Protein AF-0000000077383235 (afdb_homodimer)

Nearest PDB structures (foldseek):
  2o6l-assembly1_B  TM=9.511E-01  e=2.611E-16  Homo sapiens
  7yf5-assembly1_A  TM=9.258E-01  e=1.712E-15  Homo sapiens
  2o6l-assembly1_A  TM=9.479E-01  e=4.148E-15  Homo sapiens
  7cjx-assembly2_B  TM=9.413E-01  e=4.148E-15  Homo sapiens
  7yf5-assembly1_B  TM=9.401E-01  e=7.212E-15  Homo sapiens

Foldseek 3Di:
DVVVVVVVVVVVVVVVVCVVVLVVQDAWEEEEEDFLHDVLVVLLCVLLQLVSQVNPHQYEYEYQDDDPDDGHSYHYHHQPPLNVLQQPDQLQVVLVVCVVVPPPVPVVLVSLLVSLLVRLVSQLPTPSNVVVLPDQATQEYEYALRRGLLCLQSCVVNVHAYEYEDSAQLDQPQLQVLQFWPKQLQQNDLDLDPDQDPVSSVVSVVVSVVVNVCCVPPVQVSSVVVCCVSPVPDDGDRSSVSSLQHQAYEYQDDVLQTPDIDTFQRYDYLHCSSPDAADDFPPVVCVLQVPFPLFEEEEDADPSHACQSDDPQLVCLVQLLVLVDSGAYEHQHDDDDDPPRRPSYDYDVDGPRLNRLQDPRHAEYEYCQDPVVLSSCLQNQHAYEHEHSDDCRSSSQSNLVSQQQYYYDYSVPGGSVVVNVRVVCNSPVCRNSVRSPVSNVVVPPDPDNSSVVSNVVVSVCSVVVGRPVRRDPSSPPDPCVSVPVVVVVVVVVVVVVVVVVVVVVVVVVVVVVCVVPPVVVVVVVD/DVVVVVVVVVVVVVVVVVVVVPVVQDAWEEEEEDFLHDVLVVLLCVLLQLVSQVNPHQYEYEYQDDDPDDGHSYHYHHQPPLNVLQQPDQLQVVLVVCVVVPPPVPVVLVSLLVSLLVRLVSQLPTPSNVVVLPDQATQEYEYALRRGLLCLQSCVVNVHAYEYEDSAQLPQVLLQVLQFWPKQLQQNHLDLDPDQDPVSSVVSVVVSVVVNVCCQPPVQVSSVVVCCVSPVPDDGDRSSVSSLQHQAYEYQDDVLQTPDIDTFQRYDYLHCSSPDAADDFDPVVCVLQVPFPLFEEEEDADPSHAPQSDDPQLVCLVQLLVLPDSGAYEHQHDDDDDPPRRPSYDYDVDGPRLNRLQDPRHAEYEYCQDPVVLSSCLQNQHAYEHEHSDDCRSSSQSNLVSQQQYYYDYSVPGGSVVVNVRVVCNSPVCRNSVRSPVSNVVVPPDPDNSSVVSNVVVSVCSVVVGRPVRRDPSSPPDPCVSVPVVVVVVVVVVVVVVVVVVVVVVVVVVVVVCVVPPPVVVVVVD

InterPro domains:
  IPR002213 UDP-glucuronosyl/UDP-glucosyltransferase [PF00201] (236-506)
  IPR002213 UDP-glucuronosyl/UDP-glucosyltransferase [cd03784] (29-457)
  IPR050271 UDP-glycosyltransferase [PTHR48043] (41-499)

Organism: Artemia franciscana (NCBI:txid6661)

Sequence (1052 aa):
ILSVLLEMWVKLVTITTLFICIVEIEPSRILAASCVATKSHKYVFMPLVEALARRGHEVVIITPFKPEKKIANLTELVIDNLESVFEENDWFEKAKAIKNKGFSFTPLSDILGEIEEEGVRTTLTSVAFKELYGSEGFDILIVDAYGSEFLLPLASKWNAPVISFIPSMFIPASITRRMGGIVDHLAAFGNTEKIPSFVTRLIAYLIGNLFDIDWSINLGSMIELLMKELYPNDIMTSLTELEKMTDLVFINGHYSLNLAQSLPPNMRNVGGLHCKESEDLPQDIEEFISDGDEGVILFSLGSAIPSEQMPKQYLDAFANAFRRLPQKIIWRWSGEPFENVPENVMLRSWLPQQDIAGHPKTRLLISHGGMLSTTEAICHGIPILGLPFWGDQDANIALAVRDGYGLKLEWNDLTEDLLYNTITELLNNTQYTRIVKKRQELFHDRPMKPLDEAVYWVEHILRHGGGQHLSPATRNLNRFQAKMLDVYLFLLGAVSIILILIAGSLYALLSIVRRFISPQLKQKLNILSVLLEMWVKLVTITTLFICIVEIEPSRILAASCVATKSHKYVFMPLVEALARRGHEVVIITPFKPEKKIANLTELVIDNLESVFEENDWFEKAKAIKNKGFSFTPLSDILGEIEEEGVRTTLTSVAFKELYGSEGFDILIVDAYGSEFLLPLASKWNAPVISFIPSMFIPASITRRMGGIVDHLAAFGNTEKIPSFVTRLIAYLIGNLFDIDWSINLGSMIELLMKELYPNDIMTSLTELEKMTDLVFINGHYSLNLAQSLPPNMRNVGGLHCKESEDLPQDIEEFISDGDEGVILFSLGSAIPSEQMPKQYLDAFANAFRRLPQKIIWRWSGEPFENVPENVMLRSWLPQQDIAGHPKTRLLISHGGMLSTTEAICHGIPILGLPFWGDQDANIALAVRDGYGLKLEWNDLTEDLLYNTITELLNNTQYTRIVKKRQELFHDRPMKPLDEAVYWVEHILRHGGGQHLSPATRNLNRFQAKMLDVYLFLLGAVSIILILIAGSLYALLSIVRRFISPQLKQKLN

Secondary structure (DSSP, 8-state):
-HHHHHHHHHHHHHHHH-----------EEEEE--S--HHHHHHHHHHHHHHHHTT-EEEEEESS--SS--TTEEEEEPTTTTHHHHT--HHHHHHHHHHH-S-HHHHHHHHHHHHHHHHHHHHHSHHHHHHHHSS--SEEEEETTT-GGGHHHHHHHT--EEEEE--TT--HHHHHHTT----GGGTTT---SS--HHHHHHHHHHHHHHHHHIIIIIHHHHHHHHHHH-TTS----HHHHHHT-SEEEES--TTTS-B--B-TTEEE-TTTT-----PPPHHHHHHHHT-TT-EEEE--TTTS-GGG--HHHHHHHHHHHHT-SSEEEEE--SSPPTT--TTEEEESS--HHHHHTSTTEEEEEE---HHHHHHHHHHT--EEE---STHHHHHHHHHHHHTSEEE--GGG--HHHHHHHHHHHHH-HHHHHHHHHHHHHHH--SS-HHHHHHHHHHHHHHHTSSGGG-BGGGGS-HHHHTTHHHHHHHHHHHHHHHHHHHHHHHHHHHHHHHHHHHHHHHHH-/-HHHHHHHHHHHHHHHH-----------EEEEE--S--HHHHHHHHHHHHHHHHTT-EEEEEESS--SS--TTEEEEEPTTTTHHHHT--HHHHHHHHHHH-S-HHHHHHHHHHHHHHHHHHHHTSHHHHHHHHSS--SEEEEETTT-GGGHHHHHHHT--EEEEE--TTS-HHHHHHTT----GGGTTT---SS--HHHHHHHHHHHHHHHHHIIIIIHHHHHHHHHHH-TTS----HHHHHHT-SEEEES--TTTS-B--B-TTEEE-TTTT-----PPPHHHHHHHHT-TT-EEEEE-TTTS-GGG--HHHHHHHHHHHHT-SSEEEEE--SSPPTT--TTEEEESS--HHHHHTSTTEEEEEE---HHHHHHHHHHT--EEE---STHHHHHHHHHHHHTSEEE--GGG--HHHHHHHHHHHHH-HHHHHHHHHHHHHHH--SS-HHHHHHHHHHHHHHHTSSGGG-BGGGGS-HHHHTTHHHHHHHHHHHHHHHHHHHHHHHHHHHHHHHHHHHHHHHHH-

Solvent-accessible surface area (backbone atoms only — not comparable to full-atom values): 54895 Å² total; per-residue (Å²): 113,68,53,45,50,49,34,49,45,45,49,47,40,51,59,49,60,60,49,59,78,61,68,78,69,75,67,45,39,35,37,36,35,46,43,44,55,57,71,67,52,51,52,50,46,42,47,55,53,50,52,46,11,70,71,55,20,41,27,37,33,39,24,36,59,78,79,90,70,90,49,72,51,50,44,77,46,55,42,79,72,48,49,55,72,67,60,78,54,63,56,70,59,48,25,49,51,46,61,70,63,37,96,47,70,61,62,57,50,50,54,51,46,52,49,48,51,52,37,50,53,52,45,69,68,30,68,65,42,50,50,59,69,70,48,98,63,41,59,29,33,38,29,26,61,65,56,23,58,84,53,53,61,56,27,64,76,46,74,20,40,34,33,34,33,34,78,48,55,54,42,42,32,36,60,47,34,46,42,31,36,72,51,60,42,59,61,17,63,48,57,54,52,75,64,72,48,69,65,55,48,43,49,27,48,51,51,28,50,49,52,44,49,45,38,55,67,44,55,46,44,50,47,53,53,50,44,43,66,75,41,65,86,56,87,73,76,52,66,66,58,52,41,36,62,38,21,32,33,41,31,42,32,43,48,69,77,42,70,29,56,39,39,25,66,26,43,42,70,34,36,61,39,62,61,66,82,54,53,86,65,59,67,71,59,44,58,65,49,67,76,23,86,76,14,29,34,41,37,40,51,62,92,83,39,63,53,64,72,52,54,65,72,58,47,50,23,50,44,54,25,52,59,73,44,81,38,27,31,44,34,50,31,57,71,78,81,67,86,82,66,35,90,52,51,44,78,30,68,72,71,67,58,56,29,50,48,43,33,91,49,39,50,35,36,36,27,28,18,44,67,67,60,50,48,44,27,32,72,44,34,26,20,36,41,18,43,42,65,57,80,55,10,48,28,48,26,37,39,30,37,62,70,41,22,31,44,75,52,56,74,91,70,67,33,35,64,56,50,37,54,52,52,50,46,57,68,66,42,60,60,22,43,53,40,17,38,53,37,20,52,54,61,66,66,55,99,57,58,35,50,59,49,52,52,50,51,54,50,47,28,59,75,65,74,32,23,71,69,26,44,32,54,48,46,79,40,54,70,56,58,59,68,39,46,61,52,50,49,50,49,50,50,53,52,49,51,50,50,50,51,48,50,48,50,50,50,50,51,51,53,52,51,49,63,62,49,49,58,57,55,57,53,68,74,97,114,68,53,46,52,50,32,52,48,47,49,46,43,51,59,50,61,58,50,59,78,62,68,79,69,76,67,45,41,36,36,36,35,44,44,45,56,57,71,68,50,48,51,49,45,42,49,54,52,51,51,45,11,70,73,56,20,40,27,37,34,38,25,38,60,78,80,89,70,89,49,72,50,50,44,77,46,54,41,80,73,45,49,56,73,68,62,78,55,65,54,70,61,50,25,48,51,44,59,71,64,37,96,45,70,61,61,55,48,49,53,51,45,51,48,48,51,52,36,50,53,52,45,70,70,29,69,66,42,49,51,60,70,69,46,97,62,41,60,30,34,37,28,27,60,64,55,23,59,84,53,54,62,55,26,62,74,45,73,21,39,36,32,34,33,33,78,48,56,49,49,41,34,35,60,46,34,47,40,32,36,72,50,60,44,60,60,20,65,47,57,56,53,75,63,72,46,72,65,56,48,43,50,27,48,51,51,28,48,50,52,44,48,44,38,56,67,44,54,46,43,51,46,51,51,52,45,45,69,76,40,65,86,54,86,72,76,53,66,66,58,52,40,36,61,39,22,31,33,40,31,41,33,42,48,69,77,42,72,28,54,38,39,24,66,27,43,42,69,36,38,61,40,62,60,66,83,52,54,87,65,58,67,70,60,44,59,65,50,67,76,23,84,74,16,29,34,42,36,42,50,61,92,82,38,64,53,64,72,51,53,65,72,60,49,50,23,50,42,55,23,50,59,72,45,80,37,28,33,44,33,52,30,58,72,80,82,67,86,82,66,35,90,51,51,45,76,31,66,73,71,67,58,54,28,52,48,43,32,92,50,39,52,36,35,36,27,27,17,45,69,68,59,49,48,44,28,32,72,44,34,27,20,35,41,18,44,43,64,58,79,52,11,49,28,48,26,38,39,31,37,61,70,40,22,30,45,72,52,55,77,93,70,67,34,36,64,56,50,37,52,53,52,49,46,55,67,65,40,60,60,22,43,55,41,17,37,53,36,20,49,55,62,66,65,54,100,57,57,34,52,61,49,52,51,50,50,55,49,46,30,61,75,65,74,33,24,71,70,27,44,32,56,47,46,79,42,53,71,56,58,60,70,39,48,60,51,49,50,50,51,51,49,50,52,49,52,51,50,50,51,50,51,49,50,52,49,52,50,50,52,52,52,51,64,64,49,50,59,56,58,57,54,68,74,97

Radius of gyration: 33.52 Å; Cα contacts (8 Å, |Δi|>4): 1754; chains: 2; bounding box: 113×99×109 Å

Structure (mmCIF, N/CA/C/O backbone):
data_AF-0000000077383235-model_v1
#
loop_
_entity.id
_entity.type
_entity.pdbx_description
1 polymer Glucuronosyltransferase
#
loop_
_atom_site.group_PDB
_atom_site.id
_atom_site.type_symbol
_atom_site.label_atom_id
_atom_site.label_alt_id
_atom_site.label_comp_id
_atom_site.label_asym_id
_atom_site.label_entity_id
_atom_site.label_seq_id
_atom_site.pdbx_PDB_ins_code
_atom_site.Cartn_x
_atom_site.Cartn_y
_atom_site.Cartn_z
_atom_site.occupancy
_atom_site.B_iso_or_equiv
_atom_site.auth_seq_id
_atom_site.auth_comp_id
_atom_site.auth_asym_id
_atom_site.auth_atom_id
_atom_site.pdbx_PDB_model_num
ATOM 1 N N . ILE A 1 1 ? -38.812 19.047 -38.312 1 41.84 1 ILE A N 1
ATOM 2 C CA . ILE A 1 1 ? -37.531 19.672 -38.562 1 41.84 1 ILE A CA 1
ATOM 3 C C . ILE A 1 1 ? -36.844 19.984 -37.25 1 41.84 1 ILE A C 1
ATOM 5 O O . ILE A 1 1 ? -35.656 19.703 -37.062 1 41.84 1 ILE A O 1
ATOM 9 N N . LEU A 1 2 ? -37.688 20.344 -36.188 1 48.59 2 LEU A N 1
ATOM 10 C CA . LEU A 1 2 ? -37.094 20.75 -34.906 1 48.59 2 LEU A CA 1
ATOM 11 C C . LEU A 1 2 ? -36.719 19.531 -34.062 1 48.59 2 LEU A C 1
ATOM 13 O O . LEU A 1 2 ? -35.688 19.547 -33.406 1 48.59 2 LEU A O 1
ATOM 17 N N . SER A 1 3 ? -37.531 18.391 -34.094 1 50.12 3 SER A N 1
ATOM 18 C CA . SER A 1 3 ? -37.219 17.188 -33.344 1 50.12 3 SER A CA 1
ATOM 19 C C . SER A 1 3 ? -36 16.484 -33.875 1 50.12 3 SER A C 1
ATOM 21 O O . SER A 1 3 ? -35.188 15.961 -33.125 1 50.12 3 SER A O 1
ATOM 23 N N . VAL A 1 4 ? -35.75 16.516 -35.219 1 51.19 4 VAL A N 1
ATOM 24 C CA . VAL A 1 4 ? -34.594 15.914 -35.844 1 51.19 4 VAL A CA 1
ATOM 25 C C . VAL A 1 4 ? -33.344 16.734 -35.5 1 51.19 4 VAL A C 1
ATOM 27 O O . VAL A 1 4 ? -32.281 16.172 -35.219 1 51.19 4 VAL A O 1
ATOM 30 N N . LEU A 1 5 ? -33.469 18.062 -35.344 1 49.22 5 LEU A N 1
ATOM 31 C CA . LEU A 1 5 ? -32.344 18.891 -35 1 49.22 5 LEU A CA 1
ATOM 32 C C . LEU A 1 5 ? -31.938 18.703 -33.531 1 49.22 5 LEU A C 1
ATOM 34 O O . LEU A 1 5 ? -30.75 18.672 -33.219 1 49.22 5 LEU A O 1
ATOM 38 N N . LEU A 1 6 ? -32.938 18.391 -32.719 1 49.81 6 LEU A N 1
ATOM 39 C CA . LEU A 1 6 ? -32.625 18.188 -31.312 1 49.81 6 LEU A CA 1
ATOM 40 C C . LEU A 1 6 ? -31.969 16.828 -31.094 1 49.81 6 LEU A C 1
ATOM 42 O O . LEU A 1 6 ? -31.016 16.719 -30.312 1 49.81 6 LEU A O 1
ATOM 46 N N . GLU A 1 7 ? -32.406 15.82 -31.859 1 49.03 7 GLU A N 1
ATOM 47 C CA . GLU A 1 7 ? -31.781 14.516 -31.766 1 49.03 7 GLU A CA 1
ATOM 48 C C . GLU A 1 7 ? -30.344 14.555 -32.281 1 49.03 7 GLU A C 1
ATOM 50 O O . GLU A 1 7 ? -29.453 13.953 -31.719 1 49.03 7 GLU A O 1
ATOM 55 N N . MET A 1 8 ? -30.125 15.344 -33.344 1 48.78 8 MET A N 1
ATOM 56 C CA . MET A 1 8 ? -28.766 15.492 -33.875 1 48.78 8 MET A CA 1
ATOM 57 C C . MET A 1 8 ? -27.906 16.281 -32.906 1 48.78 8 MET A C 1
ATOM 59 O O . MET A 1 8 ? -26.719 15.984 -32.75 1 48.78 8 MET A O 1
ATOM 63 N N . TRP A 1 9 ? -28.516 17.25 -32.188 1 50.53 9 TRP A N 1
ATOM 64 C CA . TRP A 1 9 ? -27.75 18.016 -31.203 1 50.53 9 TRP A CA 1
ATOM 65 C C . TRP A 1 9 ? -27.438 17.172 -29.984 1 50.53 9 TRP A C 1
ATOM 67 O O . TRP A 1 9 ? -26.312 17.219 -29.453 1 50.53 9 TRP A O 1
ATOM 77 N N . VAL A 1 10 ? -28.359 16.297 -29.562 1 45.47 10 VAL A N 1
ATOM 78 C CA . VAL A 1 10 ? -28.062 15.438 -28.438 1 45.47 10 VAL A CA 1
ATOM 79 C C . VAL A 1 10 ? -27.016 14.398 -28.828 1 45.47 10 VAL A C 1
ATOM 81 O O . VAL A 1 10 ? -26.109 14.094 -28.062 1 45.47 10 VAL A O 1
ATOM 84 N N . LYS A 1 11 ? -27.078 13.828 -30.078 1 44.59 11 LYS A N 1
ATOM 85 C CA . LYS A 1 11 ? -26.031 12.938 -30.578 1 44.59 11 LYS A CA 1
ATOM 86 C C . LYS A 1 11 ? -24.703 13.68 -30.703 1 44.59 11 LYS A C 1
ATOM 88 O O . LYS A 1 11 ? -23.641 13.133 -30.391 1 44.59 11 LYS A O 1
ATOM 93 N N . LEU A 1 12 ? -24.875 14.898 -31.172 1 45.22 12 LEU A N 1
ATOM 94 C CA . LEU A 1 12 ? -23.656 15.695 -31.234 1 45.22 12 LEU A CA 1
ATOM 95 C C . LEU A 1 12 ? -23.156 16.031 -29.828 1 45.22 12 LEU A C 1
ATOM 97 O O . LEU A 1 12 ? -21.953 15.977 -29.562 1 45.22 12 LEU A O 1
ATOM 101 N N . VAL A 1 13 ? -24.125 16.281 -28.938 1 43.81 13 VAL A N 1
ATOM 102 C CA . VAL A 1 13 ? -23.688 16.562 -27.578 1 43.81 13 VAL A CA 1
ATOM 103 C C . VAL A 1 13 ? -23.25 15.273 -26.906 1 43.81 13 VAL A C 1
ATOM 105 O O . VAL A 1 13 ? -22.25 15.25 -26.172 1 43.81 13 VAL A O 1
ATOM 108 N N . THR A 1 14 ? -24.031 14.133 -27.109 1 42.06 14 THR A N 1
ATOM 109 C CA . THR A 1 14 ? -23.547 12.875 -26.547 1 42.06 14 THR A CA 1
ATOM 110 C C . THR A 1 14 ? -22.25 12.453 -27.219 1 42.06 14 THR A C 1
ATOM 112 O O . THR A 1 14 ? -21.344 11.945 -26.547 1 42.06 14 THR A O 1
ATOM 115 N N . ILE A 1 15 ? -22.156 12.609 -28.531 1 41.25 15 ILE A N 1
ATOM 116 C CA . ILE A 1 15 ? -20.859 12.398 -29.172 1 41.25 15 ILE A CA 1
ATOM 117 C C . ILE A 1 15 ? -19.844 13.422 -28.656 1 41.25 15 ILE A C 1
ATOM 119 O O . ILE A 1 15 ? -18.672 13.102 -28.453 1 41.25 15 ILE A O 1
ATOM 123 N N . THR A 1 16 ? -20.312 14.672 -28.438 1 38.81 16 THR A N 1
ATOM 124 C CA . THR A 1 16 ? -19.375 15.656 -27.922 1 38.81 16 THR A CA 1
ATOM 125 C C . THR A 1 16 ? -19.062 15.391 -26.453 1 38.81 16 THR A C 1
ATOM 127 O O . THR A 1 16 ? -17.922 15.594 -26.016 1 38.81 16 THR A O 1
ATOM 130 N N . THR A 1 17 ? -20.109 15.039 -25.672 1 37.66 17 THR A N 1
ATOM 131 C CA . THR A 1 17 ? -19.781 14.938 -24.25 1 37.66 17 THR A CA 1
ATOM 132 C C . THR A 1 17 ? -18.953 13.68 -23.984 1 37.66 17 THR A C 1
ATOM 134 O O . THR A 1 17 ? -18.391 13.523 -22.891 1 37.66 17 THR A O 1
ATOM 137 N N . LEU A 1 18 ? -19.219 12.602 -24.75 1 36 18 LEU A N 1
ATOM 138 C CA . LEU A 1 18 ? -18.172 11.617 -24.547 1 36 18 LEU A CA 1
ATOM 139 C C . LEU A 1 18 ? -16.797 12.211 -24.875 1 36 18 LEU A C 1
ATOM 141 O O . LEU A 1 18 ? -16.156 11.781 -25.844 1 36 18 LEU A O 1
ATOM 145 N N . PHE A 1 19 ? -16.703 13.445 -24.90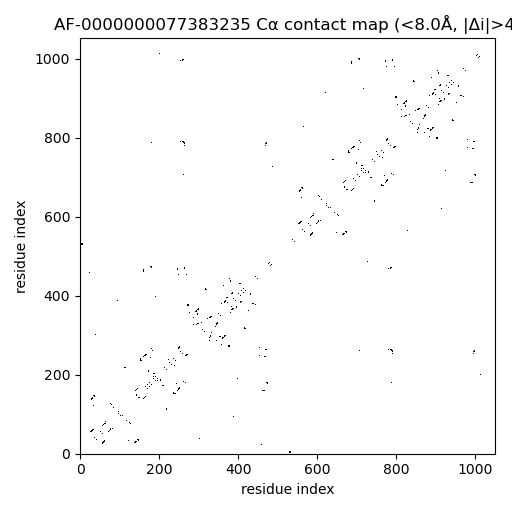6 1 34.19 19 PHE A N 1
ATOM 146 C CA . PHE A 1 19 ? -15.305 13.797 -24.734 1 34.19 19 PHE A CA 1
ATOM 147 C C . PHE A 1 19 ? -14.664 12.953 -23.641 1 34.19 19 PHE A C 1
ATOM 149 O O . PHE A 1 19 ? -14.852 13.219 -22.453 1 34.19 19 PHE A O 1
ATOM 156 N N . ILE A 1 20 ? -14.758 11.633 -23.734 1 37.38 20 ILE A N 1
ATOM 157 C CA . ILE A 1 20 ? -13.68 10.945 -23.016 1 37.38 20 ILE A CA 1
ATOM 158 C C . ILE A 1 20 ? -12.477 11.875 -22.875 1 37.38 20 ILE A C 1
ATOM 160 O O . ILE A 1 20 ? -11.914 12.328 -23.875 1 37.38 20 ILE A O 1
ATOM 164 N N . CYS A 1 21 ? -12.523 12.789 -22.031 1 37.97 21 CYS A N 1
ATOM 165 C CA . CYS A 1 21 ? -11.188 13.305 -21.734 1 37.97 21 CYS A CA 1
ATOM 166 C C . CYS A 1 21 ? -10.109 12.32 -22.156 1 37.97 21 CYS A C 1
ATOM 168 O O . CYS A 1 21 ? -9.781 11.398 -21.422 1 37.97 21 CYS A O 1
ATOM 170 N N . ILE A 1 22 ? -10.203 11.828 -23.375 1 42.62 22 ILE A N 1
ATOM 171 C CA . ILE A 1 22 ? -9.008 11.227 -23.953 1 42.62 22 ILE A CA 1
ATOM 172 C C . ILE A 1 22 ? -7.766 11.992 -23.484 1 42.62 22 ILE A C 1
ATOM 174 O O . ILE A 1 22 ? -7.547 13.133 -23.891 1 42.62 22 ILE A O 1
ATOM 178 N N . VAL A 1 23 ? -7.535 11.945 -22.266 1 48.75 23 VAL A N 1
ATOM 179 C CA . VAL A 1 23 ? -6.152 12.344 -22.016 1 48.75 23 VAL A CA 1
ATOM 180 C C . VAL A 1 23 ? -5.289 12.008 -23.234 1 48.75 23 VAL A C 1
ATOM 182 O O . VAL A 1 23 ? -5.18 10.844 -23.625 1 48.75 23 VAL A O 1
ATOM 185 N N . GLU A 1 24 ? -5.367 12.812 -24.266 1 54.72 24 GLU A N 1
ATOM 186 C CA . GLU A 1 24 ? -4.441 12.703 -25.391 1 54.72 24 GLU A CA 1
ATOM 187 C C . GLU A 1 24 ? -3.123 12.07 -24.969 1 54.72 24 GLU A C 1
ATOM 189 O O . GLU A 1 24 ? -2.4 12.633 -24.141 1 54.72 24 GLU A O 1
ATOM 194 N N . ILE A 1 25 ? -3.145 10.797 -24.844 1 67 25 ILE A N 1
ATOM 195 C CA . ILE A 1 25 ? -1.903 10.102 -24.516 1 67 25 ILE A CA 1
ATOM 196 C C . ILE A 1 25 ? -0.944 10.164 -25.703 1 67 25 ILE A C 1
ATOM 198 O O . ILE A 1 25 ? -1.329 9.867 -26.828 1 67 25 ILE A O 1
ATOM 202 N N . GLU A 1 26 ? 0.107 10.844 -25.547 1 79.62 26 GLU A N 1
ATOM 203 C CA . GLU A 1 26 ? 1.192 10.82 -26.516 1 79.62 26 GLU A CA 1
ATOM 204 C C . GLU A 1 26 ? 1.726 9.398 -26.719 1 79.62 26 GLU A C 1
ATOM 206 O O . GLU A 1 26 ? 2.031 8.711 -25.734 1 79.62 26 GLU A O 1
ATOM 211 N N . PRO A 1 27 ? 1.579 8.867 -27.938 1 91.88 27 PRO A N 1
ATOM 212 C CA . PRO A 1 27 ? 2.117 7.531 -28.203 1 91.88 27 PRO A CA 1
ATOM 213 C C . PRO A 1 27 ? 3.576 7.387 -27.781 1 91.88 27 PRO A C 1
ATOM 215 O O . PRO A 1 27 ? 4.371 8.312 -27.969 1 91.88 27 PRO A O 1
ATOM 218 N N . SER A 1 28 ? 3.812 6.379 -27.078 1 96.44 28 SER A N 1
ATOM 219 C CA . SER A 1 28 ? 5.168 6.059 -26.625 1 96.44 28 SER A CA 1
ATOM 220 C C . SER A 1 28 ? 5.609 4.699 -27.156 1 96.44 28 SER A C 1
ATOM 222 O O . SER A 1 28 ? 4.785 3.895 -27.594 1 96.44 28 SER A O 1
ATOM 224 N N . ARG A 1 29 ? 6.887 4.504 -27.25 1 97.12 29 ARG A N 1
ATOM 225 C CA . ARG A 1 29 ? 7.465 3.209 -27.594 1 97.12 29 ARG A CA 1
ATOM 226 C C . ARG A 1 29 ? 7.77 2.396 -26.328 1 97.12 29 ARG A C 1
ATOM 228 O O . ARG A 1 29 ? 8.594 2.801 -25.516 1 97.12 29 ARG A O 1
ATOM 235 N N . ILE A 1 30 ? 7.098 1.279 -26.203 1 97.69 30 ILE A N 1
ATOM 236 C CA . ILE A 1 30 ? 7.18 0.475 -24.984 1 97.69 30 ILE A CA 1
ATOM 237 C C . ILE A 1 30 ? 7.809 -0.88 -25.312 1 97.69 30 ILE A C 1
ATOM 239 O O . ILE A 1 30 ? 7.406 -1.548 -26.266 1 97.69 30 ILE A O 1
ATOM 243 N N . LEU A 1 31 ? 8.836 -1.272 -24.578 1 97.25 31 LEU A N 1
ATOM 244 C CA . LEU A 1 31 ? 9.414 -2.607 -24.688 1 97.25 31 LEU A CA 1
ATOM 245 C C . LEU A 1 31 ? 8.977 -3.482 -23.516 1 97.25 31 LEU A C 1
ATOM 247 O O . LEU A 1 31 ? 9.172 -3.111 -22.359 1 97.25 31 LEU A O 1
ATOM 251 N N . ALA A 1 32 ? 8.312 -4.527 -23.812 1 96.56 32 ALA A N 1
ATOM 252 C CA . ALA A 1 32 ? 8.016 -5.57 -22.828 1 96.56 32 ALA A CA 1
ATOM 253 C C . ALA A 1 32 ? 8.945 -6.77 -23 1 96.56 32 ALA A C 1
ATOM 255 O O . ALA A 1 32 ? 9.258 -7.164 -24.125 1 96.56 32 ALA A O 1
ATOM 256 N N . ALA A 1 33 ? 9.43 -7.23 -21.875 1 94.5 33 ALA A N 1
ATOM 257 C CA . ALA A 1 33 ? 10.398 -8.32 -21.969 1 94.5 33 ALA A CA 1
ATOM 258 C C . ALA A 1 33 ? 9.992 -9.492 -21.078 1 94.5 33 ALA A C 1
ATOM 260 O O . ALA A 1 33 ? 9.93 -9.359 -19.844 1 94.5 33 ALA A O 1
ATOM 261 N N . SER A 1 34 ? 9.664 -10.555 -21.609 1 91.5 34 SER A N 1
ATOM 262 C CA . SER A 1 34 ? 9.43 -11.852 -20.969 1 91.5 34 SER A CA 1
ATOM 263 C C . SER A 1 34 ? 10.156 -12.961 -21.719 1 91.5 34 SER A C 1
ATOM 265 O O . SER A 1 34 ? 9.531 -13.719 -22.469 1 91.5 34 SER A O 1
ATOM 267 N N . CYS A 1 35 ? 11.445 -13.109 -21.422 1 89.19 35 CYS A N 1
ATOM 268 C CA . CYS A 1 35 ? 12.312 -13.938 -22.25 1 89.19 35 CYS A CA 1
ATOM 269 C C . CYS A 1 35 ? 12.453 -15.336 -21.656 1 89.19 35 CYS A C 1
ATOM 271 O O . CYS A 1 35 ? 11.812 -16.281 -22.125 1 89.19 35 CYS A O 1
ATOM 273 N N . VAL A 1 36 ? 13.203 -15.398 -20.562 1 84.69 36 VAL A N 1
ATOM 274 C CA . VAL A 1 36 ? 13.328 -16.688 -19.891 1 84.69 36 VAL A CA 1
ATOM 275 C C . VAL A 1 36 ? 12.109 -16.938 -19.016 1 84.69 36 VAL A C 1
ATOM 277 O O . VAL A 1 36 ? 12.148 -16.688 -17.812 1 84.69 36 VAL A O 1
ATOM 280 N N . ALA A 1 37 ? 11.07 -17.375 -19.703 1 82 37 ALA A N 1
ATOM 281 C CA . ALA A 1 37 ? 9.797 -17.484 -19 1 82 37 ALA A CA 1
ATOM 282 C C . ALA A 1 37 ? 8.945 -18.609 -19.594 1 82 37 ALA A C 1
ATOM 284 O O . ALA A 1 37 ? 9.133 -19 -20.75 1 82 37 ALA A O 1
ATOM 285 N N . THR A 1 38 ? 8.086 -19.109 -18.766 1 81.25 38 THR A N 1
ATOM 286 C CA . THR A 1 38 ? 7.094 -20.078 -19.234 1 81.25 38 THR A CA 1
ATOM 287 C C . THR A 1 38 ? 5.953 -19.359 -19.953 1 81.25 38 THR A C 1
ATOM 289 O O . THR A 1 38 ? 5.863 -18.125 -19.938 1 81.25 38 THR A O 1
ATOM 292 N N . LYS A 1 39 ? 5.152 -20.141 -20.625 1 84.31 39 LYS A N 1
ATOM 293 C CA . LYS A 1 39 ? 3.994 -19.594 -21.328 1 84.31 39 LYS A CA 1
ATOM 294 C C . LYS A 1 39 ? 3.059 -18.875 -20.359 1 84.31 39 LYS A C 1
ATOM 296 O O . LYS A 1 39 ? 2.416 -17.891 -20.734 1 84.31 39 LYS A O 1
ATOM 301 N N . SER A 1 40 ? 3.027 -19.375 -19.156 1 86.38 40 SER A N 1
ATOM 302 C CA . SER A 1 40 ? 2.178 -18.75 -18.141 1 86.38 40 SER A CA 1
ATOM 303 C C . SER A 1 40 ? 2.574 -17.297 -17.906 1 86.38 40 SER A C 1
ATOM 305 O O . SER A 1 40 ? 1.715 -16.453 -17.672 1 86.38 40 SER A O 1
ATOM 307 N N . HIS A 1 41 ? 3.865 -17.016 -17.953 1 88 41 HIS A N 1
ATOM 308 C CA . HIS A 1 41 ? 4.324 -15.641 -17.797 1 88 41 HIS A CA 1
ATOM 309 C C . HIS A 1 41 ? 3.812 -14.758 -18.922 1 88 41 HIS A C 1
ATOM 311 O O . HIS A 1 41 ? 3.367 -13.633 -18.688 1 88 41 HIS A O 1
ATOM 317 N N . LYS A 1 42 ? 3.924 -15.328 -20.078 1 87.06 42 LYS A N 1
ATOM 318 C CA . LYS A 1 42 ? 3.412 -14.562 -21.219 1 87.06 42 LYS A CA 1
ATOM 319 C C . LYS A 1 42 ? 1.921 -14.281 -21.062 1 87.06 42 LYS A C 1
ATOM 321 O O . LYS A 1 42 ? 1.464 -13.172 -21.312 1 87.06 42 LYS A O 1
ATOM 326 N N . TYR A 1 43 ? 1.171 -15.242 -20.578 1 88.81 43 TYR A N 1
ATOM 327 C CA . TYR A 1 43 ? -0.28 -15.117 -20.484 1 88.81 43 TYR A CA 1
ATOM 328 C C . TYR A 1 43 ? -0.676 -14.031 -19.5 1 88.81 43 TYR A C 1
ATOM 330 O O . TYR A 1 43 ? -1.701 -13.367 -19.672 1 88.81 43 TYR A O 1
ATOM 338 N N . VAL A 1 44 ? 0.087 -13.844 -18.531 1 90.12 44 VAL A N 1
ATOM 339 C CA . VAL A 1 44 ? -0.273 -12.844 -17.531 1 90.12 44 VAL A CA 1
ATOM 340 C C . VAL A 1 44 ? 0.164 -11.461 -18.016 1 90.12 44 VAL A C 1
ATOM 342 O O . VAL A 1 44 ? -0.469 -10.453 -17.688 1 90.12 44 VAL A O 1
ATOM 345 N N . PHE A 1 45 ? 1.159 -11.398 -18.875 1 87.69 45 PHE A N 1
ATOM 346 C CA . PHE A 1 45 ? 1.73 -10.148 -19.375 1 87.69 45 PHE A CA 1
ATOM 347 C C . PHE A 1 45 ? 0.925 -9.617 -20.547 1 87.69 45 PHE A C 1
ATOM 349 O O . PHE A 1 45 ? 0.777 -8.398 -20.703 1 87.69 45 PHE A O 1
ATOM 356 N N . MET A 1 46 ? 0.438 -10.461 -21.312 1 92.88 46 MET A N 1
ATOM 357 C CA . MET A 1 46 ? -0.051 -10.117 -22.641 1 92.88 46 MET A CA 1
ATOM 358 C C . MET A 1 46 ? -1.252 -9.188 -22.562 1 92.88 46 MET A C 1
ATOM 360 O O . MET A 1 46 ? -1.376 -8.258 -23.359 1 92.88 46 MET A O 1
ATOM 364 N N . PRO A 1 47 ? -2.133 -9.398 -21.578 1 95.88 47 PRO A N 1
ATOM 365 C CA . PRO A 1 47 ? -3.25 -8.453 -21.516 1 95.88 47 PRO A CA 1
ATOM 366 C C . PRO A 1 47 ? -2.791 -7.004 -21.391 1 95.88 47 PRO A C 1
ATOM 368 O O . PRO A 1 47 ? -3.357 -6.113 -22.031 1 95.88 47 PRO A O 1
ATOM 371 N N . LEU A 1 48 ? -1.783 -6.75 -20.578 1 97.31 48 LEU A N 1
ATOM 372 C CA . LEU A 1 48 ? -1.255 -5.402 -20.406 1 97.31 48 LEU A CA 1
ATOM 373 C C . LEU A 1 48 ? -0.619 -4.898 -21.688 1 97.31 48 LEU A C 1
ATOM 375 O O . LEU A 1 48 ? -0.895 -3.777 -22.125 1 97.31 48 LEU A O 1
ATOM 379 N N . VAL A 1 49 ? 0.164 -5.77 -22.328 1 96.75 49 VAL A N 1
ATOM 380 C CA . VAL A 1 49 ? 0.867 -5.445 -23.578 1 96.75 49 VAL A CA 1
ATOM 381 C C . VAL A 1 49 ? -0.142 -5.105 -24.672 1 96.75 49 VAL A C 1
ATOM 383 O O . VAL A 1 49 ? 0 -4.094 -25.359 1 96.75 49 VAL A O 1
ATOM 386 N N . GLU A 1 50 ? -1.111 -5.898 -24.766 1 97 50 GLU A N 1
ATOM 387 C CA . GLU A 1 50 ? -2.137 -5.691 -25.781 1 97 50 GLU A CA 1
ATOM 388 C C . GLU A 1 50 ? -2.936 -4.418 -25.516 1 97 50 GLU A C 1
ATOM 390 O O . GLU A 1 50 ? -3.264 -3.678 -26.453 1 97 50 GLU A O 1
ATOM 395 N N . ALA A 1 51 ? -3.281 -4.188 -24.25 1 97.12 51 ALA A N 1
ATOM 396 C CA . ALA A 1 51 ? -4.051 -3 -23.891 1 97.12 51 ALA A CA 1
ATOM 397 C C . ALA A 1 51 ? -3.279 -1.725 -24.219 1 97.12 51 ALA A C 1
ATOM 399 O O . ALA A 1 51 ? -3.855 -0.756 -24.719 1 97.12 51 ALA A O 1
ATOM 400 N N . LEU A 1 52 ? -1.989 -1.721 -23.953 1 97.81 52 LEU A N 1
ATOM 401 C CA . LEU A 1 52 ? -1.151 -0.564 -24.25 1 97.81 52 LEU A CA 1
ATOM 402 C C . LEU A 1 52 ? -1.073 -0.321 -25.75 1 97.81 52 LEU A C 1
ATOM 404 O O . LEU A 1 52 ? -1.116 0.826 -26.203 1 97.81 52 LEU A O 1
ATOM 408 N N . ALA A 1 53 ? -0.989 -1.403 -26.531 1 97.44 53 ALA A N 1
ATOM 409 C CA . ALA A 1 53 ? -0.986 -1.286 -27.984 1 97.44 53 ALA A CA 1
ATOM 410 C C . ALA A 1 53 ? -2.307 -0.712 -28.484 1 97.44 53 ALA A C 1
ATOM 412 O O . ALA A 1 53 ? -2.316 0.166 -29.359 1 97.44 53 ALA A O 1
ATOM 413 N N . ARG A 1 54 ? -3.371 -1.168 -27.938 1 96.06 54 ARG A N 1
ATOM 414 C CA . ARG A 1 54 ? -4.695 -0.717 -28.344 1 96.06 54 ARG A CA 1
ATOM 415 C C . ARG A 1 54 ? -4.902 0.757 -28.016 1 96.06 54 ARG A C 1
ATOM 417 O O . ARG A 1 54 ? -5.691 1.442 -28.672 1 96.06 54 ARG A O 1
ATOM 424 N N . ARG A 1 55 ? -4.219 1.214 -27.031 1 95.56 55 ARG A N 1
ATOM 425 C CA . ARG A 1 55 ? -4.332 2.611 -26.625 1 95.56 55 ARG A CA 1
ATOM 426 C C . ARG A 1 55 ? -3.467 3.508 -27.516 1 95.56 55 ARG A C 1
ATOM 428 O O . ARG A 1 55 ? -3.389 4.719 -27.281 1 95.56 55 ARG A O 1
ATOM 435 N N . GLY A 1 56 ? -2.705 2.91 -28.453 1 95.56 56 GLY A N 1
ATOM 436 C CA . GLY A 1 56 ? -1.99 3.697 -29.438 1 95.56 56 GLY A CA 1
ATOM 437 C C . GLY A 1 56 ? -0.487 3.689 -29.234 1 95.56 56 GLY A C 1
ATOM 438 O O . GLY A 1 56 ? 0.254 4.281 -30.031 1 95.56 56 GLY A O 1
ATOM 439 N N . HIS A 1 57 ? -0.002 3.035 -28.203 1 97.81 57 HIS A N 1
ATOM 440 C CA . HIS A 1 57 ? 1.439 2.918 -28.016 1 97.81 57 HIS A CA 1
ATOM 441 C C . HIS A 1 57 ? 2.045 1.913 -28.984 1 97.81 57 HIS A C 1
ATOM 443 O O . HIS A 1 57 ? 1.366 0.982 -29.422 1 97.81 57 HIS A O 1
ATOM 449 N N . GLU A 1 58 ? 3.248 2.145 -29.406 1 97.19 58 GLU A N 1
ATOM 450 C CA . GLU A 1 58 ? 4.02 1.12 -30.094 1 97.19 58 GLU A CA 1
ATOM 451 C C . GLU A 1 58 ? 4.672 0.156 -29.109 1 97.19 58 GLU A C 1
ATOM 453 O O . GLU A 1 58 ? 5.578 0.539 -28.359 1 97.19 58 GLU A O 1
ATOM 458 N N . VAL A 1 59 ? 4.219 -1.056 -29.156 1 97.38 59 VAL A N 1
ATOM 459 C CA . VAL A 1 59 ? 4.691 -2.004 -28.156 1 97.38 59 VAL A CA 1
ATOM 460 C C . VAL A 1 59 ? 5.465 -3.131 -28.828 1 97.38 59 VAL A C 1
ATOM 462 O O . VAL A 1 59 ? 5.023 -3.672 -29.844 1 97.38 59 VAL A O 1
ATOM 465 N N . VAL A 1 60 ? 6.648 -3.389 -28.359 1 96 60 VAL A N 1
ATOM 466 C CA . VAL A 1 60 ? 7.441 -4.551 -28.734 1 96 60 VAL A CA 1
ATOM 467 C C . VAL A 1 60 ? 7.59 -5.492 -27.547 1 96 60 VAL A C 1
ATOM 469 O O . VAL A 1 60 ? 7.93 -5.062 -26.453 1 96 60 VAL A O 1
ATOM 472 N N . ILE A 1 61 ? 7.254 -6.703 -27.719 1 95.06 61 ILE A N 1
ATOM 473 C CA . ILE A 1 61 ? 7.5 -7.672 -26.656 1 95.06 61 ILE A CA 1
ATOM 474 C C . ILE A 1 61 ? 8.516 -8.711 -27.141 1 95.06 61 ILE A C 1
ATOM 476 O O . ILE A 1 61 ? 8.383 -9.266 -28.234 1 95.06 61 ILE A O 1
ATOM 480 N N . ILE A 1 62 ? 9.562 -8.906 -26.391 1 93.12 62 ILE A N 1
ATOM 481 C CA . ILE A 1 62 ? 10.516 -9.977 -26.641 1 93.12 62 ILE A CA 1
ATOM 482 C C . ILE A 1 62 ? 10.117 -11.219 -25.844 1 93.12 62 ILE A C 1
ATOM 484 O O . ILE A 1 62 ? 9.992 -11.156 -24.609 1 93.12 62 ILE A O 1
ATOM 488 N N . THR A 1 63 ? 9.836 -12.312 -26.438 1 91.31 63 THR A N 1
ATOM 489 C CA . THR A 1 63 ? 9.273 -13.516 -25.828 1 91.31 63 THR A CA 1
ATOM 490 C C . THR A 1 63 ? 9.734 -14.766 -26.578 1 91.31 63 THR A C 1
ATOM 492 O O . THR A 1 63 ? 10.156 -14.688 -27.734 1 91.31 63 THR A O 1
ATOM 495 N N . PRO A 1 64 ? 9.758 -15.906 -25.906 1 89.75 64 PRO A N 1
ATOM 496 C CA . PRO A 1 64 ? 10.133 -17.156 -26.578 1 89.75 64 PRO A CA 1
ATOM 497 C C . PRO A 1 64 ? 8.984 -17.734 -27.406 1 89.75 64 PRO A C 1
ATOM 499 O O . PRO A 1 64 ? 9.203 -18.672 -28.188 1 89.75 64 PRO A O 1
ATOM 502 N N . PHE A 1 65 ? 7.824 -17.234 -27.359 1 88.44 65 PHE A N 1
ATOM 503 C CA . PHE A 1 65 ? 6.664 -17.906 -27.922 1 88.44 65 PHE A CA 1
ATOM 504 C C . PHE A 1 65 ? 6.117 -17.141 -29.109 1 88.44 65 PHE A C 1
ATOM 506 O O . PHE A 1 65 ? 6.09 -15.914 -29.109 1 88.44 65 PHE A O 1
ATOM 513 N N . LYS A 1 66 ? 5.664 -17.891 -30.031 1 86.81 66 LYS A N 1
ATOM 514 C CA . LYS A 1 66 ? 5.078 -17.297 -31.234 1 86.81 66 LYS A CA 1
ATOM 515 C C . LYS A 1 66 ? 3.746 -16.625 -30.922 1 86.81 66 LYS A C 1
ATOM 517 O O . LYS A 1 66 ? 3.023 -17.047 -30.016 1 86.81 66 LYS A O 1
ATOM 522 N N . PRO A 1 67 ? 3.463 -15.586 -31.703 1 87.56 67 PRO A N 1
ATOM 523 C CA . PRO A 1 67 ? 2.199 -14.883 -31.484 1 87.56 67 PRO A CA 1
ATOM 524 C C . PRO A 1 67 ? 0.979 -15.75 -31.781 1 87.56 67 PRO A C 1
ATOM 526 O O . PRO A 1 67 ? 1.006 -16.547 -32.719 1 87.56 67 PRO A O 1
ATOM 529 N N . GLU A 1 68 ? 0.021 -15.586 -30.969 1 82 68 GLU A N 1
ATOM 530 C CA . GLU A 1 68 ? -1.238 -16.281 -31.188 1 82 68 GLU A CA 1
ATOM 531 C C . GLU A 1 68 ? -2.203 -15.438 -32.031 1 82 68 GLU A C 1
ATOM 533 O O . GLU A 1 68 ? -3.094 -15.977 -32.688 1 82 68 GLU A O 1
ATOM 538 N N . LYS A 1 69 ? -2.086 -14.164 -31.984 1 86.5 69 LYS A N 1
ATOM 539 C CA . LYS A 1 69 ? -2.916 -13.211 -32.719 1 86.5 69 LYS A CA 1
ATOM 540 C C . LYS A 1 69 ? -2.121 -11.969 -33.094 1 86.5 69 LYS A C 1
ATOM 542 O O . LYS A 1 69 ? -1.101 -11.664 -32.469 1 86.5 69 LYS A O 1
ATOM 547 N N . LYS A 1 70 ? -2.633 -11.352 -34.156 1 91.19 70 LYS A N 1
ATOM 548 C CA . LYS A 1 70 ? -2.016 -10.102 -34.594 1 91.19 70 LYS A CA 1
ATOM 549 C C . LYS A 1 70 ? -2.75 -8.898 -34 1 91.19 70 LYS A C 1
ATOM 551 O O . LYS A 1 70 ? -3.977 -8.812 -34.094 1 91.19 70 LYS A O 1
ATOM 556 N N . ILE A 1 71 ? -2.029 -8.078 -33.375 1 93.44 71 ILE A N 1
ATOM 557 C CA . ILE A 1 71 ? -2.578 -6.859 -32.812 1 93.44 71 ILE A CA 1
ATOM 558 C C . ILE A 1 71 ? -1.854 -5.645 -33.375 1 93.44 71 ILE A C 1
ATOM 560 O O . ILE A 1 71 ? -0.624 -5.625 -33.469 1 93.44 71 ILE A O 1
ATOM 564 N N . ALA A 1 72 ? -2.656 -4.645 -33.781 1 94.25 72 ALA A N 1
ATOM 565 C CA . ALA A 1 72 ? -2.062 -3.414 -34.281 1 94.25 72 ALA A CA 1
ATOM 566 C C . ALA A 1 72 ? -1.137 -2.777 -33.25 1 94.25 72 ALA A C 1
ATOM 568 O O . ALA A 1 72 ? -1.426 -2.797 -32.062 1 94.25 72 ALA A O 1
ATOM 569 N N . ASN A 1 73 ? 0.029 -2.262 -33.688 1 95.81 73 ASN A N 1
ATOM 570 C CA . ASN A 1 73 ? 0.999 -1.522 -32.875 1 95.81 73 ASN A CA 1
ATOM 571 C C . ASN A 1 73 ? 1.77 -2.445 -31.938 1 95.81 73 ASN A C 1
ATOM 573 O O . ASN A 1 73 ? 2.479 -1.979 -31.047 1 95.81 73 ASN A O 1
ATOM 577 N N . LEU A 1 74 ? 1.522 -3.762 -32.094 1 96.75 74 LEU A N 1
ATOM 578 C CA . LEU A 1 74 ? 2.242 -4.727 -31.25 1 96.75 74 LEU A CA 1
ATOM 579 C C . LEU A 1 74 ? 3.166 -5.59 -32.125 1 96.75 74 LEU A C 1
ATOM 581 O O . LEU A 1 74 ? 2.721 -6.227 -33.062 1 96.75 74 LEU A O 1
ATOM 585 N N . THR A 1 75 ? 4.41 -5.531 -31.859 1 95 75 THR A N 1
ATOM 586 C CA . THR A 1 75 ? 5.398 -6.402 -32.469 1 95 75 THR A CA 1
ATOM 587 C C . THR A 1 75 ? 5.902 -7.445 -31.484 1 95 75 THR A C 1
ATOM 589 O O . THR A 1 75 ? 6.391 -7.098 -30.406 1 95 75 THR A O 1
ATOM 592 N N . GLU A 1 76 ? 5.77 -8.695 -31.781 1 93.62 76 GLU A N 1
ATOM 593 C CA . GLU A 1 76 ? 6.305 -9.773 -30.938 1 93.62 76 GLU A CA 1
ATOM 594 C C . GLU A 1 76 ? 7.621 -10.305 -31.5 1 93.62 76 GLU A C 1
ATOM 596 O O . GLU A 1 76 ? 7.641 -10.945 -32.562 1 93.62 76 GLU A O 1
ATOM 601 N N . LEU A 1 77 ? 8.656 -9.953 -30.844 1 92.56 77 LEU A N 1
ATOM 602 C CA . LEU A 1 77 ? 9.992 -10.43 -31.188 1 92.56 77 LEU A CA 1
ATOM 603 C C . LEU A 1 77 ? 10.273 -11.781 -30.562 1 92.56 77 LEU A C 1
ATOM 605 O O . LEU A 1 77 ? 10.609 -11.859 -29.375 1 92.56 77 LEU A O 1
ATOM 609 N N . VAL A 1 78 ? 10.25 -12.828 -31.344 1 92.19 78 VAL A N 1
ATOM 610 C CA . VAL A 1 78 ? 10.398 -14.188 -30.844 1 92.19 78 VAL A CA 1
ATOM 611 C C . VAL A 1 78 ? 11.867 -14.602 -30.891 1 92.19 78 VAL A C 1
ATOM 613 O O . VAL A 1 78 ? 12.523 -14.453 -31.938 1 92.19 78 VAL A O 1
ATOM 616 N N . ILE A 1 79 ? 12.375 -15.023 -29.812 1 91.38 79 ILE A N 1
ATOM 617 C CA . ILE A 1 79 ? 13.742 -15.539 -29.75 1 91.38 79 ILE A CA 1
ATOM 618 C C . ILE A 1 79 ? 13.742 -17.016 -30.109 1 91.38 79 ILE A C 1
ATOM 620 O O . ILE A 1 79 ? 13.227 -17.859 -29.359 1 91.38 79 ILE A O 1
ATOM 624 N N . ASP A 1 80 ? 14.406 -17.344 -31.094 1 83.75 80 ASP A N 1
ATOM 625 C CA . ASP A 1 80 ? 14.445 -18.703 -31.594 1 83.75 80 ASP A CA 1
ATOM 626 C C . ASP A 1 80 ? 15.094 -19.641 -30.578 1 83.75 80 ASP A C 1
ATOM 628 O O . ASP A 1 80 ? 16.078 -19.281 -29.938 1 83.75 80 ASP A O 1
ATOM 632 N N . ASN A 1 81 ? 14.594 -20.812 -30.406 1 79.94 81 ASN A N 1
ATOM 633 C CA . ASN A 1 81 ? 15.141 -21.922 -29.625 1 79.94 81 ASN A CA 1
ATOM 634 C C . ASN A 1 81 ? 15 -21.672 -28.125 1 79.94 81 ASN A C 1
ATOM 636 O O . ASN A 1 81 ? 15.391 -22.516 -27.312 1 79.94 81 ASN A O 1
ATOM 640 N N . LEU A 1 82 ? 14.531 -20.578 -27.781 1 83.81 82 LEU A N 1
ATOM 641 C CA . LEU A 1 82 ? 14.406 -20.297 -26.359 1 83.81 82 LEU A CA 1
ATOM 642 C C . LEU A 1 82 ? 13.297 -21.125 -25.734 1 83.81 82 LEU A C 1
ATOM 644 O O . LEU A 1 82 ? 13.406 -21.562 -24.578 1 83.81 82 LEU A O 1
ATOM 648 N N . GLU A 1 83 ? 12.258 -21.391 -26.453 1 78.94 83 GLU A N 1
ATOM 649 C CA . GLU A 1 83 ? 11.156 -22.219 -25.953 1 78.94 83 GLU A CA 1
ATOM 650 C C . GLU A 1 83 ? 11.625 -23.625 -25.609 1 78.94 83 GLU A C 1
ATOM 652 O O . GLU A 1 83 ? 11.094 -24.25 -24.688 1 78.94 83 GLU A O 1
ATOM 657 N N . SER A 1 84 ? 12.602 -24.078 -26.312 1 75.75 84 SER A N 1
ATOM 658 C CA . SER A 1 84 ? 13.102 -25.438 -26.141 1 75.75 84 SER A CA 1
ATOM 659 C C . SER A 1 84 ? 13.812 -25.594 -24.812 1 75.75 84 SER A C 1
ATOM 661 O O . SER A 1 84 ? 13.945 -26.719 -24.297 1 75.75 84 SER A O 1
ATOM 663 N N . VAL A 1 85 ? 14.289 -24.5 -24.297 1 72.38 85 VAL A N 1
ATOM 664 C CA . VAL A 1 85 ? 14.984 -24.531 -23.016 1 72.38 85 VAL A CA 1
ATOM 665 C C . VAL A 1 85 ? 14.031 -24.984 -21.922 1 72.38 85 VAL A C 1
ATOM 667 O O . VAL A 1 85 ? 14.453 -25.609 -20.938 1 72.38 85 VAL A O 1
ATOM 670 N N . PHE A 1 86 ? 12.719 -24.828 -22.094 1 69.5 86 PHE A N 1
ATOM 671 C CA . PHE A 1 86 ? 11.727 -25.172 -21.078 1 69.5 86 PHE A CA 1
ATOM 672 C C . PHE A 1 86 ? 11.047 -26.5 -21.422 1 69.5 86 PHE A C 1
ATOM 674 O O . PHE A 1 86 ? 10.461 -27.141 -20.547 1 69.5 86 PHE A O 1
ATOM 681 N N . GLU A 1 87 ? 10.891 -26.891 -22.656 1 61.5 87 GLU A N 1
ATOM 682 C CA . GLU A 1 87 ? 10.141 -28.047 -23.109 1 61.5 87 GLU A CA 1
ATOM 683 C C . GLU A 1 87 ? 10.828 -29.344 -22.703 1 61.5 87 GLU A C 1
ATOM 685 O O . GLU A 1 87 ? 10.172 -30.359 -22.438 1 61.5 87 GLU A O 1
ATOM 690 N N . GLU A 1 88 ? 12.062 -29.422 -22.672 1 56.16 88 GLU A N 1
ATOM 691 C CA . GLU A 1 88 ? 12.734 -30.719 -22.609 1 56.16 88 GLU A CA 1
ATOM 692 C C . GLU A 1 88 ? 12.688 -31.312 -21.203 1 56.16 88 GLU A C 1
ATOM 694 O O . GLU A 1 88 ? 13.312 -32.344 -20.938 1 56.16 88 GLU A O 1
ATOM 699 N N . ASN A 1 89 ? 11.711 -30.875 -20.469 1 59.16 89 ASN A N 1
ATOM 700 C CA . ASN A 1 89 ? 11.859 -31.438 -19.125 1 59.16 89 ASN A CA 1
ATOM 701 C C . ASN A 1 89 ? 10.648 -32.281 -18.734 1 59.16 89 ASN A C 1
ATOM 703 O O . ASN A 1 89 ? 9.508 -31.859 -18.953 1 59.16 89 ASN A O 1
ATOM 707 N N . ASP A 1 90 ? 10.867 -33.625 -18.688 1 64.56 90 ASP A N 1
ATOM 708 C CA . ASP A 1 90 ? 9.859 -34.469 -18.062 1 64.56 90 ASP A CA 1
ATOM 709 C C . ASP A 1 90 ? 9.539 -34 -16.656 1 64.56 90 ASP A C 1
ATOM 711 O O . ASP A 1 90 ? 10.195 -34.375 -15.688 1 64.56 90 ASP A O 1
ATOM 715 N N . TRP A 1 91 ? 8.43 -33.281 -16.562 1 67.88 91 TRP A N 1
ATOM 716 C CA . TRP A 1 91 ? 8.141 -32.594 -15.305 1 67.88 91 TRP A CA 1
ATOM 717 C C . TRP A 1 91 ? 7.629 -33.562 -14.25 1 67.88 91 TRP A C 1
ATOM 719 O O . TRP A 1 91 ? 7.824 -33.344 -13.055 1 67.88 91 TRP A O 1
ATOM 729 N N . PHE A 1 92 ? 7.012 -34.688 -14.648 1 74.25 92 PHE A N 1
ATOM 730 C CA . PHE A 1 92 ? 6.52 -35.656 -13.688 1 74.25 92 PHE A CA 1
ATOM 731 C C . PHE A 1 92 ? 7.676 -36.375 -13 1 74.25 92 PHE A C 1
ATOM 733 O O . PHE A 1 92 ? 7.656 -36.562 -11.781 1 74.25 92 PHE A O 1
ATOM 740 N N . GLU A 1 93 ? 8.625 -36.594 -13.828 1 70.88 93 GLU A N 1
ATOM 741 C CA . GLU A 1 93 ? 9.781 -37.281 -13.25 1 70.88 93 GLU A CA 1
ATOM 742 C C . GLU A 1 93 ? 10.625 -36.344 -12.406 1 70.88 93 GLU A C 1
ATOM 744 O O . GLU A 1 93 ? 11.109 -36.719 -11.336 1 70.88 93 GLU A O 1
ATOM 749 N N . LYS A 1 94 ? 10.773 -35.219 -12.914 1 68.44 94 LYS A N 1
ATOM 750 C CA . LYS A 1 94 ? 11.586 -34.25 -12.195 1 68.44 94 LYS A CA 1
ATOM 751 C C . LYS A 1 94 ? 10.922 -33.812 -10.891 1 68.44 94 LYS A C 1
ATOM 753 O O . LYS A 1 94 ? 11.586 -33.656 -9.867 1 68.44 94 LYS A O 1
ATOM 758 N N . ALA A 1 95 ? 9.672 -33.688 -11.023 1 66.12 95 ALA A N 1
ATOM 759 C CA . ALA A 1 95 ? 8.922 -33.344 -9.828 1 66.12 95 ALA A CA 1
ATOM 760 C C . ALA A 1 95 ? 9.047 -34.406 -8.75 1 66.12 95 ALA A C 1
ATOM 762 O O . ALA A 1 95 ? 9.227 -34.094 -7.57 1 66.12 95 ALA A O 1
ATOM 763 N N . LYS A 1 96 ? 8.898 -35.562 -9.195 1 67.44 96 LYS A N 1
ATOM 764 C CA . LYS A 1 96 ? 9.055 -36.688 -8.273 1 67.44 96 LYS A CA 1
ATOM 765 C C . LYS A 1 96 ? 10.445 -36.688 -7.637 1 67.44 96 LYS A C 1
ATOM 767 O O . LYS A 1 96 ? 10.586 -36.938 -6.438 1 67.44 96 LYS A O 1
ATOM 772 N N . ALA A 1 97 ? 11.336 -36.406 -8.484 1 66.31 97 ALA A N 1
ATOM 773 C CA . ALA A 1 97 ? 12.719 -36.406 -8 1 66.31 97 ALA A CA 1
ATOM 774 C C . ALA A 1 97 ? 12.93 -35.281 -6.977 1 66.31 97 ALA A C 1
ATOM 776 O O . ALA A 1 97 ? 13.609 -35.5 -5.969 1 66.31 97 ALA A O 1
ATOM 777 N N . ILE A 1 98 ? 12.344 -34.156 -7.219 1 65.81 98 ILE A N 1
ATOM 778 C CA . ILE A 1 98 ? 12.461 -33 -6.336 1 65.81 98 ILE A CA 1
ATOM 779 C C . ILE A 1 98 ? 11.758 -33.281 -5.012 1 65.81 98 ILE A C 1
ATOM 781 O O . ILE A 1 98 ? 12.289 -33 -3.941 1 65.81 98 ILE A O 1
ATOM 785 N N . LYS A 1 99 ? 10.594 -33.781 -5.156 1 64.06 99 LYS A N 1
ATOM 786 C CA . LYS A 1 99 ? 9.82 -34.062 -3.953 1 64.06 99 LYS A CA 1
ATOM 787 C C . LYS A 1 99 ? 10.492 -35.156 -3.107 1 64.06 99 LYS A C 1
ATOM 789 O O . LYS A 1 99 ? 10.461 -35.094 -1.876 1 64.06 99 LYS A O 1
ATOM 794 N N . ASN A 1 100 ? 11.031 -36.156 -3.793 1 62.75 100 ASN A N 1
ATOM 795 C CA . ASN A 1 100 ? 11.703 -37.219 -3.082 1 62.75 100 ASN A CA 1
ATOM 796 C C . ASN A 1 100 ? 12.969 -36.75 -2.377 1 62.75 100 ASN A C 1
ATOM 798 O O . ASN A 1 100 ? 13.359 -37.281 -1.351 1 62.75 100 ASN A O 1
ATOM 802 N N . LYS A 1 101 ? 13.609 -35.875 -3.033 1 59.56 101 LYS A N 1
ATOM 803 C CA . LYS A 1 101 ? 14.852 -35.375 -2.441 1 59.56 101 LYS A CA 1
ATOM 804 C C . LYS A 1 101 ? 14.578 -34.375 -1.321 1 59.56 101 LYS A C 1
ATOM 806 O O . LYS A 1 101 ? 15.469 -34.062 -0.532 1 59.56 101 LYS A O 1
ATOM 811 N N . GLY A 1 102 ? 13.344 -34.25 -1.047 1 53.78 102 GLY A N 1
ATOM 812 C CA . GLY A 1 102 ? 13 -33.281 -0.028 1 53.78 102 GLY A CA 1
ATOM 813 C C . GLY A 1 102 ? 13.336 -31.859 -0.427 1 53.78 102 GLY A C 1
ATOM 814 O O . GLY A 1 102 ? 13.875 -31.625 -1.511 1 53.78 102 GLY A O 1
ATOM 815 N N . PHE A 1 103 ? 12.805 -30.828 0.232 1 51.5 103 PHE A N 1
ATOM 816 C CA . PHE A 1 103 ? 13.094 -29.422 -0.008 1 51.5 103 PHE A CA 1
ATOM 817 C C . PHE A 1 103 ? 14.602 -29.172 -0.042 1 51.5 103 PHE A C 1
ATOM 819 O O . PHE A 1 103 ? 15.227 -29 1.003 1 51.5 103 PHE A O 1
ATOM 826 N N . SER A 1 104 ? 15.352 -29.922 -0.878 1 50.47 104 SER A N 1
ATOM 827 C CA . SER A 1 104 ? 16.734 -29.438 -0.935 1 50.47 104 SER A CA 1
ATOM 828 C C . SER A 1 104 ? 16.844 -28.219 -1.854 1 50.47 104 SER A C 1
ATOM 830 O O . SER A 1 104 ? 16.5 -28.297 -3.031 1 50.47 104 SER A O 1
ATOM 832 N N . PHE A 1 105 ? 16.844 -27 -1.333 1 56.25 105 PHE A N 1
ATOM 833 C CA . PHE A 1 105 ? 17.047 -25.719 -1.976 1 56.25 105 PHE A CA 1
ATOM 834 C C . PHE A 1 105 ? 18.109 -25.828 -3.062 1 56.25 105 PHE A C 1
ATOM 836 O O . PHE A 1 105 ? 17.984 -25.203 -4.125 1 56.25 105 PHE A O 1
ATOM 843 N N . THR A 1 106 ? 18.953 -26.859 -3.002 1 56.59 106 THR A N 1
ATOM 844 C CA . THR A 1 106 ? 20.141 -26.875 -3.854 1 56.59 106 THR A CA 1
ATOM 845 C C . THR A 1 106 ? 19.812 -27.438 -5.23 1 56.59 106 THR A C 1
ATOM 847 O O . THR A 1 106 ? 20.156 -26.844 -6.254 1 56.59 106 THR A O 1
ATOM 850 N N . PRO A 1 107 ? 18.953 -28.453 -5.219 1 59.59 107 PRO A N 1
ATOM 851 C CA . PRO A 1 107 ? 18.719 -29 -6.559 1 59.59 107 PRO A CA 1
ATOM 852 C C . PRO A 1 107 ? 17.828 -28.109 -7.418 1 59.59 107 PRO A C 1
ATOM 854 O O . PRO A 1 107 ? 18.078 -27.953 -8.617 1 59.59 107 PRO A O 1
ATOM 857 N N . LEU A 1 108 ? 16.922 -27.438 -6.867 1 63.72 108 LEU A N 1
ATOM 858 C CA . LEU A 1 108 ? 16.031 -26.547 -7.617 1 63.72 108 LEU A CA 1
ATOM 859 C C . LEU A 1 108 ? 16.797 -25.312 -8.094 1 63.72 108 LEU A C 1
ATOM 861 O O . LEU A 1 108 ? 16.641 -24.891 -9.242 1 63.72 108 LEU A O 1
ATOM 865 N N . SER A 1 109 ? 17.641 -24.906 -7.234 1 67.56 109 SER A N 1
ATOM 866 C CA . SER A 1 109 ? 18.422 -23.719 -7.578 1 67.56 109 SER A CA 1
ATOM 867 C C . SER A 1 109 ? 19.375 -24.016 -8.727 1 67.56 109 SER A C 1
ATOM 869 O O . SER A 1 109 ? 19.594 -23.156 -9.594 1 67.56 109 SER A O 1
ATOM 871 N N . ASP A 1 110 ? 19.844 -25.25 -8.711 1 69.19 110 ASP A N 1
ATOM 872 C CA . ASP A 1 110 ? 20.781 -25.641 -9.773 1 69.19 110 ASP A CA 1
ATOM 873 C C . ASP A 1 110 ? 20.062 -25.75 -11.117 1 69.19 110 ASP A C 1
ATOM 875 O O . ASP A 1 110 ? 20.562 -25.281 -12.141 1 69.19 110 ASP A O 1
ATOM 879 N N . ILE A 1 111 ? 18.938 -26.344 -11.062 1 69.5 111 ILE A N 1
ATOM 880 C CA . ILE A 1 111 ? 18.172 -26.516 -12.289 1 69.5 111 ILE A CA 1
ATOM 881 C C . ILE A 1 111 ? 17.734 -25.156 -12.828 1 69.5 111 ILE A C 1
ATOM 883 O O . ILE A 1 111 ? 17.891 -24.875 -14.016 1 69.5 111 ILE A O 1
ATOM 887 N N . LEU A 1 112 ? 17.281 -24.359 -11.984 1 72.88 112 LEU A N 1
ATOM 888 C CA . LEU A 1 112 ? 16.844 -23.031 -12.383 1 72.88 112 LEU A CA 1
ATOM 889 C C . LEU A 1 112 ? 18.016 -22.188 -12.875 1 72.88 112 LEU A C 1
ATOM 891 O O . LEU A 1 112 ? 17.875 -21.406 -13.828 1 72.88 112 LEU A O 1
ATOM 895 N N . GLY A 1 113 ? 19.125 -22.453 -12.211 1 74.88 113 GLY A N 1
ATOM 896 C CA . GLY A 1 113 ? 20.328 -21.75 -12.625 1 74.88 113 GLY A CA 1
ATOM 897 C C . GLY A 1 113 ? 20.781 -22.109 -14.023 1 74.88 113 GLY A C 1
ATOM 898 O O . GLY A 1 113 ? 21.188 -21.234 -14.797 1 74.88 113 GLY A O 1
ATOM 899 N N . GLU A 1 114 ? 20.672 -23.344 -14.328 1 76.5 114 GLU A N 1
ATOM 900 C CA . GLU A 1 114 ? 21.062 -23.812 -15.648 1 76.5 114 GLU A CA 1
ATOM 901 C C . GLU A 1 114 ? 20.125 -23.281 -16.734 1 76.5 114 GLU A C 1
ATOM 903 O O . GLU A 1 114 ? 20.562 -22.859 -17.797 1 76.5 114 GLU A O 1
ATOM 908 N N . ILE A 1 115 ? 18.891 -23.297 -16.422 1 78.5 115 ILE A N 1
ATOM 909 C CA . ILE A 1 115 ? 17.875 -22.812 -17.359 1 78.5 115 ILE A CA 1
ATOM 910 C C . ILE A 1 115 ? 18.094 -21.312 -17.594 1 78.5 115 ILE A C 1
ATOM 912 O O . ILE A 1 115 ? 18.047 -20.859 -18.75 1 78.5 115 ILE A O 1
ATOM 916 N N . GLU A 1 116 ? 18.328 -20.703 -16.547 1 81.25 116 GLU A N 1
ATOM 917 C CA . GLU A 1 116 ? 18.531 -19.266 -16.641 1 81.25 116 GLU A CA 1
ATOM 918 C C . GLU A 1 116 ? 19.781 -18.922 -17.453 1 81.25 116 GLU A C 1
ATOM 920 O O . GLU A 1 116 ? 19.75 -18.031 -18.297 1 81.25 116 GLU A O 1
ATOM 925 N N . GLU A 1 117 ? 20.828 -19.656 -17.172 1 82.69 117 GLU A N 1
ATOM 926 C CA . GLU A 1 117 ? 22.078 -19.391 -17.891 1 82.69 117 GLU A CA 1
ATOM 927 C C . GLU A 1 117 ? 21.906 -19.625 -19.391 1 82.69 117 GLU A C 1
ATOM 929 O O . GLU A 1 117 ? 22.312 -18.797 -20.219 1 82.69 117 GLU A O 1
ATOM 934 N N . GLU A 1 118 ? 21.344 -20.719 -19.688 1 85.19 118 GLU A N 1
ATOM 935 C CA . GLU A 1 118 ? 21.125 -21.062 -21.094 1 85.19 118 GLU A CA 1
ATOM 936 C C . GLU A 1 118 ? 20.188 -20.062 -21.766 1 85.19 118 GLU A C 1
ATOM 938 O O . GLU A 1 118 ? 20.406 -19.656 -22.906 1 85.19 118 GLU A O 1
ATOM 943 N N . GLY A 1 119 ? 19.156 -19.734 -21.078 1 88.19 119 GLY A N 1
ATOM 944 C CA . GLY A 1 119 ? 18.203 -18.781 -21.625 1 88.19 119 GLY A CA 1
ATOM 945 C C . GLY A 1 119 ? 18.812 -17.406 -21.875 1 88.19 119 GLY A C 1
ATOM 946 O O . GLY A 1 119 ? 18.562 -16.797 -22.922 1 88.19 119 GLY A O 1
ATOM 947 N N . VAL A 1 120 ? 19.594 -16.984 -20.969 1 88.25 120 VAL A N 1
ATOM 948 C CA . VAL A 1 120 ? 20.25 -15.68 -21.078 1 88.25 120 VAL A CA 1
ATOM 949 C C . VAL A 1 120 ? 21.203 -15.688 -22.266 1 88.25 120 VAL A C 1
ATOM 951 O O . VAL A 1 120 ? 21.203 -14.773 -23.078 1 88.25 120 VAL A O 1
ATOM 954 N N . ARG A 1 121 ? 22 -16.719 -22.328 1 87.56 121 ARG A N 1
ATOM 955 C CA . ARG A 1 121 ? 22.953 -16.844 -23.422 1 87.56 121 ARG A CA 1
ATOM 956 C C . ARG A 1 121 ? 22.25 -16.875 -24.766 1 87.56 121 ARG A C 1
ATOM 958 O O . ARG A 1 121 ? 22.672 -16.203 -25.719 1 87.56 121 ARG A O 1
ATOM 965 N N . THR A 1 122 ? 21.25 -17.641 -24.859 1 89.94 122 THR A N 1
ATOM 966 C CA . THR A 1 122 ? 20.484 -17.766 -26.094 1 89.94 122 THR A CA 1
ATOM 967 C C . THR A 1 122 ? 19.891 -16.438 -26.5 1 89.94 122 THR A C 1
ATOM 969 O O . THR A 1 122 ? 19.922 -16.062 -27.688 1 89.94 122 THR A O 1
ATOM 972 N N . THR A 1 123 ? 19.375 -15.711 -25.578 1 91.38 123 THR A N 1
ATOM 973 C CA . THR A 1 123 ? 18.734 -14.422 -25.859 1 91.38 123 THR A CA 1
ATOM 974 C C . THR A 1 123 ? 19.781 -13.398 -26.312 1 91.38 123 THR A C 1
ATOM 976 O O . THR A 1 123 ? 19.625 -12.773 -27.359 1 91.38 123 THR A O 1
ATOM 979 N N . LEU A 1 124 ? 20.844 -13.297 -25.578 1 88.44 124 LEU A N 1
ATOM 980 C CA . LEU A 1 124 ? 21.828 -12.242 -25.812 1 88.44 124 LEU A CA 1
ATOM 981 C C . LEU A 1 124 ? 22.578 -12.477 -27.125 1 88.44 124 LEU A C 1
A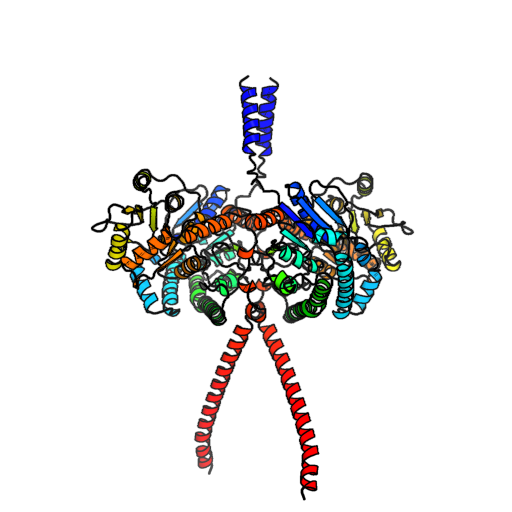TOM 983 O O . LEU A 1 124 ? 23.094 -11.531 -27.719 1 88.44 124 LEU A O 1
ATOM 987 N N . THR A 1 125 ? 22.609 -13.695 -27.594 1 88.94 125 THR A N 1
ATOM 988 C CA . THR A 1 125 ? 23.344 -13.992 -28.812 1 88.94 125 THR A CA 1
ATOM 989 C C . THR A 1 125 ? 22.422 -14.055 -30.016 1 88.94 125 THR A C 1
ATOM 991 O O . THR A 1 125 ? 22.859 -14.234 -31.141 1 88.94 125 THR A O 1
ATOM 994 N N . SER A 1 126 ? 21.172 -13.906 -29.797 1 90.5 126 SER A N 1
ATOM 995 C CA . SER A 1 126 ? 20.203 -13.984 -30.891 1 90.5 126 SER A CA 1
ATOM 996 C C . SER A 1 126 ? 20.281 -12.758 -31.781 1 90.5 126 SER A C 1
ATOM 998 O O . SER A 1 126 ? 20.656 -11.672 -31.328 1 90.5 126 SER A O 1
ATOM 1000 N N . VAL A 1 127 ? 19.859 -12.93 -33.031 1 89.88 127 VAL A N 1
ATOM 1001 C CA . VAL A 1 127 ? 19.812 -11.844 -34 1 89.88 127 VAL A CA 1
ATOM 1002 C C . VAL A 1 127 ? 18.75 -10.82 -33.594 1 89.88 127 VAL A C 1
ATOM 1004 O O . VAL A 1 127 ? 18.969 -9.609 -33.656 1 89.88 127 VAL A O 1
ATOM 1007 N N . ALA A 1 128 ? 17.672 -11.32 -33.125 1 88.31 128 ALA A N 1
ATOM 1008 C CA . ALA A 1 128 ? 16.562 -10.461 -32.688 1 88.31 128 ALA A CA 1
ATOM 1009 C C . ALA A 1 128 ? 17.016 -9.5 -31.594 1 88.31 128 ALA A C 1
ATOM 1011 O O . ALA A 1 128 ? 16.672 -8.312 -31.625 1 88.31 128 ALA A O 1
ATOM 1012 N N . PHE A 1 129 ? 17.766 -10.008 -30.703 1 88.69 129 PHE A N 1
ATOM 1013 C CA . PHE A 1 129 ? 18.219 -9.172 -29.594 1 88.69 129 PHE A CA 1
ATOM 1014 C C . PHE A 1 129 ? 19.234 -8.148 -30.078 1 88.69 129 PHE A C 1
ATOM 1016 O O . PHE A 1 129 ? 19.219 -6.996 -29.625 1 88.69 129 PHE A O 1
ATOM 1023 N N . LYS A 1 130 ? 20.109 -8.57 -30.891 1 87 130 LYS A N 1
ATOM 1024 C CA . LYS A 1 130 ? 21.109 -7.648 -31.406 1 87 130 LYS A CA 1
ATOM 1025 C C . LYS A 1 130 ? 20.453 -6.48 -32.156 1 87 130 LYS A C 1
ATOM 1027 O O . LYS A 1 130 ? 20.906 -5.336 -32 1 87 130 LYS A O 1
ATOM 1032 N N . GLU A 1 131 ? 19.438 -6.797 -32.812 1 87.31 131 GLU A N 1
ATOM 1033 C CA . GLU A 1 131 ? 18.703 -5.746 -33.5 1 87.31 131 GLU A CA 1
ATOM 1034 C C . GLU A 1 131 ? 18.016 -4.812 -32.5 1 87.31 131 GLU A C 1
ATOM 1036 O O . GLU A 1 131 ? 18.031 -3.592 -32.688 1 87.31 131 GLU A O 1
ATOM 1041 N N . LEU A 1 132 ? 17.422 -5.387 -31.562 1 89.31 132 LEU A N 1
ATOM 1042 C CA . LEU A 1 132 ? 16.766 -4.609 -30.516 1 89.31 132 LEU A CA 1
ATOM 1043 C C . LEU A 1 132 ? 17.781 -3.719 -29.797 1 89.31 132 LEU A C 1
ATOM 1045 O O . LEU A 1 132 ? 17.516 -2.543 -29.547 1 89.31 132 LEU A O 1
ATOM 1049 N N . TYR A 1 133 ? 18.906 -4.309 -29.5 1 86.69 133 TYR A N 1
ATOM 1050 C CA . TYR A 1 133 ? 19.969 -3.609 -28.766 1 86.69 133 TYR A CA 1
ATOM 1051 C C . TYR A 1 133 ? 20.484 -2.418 -29.562 1 86.69 133 TYR A C 1
ATOM 1053 O O . TYR A 1 133 ? 20.844 -1.39 -29 1 86.69 133 TYR A O 1
ATOM 1061 N N . GLY A 1 134 ? 20.484 -2.516 -30.875 1 84.94 134 GLY A N 1
ATOM 1062 C CA . GLY A 1 134 ? 20.984 -1.469 -31.75 1 84.94 134 GLY A CA 1
ATOM 1063 C C . GLY A 1 134 ? 19.922 -0.455 -32.125 1 84.94 134 GLY A C 1
ATOM 1064 O O . GLY A 1 134 ? 20.219 0.558 -32.781 1 84.94 134 GLY A O 1
ATOM 1065 N N . SER A 1 135 ? 18.734 -0.619 -31.719 1 86.38 135 SER A N 1
ATOM 1066 C CA . SER A 1 135 ? 17.641 0.251 -32.125 1 86.38 135 SER A CA 1
ATOM 106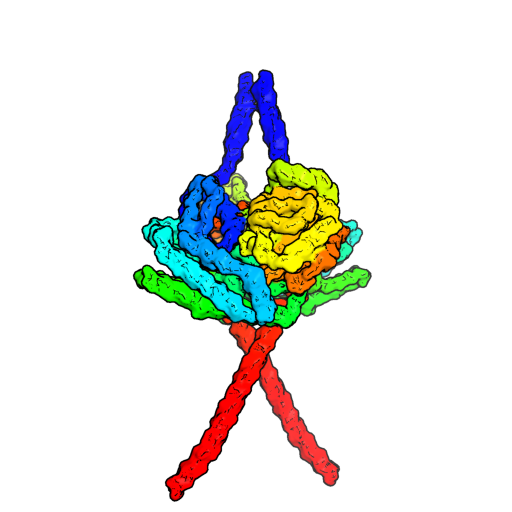7 C C . SER A 1 135 ? 17.656 1.56 -31.328 1 86.38 135 SER A C 1
ATOM 1069 O O . SER A 1 135 ? 18.5 1.746 -30.438 1 86.38 135 SER A O 1
ATOM 1071 N N . GLU A 1 136 ? 16.766 2.697 -31.734 1 85.75 136 GLU A N 1
ATOM 1072 C CA . GLU A 1 136 ? 16.688 4.043 -31.172 1 85.75 136 GLU A CA 1
ATOM 1073 C C . GLU A 1 136 ? 16.203 4.012 -29.734 1 85.75 136 GLU A C 1
ATOM 1075 O O . GLU A 1 136 ? 16.219 5.035 -29.047 1 85.75 136 GLU A O 1
ATOM 1080 N N . GLY A 1 137 ? 15.844 3.047 -29.234 1 90.56 137 GLY A N 1
ATOM 1081 C CA . GLY A 1 137 ? 15.508 2.938 -27.828 1 90.56 137 GLY A CA 1
ATOM 1082 C C . GLY A 1 137 ? 14.016 3.008 -27.562 1 90.56 137 GLY A C 1
ATOM 1083 O O . GLY A 1 137 ? 13.219 3.158 -28.484 1 90.56 137 GLY A O 1
ATOM 1084 N N . PHE A 1 138 ? 13.602 2.855 -26.344 1 96.44 138 PHE A N 1
ATOM 1085 C CA . PHE A 1 138 ? 12.219 2.818 -25.875 1 96.44 138 PHE A CA 1
ATOM 1086 C C . PHE A 1 138 ? 12.008 3.797 -24.734 1 96.44 138 PHE A C 1
ATOM 1088 O O . PHE A 1 138 ? 12.961 4.207 -24.078 1 96.44 138 PHE A O 1
ATOM 1095 N N . ASP A 1 139 ? 10.742 4.188 -24.609 1 97 139 ASP A N 1
ATOM 1096 C CA . ASP A 1 139 ? 10.398 5.18 -23.594 1 97 139 ASP A CA 1
ATOM 1097 C C . ASP A 1 139 ? 10.203 4.527 -22.234 1 97 139 ASP A C 1
ATOM 1099 O O . ASP A 1 139 ? 10.227 5.207 -21.203 1 97 139 ASP A O 1
ATOM 1103 N N . ILE A 1 140 ? 9.969 3.26 -22.234 1 97.25 140 ILE A N 1
ATOM 1104 C CA . ILE A 1 140 ? 9.773 2.527 -21 1 97.25 140 ILE A CA 1
ATOM 1105 C C . ILE A 1 140 ? 10.039 1.042 -21.219 1 97.25 140 ILE A C 1
ATOM 1107 O O . ILE A 1 140 ? 9.789 0.515 -22.297 1 97.25 140 ILE A O 1
ATOM 1111 N N . LEU A 1 141 ? 10.672 0.422 -20.266 1 96.75 141 LEU A N 1
ATOM 1112 C CA . LEU A 1 141 ? 10.906 -1.018 -20.266 1 96.75 141 LEU A CA 1
ATOM 1113 C C . LEU A 1 141 ? 10.039 -1.704 -19.203 1 96.75 141 LEU A C 1
ATOM 1115 O O . LEU A 1 141 ? 10.086 -1.348 -18.031 1 96.75 141 LEU A O 1
ATOM 1119 N N . ILE A 1 142 ? 9.18 -2.609 -19.625 1 97.31 142 ILE A N 1
ATOM 1120 C CA . ILE A 1 142 ? 8.445 -3.492 -18.734 1 97.31 142 ILE A CA 1
ATOM 1121 C C . ILE A 1 142 ? 9.086 -4.875 -18.719 1 97.31 142 ILE A C 1
ATOM 1123 O O . ILE A 1 142 ? 9.102 -5.562 -19.75 1 97.31 142 ILE A O 1
ATOM 1127 N N . VAL A 1 143 ? 9.578 -5.266 -17.594 1 94.94 143 VAL A N 1
ATOM 1128 C CA . VAL A 1 143 ? 10.406 -6.473 -17.594 1 94.94 143 VAL A CA 1
ATOM 1129 C C . VAL A 1 143 ? 9.805 -7.496 -16.625 1 94.94 143 VAL A C 1
ATOM 1131 O O . VAL A 1 143 ? 9.367 -7.145 -15.531 1 94.94 143 VAL A O 1
ATOM 1134 N N . ASP A 1 144 ? 9.695 -8.719 -17.094 1 92.94 144 ASP A N 1
ATOM 1135 C CA . ASP A 1 144 ? 9.398 -9.844 -16.219 1 92.94 144 ASP A CA 1
ATOM 1136 C C . ASP A 1 144 ? 10.484 -10.008 -15.148 1 92.94 144 ASP A C 1
ATOM 1138 O O . ASP A 1 144 ? 11.648 -10.266 -15.477 1 92.94 144 ASP A O 1
ATOM 1142 N N . ALA A 1 145 ? 10.117 -9.875 -13.914 1 87.81 145 ALA A N 1
ATOM 1143 C CA . ALA A 1 145 ? 11.094 -9.82 -12.828 1 87.81 145 ALA A CA 1
ATOM 1144 C C . ALA A 1 145 ? 11.648 -11.211 -12.523 1 87.81 145 ALA A C 1
ATOM 1146 O O . ALA A 1 145 ? 12.539 -11.359 -11.688 1 87.81 145 ALA A O 1
ATOM 1147 N N . TYR A 1 146 ? 11.18 -12.141 -13.195 1 83.25 146 TYR A N 1
ATOM 1148 C CA . TYR A 1 146 ? 11.656 -13.508 -13.031 1 83.25 146 TYR A CA 1
ATOM 1149 C C . TYR A 1 146 ? 12.133 -14.086 -14.359 1 83.25 146 TYR A C 1
ATOM 1151 O O . TYR A 1 146 ? 11.352 -14.688 -15.102 1 83.25 146 TYR A O 1
ATOM 1159 N N . GLY A 1 147 ? 13.391 -13.906 -14.586 1 82.5 147 GLY A N 1
ATOM 1160 C CA . GLY A 1 147 ? 13.969 -14.555 -15.758 1 82.5 147 GLY A CA 1
ATOM 1161 C C . GLY A 1 147 ? 14.32 -13.578 -16.859 1 82.5 147 GLY A C 1
ATOM 1162 O O . GLY A 1 147 ? 14.867 -13.969 -17.891 1 82.5 147 GLY A O 1
ATOM 1163 N N . SER A 1 148 ? 13.984 -12.336 -16.672 1 89.5 148 SER A N 1
ATOM 1164 C CA . SER A 1 148 ? 14.281 -11.375 -17.734 1 89.5 148 SER A CA 1
ATOM 1165 C C . SER A 1 148 ? 15.047 -10.172 -17.188 1 89.5 148 SER A C 1
ATOM 1167 O O . SER A 1 148 ? 15.211 -9.164 -17.891 1 89.5 148 SER A O 1
ATOM 1169 N N . GLU A 1 149 ? 15.516 -10.234 -15.953 1 86.06 149 GLU A N 1
ATOM 1170 C CA . GLU A 1 149 ? 16.203 -9.117 -15.305 1 86.06 149 GLU A CA 1
ATOM 1171 C C . GLU A 1 149 ? 17.484 -8.742 -16.047 1 86.06 149 GLU A C 1
ATOM 1173 O O . GLU A 1 149 ? 17.938 -7.598 -15.953 1 86.06 149 GLU A O 1
ATOM 1178 N N . PHE A 1 150 ? 18.062 -9.695 -16.797 1 87.94 150 PHE A N 1
ATOM 1179 C CA . PHE A 1 150 ? 19.297 -9.445 -17.531 1 87.94 150 PHE A CA 1
ATOM 1180 C C . PHE A 1 150 ? 19.078 -8.406 -18.625 1 87.94 150 PHE A C 1
ATOM 1182 O O . PHE A 1 150 ? 20.031 -7.891 -19.188 1 87.94 150 PHE A O 1
ATOM 1189 N N . LEU A 1 151 ? 17.859 -7.977 -18.828 1 90.69 151 LEU A N 1
ATOM 1190 C CA . LEU A 1 151 ? 17.547 -6.969 -19.844 1 90.69 151 LEU A CA 1
ATOM 1191 C C . LEU A 1 151 ? 17.453 -5.582 -19.219 1 90.69 151 LEU A C 1
ATOM 1193 O O . LEU A 1 151 ? 17.328 -4.586 -19.938 1 90.69 151 LEU A O 1
ATOM 1197 N N . LEU A 1 152 ? 17.547 -5.449 -17.906 1 89.94 152 LEU A N 1
ATOM 1198 C CA . LEU A 1 152 ? 17.469 -4.18 -17.203 1 89.94 152 LEU A CA 1
ATOM 1199 C C . LEU A 1 152 ? 18.531 -3.203 -17.703 1 89.94 152 LEU A C 1
ATOM 1201 O O . LEU A 1 152 ? 18.281 -1.999 -17.781 1 89.94 152 LEU A O 1
ATOM 1205 N N . PRO A 1 153 ? 19.688 -3.668 -18.125 1 87.69 153 PRO A N 1
ATOM 1206 C CA . PRO A 1 153 ? 20.703 -2.73 -18.609 1 87.69 153 PRO A CA 1
ATOM 1207 C C . PRO A 1 153 ? 20.25 -1.966 -19.859 1 87.69 153 PRO A C 1
ATOM 1209 O O . PRO A 1 153 ? 20.766 -0.882 -20.141 1 87.69 153 PRO A O 1
ATOM 1212 N N . LEU A 1 154 ? 19.281 -2.496 -20.609 1 88.75 154 LEU A N 1
ATOM 1213 C CA . LEU A 1 154 ? 18.734 -1.784 -21.75 1 88.75 154 LEU A CA 1
ATOM 1214 C C . LEU A 1 154 ? 18.094 -0.469 -21.328 1 88.75 154 LEU A C 1
ATOM 1216 O O . LEU A 1 154 ? 18.172 0.528 -22.047 1 88.75 154 LEU A O 1
ATOM 1220 N N . ALA A 1 155 ? 17.438 -0.531 -20.219 1 90.06 155 ALA A N 1
ATOM 1221 C CA . ALA A 1 155 ? 16.797 0.68 -19.703 1 90.06 155 ALA A CA 1
ATOM 1222 C C . ALA A 1 155 ? 17.844 1.756 -19.391 1 90.06 155 ALA A C 1
ATOM 1224 O O . ALA A 1 155 ? 17.594 2.945 -19.609 1 90.06 155 ALA A O 1
ATOM 1225 N N . SER A 1 156 ? 18.906 1.322 -18.828 1 86.25 156 SER A N 1
ATOM 1226 C CA . SER A 1 156 ? 19.984 2.266 -18.547 1 86.25 156 SER A CA 1
ATOM 1227 C C . SER A 1 156 ? 20.547 2.854 -19.844 1 86.25 156 SER A C 1
ATOM 1229 O O . SER A 1 156 ? 20.844 4.047 -19.906 1 86.25 156 SER A O 1
ATOM 1231 N N . LYS A 1 157 ? 20.75 1.981 -20.797 1 86.12 157 LYS A N 1
ATOM 1232 C CA . LYS A 1 157 ? 21.25 2.406 -22.094 1 86.12 157 LYS A CA 1
ATOM 1233 C C . LYS A 1 157 ? 20.359 3.48 -22.703 1 86.12 157 LYS A C 1
ATOM 1235 O O . LYS A 1 157 ? 20.859 4.445 -23.297 1 86.12 157 LYS A O 1
ATOM 1240 N N . TRP A 1 158 ? 19.125 3.357 -22.531 1 90.94 158 TRP A N 1
ATOM 1241 C CA . TRP A 1 158 ? 18.172 4.254 -23.188 1 90.94 158 TRP A CA 1
ATOM 1242 C C . TRP A 1 158 ? 17.672 5.312 -22.219 1 90.94 158 TRP A C 1
ATOM 1244 O O . TRP A 1 158 ? 16.844 6.16 -22.578 1 90.94 158 TRP A O 1
ATOM 1254 N N . ASN A 1 159 ? 18.141 5.332 -20.984 1 90.25 159 ASN A N 1
ATOM 1255 C CA . ASN A 1 159 ? 17.656 6.23 -19.938 1 90.25 159 ASN A CA 1
ATOM 1256 C C . ASN A 1 159 ? 16.141 6.18 -19.828 1 90.25 159 ASN A C 1
ATOM 1258 O O . ASN A 1 159 ? 15.477 7.219 -19.828 1 90.25 159 ASN A O 1
ATOM 1262 N N . ALA A 1 160 ? 15.648 4.961 -19.891 1 94.44 160 ALA A N 1
ATOM 1263 C CA . ALA A 1 160 ? 14.203 4.73 -19.828 1 94.44 160 ALA A CA 1
ATOM 1264 C C . ALA A 1 160 ? 13.789 4.219 -18.453 1 94.44 160 ALA A C 1
ATOM 1266 O O . ALA A 1 160 ? 14.508 3.441 -17.828 1 94.44 160 ALA A O 1
ATOM 1267 N N . PRO A 1 161 ? 12.594 4.676 -17.969 1 96.62 161 PRO A N 1
ATOM 1268 C CA . PRO A 1 161 ? 12.086 4.094 -16.719 1 96.62 161 PRO A CA 1
ATOM 1269 C C . PRO A 1 161 ? 11.789 2.602 -16.844 1 96.62 161 PRO A C 1
ATOM 1271 O O . PRO A 1 161 ? 11.609 2.098 -17.953 1 96.62 161 PRO A O 1
ATOM 1274 N N . VAL A 1 162 ? 11.789 1.951 -15.703 1 96.12 162 VAL A N 1
ATOM 1275 C CA . VAL A 1 162 ? 11.617 0.503 -15.672 1 96.12 162 VAL A CA 1
ATOM 1276 C C . VAL A 1 162 ? 10.391 0.148 -14.828 1 96.12 162 VAL A C 1
ATOM 1278 O O . VAL A 1 162 ? 10.188 0.702 -13.742 1 96.12 162 VAL A O 1
ATOM 1281 N N . ILE A 1 163 ? 9.578 -0.693 -15.375 1 96.88 163 ILE A N 1
ATOM 1282 C CA . ILE A 1 163 ? 8.516 -1.354 -14.625 1 96.88 163 ILE A CA 1
ATOM 1283 C C . ILE A 1 163 ? 8.797 -2.854 -14.547 1 96.88 163 ILE A C 1
ATOM 1285 O O . ILE A 1 163 ? 8.938 -3.52 -15.57 1 96.88 163 ILE A O 1
ATOM 1289 N N . SER A 1 164 ? 8.961 -3.326 -13.375 1 94.75 164 SER A N 1
ATOM 1290 C CA . SER A 1 164 ? 9.125 -4.766 -13.18 1 94.75 164 SER A CA 1
ATOM 1291 C C . SER A 1 164 ? 7.785 -5.438 -12.898 1 94.75 164 SER A C 1
ATOM 1293 O O . SER A 1 164 ? 6.949 -4.895 -12.172 1 94.75 164 SER A O 1
ATOM 1295 N N . PHE A 1 165 ? 7.598 -6.555 -13.516 1 93.56 165 PHE A N 1
ATOM 1296 C CA . PHE A 1 165 ? 6.379 -7.332 -13.32 1 93.56 165 PHE A CA 1
ATOM 1297 C C . PHE A 1 165 ? 6.688 -8.648 -12.625 1 93.56 165 PHE A C 1
ATOM 1299 O O . PHE A 1 165 ? 7.434 -9.477 -13.148 1 93.56 165 PHE A O 1
ATOM 1306 N N . ILE A 1 166 ? 6.156 -8.82 -11.469 1 89.75 166 ILE A N 1
ATOM 1307 C CA . ILE A 1 166 ? 6.297 -10.07 -10.734 1 89.75 166 ILE A CA 1
ATOM 1308 C C . ILE A 1 166 ? 5.105 -10.977 -11.031 1 89.75 166 ILE A C 1
ATOM 1310 O O . ILE A 1 166 ? 3.992 -10.734 -10.562 1 89.75 166 ILE A O 1
ATOM 1314 N N . PRO A 1 167 ? 5.289 -12.031 -11.75 1 87.38 167 PRO A N 1
ATOM 1315 C CA . PRO A 1 167 ? 4.172 -12.844 -12.242 1 87.38 167 PRO A CA 1
ATOM 1316 C C . PRO A 1 167 ? 3.564 -13.734 -11.164 1 87.38 167 PRO A C 1
ATOM 1318 O O . PRO A 1 167 ? 2.461 -14.258 -11.344 1 87.38 167 PRO A O 1
ATOM 1321 N N . SER A 1 168 ? 4.293 -13.969 -10.07 1 78.69 168 SER A N 1
ATOM 1322 C CA . SER A 1 168 ? 3.781 -14.828 -9.008 1 78.69 168 SER A CA 1
ATOM 1323 C C . SER A 1 168 ? 4.023 -14.219 -7.633 1 78.69 168 SER A C 1
ATOM 1325 O O . SER A 1 168 ? 4.973 -13.461 -7.441 1 78.69 168 SER A O 1
ATOM 1327 N N . MET A 1 169 ? 3.135 -14.492 -6.789 1 66 169 MET A N 1
ATOM 1328 C CA . MET A 1 169 ? 3.238 -13.922 -5.449 1 66 169 MET A CA 1
ATOM 1329 C C . MET A 1 169 ? 4.242 -14.695 -4.602 1 66 169 MET A C 1
ATOM 1331 O O . MET A 1 169 ? 4.727 -14.188 -3.588 1 66 169 MET A O 1
ATOM 1335 N N . PHE A 1 170 ? 4.387 -16 -5.059 1 60.41 170 PHE A N 1
ATOM 1336 C CA . PHE A 1 170 ? 5.391 -16.734 -4.305 1 60.41 170 PHE A CA 1
ATOM 1337 C C . PHE A 1 170 ? 6.766 -16.109 -4.473 1 60.41 170 PHE A C 1
ATOM 1339 O O . PHE A 1 170 ? 7.758 -16.625 -3.945 1 60.41 170 PHE A O 1
ATOM 1346 N N . ILE A 1 171 ? 6.738 -14.844 -4.711 1 57.12 171 ILE A N 1
ATOM 1347 C CA . ILE A 1 171 ? 8.031 -14.211 -4.941 1 57.12 171 ILE A CA 1
ATOM 1348 C C . ILE A 1 171 ? 8.742 -13.984 -3.605 1 57.12 171 ILE A C 1
ATOM 1350 O O . ILE A 1 171 ? 8.18 -13.359 -2.699 1 57.12 171 ILE A O 1
ATOM 1354 N N . PRO A 1 172 ? 9.891 -14.648 -3.588 1 59.09 172 PRO A N 1
ATOM 1355 C CA . PRO A 1 172 ? 10.664 -14.391 -2.369 1 59.09 172 PRO A CA 1
ATOM 1356 C C . PRO A 1 172 ? 10.711 -12.914 -2 1 59.09 172 PRO A C 1
ATOM 1358 O O . PRO A 1 172 ? 10.805 -12.055 -2.883 1 59.09 172 PRO A O 1
ATOM 1361 N N . ALA A 1 173 ? 10.297 -12.68 -0.91 1 61.59 173 ALA A N 1
ATOM 1362 C CA . ALA A 1 173 ? 10.438 -11.344 -0.338 1 61.59 173 ALA A CA 1
ATOM 1363 C C . ALA A 1 173 ? 11.703 -10.656 -0.841 1 61.59 173 ALA A C 1
ATOM 1365 O O . ALA A 1 173 ? 11.781 -9.43 -0.867 1 61.59 173 ALA A O 1
ATOM 1366 N N . SER A 1 174 ? 12.492 -11.508 -1.485 1 68.62 174 SER A N 1
ATOM 1367 C CA . SER A 1 174 ? 13.797 -11.008 -1.918 1 68.62 174 SER A CA 1
ATOM 1368 C C . SER A 1 174 ? 13.664 -10.094 -3.133 1 68.62 174 SER A C 1
ATOM 1370 O O . SER A 1 174 ? 14.352 -9.078 -3.234 1 68.62 174 SER A O 1
ATOM 1372 N N . ILE A 1 175 ? 12.734 -10.414 -3.99 1 73.19 175 ILE A N 1
ATOM 1373 C CA . ILE A 1 175 ? 12.602 -9.625 -5.211 1 73.19 175 ILE A CA 1
ATOM 1374 C C . ILE A 1 175 ? 12.055 -8.242 -4.875 1 73.19 175 ILE A C 1
ATOM 1376 O O . ILE A 1 175 ? 12.609 -7.23 -5.297 1 73.19 175 ILE A O 1
ATOM 1380 N N . THR A 1 176 ? 11.055 -8.234 -4.027 1 73.75 176 THR A N 1
ATOM 1381 C CA . THR A 1 176 ? 10.453 -6.965 -3.631 1 73.75 176 THR A CA 1
ATOM 1382 C C . THR A 1 176 ? 11.445 -6.117 -2.84 1 73.75 176 THR A C 1
ATOM 1384 O O . THR A 1 176 ? 11.492 -4.895 -3.002 1 73.75 176 THR A O 1
ATOM 1387 N N . ARG A 1 177 ? 12.211 -6.824 -2.184 1 74 177 ARG A N 1
ATOM 1388 C CA . ARG A 1 177 ? 13.188 -6.109 -1.37 1 74 177 ARG A CA 1
ATOM 1389 C C . ARG A 1 177 ? 14.266 -5.477 -2.242 1 74 177 ARG A C 1
ATOM 1391 O O . ARG A 1 177 ? 14.688 -4.344 -1.994 1 74 177 ARG A O 1
ATOM 1398 N N . ARG A 1 178 ? 14.664 -6.223 -3.199 1 76.19 178 ARG A N 1
ATOM 1399 C CA . ARG A 1 178 ? 15.695 -5.699 -4.086 1 76.19 178 ARG A CA 1
ATOM 1400 C C . ARG A 1 178 ? 15.188 -4.488 -4.863 1 76.19 178 ARG A C 1
ATOM 1402 O O . ARG A 1 178 ? 15.984 -3.645 -5.289 1 76.19 178 ARG A O 1
ATOM 1409 N N . MET A 1 179 ? 13.898 -4.445 -4.898 1 77.38 179 MET A N 1
ATOM 1410 C CA . MET A 1 179 ? 13.305 -3.352 -5.664 1 77.38 179 MET A CA 1
ATOM 1411 C C . MET A 1 179 ? 12.812 -2.246 -4.742 1 77.38 179 MET A C 1
ATOM 1413 O O . MET A 1 179 ? 12.039 -1.379 -5.16 1 77.38 179 MET A O 1
ATOM 1417 N N . GLY A 1 180 ? 13.234 -2.305 -3.424 1 67.75 180 GLY A N 1
ATOM 1418 C CA . GLY A 1 180 ? 13.016 -1.202 -2.502 1 67.75 180 GLY A CA 1
ATOM 1419 C C . GLY A 1 180 ? 11.867 -1.446 -1.541 1 67.75 180 GLY A C 1
ATOM 1420 O O . GLY A 1 180 ? 11.539 -0.581 -0.728 1 67.75 180 GLY A O 1
ATOM 1421 N N . GLY A 1 181 ? 11.234 -2.576 -1.643 1 68.88 181 GLY A N 1
ATOM 1422 C CA . GLY A 1 181 ? 10.125 -2.865 -0.748 1 68.88 181 GLY A CA 1
ATOM 1423 C C . GLY A 1 181 ? 10.57 -3.396 0.601 1 68.88 181 GLY A C 1
ATOM 1424 O O . GLY A 1 181 ? 11.711 -3.842 0.754 1 68.88 181 GLY A O 1
ATOM 1425 N N . ILE A 1 182 ? 9.766 -2.98 1.644 1 62.91 182 ILE A N 1
ATOM 1426 C CA . ILE A 1 182 ? 9.953 -3.607 2.945 1 62.91 182 ILE A CA 1
ATOM 1427 C C . ILE A 1 182 ? 9 -4.793 3.092 1 62.91 182 ILE A C 1
ATOM 1429 O O . ILE A 1 182 ? 7.777 -4.613 3.127 1 62.91 182 ILE A O 1
ATOM 1433 N N . VAL A 1 183 ? 9.266 -5.828 2.379 1 57.75 183 VAL A N 1
ATOM 1434 C CA . VAL A 1 183 ? 8.219 -6.844 2.326 1 57.75 183 VAL A CA 1
ATOM 1435 C C . VAL A 1 183 ? 8.297 -7.73 3.566 1 57.75 183 VAL A C 1
ATOM 1437 O O . VAL A 1 183 ? 9.383 -7.98 4.094 1 57.75 183 VAL A O 1
ATOM 1440 N N . ASP A 1 184 ? 7.094 -8.023 4.086 1 60.03 184 ASP A N 1
ATOM 1441 C CA . ASP A 1 184 ? 6.836 -8.969 5.16 1 60.03 184 ASP A CA 1
ATOM 1442 C C . ASP A 1 184 ? 7.285 -10.375 4.77 1 60.03 184 ASP A C 1
ATOM 1444 O O . ASP A 1 184 ? 6.918 -10.875 3.701 1 60.03 184 ASP A O 1
ATOM 1448 N N . HIS A 1 185 ? 8.328 -10.891 5.32 1 57.81 185 HIS A N 1
ATOM 1449 C CA . HIS A 1 185 ? 8.906 -12.203 5.051 1 57.81 185 HIS A CA 1
ATOM 1450 C C . HIS A 1 185 ? 7.828 -13.273 4.945 1 57.81 185 HIS A C 1
ATOM 1452 O O . HIS A 1 185 ? 8.039 -14.312 4.32 1 57.81 185 HIS A O 1
ATOM 1458 N N . LEU A 1 186 ? 6.691 -13.008 5.469 1 58.09 186 LEU A N 1
ATOM 1459 C CA . LEU A 1 186 ? 5.684 -14.055 5.594 1 58.09 186 LEU A CA 1
ATOM 1460 C C . LEU A 1 186 ? 5.012 -14.328 4.25 1 58.09 186 LEU A C 1
ATOM 1462 O O . LEU A 1 186 ? 4.52 -15.43 4.012 1 58.09 186 LEU A O 1
ATOM 1466 N N . ALA A 1 187 ? 4.863 -13.32 3.463 1 53.88 187 ALA A N 1
ATOM 1467 C CA . ALA A 1 187 ? 4.105 -13.508 2.229 1 53.88 187 ALA A CA 1
ATOM 1468 C C . ALA A 1 187 ? 4.766 -14.555 1.335 1 53.88 187 ALA A C 1
ATOM 1470 O O . ALA A 1 187 ? 4.105 -15.18 0.503 1 53.88 187 ALA A O 1
ATOM 1471 N N . ALA A 1 188 ? 6.039 -14.789 1.473 1 50.66 188 ALA A N 1
ATOM 1472 C CA . ALA A 1 188 ? 6.781 -15.523 0.448 1 50.66 188 ALA A CA 1
ATOM 1473 C C . ALA A 1 188 ? 6.488 -17.016 0.516 1 50.66 188 ALA A C 1
ATOM 1475 O O . ALA A 1 188 ? 6.438 -17.688 -0.515 1 50.66 188 ALA A O 1
ATOM 1476 N N . PHE A 1 189 ? 6.531 -17.719 1.714 1 53.59 189 PHE A N 1
ATOM 1477 C CA . PHE A 1 189 ? 6.754 -19.156 1.649 1 53.59 189 PHE A CA 1
ATOM 1478 C C . PHE A 1 189 ? 5.488 -19.906 2.041 1 53.59 189 PHE A C 1
ATOM 1480 O O . PHE A 1 189 ? 5.363 -20.375 3.176 1 53.59 189 PHE A O 1
ATOM 1487 N N . GLY A 1 190 ? 4.398 -19.688 1.013 1 57.34 190 GLY A N 1
ATOM 1488 C CA . GLY A 1 190 ? 3.289 -20.625 1.138 1 57.34 190 GLY A CA 1
ATOM 1489 C C . GLY A 1 190 ? 2.822 -20.812 2.568 1 57.34 190 GLY A C 1
ATOM 1490 O O . GLY A 1 190 ? 2.486 -21.922 2.979 1 57.34 190 GLY A O 1
ATOM 1491 N N . ASN A 1 191 ? 2.922 -19.719 3.297 1 60.62 191 ASN A N 1
ATOM 1492 C CA . ASN A 1 191 ? 2.52 -19.797 4.699 1 60.62 191 ASN A CA 1
ATOM 1493 C C . ASN A 1 191 ? 1.013 -19.984 4.84 1 60.62 191 ASN A C 1
ATOM 1495 O O . ASN A 1 191 ? 0.228 -19.172 4.355 1 60.62 191 ASN A O 1
ATOM 1499 N N . THR A 1 192 ? 0.708 -21.156 5.289 1 66 192 THR A N 1
ATOM 1500 C CA . THR A 1 192 ? -0.706 -21.469 5.453 1 66 192 THR A CA 1
ATOM 1501 C C . THR A 1 192 ? -1.162 -21.188 6.883 1 66 192 THR A C 1
ATOM 1503 O O . THR A 1 192 ? -2.342 -21.344 7.207 1 66 192 THR A O 1
ATOM 1506 N N . GLU A 1 193 ? -0.1 -20.641 7.629 1 68.88 193 GLU A N 1
ATOM 1507 C CA . GLU A 1 193 ? -0.514 -20.328 8.992 1 68.88 193 GLU A CA 1
ATOM 1508 C C . GLU A 1 193 ? -1.198 -18.969 9.062 1 68.88 193 GLU A C 1
ATOM 1510 O O . GLU A 1 193 ? -0.717 -17.984 8.484 1 68.88 193 GLU A O 1
ATOM 1515 N N . LYS A 1 194 ? -2.346 -18.984 9.656 1 67.38 194 LYS A N 1
ATOM 1516 C CA . LYS A 1 194 ? -3.053 -17.719 9.844 1 67.38 194 LYS A CA 1
ATOM 1517 C C . LYS A 1 194 ? -2.221 -16.734 10.664 1 67.38 194 LYS A C 1
ATOM 1519 O O . LYS A 1 194 ? -2.168 -15.547 10.352 1 67.38 194 LYS A O 1
ATOM 1524 N N . ILE A 1 195 ? -1.622 -17.328 11.758 1 73.56 195 ILE A N 1
ATOM 1525 C CA . ILE A 1 195 ? -0.653 -16.609 12.57 1 73.56 195 ILE A CA 1
ATOM 1526 C C . ILE A 1 195 ? 0.726 -17.25 12.43 1 73.56 195 ILE A C 1
ATOM 1528 O O . ILE A 1 195 ? 0.961 -18.344 12.938 1 73.56 195 ILE A O 1
ATOM 1532 N N . PRO A 1 196 ? 1.547 -16.547 11.758 1 78.62 196 PRO A N 1
ATOM 1533 C CA . PRO A 1 196 ? 2.852 -17.172 11.523 1 78.62 196 PRO A CA 1
ATOM 1534 C C . PRO A 1 196 ? 3.605 -17.469 12.82 1 78.62 196 PRO A C 1
ATOM 1536 O O . PRO A 1 196 ? 3.824 -16.562 13.633 1 78.62 196 PRO A O 1
ATOM 1539 N N . SER A 1 197 ? 3.959 -18.719 13 1 84.94 197 SER A N 1
ATOM 1540 C CA . SER A 1 197 ? 4.738 -19.125 14.164 1 84.94 197 SER A CA 1
ATOM 1541 C C . SER A 1 197 ? 6.172 -18.609 14.07 1 84.94 197 SER A C 1
ATOM 1543 O O . SER A 1 197 ? 6.594 -18.109 13.031 1 84.94 197 SER A O 1
ATOM 1545 N N . PHE A 1 198 ? 6.914 -18.781 15.18 1 87.81 198 PHE A N 1
ATOM 1546 C CA . PHE A 1 198 ? 8.32 -18.391 15.219 1 87.81 198 PHE A CA 1
ATOM 1547 C C . PHE A 1 198 ? 9.117 -19.141 14.156 1 87.81 198 PHE A C 1
ATOM 1549 O O . PHE A 1 198 ? 9.914 -18.547 13.43 1 87.81 198 PHE A O 1
ATOM 1556 N N . VAL A 1 199 ? 8.891 -20.406 14.055 1 86.88 199 VAL A N 1
ATOM 1557 C CA . VAL A 1 199 ? 9.633 -21.281 13.133 1 86.88 199 VAL A CA 1
ATOM 1558 C C . VAL A 1 199 ? 9.336 -20.875 11.695 1 86.88 199 VAL A C 1
ATOM 1560 O O . VAL A 1 199 ? 10.242 -20.797 10.859 1 86.88 199 VAL A O 1
ATOM 1563 N N . THR A 1 200 ? 8.07 -20.547 11.43 1 82.69 200 THR A N 1
ATOM 1564 C CA . THR A 1 200 ? 7.676 -20.141 10.086 1 82.69 200 THR A CA 1
ATOM 1565 C C . THR A 1 200 ? 8.359 -18.828 9.695 1 82.69 200 THR A C 1
ATOM 1567 O O . THR A 1 200 ? 8.867 -18.703 8.578 1 82.69 200 THR A O 1
ATOM 1570 N N . ARG A 1 201 ? 8.383 -17.938 10.609 1 83.81 201 ARG A N 1
ATOM 1571 C CA . ARG A 1 201 ? 9.016 -16.641 10.359 1 83.81 201 ARG A CA 1
ATOM 1572 C C . ARG A 1 201 ? 10.531 -16.797 10.203 1 83.81 201 ARG A C 1
ATOM 1574 O O . ARG A 1 201 ? 11.133 -16.141 9.352 1 83.81 201 ARG A O 1
ATOM 1581 N N . LEU A 1 202 ? 11.117 -17.656 11.023 1 86.44 202 LEU A N 1
ATOM 1582 C CA . LEU A 1 202 ? 12.547 -17.922 10.945 1 86.44 202 LEU A CA 1
ATOM 1583 C C . LEU A 1 202 ? 12.922 -18.531 9.594 1 86.44 202 LEU A C 1
ATOM 1585 O O . LEU A 1 202 ? 13.859 -18.062 8.945 1 86.44 202 LEU A O 1
ATOM 1589 N N . ILE A 1 203 ? 12.203 -19.484 9.188 1 81.75 203 ILE A N 1
ATOM 1590 C CA . ILE A 1 203 ? 12.477 -20.172 7.93 1 81.75 203 ILE A CA 1
ATOM 1591 C C . ILE A 1 203 ? 12.297 -19.203 6.762 1 81.75 203 ILE A C 1
ATOM 1593 O O . ILE A 1 203 ? 13.117 -19.172 5.844 1 81.75 203 ILE A O 1
ATOM 1597 N N . ALA A 1 204 ? 11.18 -18.438 6.84 1 78.69 204 ALA A N 1
ATOM 1598 C CA . ALA A 1 204 ? 10.922 -17.469 5.789 1 78.69 204 ALA A CA 1
ATOM 1599 C C . ALA A 1 204 ? 12.062 -16.469 5.676 1 78.69 204 ALA A C 1
ATOM 1601 O O . ALA A 1 204 ? 12.492 -16.125 4.57 1 78.69 204 ALA A O 1
ATOM 1602 N N . TYR A 1 205 ? 12.523 -16 6.828 1 80.5 205 TYR A N 1
ATOM 1603 C CA . TYR A 1 205 ? 13.625 -15.039 6.848 1 80.5 205 TYR A CA 1
ATOM 1604 C C . TYR A 1 205 ? 14.883 -15.656 6.254 1 80.5 205 TYR A C 1
ATOM 1606 O O . TYR A 1 205 ? 15.578 -15.016 5.453 1 80.5 205 TYR A O 1
ATOM 1614 N N . LEU A 1 206 ? 15.227 -16.875 6.598 1 81.06 206 LEU A N 1
ATOM 1615 C CA . LEU A 1 206 ? 16.438 -17.547 6.148 1 81.06 206 LEU A CA 1
ATOM 1616 C C . LEU A 1 206 ? 16.375 -17.859 4.656 1 81.06 206 LEU A C 1
ATOM 1618 O O . LEU A 1 206 ? 17.344 -17.609 3.922 1 81.06 206 LEU A O 1
ATOM 1622 N N . ILE A 1 207 ? 15.281 -18.344 4.16 1 77.25 207 ILE A N 1
ATOM 1623 C CA . ILE A 1 207 ? 15.109 -18.688 2.754 1 77.25 207 ILE A CA 1
ATOM 1624 C C . ILE A 1 207 ? 15.18 -17.422 1.906 1 77.25 207 ILE A C 1
ATOM 1626 O O . ILE A 1 207 ? 15.828 -17.391 0.859 1 77.25 207 ILE A O 1
ATOM 1630 N N . GLY A 1 208 ? 14.477 -16.391 2.393 1 76.62 208 GLY A N 1
ATOM 1631 C CA . GLY A 1 208 ? 14.531 -15.125 1.681 1 76.62 208 GLY A CA 1
ATOM 1632 C C . GLY A 1 208 ? 15.938 -14.602 1.502 1 76.62 208 GLY A C 1
ATOM 1633 O O . GLY A 1 208 ? 16.297 -14.133 0.42 1 76.62 208 GLY A O 1
ATOM 1634 N N . ASN A 1 209 ? 16.719 -14.734 2.514 1 78.56 209 ASN A N 1
ATOM 1635 C CA . ASN A 1 209 ? 18.094 -14.242 2.443 1 78.56 209 ASN A CA 1
ATOM 1636 C C . ASN A 1 209 ? 18.969 -15.156 1.587 1 78.56 209 ASN A C 1
ATOM 1638 O O . ASN A 1 209 ? 19.875 -14.688 0.901 1 78.56 209 ASN A O 1
ATOM 1642 N N . LEU A 1 210 ? 18.703 -16.391 1.692 1 77.94 210 LEU A N 1
ATOM 1643 C CA . LEU A 1 210 ? 19.453 -17.328 0.869 1 77.94 210 LEU A CA 1
ATOM 1644 C C . LEU A 1 210 ? 19.234 -17.047 -0.614 1 77.94 210 LEU A C 1
ATOM 1646 O O . LEU A 1 210 ? 20.156 -17.125 -1.414 1 77.94 210 LEU A O 1
ATOM 1650 N N . PHE A 1 211 ? 18 -16.75 -0.972 1 77.19 211 PHE A N 1
ATOM 1651 C CA . PHE A 1 211 ? 17.688 -16.422 -2.359 1 77.19 211 PHE A CA 1
ATOM 1652 C C . PHE A 1 211 ? 18.406 -15.141 -2.791 1 77.19 211 PHE A C 1
ATOM 1654 O O . PHE A 1 211 ? 18.859 -15.039 -3.932 1 77.19 211 PHE A O 1
ATOM 1661 N N . ASP A 1 212 ? 18.469 -14.242 -1.908 1 77.56 212 ASP A N 1
ATOM 1662 C CA . ASP A 1 212 ? 19.141 -12.984 -2.205 1 77.56 212 ASP A CA 1
ATOM 1663 C C . ASP A 1 212 ? 20.625 -13.203 -2.453 1 77.56 212 ASP A C 1
ATOM 1665 O O . ASP A 1 212 ? 21.203 -12.602 -3.361 1 77.56 212 ASP A O 1
ATOM 1669 N N . ILE A 1 213 ? 21.156 -14.016 -1.619 1 78.69 213 ILE A N 1
ATOM 1670 C CA . ILE A 1 213 ? 22.594 -14.305 -1.738 1 78.69 213 ILE A CA 1
ATOM 1671 C C . ILE A 1 213 ? 22.844 -15.07 -3.029 1 78.69 213 ILE A C 1
ATOM 1673 O O . ILE A 1 213 ? 23.797 -14.758 -3.766 1 78.69 213 ILE A O 1
ATOM 1677 N N . ASP A 1 214 ? 22.031 -16 -3.303 1 78.81 214 ASP A N 1
ATOM 1678 C CA . ASP A 1 214 ? 22.172 -16.797 -4.523 1 78.81 214 ASP A CA 1
ATOM 1679 C C . ASP A 1 214 ? 22.047 -15.914 -5.766 1 78.81 214 ASP A C 1
ATOM 1681 O O . ASP A 1 214 ? 22.797 -16.062 -6.727 1 78.81 214 ASP A O 1
ATOM 1685 N N . TRP A 1 215 ? 21.094 -15.039 -5.734 1 78.81 215 TRP A N 1
ATOM 1686 C CA . TRP A 1 215 ? 20.891 -14.109 -6.844 1 78.81 215 TRP A CA 1
ATOM 1687 C C . TRP A 1 215 ? 22.125 -13.227 -7.031 1 78.81 215 TRP A C 1
ATOM 1689 O O . TRP A 1 215 ? 22.594 -13.047 -8.156 1 78.81 215 TRP A O 1
ATOM 1699 N N . SER A 1 216 ? 22.656 -12.727 -5.965 1 77.12 216 SER A N 1
ATOM 1700 C CA . SER A 1 216 ? 23.75 -11.766 -6.051 1 77.12 216 SER A CA 1
ATOM 1701 C C . SER A 1 216 ? 25.047 -12.453 -6.469 1 77.12 216 SER A C 1
ATOM 1703 O O . SER A 1 216 ? 25.781 -11.938 -7.316 1 77.12 216 SER A O 1
ATOM 1705 N N . ILE A 1 217 ? 25.281 -13.625 -5.953 1 80.38 217 ILE A N 1
ATOM 1706 C CA . ILE A 1 217 ? 26.594 -14.227 -6.117 1 80.38 217 ILE A CA 1
ATOM 1707 C C . ILE A 1 217 ? 26.594 -15.156 -7.328 1 80.38 217 ILE A C 1
ATOM 1709 O O . ILE A 1 217 ? 27.625 -15.344 -7.977 1 80.38 217 ILE A O 1
ATOM 1713 N N . ASN A 1 218 ? 25.5 -15.664 -7.645 1 79.62 218 ASN A N 1
ATOM 1714 C CA . ASN A 1 218 ? 25.484 -16.641 -8.727 1 79.62 218 ASN A CA 1
ATOM 1715 C C . ASN A 1 218 ? 24.812 -16.078 -9.984 1 79.62 218 ASN A C 1
ATOM 1717 O O . ASN A 1 218 ? 25.5 -15.68 -10.93 1 79.62 218 ASN A O 1
ATOM 1721 N N . LEU A 1 219 ? 23.578 -15.836 -9.883 1 77.5 219 LEU A N 1
ATOM 1722 C CA . LEU A 1 219 ? 22.828 -15.5 -11.086 1 77.5 219 LEU A CA 1
ATOM 1723 C C . LEU A 1 219 ? 23.188 -14.094 -11.562 1 77.5 219 LEU A C 1
ATOM 1725 O O . LEU A 1 219 ? 23.469 -13.891 -12.75 1 77.5 219 LEU A O 1
ATOM 1729 N N . GLY A 1 220 ? 23.141 -13.133 -10.617 1 80.19 220 GLY A N 1
ATOM 1730 C CA . GLY A 1 220 ? 23.469 -11.766 -10.977 1 80.19 220 GLY A CA 1
ATOM 1731 C C . GLY A 1 220 ? 24.891 -11.617 -11.508 1 80.19 220 GLY A C 1
ATOM 1732 O O . GLY A 1 220 ? 25.109 -10.945 -12.516 1 80.19 220 GLY A O 1
ATOM 1733 N N . SER A 1 221 ? 25.781 -12.305 -10.883 1 83.38 221 SER A N 1
ATOM 1734 C CA . SER A 1 221 ? 27.172 -12.25 -11.297 1 83.38 221 SER A CA 1
ATOM 1735 C C . SER A 1 221 ? 27.375 -12.898 -12.664 1 83.38 221 SER A C 1
ATOM 1737 O O . SER A 1 221 ? 28.141 -12.398 -13.484 1 83.38 221 SER A O 1
ATOM 1739 N N . MET A 1 222 ? 26.719 -13.977 -12.859 1 82.19 222 MET A N 1
ATOM 1740 C CA . MET A 1 222 ? 26.797 -14.664 -14.141 1 82.19 222 MET A CA 1
ATOM 1741 C C . MET A 1 222 ? 26.281 -13.773 -15.266 1 82.19 222 MET A C 1
ATOM 1743 O O . MET A 1 222 ? 26.906 -13.68 -16.328 1 82.19 222 MET A O 1
ATOM 1747 N N . ILE A 1 223 ? 25.188 -13.109 -15.102 1 83 223 ILE A N 1
ATOM 1748 C CA . ILE A 1 223 ? 24.578 -12.234 -16.094 1 83 223 ILE A CA 1
ATOM 1749 C C . ILE A 1 223 ? 25.516 -11.07 -16.406 1 83 223 ILE A C 1
ATOM 1751 O O . ILE A 1 223 ? 25.734 -10.719 -17.562 1 83 223 ILE A O 1
ATOM 1755 N N . GLU A 1 224 ? 26.031 -10.516 -15.352 1 85.69 224 GLU A N 1
ATOM 1756 C CA . GLU A 1 224 ? 26.922 -9.367 -15.516 1 85.69 224 GLU A CA 1
ATOM 1757 C C . GLU A 1 224 ? 28.188 -9.758 -16.281 1 85.69 224 GLU A C 1
ATOM 1759 O O . GLU A 1 224 ? 28.672 -8.992 -17.109 1 85.69 224 GLU A O 1
ATOM 1764 N N . LEU A 1 225 ? 28.703 -10.93 -16.031 1 85.38 225 LEU A N 1
ATOM 1765 C CA . LEU A 1 225 ? 29.875 -11.422 -16.75 1 85.38 225 LEU A CA 1
ATOM 1766 C C . LEU A 1 225 ? 29.562 -11.633 -18.234 1 85.38 225 LEU A C 1
ATOM 1768 O O . LEU A 1 225 ? 30.359 -11.289 -19.094 1 85.38 225 LEU A O 1
ATOM 1772 N N . LEU A 1 226 ? 28.438 -12.172 -18.5 1 82.56 226 LEU A N 1
ATOM 1773 C CA . LEU A 1 226 ? 28.031 -12.422 -19.875 1 82.56 226 LEU A CA 1
ATOM 1774 C C . LEU A 1 226 ? 27.828 -11.102 -20.625 1 82.56 226 LEU A C 1
ATOM 1776 O O . LEU A 1 226 ? 28.203 -10.992 -21.797 1 82.56 226 LEU A O 1
ATOM 1780 N N . MET A 1 227 ? 27.219 -10.188 -20.016 1 82.5 227 MET A N 1
ATOM 1781 C CA . MET A 1 227 ? 26.984 -8.883 -20.641 1 82.5 227 MET A CA 1
ATOM 1782 C C . MET A 1 227 ? 28.297 -8.172 -20.906 1 82.5 227 MET A C 1
ATOM 1784 O O . MET A 1 227 ? 28.453 -7.523 -21.953 1 82.5 227 MET A O 1
ATOM 1788 N N . LYS A 1 228 ? 29.188 -8.242 -19.953 1 84.44 228 LYS A N 1
ATOM 1789 C CA . LYS A 1 228 ? 30.516 -7.637 -20.141 1 84.44 228 LYS A CA 1
ATOM 1790 C C . LYS A 1 228 ? 31.25 -8.266 -21.312 1 84.44 228 LYS A C 1
ATOM 1792 O O . LYS A 1 228 ? 31.984 -7.586 -22.047 1 84.44 228 LYS A O 1
ATOM 1797 N N . GLU A 1 229 ? 31.031 -9.484 -21.438 1 84.56 229 GLU A N 1
ATOM 1798 C CA . GLU A 1 229 ? 31.672 -10.219 -22.531 1 84.56 229 GLU A CA 1
ATOM 1799 C C . GLU A 1 229 ? 31.094 -9.805 -23.891 1 84.56 229 GLU A C 1
ATOM 1801 O O . GLU A 1 229 ? 31.828 -9.617 -24.859 1 84.56 229 GLU A O 1
ATOM 1806 N N . LEU A 1 230 ? 29.828 -9.68 -23.953 1 79.31 230 LEU A N 1
ATOM 1807 C CA . LEU A 1 230 ? 29.141 -9.469 -25.219 1 79.31 230 LEU A CA 1
ATOM 1808 C C . LEU A 1 230 ? 29.078 -7.988 -25.578 1 79.31 230 LEU A C 1
ATOM 1810 O O . LEU A 1 230 ? 29 -7.625 -26.75 1 79.31 230 LEU A O 1
ATOM 1814 N N . TYR A 1 231 ? 29.031 -7.191 -24.531 1 79.12 231 TYR A N 1
ATOM 1815 C CA . TYR A 1 231 ? 28.953 -5.746 -24.734 1 79.12 231 TYR A CA 1
ATOM 1816 C C . TYR A 1 231 ? 29.984 -5.031 -23.875 1 79.12 231 TYR A C 1
ATOM 1818 O O . TYR A 1 231 ? 29.641 -4.25 -22.984 1 79.12 231 TYR A O 1
ATOM 1826 N N . PRO A 1 232 ? 31.203 -5.188 -24.141 1 79.06 232 PRO A N 1
ATOM 1827 C CA . PRO A 1 232 ? 32.312 -4.719 -23.312 1 79.06 232 PRO A CA 1
ATOM 1828 C C . PRO A 1 232 ? 32.375 -3.195 -23.219 1 79.06 232 PRO A C 1
ATOM 1830 O O . PRO A 1 232 ? 32.906 -2.654 -22.25 1 79.06 232 PRO A O 1
ATOM 1833 N N . ASN A 1 233 ? 31.781 -2.484 -24.109 1 75 233 ASN A N 1
ATOM 1834 C CA . ASN A 1 233 ? 31.906 -1.03 -24.141 1 75 233 ASN A CA 1
ATOM 1835 C C . ASN A 1 233 ? 30.797 -0.352 -23.344 1 75 233 ASN A C 1
ATOM 1837 O O . ASN A 1 233 ? 30.828 0.862 -23.125 1 75 233 ASN A O 1
ATOM 1841 N N . ASP A 1 234 ? 29.938 -1.111 -22.922 1 72.38 234 ASP A N 1
ATOM 1842 C CA . ASP A 1 234 ? 28.812 -0.514 -22.203 1 72.38 234 ASP A CA 1
ATOM 1843 C C . ASP A 1 234 ? 29.047 -0.54 -20.703 1 72.38 234 ASP A C 1
ATOM 1845 O O . ASP A 1 234 ? 29.547 -1.531 -20.156 1 72.38 234 ASP A O 1
ATOM 1849 N N . ILE A 1 235 ? 29.109 0.651 -20.109 1 63.06 235 ILE A N 1
ATOM 1850 C CA . ILE A 1 235 ? 29.188 0.744 -18.656 1 63.06 235 ILE A CA 1
ATOM 1851 C C . ILE A 1 235 ? 27.875 0.259 -18.047 1 63.06 235 ILE A C 1
ATOM 1853 O O . ILE A 1 235 ? 26.812 0.8 -18.328 1 63.06 235 ILE A O 1
ATOM 1857 N N . MET A 1 236 ? 28.156 -0.87 -17.312 1 69.25 236 MET A N 1
ATOM 1858 C CA . MET A 1 236 ? 26.891 -1.419 -16.844 1 69.25 236 MET A CA 1
ATOM 1859 C C . MET A 1 236 ? 26.75 -1.245 -15.328 1 69.25 236 MET A C 1
ATOM 1861 O O . MET A 1 236 ? 27.703 -1.512 -14.578 1 69.25 236 MET A O 1
ATOM 1865 N N . THR A 1 237 ? 25.781 -0.5 -14.922 1 78.25 237 THR A N 1
ATOM 1866 C CA . THR A 1 237 ? 25.328 -0.534 -13.539 1 78.25 237 THR A CA 1
ATOM 1867 C C . THR A 1 237 ? 24.984 -1.962 -13.109 1 78.25 237 THR A C 1
ATOM 1869 O O . THR A 1 237 ? 24.516 -2.758 -13.922 1 78.25 237 THR A O 1
ATOM 1872 N N . SER A 1 238 ? 25.453 -2.314 -11.914 1 82.88 238 SER A N 1
ATOM 1873 C CA . SER A 1 238 ? 25.172 -3.662 -11.43 1 82.88 238 SER A CA 1
ATOM 1874 C C . SER A 1 238 ? 23.672 -3.969 -11.5 1 82.88 238 SER A C 1
ATOM 1876 O O . SER A 1 238 ? 22.844 -3.066 -11.383 1 82.88 238 SER A O 1
ATOM 1878 N N . LEU A 1 239 ? 23.375 -5.242 -11.727 1 84.69 239 LEU A N 1
ATOM 1879 C CA . LEU A 1 239 ? 21.984 -5.664 -11.805 1 84.69 239 LEU A CA 1
ATOM 1880 C C . LEU A 1 239 ? 21.25 -5.348 -10.516 1 84.69 239 LEU A C 1
ATOM 1882 O O . LEU A 1 239 ? 20.078 -4.961 -10.547 1 84.69 239 LEU A O 1
ATOM 1886 N N . THR A 1 240 ? 21.953 -5.477 -9.414 1 80.75 240 THR A N 1
ATOM 1887 C CA . THR A 1 240 ? 21.359 -5.195 -8.117 1 80.75 240 THR A CA 1
ATOM 1888 C C . THR A 1 240 ? 20.969 -3.723 -8.008 1 80.75 240 THR A C 1
ATOM 1890 O O . THR A 1 240 ? 19.891 -3.393 -7.496 1 80.75 240 THR A O 1
ATOM 1893 N N . GLU A 1 241 ? 21.812 -2.91 -8.484 1 82.69 241 GLU A N 1
ATOM 1894 C CA . GLU A 1 241 ? 21.531 -1.479 -8.453 1 82.69 241 GLU A CA 1
ATOM 1895 C C . GLU A 1 241 ? 20.406 -1.118 -9.406 1 82.69 241 GLU A C 1
ATOM 1897 O O . GLU A 1 241 ? 19.578 -0.252 -9.109 1 82.69 241 GLU A O 1
ATOM 1902 N N . LEU A 1 242 ? 20.375 -1.783 -10.523 1 86.56 242 LEU A N 1
ATOM 1903 C CA . LEU A 1 242 ? 19.328 -1.521 -11.492 1 86.56 242 LEU A CA 1
ATOM 1904 C C . LEU A 1 242 ? 17.969 -1.958 -10.953 1 86.56 242 LEU A C 1
ATOM 1906 O O . LEU A 1 242 ? 16.953 -1.277 -11.172 1 86.56 242 LEU A O 1
ATOM 1910 N N . GLU A 1 243 ? 17.906 -3.076 -10.281 1 87.38 243 GLU A N 1
ATOM 1911 C CA . GLU A 1 243 ? 16.672 -3.535 -9.656 1 87.38 243 GLU A CA 1
ATOM 1912 C C . GLU A 1 243 ? 16.188 -2.545 -8.602 1 87.38 243 GLU A C 1
ATOM 1914 O O . GLU A 1 243 ? 14.984 -2.262 -8.516 1 87.38 243 GLU A O 1
ATOM 1919 N N . LYS A 1 244 ? 17.125 -2.023 -7.934 1 82.69 244 LYS A N 1
ATOM 1920 C CA . LYS A 1 244 ? 16.812 -1.057 -6.887 1 82.69 244 LYS A CA 1
ATOM 1921 C C . LYS A 1 244 ? 16.203 0.215 -7.48 1 82.69 244 LYS A C 1
ATOM 1923 O O . LYS A 1 244 ? 15.383 0.874 -6.844 1 82.69 244 LYS A O 1
ATOM 1928 N N . MET A 1 245 ? 16.562 0.493 -8.664 1 85 245 MET A N 1
ATOM 1929 C CA . MET A 1 245 ? 16.141 1.748 -9.289 1 85 245 MET A CA 1
ATOM 1930 C C . MET A 1 245 ? 14.859 1.567 -10.086 1 85 245 MET A C 1
ATOM 1932 O O . MET A 1 245 ? 14.438 2.475 -10.805 1 85 245 MET A O 1
ATOM 1936 N N . THR A 1 246 ? 14.266 0.426 -9.961 1 92.38 246 THR A N 1
ATOM 1937 C CA . THR A 1 246 ? 13 0.183 -10.641 1 92.38 246 THR A CA 1
ATOM 1938 C C . THR A 1 246 ? 11.969 1.233 -10.25 1 92.38 246 THR A C 1
ATOM 1940 O O . THR A 1 246 ? 11.828 1.562 -9.07 1 92.38 246 THR A O 1
ATOM 1943 N N . ASP A 1 247 ? 11.289 1.739 -11.195 1 95.31 247 ASP A N 1
ATOM 1944 C CA . ASP A 1 247 ? 10.375 2.855 -10.977 1 95.31 247 ASP A CA 1
ATOM 1945 C C . ASP A 1 247 ? 9.031 2.373 -10.43 1 95.31 247 ASP A C 1
ATOM 1947 O O . ASP A 1 247 ? 8.406 3.061 -9.617 1 95.31 247 ASP A O 1
ATOM 1951 N N . LEU A 1 248 ? 8.609 1.248 -10.891 1 95.94 248 LEU A N 1
ATOM 1952 C CA . LEU A 1 248 ? 7.324 0.679 -10.5 1 95.94 248 LEU A CA 1
ATOM 1953 C C . LEU A 1 248 ? 7.359 -0.844 -10.578 1 95.94 248 LEU A C 1
ATOM 1955 O O . LEU A 1 248 ? 8.047 -1.412 -11.43 1 95.94 248 LEU A O 1
ATOM 1959 N N . VAL A 1 249 ? 6.695 -1.479 -9.664 1 94 249 VAL A N 1
ATOM 1960 C CA . VAL A 1 249 ? 6.602 -2.936 -9.648 1 94 249 VAL A CA 1
ATOM 1961 C C . VAL A 1 249 ? 5.137 -3.363 -9.68 1 94 249 VAL A C 1
ATOM 1963 O O . VAL A 1 249 ? 4.344 -2.951 -8.828 1 94 249 VAL A O 1
ATOM 1966 N N . PHE A 1 250 ? 4.82 -4.121 -10.672 1 94.5 250 PHE A N 1
ATOM 1967 C CA . PHE A 1 250 ? 3.527 -4.797 -10.68 1 94.5 250 PHE A CA 1
ATOM 1968 C C . PHE A 1 250 ? 3.639 -6.184 -10.055 1 94.5 250 PHE A C 1
ATOM 1970 O O . PHE A 1 250 ? 4.562 -6.938 -10.367 1 94.5 250 PHE A O 1
ATOM 1977 N N . ILE A 1 251 ? 2.754 -6.438 -9.188 1 91 251 ILE A N 1
ATOM 1978 C CA . ILE A 1 251 ? 2.691 -7.75 -8.555 1 91 251 ILE A CA 1
ATOM 1979 C C . ILE A 1 251 ? 1.402 -8.461 -8.953 1 91 251 ILE A C 1
ATOM 1981 O O . ILE A 1 251 ? 0.312 -7.895 -8.844 1 91 251 ILE A O 1
ATOM 1985 N N . ASN A 1 252 ? 1.573 -9.664 -9.445 1 91.62 252 ASN A N 1
ATOM 1986 C CA . ASN A 1 252 ? 0.407 -10.477 -9.766 1 91.62 252 ASN A CA 1
ATOM 1987 C C . ASN A 1 252 ? -0.261 -11.031 -8.516 1 91.62 252 ASN A C 1
ATOM 1989 O O . ASN A 1 252 ? -0.306 -12.25 -8.312 1 91.62 252 ASN A O 1
ATOM 1993 N N . GLY A 1 253 ? -0.792 -10.102 -7.715 1 89.12 253 GLY A N 1
ATOM 1994 C CA . GLY A 1 253 ? -1.386 -10.461 -6.434 1 89.12 253 GLY A CA 1
ATOM 1995 C C . GLY A 1 253 ? -2.631 -9.656 -6.113 1 89.12 253 GLY A C 1
ATOM 1996 O O . GLY A 1 253 ? -2.98 -8.727 -6.84 1 89.12 253 GLY A O 1
ATOM 1997 N N . HIS A 1 254 ? -3.303 -10.062 -5.184 1 91.06 254 HIS A N 1
ATOM 1998 C CA . HIS A 1 254 ? -4.512 -9.469 -4.617 1 91.06 254 HIS A CA 1
ATOM 1999 C C . HIS A 1 254 ? -4.801 -10.031 -3.23 1 91.06 254 HIS A C 1
ATOM 2001 O O . HIS A 1 254 ? -4.496 -11.195 -2.949 1 91.06 254 HIS A O 1
ATOM 2007 N N . TYR A 1 255 ? -5.398 -9.305 -2.436 1 88.31 255 TYR A N 1
ATOM 2008 C CA . TYR A 1 255 ? -5.605 -9.742 -1.059 1 88.31 255 TYR A CA 1
ATOM 2009 C C . TYR A 1 255 ? -6.582 -10.906 -0.997 1 88.31 255 TYR A C 1
ATOM 2011 O O . TYR A 1 255 ? -6.656 -11.617 0.012 1 88.31 255 TYR A O 1
ATOM 2019 N N . SER A 1 256 ? -7.387 -11.102 -2.01 1 89 256 SER A N 1
ATOM 2020 C CA . SER A 1 256 ? -8.281 -12.25 -2.035 1 89 256 SER A CA 1
ATOM 2021 C C . SER A 1 256 ? -7.543 -13.508 -2.488 1 89 256 SER A C 1
ATOM 2023 O O . SER A 1 256 ? -8.055 -14.625 -2.34 1 89 256 SER A O 1
ATOM 2025 N N . LEU A 1 257 ? -6.34 -13.336 -3.043 1 85.81 257 LEU A N 1
ATOM 2026 C CA . LEU A 1 257 ? -5.547 -14.453 -3.545 1 85.81 257 LEU A CA 1
ATOM 2027 C C . LEU A 1 257 ? -4.473 -14.852 -2.539 1 85.81 257 LEU A C 1
ATOM 2029 O O . LEU A 1 257 ? -4.227 -16.047 -2.328 1 85.81 257 LEU A O 1
ATOM 2033 N N . ASN A 1 258 ? -3.902 -13.805 -1.986 1 80.19 258 ASN A N 1
ATOM 2034 C CA . ASN A 1 258 ? -2.744 -13.992 -1.12 1 80.19 258 ASN A CA 1
ATOM 2035 C C . ASN A 1 258 ? -2.883 -13.211 0.184 1 80.19 258 ASN A C 1
ATOM 2037 O O . ASN A 1 258 ? -3.898 -12.555 0.414 1 80.19 258 ASN A O 1
ATOM 2041 N N . LEU A 1 259 ? -1.868 -13.453 0.938 1 76.62 259 LEU A N 1
ATOM 2042 C CA . LEU A 1 259 ? -1.842 -12.695 2.184 1 76.62 259 LEU A CA 1
ATOM 2043 C C . LEU A 1 259 ? -1.649 -11.203 1.91 1 76.62 259 LEU A C 1
ATOM 2045 O O . LEU A 1 259 ? -0.882 -10.828 1.022 1 76.62 259 LEU A O 1
ATOM 2049 N N . ALA A 1 260 ? -2.41 -10.438 2.688 1 79.81 260 ALA A N 1
ATOM 2050 C CA . ALA A 1 260 ? -2.27 -8.984 2.588 1 79.81 260 ALA A CA 1
ATOM 2051 C C . ALA A 1 260 ? -0.854 -8.547 2.949 1 79.81 260 ALA A C 1
ATOM 2053 O O . ALA A 1 260 ? -0.293 -9 3.949 1 79.81 260 ALA A O 1
ATOM 2054 N N . GLN A 1 261 ? -0.253 -7.719 2.062 1 78.75 261 GLN A N 1
ATOM 2055 C CA . GLN A 1 261 ? 1.109 -7.242 2.275 1 78.75 261 GLN A CA 1
ATOM 2056 C C . GLN A 1 261 ? 1.151 -5.719 2.354 1 78.75 261 GLN A C 1
ATOM 2058 O O . GLN A 1 261 ? 0.339 -5.035 1.726 1 78.75 261 GLN A O 1
ATOM 2063 N N . SER A 1 262 ? 2.107 -5.305 3.16 1 83.12 262 SER A N 1
ATOM 2064 C CA . SER A 1 262 ? 2.381 -3.873 3.152 1 83.12 262 SER A CA 1
ATOM 2065 C C . SER A 1 262 ? 3.303 -3.492 1.998 1 83.12 262 SER A C 1
ATOM 2067 O O . SER A 1 262 ? 4.43 -3.982 1.908 1 83.12 262 SER A O 1
ATOM 2069 N N . LEU A 1 263 ? 2.818 -2.668 1.11 1 84.75 263 LEU A N 1
ATOM 2070 C CA . LEU A 1 263 ? 3.58 -2.297 -0.077 1 84.75 263 LEU A CA 1
ATOM 2071 C C . LEU A 1 263 ? 3.746 -0.783 -0.165 1 84.75 263 LEU A C 1
ATOM 2073 O O . LEU A 1 263 ? 2.828 -0.034 0.177 1 84.75 263 LEU A O 1
ATOM 2077 N N . PRO A 1 264 ? 4.922 -0.377 -0.586 1 86.88 264 PRO A N 1
ATOM 2078 C CA . PRO A 1 264 ? 5.062 1.049 -0.891 1 86.88 264 PRO A CA 1
ATOM 2079 C C . PRO A 1 264 ? 4.32 1.457 -2.16 1 86.88 264 PRO A C 1
ATOM 2081 O O . PRO A 1 264 ? 3.848 0.596 -2.908 1 86.88 264 PRO A O 1
ATOM 2084 N N . PRO A 1 265 ? 4.211 2.717 -2.428 1 90 265 PRO A N 1
ATOM 2085 C CA . PRO A 1 265 ? 3.418 3.184 -3.566 1 90 265 PRO A CA 1
ATOM 2086 C C . PRO A 1 265 ? 3.982 2.719 -4.906 1 90 265 PRO A C 1
ATOM 2088 O O . PRO A 1 265 ? 3.25 2.65 -5.898 1 90 265 PRO A O 1
ATOM 2091 N N . ASN A 1 266 ? 5.246 2.438 -4.965 1 92.19 266 ASN A N 1
ATOM 2092 C CA . ASN A 1 266 ? 5.824 2.01 -6.23 1 92.19 266 ASN A CA 1
ATOM 2093 C C . ASN A 1 266 ? 5.594 0.523 -6.48 1 92.19 266 ASN A C 1
ATOM 2095 O O . ASN A 1 266 ? 6.105 -0.036 -7.453 1 92.19 266 ASN A O 1
ATOM 2099 N N . MET A 1 267 ? 4.883 -0.122 -5.68 1 91.5 267 MET A N 1
ATOM 2100 C CA . MET A 1 267 ? 4.484 -1.514 -5.871 1 91.5 267 MET A CA 1
ATOM 2101 C C . MET A 1 267 ? 2.965 -1.65 -5.855 1 91.5 267 MET A C 1
ATOM 2103 O O . MET A 1 267 ? 2.309 -1.213 -4.91 1 91.5 267 MET A O 1
ATOM 2107 N N . ARG A 1 268 ? 2.479 -2.252 -6.898 1 92.25 268 ARG A N 1
ATOM 2108 C CA . ARG A 1 268 ? 1.029 -2.328 -7.059 1 92.25 268 ARG A CA 1
ATOM 2109 C C . ARG A 1 268 ? 0.585 -3.752 -7.367 1 92.25 268 ARG A C 1
ATOM 2111 O O . ARG A 1 268 ? 1.178 -4.422 -8.219 1 92.25 268 ARG A O 1
ATOM 2118 N N . ASN A 1 269 ? -0.427 -4.137 -6.598 1 92.06 269 ASN A N 1
ATOM 2119 C CA . ASN A 1 269 ? -1.062 -5.41 -6.926 1 92.06 269 ASN A CA 1
ATOM 2120 C C . ASN A 1 269 ? -1.989 -5.277 -8.133 1 92.06 269 ASN A C 1
ATOM 2122 O O . ASN A 1 269 ? -2.902 -4.449 -8.133 1 92.06 269 ASN A O 1
ATOM 2126 N N . VAL A 1 270 ? -1.767 -6.102 -9.148 1 94.75 270 VAL A N 1
ATOM 2127 C CA . VAL A 1 270 ? -2.611 -6.078 -10.336 1 94.75 270 VAL A CA 1
ATOM 2128 C C . VAL A 1 270 ? -3.055 -7.496 -10.688 1 94.75 270 VAL A C 1
ATOM 2130 O O . VAL A 1 270 ? -3.121 -7.859 -11.867 1 94.75 270 VAL A O 1
ATOM 2133 N N . GLY A 1 271 ? -3.264 -8.273 -9.656 1 94.12 271 GLY A N 1
ATOM 2134 C CA . GLY A 1 271 ? -3.709 -9.641 -9.883 1 94.12 271 GLY A CA 1
ATOM 2135 C C . GLY A 1 271 ? -4.992 -9.727 -10.68 1 94.12 271 GLY A C 1
ATOM 2136 O O . GLY A 1 271 ? -5.918 -8.938 -10.469 1 94.12 271 GLY A O 1
ATOM 2137 N N . GLY A 1 272 ? -5.039 -10.695 -11.648 1 95.5 272 GLY A N 1
ATOM 2138 C CA . GLY A 1 272 ? -6.238 -10.938 -12.438 1 95.5 272 GLY A CA 1
ATOM 2139 C C . GLY A 1 272 ? -6.184 -10.305 -13.812 1 95.5 272 GLY A C 1
ATOM 2140 O O . GLY A 1 272 ? -7.203 -10.203 -14.5 1 95.5 272 GLY A O 1
ATOM 2141 N N . LEU A 1 273 ? -4.996 -9.891 -14.266 1 96.31 273 LEU A N 1
ATOM 2142 C CA . LEU A 1 273 ? -4.863 -9.305 -15.594 1 96.31 273 LEU A CA 1
ATOM 2143 C C . LEU A 1 273 ? -5.379 -10.258 -16.656 1 96.31 273 LEU A C 1
ATOM 2145 O O . LEU A 1 273 ? -5.957 -9.828 -17.656 1 96.31 273 LEU A O 1
ATOM 2149 N N . HIS A 1 274 ? -5.156 -11.562 -16.422 1 95.06 274 HIS A N 1
ATOM 2150 C CA . HIS A 1 274 ? -5.484 -12.555 -17.438 1 95.06 274 HIS A CA 1
ATOM 2151 C C . HIS A 1 274 ? -6.938 -13 -17.312 1 95.06 274 HIS A C 1
ATOM 2153 O O . HIS A 1 274 ? -7.449 -13.703 -18.203 1 95.06 274 HIS A O 1
ATOM 2159 N N . CYS A 1 275 ? -7.586 -12.641 -16.203 1 96.38 275 CYS A N 1
ATOM 2160 C CA . CYS A 1 275 ? -8.969 -13.062 -16.016 1 96.38 275 CYS A CA 1
ATOM 2161 C C . CYS A 1 275 ? -9.898 -12.352 -17 1 96.38 275 CYS A C 1
ATOM 2163 O O . CYS A 1 275 ? -9.742 -11.156 -17.25 1 96.38 275 CYS A O 1
ATOM 2165 N N . LYS A 1 276 ? -10.781 -13.094 -17.531 1 94.44 276 LYS A N 1
ATOM 2166 C CA . LYS A 1 276 ? -11.773 -12.547 -18.453 1 94.44 276 LYS A CA 1
ATOM 2167 C C . LYS A 1 276 ? -13.164 -13.102 -18.156 1 94.44 276 LYS A C 1
ATOM 2169 O O . LYS A 1 276 ? -13.297 -14.148 -17.516 1 94.44 276 LYS A O 1
ATOM 2174 N N . GLU A 1 277 ? -14.102 -12.391 -18.578 1 94 277 GLU A N 1
ATOM 2175 C CA . GLU A 1 277 ? -15.461 -12.906 -18.484 1 94 277 GLU A CA 1
ATOM 2176 C C . GLU A 1 277 ? -15.656 -14.117 -19.391 1 94 277 GLU A C 1
ATOM 2178 O O . GLU A 1 277 ? -15.07 -14.188 -20.469 1 94 277 GLU A O 1
ATOM 2183 N N . SER A 1 278 ? -16.438 -15.039 -18.922 1 95.5 278 SER A N 1
ATOM 2184 C CA . SER A 1 278 ? -16.703 -16.25 -19.703 1 95.5 278 SER A CA 1
ATOM 2185 C C . SER A 1 278 ? -17.547 -15.945 -20.938 1 95.5 278 SER A C 1
ATOM 2187 O O . SER A 1 278 ? -18.5 -15.172 -20.859 1 95.5 278 SER A O 1
ATOM 2189 N N . GLU A 1 279 ? -17.125 -16.547 -22.031 1 95.94 279 GLU A N 1
ATOM 2190 C CA . GLU A 1 279 ? -17.859 -16.469 -23.281 1 95.94 279 GLU A CA 1
ATOM 2191 C C . GLU A 1 279 ? -18.547 -17.797 -23.609 1 95.94 279 GLU A C 1
ATOM 2193 O O . GLU A 1 279 ? -18.391 -18.781 -22.875 1 95.94 279 GLU A O 1
ATOM 2198 N N . ASP A 1 280 ? -19.312 -17.75 -24.688 1 96.19 280 ASP A N 1
ATOM 2199 C CA . ASP A 1 280 ? -20 -18.984 -25.109 1 96.19 280 ASP A CA 1
ATOM 2200 C C . ASP A 1 280 ? -18.984 -20.062 -25.5 1 96.19 280 ASP A C 1
ATOM 2202 O O . ASP A 1 280 ? -17.969 -19.766 -26.109 1 96.19 280 ASP A O 1
ATOM 2206 N N . LEU A 1 281 ? -19.375 -21.281 -25.203 1 96.81 281 LEU A N 1
ATOM 2207 C CA . LEU A 1 281 ? -18.484 -22.406 -25.484 1 96.81 281 LEU A CA 1
ATOM 2208 C C . LEU A 1 281 ? -18.609 -22.844 -26.938 1 96.81 281 LEU A C 1
ATOM 2210 O O . LEU A 1 281 ? -19.672 -22.672 -27.547 1 96.81 281 LEU A O 1
ATOM 2214 N N . PRO A 1 282 ? -17.5 -23.406 -27.453 1 96 282 PRO A N 1
ATOM 2215 C CA . PRO A 1 282 ? -17.656 -24.094 -28.734 1 96 282 PRO A CA 1
ATOM 2216 C C . PRO A 1 282 ? -18.766 -25.125 -28.719 1 96 282 PRO A C 1
ATOM 2218 O O . PRO A 1 282 ? -19.016 -25.766 -27.688 1 96 282 PRO A O 1
ATOM 2221 N N . GLN A 1 283 ? -19.375 -25.328 -29.859 1 95.69 283 GLN A N 1
ATOM 2222 C CA . GLN A 1 283 ? -20.578 -26.141 -29.969 1 95.69 283 GLN A CA 1
ATOM 2223 C C . GLN A 1 283 ? -20.328 -27.562 -29.453 1 95.69 283 GLN A C 1
ATOM 2225 O O . GLN A 1 283 ? -21.188 -28.141 -28.781 1 95.69 283 GLN A O 1
ATOM 2230 N N . ASP A 1 284 ? -19.234 -28.109 -29.734 1 95.31 284 ASP A N 1
ATOM 2231 C CA . ASP A 1 284 ? -18.953 -29.5 -29.344 1 95.31 284 ASP A CA 1
ATOM 2232 C C . ASP A 1 284 ? -18.875 -29.625 -27.828 1 95.31 284 ASP A C 1
ATOM 2234 O O . ASP A 1 284 ? -19.359 -30.609 -27.25 1 95.31 284 ASP A O 1
ATOM 2238 N N . ILE A 1 285 ? -18.281 -28.672 -27.172 1 96.81 285 ILE A N 1
ATOM 2239 C CA . ILE A 1 285 ? -18.172 -28.703 -25.719 1 96.81 285 ILE A CA 1
ATOM 2240 C C . ILE A 1 285 ? -19.531 -28.438 -25.094 1 96.81 285 ILE A C 1
ATOM 2242 O O . ILE A 1 285 ? -19.922 -29.109 -24.125 1 96.81 285 ILE A O 1
ATOM 2246 N N . GLU A 1 286 ? -20.234 -27.5 -25.688 1 96.25 286 GLU A N 1
ATOM 2247 C CA . GLU A 1 286 ? -21.562 -27.172 -25.188 1 96.25 286 GLU A CA 1
ATOM 2248 C C . GLU A 1 286 ? -22.484 -28.375 -25.25 1 96.25 286 GLU A C 1
ATOM 2250 O O . GLU A 1 286 ? -23.234 -28.641 -24.297 1 96.25 286 GLU A O 1
ATOM 2255 N N . GLU A 1 287 ? -22.406 -29.078 -26.328 1 96.12 287 GLU A N 1
ATOM 2256 C CA . GLU A 1 287 ? -23.219 -30.266 -26.5 1 96.12 287 GLU A CA 1
ATOM 2257 C C . GLU A 1 287 ? -22.859 -31.344 -25.469 1 96.12 287 GLU A C 1
ATOM 2259 O O . GLU A 1 287 ? -23.734 -32 -24.922 1 96.12 287 GLU A O 1
ATOM 2264 N N . PHE A 1 288 ? -21.641 -31.469 -25.297 1 96.75 288 PHE A N 1
ATOM 2265 C CA . PHE A 1 288 ? -21.156 -32.469 -24.359 1 96.75 288 PHE A CA 1
ATOM 2266 C C . PHE A 1 288 ? -21.656 -32.188 -22.938 1 96.75 288 PHE A C 1
ATOM 2268 O O . PHE A 1 288 ? -22.016 -33.094 -22.219 1 96.75 288 PHE A O 1
ATOM 2275 N N . ILE A 1 289 ? -21.672 -30.859 -22.516 1 94.81 289 ILE A N 1
ATOM 2276 C CA . ILE A 1 289 ? -21.984 -30.562 -21.125 1 94.81 289 ILE A CA 1
ATOM 2277 C C . ILE A 1 289 ? -23.484 -30.344 -20.953 1 94.81 289 ILE A C 1
ATOM 2279 O O . ILE A 1 289 ? -23.984 -30.234 -19.828 1 94.81 289 ILE A O 1
ATOM 2283 N N . SER A 1 290 ? -24.234 -30.234 -22.062 1 90.75 290 SER A N 1
ATOM 2284 C CA . SER A 1 290 ? -25.656 -29.938 -22.016 1 90.75 290 SER A CA 1
ATOM 2285 C C . SER A 1 290 ? -26.422 -30.938 -21.172 1 90.75 290 SER A C 1
ATOM 2287 O O . SER A 1 290 ? -27.344 -30.578 -20.438 1 90.75 290 SER A O 1
ATOM 2289 N N . ASP A 1 291 ? -26 -32.156 -21.25 1 86.56 291 ASP A N 1
ATOM 2290 C CA . ASP A 1 291 ? -26.719 -33.188 -20.516 1 86.56 291 ASP A CA 1
ATOM 2291 C C . ASP A 1 291 ? -26.094 -33.438 -19.156 1 86.56 291 ASP A C 1
ATOM 2293 O O . ASP A 1 291 ? -26.516 -34.375 -18.438 1 86.56 291 ASP A O 1
ATOM 2297 N N . GLY A 1 292 ? -25.156 -32.719 -18.828 1 88.12 292 GLY A N 1
ATOM 2298 C CA . GLY A 1 292 ? -24.484 -32.875 -17.547 1 88.12 292 GLY A CA 1
ATOM 2299 C C . GLY A 1 292 ? -25.188 -32.156 -16.422 1 88.12 292 GLY A C 1
ATOM 2300 O O . GLY A 1 292 ? -24.641 -31.219 -15.828 1 88.12 292 GLY A O 1
ATOM 2301 N N . ASP A 1 293 ? -26.328 -32.625 -15.906 1 89.5 293 ASP A N 1
ATOM 2302 C CA . ASP A 1 293 ? -27.172 -31.938 -14.93 1 89.5 293 ASP A CA 1
ATOM 2303 C C . ASP A 1 293 ? -26.5 -31.859 -13.562 1 89.5 293 ASP A C 1
ATOM 2305 O O . ASP A 1 293 ? -26.781 -30.953 -12.773 1 89.5 293 ASP A O 1
ATOM 2309 N N . GLU A 1 294 ? -25.562 -32.844 -13.367 1 94.81 294 GLU A N 1
ATOM 2310 C CA . GLU A 1 294 ? -24.875 -32.844 -12.07 1 94.81 294 GLU A CA 1
ATOM 2311 C C . GLU A 1 294 ? -23.672 -31.906 -12.078 1 94.81 294 GLU A C 1
ATOM 2313 O O . GLU A 1 294 ? -23.016 -31.734 -11.047 1 94.81 294 GLU A O 1
ATOM 2318 N N . GLY A 1 295 ? -23.391 -31.391 -13.25 1 97.12 295 GLY A N 1
ATOM 2319 C CA . GLY A 1 295 ? -22.328 -30.406 -13.312 1 97.12 295 GLY A CA 1
ATOM 2320 C C . GLY A 1 295 ? -21.125 -30.859 -14.102 1 97.12 295 GLY A C 1
ATOM 2321 O O . GLY A 1 295 ? -21.109 -31.969 -14.633 1 97.12 295 GLY A O 1
ATOM 2322 N N . VAL A 1 296 ? -20.141 -29.969 -14.211 1 98.31 296 VAL A N 1
ATOM 2323 C CA . VAL A 1 296 ? -18.953 -30.188 -15.039 1 98.31 296 VAL A CA 1
ATOM 2324 C C . VAL A 1 296 ? -17.688 -30 -14.18 1 98.31 296 VAL A C 1
ATOM 2326 O O . VAL A 1 296 ? -17.625 -29.125 -13.328 1 98.31 296 VAL A O 1
ATOM 2329 N N . ILE A 1 297 ? -16.75 -30.891 -14.359 1 98.69 297 ILE A N 1
ATOM 2330 C CA . ILE A 1 297 ? -15.422 -30.797 -13.773 1 98.69 297 ILE A CA 1
ATOM 2331 C C . ILE A 1 297 ? -14.398 -30.484 -14.859 1 98.69 297 ILE A C 1
ATOM 2333 O O . ILE A 1 297 ? -14.344 -31.172 -15.883 1 98.69 297 ILE A O 1
ATOM 2337 N N . LEU A 1 298 ? -13.68 -29.406 -14.695 1 98.5 298 LEU A N 1
ATOM 2338 C CA . LEU A 1 298 ? -12.586 -29.047 -15.594 1 98.5 298 LEU A CA 1
ATOM 2339 C C . LEU A 1 298 ? -11.258 -29.562 -15.055 1 98.5 298 LEU A C 1
ATOM 2341 O O . LEU A 1 298 ? -10.852 -29.234 -13.938 1 98.5 298 LEU A O 1
ATOM 2345 N N . PHE A 1 299 ? -10.594 -30.438 -15.812 1 97.88 299 PHE A N 1
ATOM 2346 C CA . PHE A 1 299 ? -9.297 -30.984 -15.438 1 97.88 299 PHE A CA 1
ATOM 2347 C C . PHE A 1 299 ? -8.203 -30.484 -16.375 1 97.88 299 PHE A C 1
ATOM 2349 O O . PHE A 1 299 ? -8.148 -30.875 -17.547 1 97.88 299 PHE A O 1
ATOM 2356 N N . SER A 1 300 ? -7.355 -29.609 -15.836 1 94.75 300 SER A N 1
ATOM 2357 C CA . SER A 1 300 ? -6.25 -29.031 -16.594 1 94.75 300 SER A CA 1
ATOM 2358 C C . SER A 1 300 ? -4.992 -28.906 -15.742 1 94.75 300 SER A C 1
ATOM 2360 O O . SER A 1 300 ? -5.004 -28.25 -14.703 1 94.75 300 SER A O 1
ATOM 2362 N N . LEU A 1 301 ? -3.891 -29.5 -16.141 1 89 301 LEU A N 1
ATOM 2363 C CA . LEU A 1 301 ? -2.639 -29.422 -15.398 1 89 301 LEU A CA 1
ATOM 2364 C C . LEU A 1 301 ? -1.73 -28.328 -15.969 1 89 301 LEU A C 1
ATOM 2366 O O . LEU A 1 301 ? -0.506 -28.484 -15.969 1 89 301 LEU A O 1
ATOM 2370 N N . GLY A 1 302 ? -2.336 -27.328 -16.547 1 77.62 302 GLY A N 1
ATOM 2371 C CA . GLY A 1 302 ? -1.612 -26.156 -16.984 1 77.62 302 GLY A CA 1
ATOM 2372 C C . GLY A 1 302 ? -0.819 -26.375 -18.266 1 77.62 302 GLY A C 1
ATOM 2373 O O . GLY A 1 302 ? -0.893 -27.453 -18.859 1 77.62 302 GLY A O 1
ATOM 2374 N N . SER A 1 303 ? -0.098 -25.391 -18.656 1 67.5 303 SER A N 1
ATOM 2375 C CA . SER A 1 303 ? 0.655 -25.391 -19.906 1 67.5 303 SER A CA 1
ATOM 2376 C C . SER A 1 303 ? 1.995 -26.094 -19.734 1 67.5 303 SER A C 1
ATOM 2378 O O . SER A 1 303 ? 2.592 -26.547 -20.719 1 67.5 303 SER A O 1
ATOM 2380 N N . ALA A 1 304 ? 2.346 -26.266 -18.531 1 65.5 304 ALA A N 1
ATOM 2381 C CA . ALA A 1 304 ? 3.713 -26.719 -18.297 1 65.5 304 ALA A CA 1
ATOM 2382 C C . ALA A 1 304 ? 3.773 -28.25 -18.203 1 65.5 304 ALA A C 1
ATOM 2384 O O . ALA A 1 304 ? 4.812 -28.844 -18.484 1 65.5 304 ALA A O 1
ATOM 2385 N N . ILE A 1 305 ? 2.619 -28.844 -17.891 1 74.19 305 ILE A N 1
ATOM 2386 C CA . ILE A 1 305 ? 2.635 -30.281 -17.672 1 74.19 305 ILE A CA 1
ATOM 2387 C C . ILE A 1 305 ? 1.647 -30.969 -18.609 1 74.19 305 ILE A C 1
ATOM 2389 O O . ILE A 1 305 ? 0.436 -30.938 -18.375 1 74.19 305 ILE A O 1
ATOM 2393 N N . PRO A 1 306 ? 2.221 -31.594 -19.547 1 77.19 306 PRO A N 1
ATOM 2394 C CA . PRO A 1 306 ? 1.319 -32.312 -20.438 1 77.19 306 PRO A CA 1
ATOM 2395 C C . PRO A 1 306 ? 0.708 -33.562 -19.781 1 77.19 306 PRO A C 1
ATOM 2397 O O . PRO A 1 306 ? 1.434 -34.469 -19.375 1 77.19 306 PRO A O 1
ATOM 2400 N N . SER A 1 307 ? -0.579 -33.562 -19.75 1 82.44 307 SER A N 1
ATOM 2401 C CA . SER A 1 307 ? -1.293 -34.688 -19.094 1 82.44 307 SER A CA 1
ATOM 2402 C C . SER A 1 307 ? -0.955 -36 -19.75 1 82.44 307 SER A C 1
ATOM 2404 O O . SER A 1 307 ? -1.001 -37.062 -19.094 1 82.44 307 SER A O 1
ATOM 2406 N N . GLU A 1 308 ? -0.574 -35.938 -20.969 1 84.31 308 GLU A N 1
ATOM 2407 C CA . GLU A 1 308 ? -0.331 -37.188 -21.719 1 84.31 308 GLU A CA 1
ATOM 2408 C C . GLU A 1 308 ? 0.93 -37.875 -21.219 1 84.31 308 GLU A C 1
ATOM 2410 O O . GLU A 1 308 ? 1.16 -39.031 -21.547 1 84.31 308 GLU A O 1
ATOM 2415 N N . GLN A 1 309 ? 1.706 -37.156 -20.516 1 83.12 309 GLN A N 1
ATOM 2416 C CA . GLN A 1 309 ? 2.92 -37.75 -19.953 1 83.12 309 GLN A CA 1
ATOM 2417 C C . GLN A 1 309 ? 2.652 -38.375 -18.594 1 83.12 309 GLN A C 1
ATOM 2419 O O . GLN A 1 309 ? 3.568 -38.906 -17.953 1 83.12 309 GLN A O 1
ATOM 2424 N N . MET A 1 310 ? 1.465 -38.375 -18.234 1 88.19 310 MET A N 1
ATOM 2425 C CA . MET A 1 310 ? 1.093 -38.906 -16.922 1 88.19 310 MET A CA 1
ATOM 2426 C C . MET A 1 310 ? 1.356 -40.406 -16.844 1 88.19 310 MET A C 1
ATOM 2428 O O . MET A 1 310 ? 0.979 -41.156 -17.75 1 88.19 310 MET A O 1
ATOM 2432 N N . PRO A 1 311 ? 2.027 -40.812 -15.805 1 89.06 311 PRO A N 1
ATOM 2433 C CA . PRO A 1 311 ? 2.205 -42.281 -15.625 1 89.06 311 PRO A CA 1
ATOM 2434 C C . PRO A 1 311 ? 0.88 -43.031 -15.586 1 89.06 311 PRO A C 1
ATOM 2436 O O . PRO A 1 311 ? -0.113 -42.5 -15.062 1 89.06 311 PRO A O 1
ATOM 2439 N N . LYS A 1 312 ? 0.911 -44.281 -16.031 1 91.94 312 LYS A N 1
ATOM 2440 C CA . LYS A 1 312 ? -0.286 -45.094 -16.172 1 91.94 312 LYS A CA 1
ATOM 2441 C C . LYS A 1 312 ? -1.017 -45.25 -14.844 1 91.94 312 LYS A C 1
ATOM 2443 O O . LYS A 1 312 ? -2.25 -45.25 -14.805 1 91.94 312 LYS A O 1
ATOM 2448 N N . GLN A 1 313 ? -0.231 -45.344 -13.797 1 92.38 313 GLN A N 1
ATOM 2449 C CA . GLN A 1 313 ? -0.83 -45.531 -12.477 1 92.38 313 GLN A CA 1
ATOM 2450 C C . GLN A 1 313 ? -1.739 -44.344 -12.125 1 92.38 313 GLN A C 1
ATOM 2452 O O . GLN A 1 313 ? -2.832 -44.531 -11.586 1 92.38 313 GLN A O 1
ATOM 2457 N N . TYR A 1 314 ? -1.317 -43.156 -12.375 1 93.06 314 TYR A N 1
ATOM 2458 C CA . TYR A 1 314 ? -2.117 -41.969 -12.086 1 93.06 314 TYR A CA 1
ATOM 2459 C C . TYR A 1 314 ? -3.291 -41.875 -13.055 1 93.06 314 TYR A C 1
ATOM 2461 O O . TYR A 1 314 ? -4.406 -41.531 -12.641 1 93.06 314 TYR A O 1
ATOM 2469 N N . LEU A 1 315 ? -2.988 -42.156 -14.312 1 94.44 315 LEU A N 1
ATOM 2470 C CA . LEU A 1 315 ? -4.023 -42.094 -15.336 1 94.44 315 LEU A CA 1
ATOM 2471 C C . LEU A 1 315 ? -5.184 -43.031 -14.992 1 94.44 315 LEU A C 1
ATOM 2473 O O . LEU A 1 315 ? -6.348 -42.625 -15.07 1 94.44 315 LEU A O 1
ATOM 2477 N N . ASP A 1 316 ? -4.84 -44.219 -14.617 1 96.06 316 ASP A N 1
ATOM 2478 C CA . ASP A 1 316 ? -5.859 -45.188 -14.242 1 96.06 316 ASP A CA 1
ATOM 2479 C C . ASP A 1 316 ? -6.656 -44.719 -13.031 1 96.06 316 ASP A C 1
ATOM 2481 O O . ASP A 1 316 ? -7.875 -44.906 -12.977 1 96.06 316 ASP A O 1
ATOM 2485 N N . ALA A 1 317 ? -5.973 -44.188 -12.094 1 97 317 ALA A N 1
ATOM 2486 C CA . ALA A 1 317 ? -6.645 -43.688 -10.891 1 97 317 ALA A CA 1
ATOM 2487 C C . ALA A 1 317 ? -7.664 -42.594 -11.234 1 97 317 ALA A C 1
ATOM 2489 O O . ALA A 1 317 ? -8.805 -42.656 -10.766 1 97 317 ALA A O 1
ATOM 2490 N N . PHE A 1 318 ? -7.293 -41.688 -12.07 1 97.56 318 PHE A N 1
ATOM 2491 C CA . PHE A 1 318 ? -8.195 -40.594 -12.477 1 97.56 318 PHE A CA 1
ATOM 2492 C C . PHE A 1 318 ? -9.352 -41.156 -13.297 1 97.56 318 PHE A C 1
ATOM 2494 O O . PHE A 1 318 ? -10.516 -40.844 -13.008 1 97.56 318 PHE A O 1
ATOM 2501 N N . ALA A 1 319 ? -9.016 -41.938 -14.281 1 97.81 319 ALA A N 1
ATOM 2502 C CA . ALA A 1 319 ? -10.039 -42.5 -15.172 1 97.81 319 ALA A CA 1
ATOM 2503 C C . ALA A 1 319 ? -11.078 -43.281 -14.391 1 97.81 319 ALA A C 1
ATOM 2505 O O . ALA A 1 319 ? -12.281 -43.125 -14.609 1 97.81 319 ALA A O 1
ATOM 2506 N N . ASN A 1 320 ? -10.578 -44.094 -13.492 1 98.19 320 ASN A N 1
ATOM 2507 C CA . ASN A 1 320 ? -11.484 -44.938 -12.695 1 98.19 320 ASN A CA 1
ATOM 2508 C C . ASN A 1 320 ? -12.328 -44.094 -11.742 1 98.19 320 ASN A C 1
ATOM 2510 O O . ASN A 1 320 ? -13.516 -44.344 -11.57 1 98.19 320 ASN A O 1
ATOM 2514 N N . ALA A 1 321 ? -11.75 -43.125 -11.125 1 98.56 321 ALA A N 1
ATOM 2515 C CA . ALA A 1 321 ? -12.492 -42.25 -10.242 1 98.56 321 ALA A CA 1
ATOM 2516 C C . ALA A 1 321 ? -13.555 -41.469 -11.023 1 98.56 321 ALA A C 1
ATOM 2518 O O . ALA A 1 321 ? -14.695 -41.344 -10.57 1 98.56 321 ALA A O 1
ATOM 2519 N N . PHE A 1 322 ? -13.219 -41 -12.211 1 98.62 322 PHE A N 1
ATOM 2520 C CA . PHE A 1 322 ? -14.125 -40.219 -13.031 1 98.62 322 PHE A CA 1
ATOM 2521 C C . PHE A 1 322 ? -15.305 -41.062 -13.508 1 98.62 322 PHE A C 1
ATOM 2523 O O . PHE A 1 322 ? -16.422 -40.562 -13.602 1 98.62 322 PHE A O 1
ATOM 2530 N N . ARG A 1 323 ? -15.031 -42.281 -13.766 1 98.06 323 ARG A N 1
ATOM 2531 C CA . ARG A 1 323 ? -16.062 -43.188 -14.227 1 98.06 323 ARG A CA 1
ATOM 2532 C C . ARG A 1 323 ? -17.172 -43.344 -13.188 1 98.06 323 ARG A C 1
ATOM 2534 O O . ARG A 1 323 ? -18.344 -43.531 -13.531 1 98.06 323 ARG A O 1
ATOM 2541 N N . ARG A 1 324 ? -16.812 -43.125 -11.961 1 98.12 324 ARG A N 1
ATOM 2542 C CA . ARG A 1 324 ? -17.75 -43.312 -10.852 1 98.12 324 ARG A CA 1
ATOM 2543 C C . ARG A 1 324 ? -18.578 -42.031 -10.648 1 98.12 324 ARG A C 1
ATOM 2545 O O . ARG A 1 324 ? -19.578 -42.062 -9.93 1 98.12 324 ARG A O 1
ATOM 2552 N N . LEU A 1 325 ? -18.281 -40.938 -11.266 1 98.12 325 LEU A N 1
ATOM 2553 C CA . LEU A 1 325 ? -18.922 -39.656 -11.016 1 98.12 325 LEU A CA 1
ATOM 2554 C C . LEU A 1 325 ? -20.062 -39.406 -12 1 98.12 325 LEU A C 1
ATOM 2556 O O . LEU A 1 325 ? -19.953 -39.75 -13.18 1 98.12 325 LEU A O 1
ATOM 2560 N N . PRO A 1 326 ? -21.094 -38.844 -11.539 1 97.44 326 PRO A N 1
ATOM 2561 C CA . PRO A 1 326 ? -22.188 -38.5 -12.461 1 97.44 326 PRO A CA 1
ATOM 2562 C C . PRO A 1 326 ? -21.875 -37.219 -13.258 1 97.44 326 PRO A C 1
ATOM 2564 O O . PRO A 1 326 ? -22.578 -36.906 -14.227 1 97.44 326 PRO A O 1
ATOM 2567 N N . GLN A 1 327 ? -20.859 -36.469 -12.867 1 98.12 327 GLN A N 1
ATOM 2568 C CA . GLN A 1 327 ? -20.484 -35.219 -13.531 1 98.12 327 GLN A CA 1
ATOM 2569 C C . GLN A 1 327 ? -19.828 -35.5 -14.883 1 98.12 327 GLN A C 1
ATOM 2571 O O . GLN A 1 327 ? -19.281 -36.562 -15.102 1 98.12 327 GLN A O 1
ATOM 2576 N N . LYS A 1 328 ? -19.906 -34.5 -15.766 1 98.38 328 LYS A N 1
ATOM 2577 C CA . LYS A 1 328 ? -19.094 -34.5 -16.984 1 98.38 328 LYS A CA 1
ATOM 2578 C C . LYS A 1 328 ? -17.703 -33.938 -16.703 1 98.38 328 LYS A C 1
ATOM 2580 O O . LYS A 1 328 ? -17.547 -33 -15.938 1 98.38 328 LYS A O 1
ATOM 2585 N N . ILE A 1 329 ? -16.75 -34.594 -17.281 1 98.44 329 ILE A N 1
ATOM 2586 C CA . ILE A 1 329 ? -15.367 -34.156 -17.078 1 98.44 329 ILE A CA 1
ATOM 2587 C C . ILE A 1 329 ? -14.773 -33.688 -18.391 1 98.44 329 ILE A C 1
ATOM 2589 O O . ILE A 1 329 ? -14.812 -34.406 -19.391 1 98.44 329 ILE A O 1
ATOM 2593 N N . ILE A 1 330 ? -14.297 -32.5 -18.438 1 98.06 330 ILE A N 1
ATOM 2594 C CA . ILE A 1 330 ? -13.516 -32 -19.562 1 98.06 330 ILE A CA 1
ATOM 2595 C C . ILE A 1 330 ? -12.039 -31.984 -19.203 1 98.06 330 ILE A C 1
ATOM 2597 O O . ILE A 1 330 ? -11.617 -31.266 -18.281 1 98.06 330 ILE A O 1
ATOM 2601 N N . TRP A 1 331 ? -11.273 -32.75 -19.875 1 97.31 331 TRP A N 1
ATOM 2602 C CA . TRP A 1 331 ? -9.875 -33.031 -19.547 1 97.31 331 TRP A CA 1
ATOM 2603 C C . TRP A 1 331 ? -8.945 -32.562 -20.656 1 97.31 331 TRP A C 1
ATOM 2605 O O . TRP A 1 331 ? -9.008 -33.094 -21.781 1 97.31 331 TRP A O 1
ATOM 2615 N N . ARG A 1 332 ? -8.086 -31.578 -20.344 1 95.31 332 ARG A N 1
ATOM 2616 C CA . ARG A 1 332 ? -7.078 -31.156 -21.312 1 95.31 332 ARG A CA 1
ATOM 2617 C C . ARG A 1 332 ? -6.07 -32.281 -21.562 1 95.31 332 ARG A C 1
ATOM 2619 O O . ARG A 1 332 ? -5.355 -32.688 -20.656 1 95.31 332 ARG A O 1
ATOM 2626 N N . TRP A 1 333 ? -5.988 -32.75 -22.734 1 92.12 333 TRP A N 1
ATOM 2627 C CA . TRP A 1 333 ? -5.184 -33.906 -23.141 1 92.12 333 TRP A CA 1
ATOM 2628 C C . TRP A 1 333 ? -4.68 -33.719 -24.562 1 92.12 333 TRP A C 1
ATOM 2630 O O . TRP A 1 333 ? -5.473 -33.656 -25.516 1 92.12 333 TRP A O 1
ATOM 2640 N N . SER A 1 334 ? -3.293 -33.531 -24.5 1 85.5 334 SER A N 1
ATOM 2641 C CA . SER A 1 334 ? -2.693 -33.375 -25.812 1 85.5 334 SER A CA 1
ATOM 2642 C C . SER A 1 334 ? -2.209 -34.719 -26.359 1 85.5 334 SER A C 1
ATOM 2644 O O . SER A 1 334 ? -1.536 -35.469 -25.656 1 85.5 334 SER A O 1
ATOM 2646 N N . GLY A 1 335 ? -2.77 -35.281 -27.375 1 82.69 335 GLY A N 1
ATOM 2647 C CA . GLY A 1 335 ? -2.342 -36.531 -27.969 1 82.69 335 GLY A CA 1
ATOM 2648 C C . GLY A 1 335 ? -3.49 -37.469 -28.25 1 82.69 335 GLY A C 1
ATOM 2649 O O . GLY A 1 335 ? -4.648 -37.062 -28.297 1 82.69 335 GLY A O 1
ATOM 2650 N N . GLU A 1 336 ? -3.02 -38.719 -28.406 1 90.5 336 GLU A N 1
ATOM 2651 C CA . GLU A 1 336 ? -4.02 -39.75 -28.656 1 90.5 336 GLU A CA 1
ATOM 2652 C C . GLU A 1 336 ? -4.754 -40.125 -27.375 1 90.5 336 GLU A C 1
ATOM 2654 O O . GLU A 1 336 ? -4.141 -40.219 -26.312 1 90.5 336 GLU A O 1
ATOM 2659 N N . PRO A 1 337 ? -6.023 -40.25 -27.547 1 93.75 337 PRO A N 1
ATOM 2660 C CA . PRO A 1 337 ? -6.766 -40.688 -26.359 1 93.75 337 PRO A CA 1
ATOM 2661 C C . PRO A 1 337 ? -6.219 -41.969 -25.766 1 93.75 337 PRO A C 1
ATOM 2663 O O . PRO A 1 337 ? -5.785 -42.875 -26.5 1 93.75 337 PRO A O 1
ATOM 2666 N N . PHE A 1 338 ? -6.207 -42 -24.516 1 92.69 338 PHE A N 1
ATOM 2667 C CA . PHE A 1 338 ? -5.766 -43.25 -23.844 1 92.69 338 PHE A CA 1
ATOM 2668 C C . PHE A 1 338 ? -6.844 -44.312 -23.922 1 92.69 338 PHE A C 1
ATOM 2670 O O . PHE A 1 338 ? -7.977 -44.031 -24.328 1 92.69 338 PHE A O 1
ATOM 2677 N N . GLU A 1 339 ? -6.48 -45.5 -23.484 1 92.06 339 GLU A N 1
ATOM 2678 C CA . GLU A 1 339 ? -7.41 -46.625 -23.578 1 92.06 339 GLU A CA 1
ATOM 2679 C C . GLU A 1 339 ? -8.508 -46.5 -22.516 1 92.06 339 GLU A C 1
ATOM 2681 O O . GLU A 1 339 ? -8.25 -46.062 -21.391 1 92.06 339 GLU A O 1
ATOM 2686 N N . ASN A 1 340 ? -9.75 -46.844 -22.859 1 92.38 340 ASN A N 1
ATOM 2687 C CA . ASN A 1 340 ? -10.898 -46.969 -21.969 1 92.38 340 ASN A CA 1
ATOM 2688 C C . ASN A 1 340 ? -11.242 -45.625 -21.328 1 92.38 340 ASN A C 1
ATOM 2690 O O . ASN A 1 340 ? -11.422 -45.531 -20.109 1 92.38 340 ASN A O 1
ATOM 2694 N N . VAL A 1 341 ? -11.203 -44.594 -22.141 1 97.12 341 VAL A N 1
ATOM 2695 C CA . VAL A 1 341 ? -11.664 -43.312 -21.656 1 97.12 341 VAL A CA 1
ATOM 2696 C C . VAL A 1 341 ? -13.109 -43.406 -21.172 1 97.12 341 VAL A C 1
ATOM 2698 O O . VAL A 1 341 ? -13.977 -43.906 -21.891 1 97.12 341 VAL A O 1
ATOM 2701 N N . PRO A 1 342 ? -13.352 -43 -19.969 1 97.62 342 PRO A N 1
ATOM 2702 C CA . PRO A 1 342 ? -14.734 -43.062 -19.5 1 97.62 342 PRO A CA 1
ATOM 2703 C C . PRO A 1 342 ? -15.695 -42.281 -20.391 1 97.62 342 PRO A C 1
ATOM 2705 O O . PRO A 1 342 ? -15.32 -41.25 -20.969 1 97.62 342 PRO A O 1
ATOM 2708 N N . GLU A 1 343 ? -17 -42.625 -20.469 1 96 343 GLU A N 1
ATOM 2709 C CA . GLU A 1 343 ? -18 -42.031 -21.344 1 96 343 GLU A CA 1
ATOM 2710 C C . GLU A 1 343 ? -18.297 -40.594 -20.969 1 96 343 GLU A C 1
ATOM 2712 O O . GLU A 1 343 ? -18.656 -39.781 -21.812 1 96 343 GLU A O 1
ATOM 2717 N N . ASN A 1 344 ? -18.125 -40.344 -19.719 1 97.88 344 ASN A N 1
ATOM 2718 C CA . ASN A 1 344 ? -18.438 -39 -19.25 1 97.88 344 ASN A CA 1
ATOM 2719 C C . ASN A 1 344 ? -17.219 -38.062 -19.312 1 97.88 344 ASN A C 1
ATOM 2721 O O . ASN A 1 344 ? -17.219 -37 -18.703 1 97.88 344 ASN A O 1
ATOM 2725 N N . VAL A 1 345 ? -16.156 -38.5 -19.984 1 97.94 345 VAL A N 1
ATOM 2726 C CA . VAL A 1 345 ? -14.938 -37.688 -20.078 1 97.94 345 VAL A CA 1
ATOM 2727 C C . VAL A 1 345 ? -14.734 -37.25 -21.531 1 97.94 345 VAL A C 1
ATOM 2729 O O . VAL A 1 345 ? -14.797 -38.062 -22.453 1 97.94 345 VAL A O 1
ATOM 2732 N N . MET A 1 346 ? -14.508 -35.969 -21.703 1 97.25 346 MET A N 1
ATOM 2733 C CA . MET A 1 346 ? -14.102 -35.406 -22.984 1 97.25 346 MET A CA 1
ATOM 2734 C C . MET A 1 346 ? -12.633 -35 -22.969 1 97.25 346 MET A C 1
ATOM 2736 O O . MET A 1 346 ? -12.219 -34.219 -22.078 1 97.25 346 MET A O 1
ATOM 2740 N N . LEU A 1 347 ? -11.852 -35.5 -23.891 1 96.38 347 LEU A N 1
ATOM 2741 C CA . LEU A 1 347 ? -10.453 -35.125 -24.047 1 96.38 347 LEU A CA 1
ATOM 2742 C C . LEU A 1 347 ? -10.297 -34.125 -25.172 1 96.38 347 LEU A C 1
ATOM 2744 O O . LEU A 1 347 ? -10.836 -34.312 -26.266 1 96.38 347 LEU A O 1
ATOM 2748 N N . ARG A 1 348 ? -9.594 -33 -24.797 1 93.5 348 ARG A N 1
ATOM 2749 C CA . ARG A 1 348 ? -9.297 -32 -25.812 1 93.5 348 ARG A CA 1
ATOM 2750 C C . ARG A 1 348 ? -7.887 -31.438 -25.641 1 93.5 348 ARG A C 1
ATOM 2752 O O . ARG A 1 348 ? -7.438 -31.219 -24.516 1 93.5 348 ARG A O 1
ATOM 2759 N N . SER A 1 349 ? -7.227 -31.203 -26.781 1 90.12 349 SER A N 1
ATOM 2760 C CA . SER A 1 349 ? -5.863 -30.688 -26.75 1 90.12 349 SER A CA 1
ATOM 2761 C C . SER A 1 349 ? -5.84 -29.219 -26.359 1 90.12 349 SER A C 1
ATOM 2763 O O . SER A 1 349 ? -4.859 -28.734 -25.781 1 90.12 349 SER A O 1
ATOM 2765 N N . TRP A 1 350 ? -6.832 -28.531 -26.75 1 88.75 350 TRP A N 1
ATOM 2766 C CA . TRP A 1 350 ? -6.996 -27.141 -26.375 1 88.75 350 TRP A CA 1
ATOM 2767 C C . TRP A 1 350 ? -8.383 -26.891 -25.797 1 88.75 350 TRP A C 1
ATOM 2769 O O . TRP A 1 350 ? -9.375 -27.453 -26.266 1 88.75 350 TRP A O 1
ATOM 2779 N N . LEU A 1 351 ? -8.406 -26.062 -24.734 1 93.25 351 LEU A N 1
ATOM 2780 C CA . LEU A 1 351 ? -9.664 -25.719 -24.078 1 93.25 351 LEU A CA 1
ATOM 2781 C C . LEU A 1 351 ? -9.766 -24.219 -23.844 1 93.25 351 LEU A C 1
ATOM 2783 O O . LEU A 1 351 ? -8.781 -23.578 -23.469 1 93.25 351 LEU A O 1
ATOM 2787 N N . PRO A 1 352 ? -10.922 -23.656 -24.172 1 95.44 352 PRO A N 1
ATOM 2788 C CA . PRO A 1 352 ? -11.195 -22.328 -23.609 1 95.44 352 PRO A CA 1
ATOM 2789 C C . PRO A 1 352 ? -11.414 -22.375 -22.094 1 95.44 352 PRO A C 1
ATOM 2791 O O . PRO A 1 352 ? -12.547 -22.203 -21.625 1 95.44 352 PRO A O 1
ATOM 2794 N N . GLN A 1 353 ? -10.383 -22.5 -21.375 1 95.19 353 GLN A N 1
ATOM 2795 C CA . GLN A 1 353 ? -10.391 -22.859 -19.953 1 95.19 353 GLN A CA 1
ATOM 2796 C C . GLN A 1 353 ? -11.273 -21.906 -19.156 1 95.19 353 GLN A C 1
ATOM 2798 O O . GLN A 1 353 ? -12.117 -22.359 -18.375 1 95.19 353 GLN A O 1
ATOM 2803 N N . GLN A 1 354 ? -11.172 -20.625 -19.344 1 96.5 354 GLN A N 1
ATOM 2804 C CA . GLN A 1 354 ? -11.914 -19.672 -18.531 1 96.5 354 GLN A CA 1
ATOM 2805 C C . GLN A 1 354 ? -13.391 -19.641 -18.922 1 96.5 354 GLN A C 1
ATOM 2807 O O . GLN A 1 354 ? -14.25 -19.344 -18.078 1 96.5 354 GLN A O 1
ATOM 2812 N N . ASP A 1 355 ? -13.648 -19.984 -20.234 1 98.06 355 ASP A N 1
ATOM 2813 C CA . ASP A 1 355 ? -15.047 -20.078 -20.641 1 98.06 355 ASP A CA 1
ATOM 2814 C C . ASP A 1 355 ? -15.727 -21.281 -19.969 1 98.06 355 ASP A C 1
ATOM 2816 O O . ASP A 1 355 ? -16.891 -21.203 -19.578 1 98.06 355 ASP A O 1
ATOM 2820 N N . ILE A 1 356 ? -14.977 -22.312 -19.859 1 97.88 356 ILE A N 1
ATOM 2821 C CA . ILE A 1 356 ? -15.5 -23.484 -19.188 1 97.88 356 ILE A CA 1
ATOM 2822 C C . ILE A 1 356 ? -15.617 -23.219 -17.688 1 97.88 356 ILE A C 1
ATOM 2824 O O . ILE A 1 356 ? -16.641 -23.516 -17.078 1 97.88 356 ILE A O 1
ATOM 2828 N N . ALA A 1 357 ? -14.586 -22.625 -17.109 1 97.81 357 ALA A N 1
ATOM 2829 C CA . ALA A 1 357 ? -14.562 -22.344 -15.68 1 97.81 357 ALA A CA 1
ATOM 2830 C C . ALA A 1 357 ? -15.711 -21.422 -15.281 1 97.81 357 ALA A C 1
ATOM 2832 O O . ALA A 1 357 ? -16.281 -21.578 -14.195 1 97.81 357 ALA A O 1
ATOM 2833 N N . GLY A 1 358 ? -16.031 -20.516 -16.188 1 97.44 358 GLY A N 1
ATOM 2834 C CA . GLY A 1 358 ? -17.078 -19.547 -15.891 1 97.44 358 GLY A CA 1
ATOM 2835 C C . GLY A 1 358 ? -18.469 -20 -16.266 1 97.44 358 GLY A C 1
ATOM 2836 O O . GLY A 1 358 ? -19.438 -19.281 -16.078 1 97.44 358 GLY A O 1
ATOM 2837 N N . HIS A 1 359 ? -18.562 -21.203 -16.844 1 97.19 359 HIS A N 1
ATOM 2838 C CA . HIS A 1 359 ? -19.875 -21.75 -17.219 1 97.19 359 HIS A CA 1
ATOM 2839 C C . HIS A 1 359 ? -20.703 -22.062 -15.977 1 97.19 359 HIS A C 1
ATOM 2841 O O . HIS A 1 359 ? -20.188 -22.578 -14.984 1 97.19 359 HIS A O 1
ATOM 2847 N N . PRO A 1 360 ? -22 -21.828 -15.984 1 95.62 360 PRO A N 1
ATOM 2848 C CA . PRO A 1 360 ? -22.844 -22.016 -14.805 1 95.62 360 PRO A CA 1
ATOM 2849 C C . PRO A 1 360 ? -22.875 -23.469 -14.32 1 95.62 360 PRO A C 1
ATOM 2851 O O . PRO A 1 360 ? -23.172 -23.719 -13.148 1 95.62 360 PRO A O 1
ATOM 2854 N N . LYS A 1 361 ? -22.516 -24.406 -15.172 1 97.25 361 LYS A N 1
ATOM 2855 C CA . LYS A 1 361 ? -22.562 -25.828 -14.805 1 97.25 361 LYS A CA 1
ATOM 2856 C C . LYS A 1 361 ? -21.234 -26.281 -14.203 1 97.25 361 LYS A C 1
ATOM 2858 O O . LYS A 1 361 ? -21.156 -27.375 -13.641 1 97.25 361 LYS A O 1
ATOM 2863 N N . THR A 1 362 ? -20.172 -25.484 -14.328 1 98.06 362 THR A N 1
ATOM 2864 C CA . THR A 1 362 ? -18.891 -25.906 -13.812 1 98.06 362 THR A CA 1
ATOM 2865 C C . THR A 1 362 ? -18.875 -25.891 -12.281 1 98.06 362 THR A C 1
ATOM 2867 O O . THR A 1 362 ? -19.312 -24.922 -11.664 1 98.06 362 THR A O 1
ATOM 2870 N N . ARG A 1 363 ? -18.344 -27.016 -11.719 1 98.31 363 ARG A N 1
ATOM 2871 C CA . ARG A 1 363 ? -18.438 -27.172 -10.273 1 98.31 363 ARG A CA 1
ATOM 2872 C C . ARG A 1 363 ? -17.062 -27.297 -9.633 1 98.31 363 ARG A C 1
ATOM 2874 O O . ARG A 1 363 ? -16.906 -27.109 -8.43 1 98.31 363 ARG A O 1
ATOM 2881 N N . LEU A 1 364 ? -16.094 -27.609 -10.469 1 98.75 364 LEU A N 1
ATOM 2882 C CA . LEU A 1 364 ? -14.789 -27.906 -9.883 1 98.75 364 LEU A CA 1
ATOM 2883 C C . LEU A 1 364 ? -13.68 -27.766 -10.922 1 98.75 364 LEU A C 1
ATOM 2885 O O . LEU A 1 364 ? -13.852 -28.156 -12.078 1 98.75 364 LEU A O 1
ATOM 2889 N N . LEU A 1 365 ? -12.586 -27.188 -10.523 1 98.75 365 LEU A N 1
ATOM 2890 C CA . LEU A 1 365 ? -11.344 -27.156 -11.289 1 98.75 365 LEU A CA 1
ATOM 2891 C C . LEU A 1 365 ? -10.305 -28.078 -10.664 1 98.75 365 LEU A C 1
ATOM 2893 O O . LEU A 1 365 ? -10.008 -27.969 -9.469 1 98.75 365 LEU A O 1
ATOM 2897 N N . ILE A 1 366 ? -9.797 -29.016 -11.375 1 98.38 366 ILE A N 1
ATOM 2898 C CA . ILE A 1 366 ? -8.648 -29.828 -10.984 1 98.38 366 ILE A CA 1
ATOM 2899 C C . ILE A 1 366 ? -7.398 -29.344 -11.711 1 98.38 366 ILE A C 1
ATOM 2901 O O . ILE A 1 366 ? -7.363 -29.312 -12.945 1 98.38 366 ILE A O 1
ATOM 2905 N N . SER A 1 367 ? -6.43 -28.875 -10.969 1 96.31 367 SER A N 1
ATOM 2906 C CA . SER A 1 367 ? -5.246 -28.234 -11.555 1 96.31 367 SER A CA 1
ATOM 2907 C C . SER A 1 367 ? -3.996 -28.562 -10.734 1 96.31 367 SER A C 1
ATOM 2909 O O . SER A 1 367 ? -4.09 -29.078 -9.625 1 96.31 367 SER A O 1
ATOM 2911 N N . HIS A 1 368 ? -2.871 -28.344 -11.336 1 92.44 368 HIS A N 1
ATOM 2912 C CA . HIS A 1 368 ? -1.63 -28.484 -10.586 1 92.44 368 HIS A CA 1
ATOM 2913 C C . HIS A 1 368 ? -1.42 -27.312 -9.641 1 92.44 368 HIS A C 1
ATOM 2915 O O . HIS A 1 368 ? -0.508 -27.328 -8.812 1 92.44 368 HIS A O 1
ATOM 2921 N N . GLY A 1 369 ? -2.232 -26.234 -9.812 1 91.38 369 GLY A N 1
ATOM 2922 C CA . GLY A 1 369 ? -2.223 -25.172 -8.836 1 91.38 369 GLY A CA 1
ATOM 2923 C C . GLY A 1 369 ? -1.293 -24.031 -9.203 1 91.38 369 GLY A C 1
ATOM 2924 O O . GLY A 1 369 ? -0.715 -23.375 -8.328 1 91.38 369 GLY A O 1
ATOM 2925 N N . GLY A 1 370 ? -1.107 -23.828 -10.539 1 89.69 370 GLY A N 1
ATOM 2926 C CA . GLY A 1 370 ? -0.393 -22.641 -10.945 1 89.69 370 GLY A CA 1
ATOM 2927 C C . GLY A 1 370 ? -1.106 -21.359 -10.555 1 89.69 370 GLY A C 1
ATOM 2928 O O . GLY A 1 370 ? -2.299 -21.375 -10.25 1 89.69 370 GLY A O 1
ATOM 2929 N N . MET A 1 371 ? -0.408 -20.297 -10.586 1 89.81 371 MET A N 1
ATOM 2930 C CA . MET A 1 371 ? -0.967 -19.016 -10.148 1 89.81 371 MET A CA 1
ATOM 2931 C C . MET A 1 371 ? -2.152 -18.625 -11.023 1 89.81 371 MET A C 1
ATOM 2933 O O . MET A 1 371 ? -3.176 -18.156 -10.516 1 89.81 371 MET A O 1
ATOM 2937 N N . LEU A 1 372 ? -2.061 -18.828 -12.336 1 93.44 372 LEU A N 1
ATOM 2938 C CA . LEU A 1 372 ? -3.117 -18.375 -13.234 1 93.44 372 LEU A CA 1
ATOM 2939 C C . LEU A 1 372 ? -4.387 -19.203 -13.031 1 93.44 372 LEU A C 1
ATOM 2941 O O . LEU A 1 372 ? -5.48 -18.641 -12.914 1 93.44 372 LEU A O 1
ATOM 2945 N N . SER A 1 373 ? -4.207 -20.516 -12.93 1 94.62 373 SER A N 1
ATOM 2946 C CA . SER A 1 373 ? -5.371 -21.375 -12.742 1 94.62 373 SER A CA 1
ATOM 2947 C C . SER A 1 373 ? -6.023 -21.141 -11.383 1 94.62 373 SER A C 1
ATOM 2949 O O . SER A 1 373 ? -7.25 -21.141 -11.273 1 94.62 373 SER A O 1
ATOM 2951 N N . THR A 1 374 ? -5.203 -21 -10.422 1 94.06 374 THR A N 1
ATOM 2952 C CA . THR A 1 374 ? -5.742 -20.734 -9.094 1 94.06 374 THR A CA 1
ATOM 2953 C C . THR A 1 374 ? -6.492 -19.406 -9.062 1 94.06 374 THR A C 1
ATOM 2955 O O . THR A 1 374 ? -7.551 -19.297 -8.445 1 94.06 374 THR A O 1
ATOM 2958 N N . THR A 1 375 ? -5.93 -18.406 -9.695 1 95.88 375 THR A N 1
ATOM 2959 C CA . THR A 1 375 ? -6.605 -17.125 -9.805 1 95.88 375 THR A CA 1
ATOM 2960 C C . THR A 1 375 ? -7.914 -17.266 -10.57 1 95.88 375 THR A C 1
ATOM 2962 O O . THR A 1 375 ? -8.922 -16.656 -10.211 1 95.88 375 THR A O 1
ATOM 2965 N N . GLU A 1 376 ? -7.91 -18.109 -11.609 1 96.94 376 GLU A N 1
ATOM 2966 C CA . GLU A 1 376 ? -9.109 -18.328 -12.406 1 96.94 376 GLU A CA 1
ATOM 2967 C C . GLU A 1 376 ? -10.203 -19 -11.578 1 96.94 376 GLU A C 1
ATOM 2969 O O . GLU A 1 376 ? -11.391 -18.734 -11.758 1 96.94 376 GLU A O 1
ATOM 2974 N N . ALA A 1 377 ? -9.773 -19.891 -10.695 1 97.88 377 ALA A N 1
ATOM 2975 C CA . ALA A 1 377 ? -10.742 -20.516 -9.797 1 97.88 377 ALA A CA 1
ATOM 2976 C C . ALA A 1 377 ? -11.508 -19.469 -8.992 1 97.88 377 ALA A C 1
ATOM 2978 O O . ALA A 1 377 ? -12.734 -19.516 -8.898 1 97.88 377 ALA A O 1
ATOM 2979 N N . ILE A 1 378 ? -10.82 -18.484 -8.508 1 97.62 378 ILE A N 1
ATOM 2980 C CA . ILE A 1 378 ? -11.43 -17.422 -7.711 1 97.62 378 ILE A CA 1
ATOM 2981 C C . ILE A 1 378 ? -12.203 -16.469 -8.617 1 97.62 378 ILE A C 1
ATOM 2983 O O . ILE A 1 378 ? -13.336 -16.109 -8.312 1 97.62 378 ILE A O 1
ATOM 2987 N N . CYS A 1 379 ? -11.602 -16.141 -9.703 1 97.56 379 CYS A N 1
ATOM 2988 C CA . CYS A 1 379 ? -12.203 -15.227 -10.664 1 97.56 379 CYS A CA 1
ATOM 2989 C C . CYS A 1 379 ? -13.57 -15.727 -11.109 1 97.56 379 CYS A C 1
ATOM 2991 O O . CYS A 1 379 ? -14.492 -14.93 -11.305 1 97.56 379 CYS A O 1
ATOM 2993 N N . HIS A 1 380 ? -13.688 -17.031 -11.266 1 98.25 380 HIS A N 1
ATOM 2994 C CA . HIS A 1 380 ? -14.922 -17.609 -11.789 1 98.25 380 HIS A CA 1
ATOM 2995 C C . HIS A 1 380 ? -15.734 -18.281 -10.68 1 98.25 380 HIS A C 1
ATOM 2997 O O . HIS A 1 380 ? -16.797 -18.859 -10.945 1 98.25 380 HIS A O 1
ATOM 3003 N N . GLY A 1 381 ? -15.25 -18.25 -9.461 1 98.06 381 GLY A N 1
ATOM 3004 C CA . GLY A 1 381 ? -16 -18.688 -8.297 1 98.06 381 GLY A CA 1
ATOM 3005 C C . GLY A 1 381 ? -16.219 -20.188 -8.25 1 98.06 381 GLY A C 1
ATOM 3006 O O . GLY A 1 381 ? -17.328 -20.641 -7.949 1 98.06 381 GLY A O 1
ATOM 3007 N N . ILE A 1 382 ? -15.164 -20.969 -8.578 1 98.5 382 ILE A N 1
ATOM 3008 C CA . ILE A 1 382 ? -15.305 -22.422 -8.508 1 98.5 382 ILE A CA 1
ATOM 3009 C C . ILE A 1 382 ? -14.219 -23 -7.605 1 98.5 382 ILE A C 1
ATOM 3011 O O . ILE A 1 382 ? -13.086 -22.516 -7.594 1 98.5 382 ILE A O 1
ATOM 3015 N N . PRO A 1 383 ? -14.508 -24.047 -6.809 1 98.75 383 PRO A N 1
ATOM 3016 C CA . PRO A 1 383 ? -13.5 -24.703 -5.977 1 98.75 383 PRO A CA 1
ATOM 3017 C C . PRO A 1 383 ? -12.383 -25.344 -6.793 1 98.75 383 PRO A C 1
ATOM 3019 O O . PRO A 1 383 ? -12.539 -25.562 -7.996 1 98.75 383 PRO A O 1
ATOM 3022 N N . ILE A 1 384 ? -11.258 -25.641 -6.086 1 98.69 384 ILE A N 1
ATOM 3023 C CA . ILE A 1 384 ? -10.102 -26.172 -6.809 1 98.69 384 ILE A CA 1
ATOM 3024 C C . ILE A 1 384 ? -9.547 -27.391 -6.082 1 98.69 384 ILE A C 1
ATOM 3026 O O . ILE A 1 384 ? -9.484 -27.406 -4.852 1 98.69 384 ILE A O 1
ATOM 3030 N N . LEU A 1 385 ? -9.305 -28.422 -6.77 1 98.75 385 LEU A N 1
ATOM 3031 C CA . LEU A 1 385 ? -8.453 -29.531 -6.332 1 98.75 385 LEU A CA 1
ATOM 3032 C C . LEU A 1 385 ? -7.051 -29.406 -6.914 1 98.75 385 LEU A C 1
ATOM 3034 O O . LEU A 1 385 ? -6.871 -29.484 -8.133 1 98.75 385 LEU A O 1
ATOM 3038 N N . GLY A 1 386 ? -6.152 -29.188 -6.008 1 96.69 386 GLY A N 1
ATOM 3039 C CA . GLY A 1 386 ? -4.789 -28.969 -6.465 1 96.69 386 GLY A CA 1
ATOM 3040 C C . GLY A 1 386 ? -3.912 -30.203 -6.312 1 96.69 386 GLY A C 1
ATOM 3041 O O . GLY A 1 386 ? -3.963 -30.875 -5.289 1 96.69 386 GLY A O 1
ATOM 3042 N N . LEU A 1 387 ? -3.162 -30.484 -7.336 1 93.19 387 LEU A N 1
ATOM 3043 C CA . LEU A 1 387 ? -2.117 -31.5 -7.34 1 93.19 387 LEU A CA 1
ATOM 3044 C C . LEU A 1 387 ? -0.782 -30.906 -7.777 1 93.19 387 LEU A C 1
ATOM 3046 O O . LEU A 1 387 ? -0.351 -31.109 -8.914 1 93.19 387 LEU A O 1
ATOM 3050 N N . PRO A 1 388 ? -0.13 -30.219 -6.828 1 88.75 388 PRO A N 1
ATOM 3051 C CA . PRO A 1 388 ? 1.081 -29.484 -7.199 1 88.75 388 PRO A CA 1
ATOM 3052 C C . PRO A 1 388 ? 2.262 -30.406 -7.504 1 88.75 388 PRO A C 1
ATOM 3054 O O . PRO A 1 388 ? 2.375 -31.484 -6.918 1 88.75 388 PRO A O 1
ATOM 3057 N N . PHE A 1 389 ? 3.105 -29.984 -8.398 1 80.06 389 PHE A N 1
ATOM 3058 C CA . PHE A 1 389 ? 4.359 -30.656 -8.695 1 80.06 389 PHE A CA 1
ATOM 3059 C C . PHE A 1 389 ? 5.527 -29.984 -7.992 1 80.06 389 PHE A C 1
ATOM 3061 O O . PHE A 1 389 ? 6.312 -30.641 -7.305 1 80.06 389 PHE A O 1
ATOM 3068 N N . TRP A 1 390 ? 5.645 -28.609 -8.297 1 70.94 390 TRP A N 1
ATOM 3069 C CA . TRP A 1 390 ? 6.781 -27.875 -7.746 1 70.94 390 TRP A CA 1
ATOM 3070 C C . TRP A 1 390 ? 6.492 -26.375 -7.711 1 70.94 390 TRP A C 1
ATOM 3072 O O . TRP A 1 390 ? 5.426 -25.922 -8.141 1 70.94 390 TRP A O 1
ATOM 3082 N N . GLY A 1 391 ? 7.441 -25.688 -7.07 1 71.25 391 GLY A N 1
ATOM 3083 C CA . GLY A 1 391 ? 7.457 -24.234 -7.117 1 71.25 391 GLY A CA 1
ATOM 3084 C C . GLY A 1 391 ? 6.355 -23.594 -6.289 1 71.25 391 GLY A C 1
ATOM 3085 O O . GLY A 1 391 ? 6.109 -24 -5.152 1 71.25 391 GLY A O 1
ATOM 3086 N N . ASP A 1 392 ? 5.684 -22.656 -6.965 1 79.06 392 ASP A N 1
ATOM 3087 C CA . ASP A 1 392 ? 4.668 -21.875 -6.262 1 79.06 392 ASP A CA 1
ATOM 3088 C C . ASP A 1 392 ? 3.34 -22.625 -6.215 1 79.06 392 ASP A C 1
ATOM 3090 O O . ASP A 1 392 ? 2.436 -22.25 -5.469 1 79.06 392 ASP A O 1
ATOM 3094 N N . GLN A 1 393 ? 3.271 -23.766 -6.871 1 85.94 393 GLN A N 1
ATOM 3095 C CA . GLN A 1 393 ? 2.023 -24.516 -6.941 1 85.94 393 GLN A CA 1
ATOM 3096 C C . GLN A 1 393 ? 1.587 -24.984 -5.559 1 85.94 393 GLN A C 1
ATOM 3098 O O . GLN A 1 393 ? 0.418 -24.844 -5.191 1 85.94 393 GLN A O 1
ATOM 3103 N N . ASP A 1 394 ? 2.605 -25.453 -4.852 1 83.5 394 ASP A N 1
ATOM 3104 C CA . ASP A 1 394 ? 2.309 -25.922 -3.506 1 83.5 394 ASP A CA 1
ATOM 3105 C C . ASP A 1 394 ? 1.768 -24.797 -2.631 1 83.5 394 ASP A C 1
ATOM 3107 O O . ASP A 1 394 ? 0.801 -24.984 -1.889 1 83.5 394 ASP A O 1
ATOM 3111 N N . ALA A 1 395 ? 2.373 -23.719 -2.764 1 82.5 395 ALA A N 1
ATOM 3112 C CA . ALA A 1 395 ? 1.962 -22.578 -1.958 1 82.5 395 ALA A CA 1
ATOM 3113 C C . ALA A 1 395 ? 0.57 -22.094 -2.357 1 82.5 395 ALA A C 1
ATOM 3115 O O . ALA A 1 395 ? -0.254 -21.781 -1.498 1 82.5 395 ALA A O 1
ATOM 3116 N N . ASN A 1 396 ? 0.289 -22.031 -3.633 1 87.88 396 ASN A N 1
ATOM 3117 C CA . ASN A 1 396 ? -1.01 -21.578 -4.125 1 87.88 396 ASN A CA 1
ATOM 3118 C C . ASN A 1 396 ? -2.141 -22.469 -3.615 1 87.88 396 ASN A C 1
ATOM 3120 O O . ASN A 1 396 ? -3.158 -21.969 -3.133 1 87.88 396 ASN A O 1
ATOM 3124 N N . ILE A 1 397 ? -1.882 -23.75 -3.693 1 91 397 ILE A N 1
ATOM 3125 C CA . ILE A 1 397 ? -2.93 -24.688 -3.301 1 91 397 ILE A CA 1
ATOM 3126 C C . ILE A 1 397 ? -3.049 -24.734 -1.779 1 91 397 ILE A C 1
ATOM 3128 O O . ILE A 1 397 ? -4.152 -24.859 -1.239 1 91 397 ILE A O 1
ATOM 3132 N N . ALA A 1 398 ? -1.915 -24.609 -1.122 1 87.94 398 ALA A N 1
ATOM 3133 C CA . ALA A 1 398 ? -1.966 -24.531 0.336 1 87.94 398 ALA A CA 1
ATOM 3134 C C . ALA A 1 398 ? -2.83 -23.375 0.799 1 87.94 398 ALA A C 1
ATOM 3136 O O . ALA A 1 398 ? -3.555 -23.484 1.79 1 87.94 398 ALA A O 1
ATOM 3137 N N . LEU A 1 399 ? -2.764 -22.297 0.153 1 87.69 399 LEU A N 1
ATOM 3138 C CA . LEU A 1 399 ? -3.584 -21.141 0.485 1 87.69 399 LEU A CA 1
ATOM 3139 C C . LEU A 1 399 ? -5.059 -21.422 0.206 1 87.69 399 LEU A C 1
ATOM 3141 O O . LEU A 1 399 ? -5.93 -20.984 0.965 1 87.69 399 LEU A O 1
ATOM 3145 N N . ALA A 1 400 ? -5.32 -22.109 -0.879 1 93.19 400 ALA A N 1
ATOM 3146 C CA . ALA A 1 400 ? -6.695 -22.484 -1.199 1 93.19 400 ALA A CA 1
ATOM 3147 C C . ALA A 1 400 ? -7.297 -23.359 -0.101 1 93.19 400 ALA A C 1
ATOM 3149 O O . ALA A 1 400 ? -8.461 -23.188 0.269 1 93.19 400 ALA A O 1
ATOM 3150 N N . VAL A 1 401 ? -6.445 -24.25 0.402 1 93.75 401 VAL A N 1
ATOM 3151 C CA . VAL A 1 401 ? -6.879 -25.141 1.478 1 93.75 401 VAL A CA 1
ATOM 3152 C C . VAL A 1 401 ? -7.098 -24.328 2.756 1 93.75 401 VAL A C 1
ATOM 3154 O O . VAL A 1 401 ? -8.141 -24.438 3.398 1 93.75 401 VAL A O 1
ATOM 3157 N N . ARG A 1 402 ? -6.188 -23.5 3.039 1 88.62 402 ARG A N 1
ATOM 3158 C CA . ARG A 1 402 ? -6.273 -22.656 4.23 1 88.62 402 ARG A CA 1
ATOM 3159 C C . ARG A 1 402 ? -7.531 -21.797 4.199 1 88.62 402 ARG A C 1
ATOM 3161 O O . ARG A 1 402 ? -8.211 -21.641 5.219 1 88.62 402 ARG A O 1
ATOM 3168 N N . ASP A 1 403 ? -7.812 -21.25 3.084 1 90.44 403 ASP A N 1
ATOM 3169 C CA . ASP A 1 403 ? -8.898 -20.297 2.949 1 90.44 403 ASP A CA 1
ATOM 3170 C C . ASP A 1 403 ? -10.234 -21 2.746 1 90.44 403 ASP A C 1
ATOM 3172 O O . ASP A 1 403 ? -11.297 -20.375 2.785 1 90.44 403 ASP A O 1
ATOM 3176 N N . GLY A 1 404 ? -10.219 -22.281 2.461 1 95 404 GLY A N 1
ATOM 3177 C CA . GLY A 1 404 ? -11.414 -23.109 2.545 1 95 404 GLY A CA 1
ATOM 3178 C C . GLY A 1 404 ? -12.125 -23.266 1.214 1 95 404 GLY A C 1
ATOM 3179 O O . GLY A 1 404 ? -13.32 -23.547 1.175 1 95 404 GLY A O 1
ATOM 3180 N N . TYR A 1 405 ? -11.391 -23.016 0.07 1 97.19 405 TYR A N 1
ATOM 3181 C CA . TYR A 1 405 ? -12.094 -23.156 -1.199 1 97.19 405 TYR A CA 1
ATOM 3182 C C . TYR A 1 405 ? -11.445 -24.234 -2.066 1 97.19 405 TYR A C 1
ATOM 3184 O O . TYR A 1 405 ? -11.773 -24.375 -3.246 1 97.19 405 TYR A O 1
ATOM 3192 N N . GLY A 1 406 ? -10.5 -25 -1.499 1 97.88 406 GLY A N 1
ATOM 3193 C CA . GLY A 1 406 ? -9.844 -26.047 -2.248 1 97.88 406 GLY A CA 1
ATOM 3194 C C . GLY A 1 406 ? -9.266 -27.141 -1.363 1 97.88 406 GLY A C 1
ATOM 3195 O O . GLY A 1 406 ? -9.25 -27.016 -0.138 1 97.88 406 GLY A O 1
ATOM 3196 N N . LEU A 1 407 ? -8.891 -28.234 -1.967 1 98.25 407 LEU A N 1
ATOM 3197 C CA . LEU A 1 407 ? -8.18 -29.328 -1.324 1 98.25 407 LEU A CA 1
ATOM 3198 C C . LEU A 1 407 ? -6.922 -29.688 -2.104 1 98.25 407 LEU A C 1
ATOM 3200 O O . LEU A 1 407 ? -6.781 -29.312 -3.27 1 98.25 407 LEU A O 1
ATOM 3204 N N . LYS A 1 408 ? -6.027 -30.312 -1.427 1 96.44 408 LYS A N 1
ATOM 3205 C CA . LYS A 1 408 ? -4.742 -30.688 -2.004 1 96.44 408 LYS A CA 1
ATOM 3206 C C . LYS A 1 408 ? -4.531 -32.219 -1.941 1 96.44 408 LYS A C 1
ATOM 3208 O O . LYS A 1 408 ? -4.855 -32.844 -0.935 1 96.44 408 LYS A O 1
ATOM 3213 N N . LEU A 1 409 ? -4.094 -32.781 -2.998 1 95.88 409 LEU A N 1
ATOM 3214 C CA . LEU A 1 409 ? -3.652 -34.188 -3.025 1 95.88 409 LEU A CA 1
ATOM 3215 C C . LEU A 1 409 ? -2.203 -34.281 -3.494 1 95.88 409 LEU A C 1
ATOM 3217 O O . LEU A 1 409 ? -1.754 -33.469 -4.309 1 95.88 409 LEU A O 1
ATOM 3221 N N . GLU A 1 410 ? -1.582 -35.281 -2.98 1 90.69 410 GLU A N 1
ATOM 3222 C CA . GLU A 1 410 ? -0.222 -35.594 -3.414 1 90.69 410 GLU A CA 1
ATOM 3223 C C . GLU A 1 410 ? -0.214 -36.688 -4.453 1 90.69 410 GLU A C 1
ATOM 3225 O O . GLU A 1 410 ? -0.954 -37.688 -4.328 1 90.69 410 GLU A O 1
ATOM 3230 N N . TRP A 1 411 ? 0.57 -36.531 -5.426 1 88.5 411 TRP A N 1
ATOM 3231 C CA . TRP A 1 411 ? 0.616 -37.5 -6.535 1 88.5 411 TRP A CA 1
ATOM 3232 C C . TRP A 1 411 ? 0.947 -38.906 -6.043 1 88.5 411 TRP A C 1
ATOM 3234 O O . TRP A 1 411 ? 0.297 -39.875 -6.434 1 88.5 411 TRP A O 1
ATOM 3244 N N . ASN A 1 412 ? 1.868 -38.969 -5.137 1 85.5 412 ASN A N 1
ATOM 3245 C CA . ASN A 1 412 ? 2.344 -40.281 -4.68 1 85.5 412 ASN A CA 1
ATOM 3246 C C . ASN A 1 412 ? 1.275 -41 -3.879 1 85.5 412 ASN A C 1
ATOM 3248 O O . ASN A 1 412 ? 1.361 -42.219 -3.693 1 85.5 412 ASN A O 1
ATOM 3252 N N . ASP A 1 413 ? 0.267 -40.312 -3.455 1 90.94 413 ASP A N 1
ATOM 3253 C CA . ASP A 1 413 ? -0.769 -40.938 -2.619 1 90.94 413 ASP A CA 1
ATOM 3254 C C . ASP A 1 413 ? -2.02 -41.25 -3.436 1 90.94 413 ASP A C 1
ATOM 3256 O O . ASP A 1 413 ? -2.982 -41.812 -2.912 1 90.94 413 ASP A O 1
ATOM 3260 N N . LEU A 1 414 ? -2.045 -41.062 -4.711 1 94.56 414 LEU A N 1
ATOM 3261 C CA . LEU A 1 414 ? -3.275 -41.094 -5.496 1 94.56 414 LEU A CA 1
ATOM 3262 C C . LEU A 1 414 ? -3.785 -42.5 -5.664 1 94.56 414 LEU A C 1
ATOM 3264 O O . LEU A 1 414 ? -3.031 -43.406 -6.059 1 94.56 414 LEU A O 1
ATOM 3268 N N . THR A 1 415 ? -4.918 -42.688 -5.246 1 97.19 415 THR A N 1
ATOM 3269 C CA . THR A 1 415 ? -5.703 -43.875 -5.516 1 97.19 415 THR A CA 1
ATOM 3270 C C . THR A 1 415 ? -7.082 -43.5 -6.055 1 97.19 415 THR A C 1
ATOM 3272 O O . THR A 1 415 ? -7.535 -42.375 -5.898 1 97.19 415 THR A O 1
ATOM 3275 N N . GLU A 1 416 ? -7.633 -44.5 -6.738 1 98 416 GLU A N 1
ATOM 3276 C CA . GLU A 1 416 ? -8.984 -44.312 -7.242 1 98 416 GLU A CA 1
ATOM 3277 C C . GLU A 1 416 ? -9.922 -43.812 -6.141 1 98 416 GLU A C 1
ATOM 3279 O O . GLU A 1 416 ? -10.641 -42.844 -6.324 1 98 416 GLU A O 1
ATOM 3284 N N . ASP A 1 417 ? -9.828 -44.406 -4.949 1 98.44 417 ASP A N 1
ATOM 3285 C CA . ASP A 1 417 ? -10.727 -44.062 -3.846 1 98.44 417 ASP A CA 1
ATOM 3286 C C . ASP A 1 417 ? -10.422 -42.688 -3.273 1 98.44 417 ASP A C 1
ATOM 3288 O O . ASP A 1 417 ? -11.336 -41.938 -2.951 1 98.44 417 ASP A O 1
ATOM 3292 N N . LEU A 1 418 ? -9.211 -42.406 -3.131 1 98.31 418 LEU A N 1
ATOM 3293 C CA . LEU A 1 418 ? -8.82 -41.125 -2.596 1 98.31 418 LEU A CA 1
ATOM 3294 C C . LEU A 1 418 ? -9.297 -40 -3.508 1 98.31 418 LEU A C 1
ATOM 3296 O O . LEU A 1 418 ? -9.844 -39 -3.033 1 98.31 418 LEU A O 1
ATOM 3300 N N . LEU A 1 419 ? -9.094 -40.156 -4.766 1 98.56 419 LEU A N 1
ATOM 3301 C CA . LEU A 1 419 ? -9.531 -39.156 -5.75 1 98.56 419 LEU A CA 1
ATOM 3302 C C . LEU A 1 419 ? -11.047 -39 -5.723 1 98.56 419 LEU A C 1
ATOM 3304 O O . LEU A 1 419 ? -11.555 -37.875 -5.637 1 98.56 419 LEU A O 1
ATOM 3308 N N . TYR A 1 420 ? -11.719 -40.156 -5.754 1 98.69 420 TYR A N 1
ATOM 3309 C CA . TYR A 1 420 ? -13.18 -40.125 -5.77 1 98.69 420 TYR A CA 1
ATOM 3310 C C . TYR A 1 420 ? -13.727 -39.438 -4.527 1 98.69 420 TYR A C 1
ATOM 3312 O O . TYR A 1 420 ? -14.594 -38.562 -4.633 1 98.69 420 TYR A O 1
ATOM 3320 N N . ASN A 1 421 ? -13.188 -39.75 -3.377 1 98.69 421 ASN A N 1
ATOM 3321 C CA . ASN A 1 421 ? -13.672 -39.219 -2.117 1 98.69 421 ASN A CA 1
ATOM 3322 C C . ASN A 1 421 ? -13.383 -37.719 -2.01 1 98.69 421 ASN A C 1
ATOM 3324 O O . ASN A 1 421 ? -14.219 -36.938 -1.518 1 98.69 421 ASN A O 1
ATOM 3328 N N . THR A 1 422 ? -12.211 -37.312 -2.438 1 98.75 422 THR A N 1
ATOM 3329 C CA . THR A 1 422 ? -11.82 -35.906 -2.352 1 98.75 422 THR A CA 1
ATOM 3330 C C . THR A 1 422 ? -12.672 -35.031 -3.297 1 98.75 422 THR A C 1
ATOM 3332 O O . THR A 1 422 ? -13.148 -33.969 -2.914 1 98.75 422 THR A O 1
ATOM 3335 N N . ILE A 1 423 ? -12.875 -35.562 -4.52 1 98.81 423 ILE A N 1
ATOM 3336 C CA . ILE A 1 423 ? -13.672 -34.844 -5.504 1 98.81 423 ILE A CA 1
ATOM 3337 C C . ILE A 1 423 ? -15.117 -34.75 -5.023 1 98.81 423 ILE A C 1
ATOM 3339 O O . ILE A 1 423 ? -15.727 -33.656 -5.078 1 98.81 423 ILE A O 1
ATOM 3343 N N . THR A 1 424 ? -15.664 -35.812 -4.512 1 98.62 424 THR A N 1
ATOM 3344 C CA . THR A 1 424 ? -17.031 -35.812 -4.027 1 98.62 424 THR A CA 1
ATOM 3345 C C . THR A 1 424 ? -17.203 -34.875 -2.846 1 98.62 424 THR A C 1
ATOM 3347 O O . THR A 1 424 ? -18.25 -34.219 -2.705 1 98.62 424 THR A O 1
ATOM 3350 N N . GLU A 1 425 ? -16.188 -34.781 -2.006 1 98.62 425 GLU A N 1
ATOM 3351 C CA . GLU A 1 425 ? -16.219 -33.812 -0.904 1 98.62 425 GLU A CA 1
ATOM 3352 C C . GLU A 1 425 ? -16.312 -32.375 -1.42 1 98.62 425 GLU A C 1
ATOM 3354 O O . GLU A 1 425 ? -17.141 -31.594 -0.937 1 98.62 425 GLU A O 1
ATOM 3359 N N . LEU A 1 426 ? -15.547 -32.062 -2.373 1 98.69 426 LEU A N 1
ATOM 3360 C CA . LEU A 1 426 ? -15.523 -30.703 -2.93 1 98.69 426 LEU A CA 1
ATOM 3361 C C . LEU A 1 426 ? -16.844 -30.391 -3.625 1 98.69 426 LEU A C 1
ATOM 3363 O O . LEU A 1 426 ? -17.281 -29.234 -3.619 1 98.69 426 LEU A O 1
ATOM 3367 N N . LEU A 1 427 ? -17.484 -31.422 -4.203 1 98.12 427 LEU A N 1
ATOM 3368 C CA . LEU A 1 427 ? -18.703 -31.219 -4.98 1 98.12 427 LEU A CA 1
ATOM 3369 C C . LEU A 1 427 ? -19.922 -31.125 -4.066 1 98.12 427 LEU A C 1
ATOM 3371 O O . LEU A 1 427 ? -20.859 -30.375 -4.344 1 98.12 427 LEU A O 1
ATOM 3375 N N . ASN A 1 428 ? -19.891 -31.812 -2.975 1 97.44 428 ASN A N 1
ATOM 3376 C CA . ASN A 1 428 ? -21.094 -31.969 -2.174 1 97.44 428 ASN A CA 1
ATOM 3377 C C . ASN A 1 428 ? -21.078 -31.047 -0.957 1 97.44 428 ASN A C 1
ATOM 3379 O O . ASN A 1 428 ? -22.141 -30.656 -0.447 1 97.44 428 ASN A O 1
ATOM 3383 N N . ASN A 1 429 ? -19.922 -30.797 -0.408 1 98 429 ASN A N 1
ATOM 3384 C CA . ASN A 1 429 ? -19.812 -29.844 0.699 1 98 429 ASN A CA 1
ATOM 3385 C C . ASN A 1 429 ? -19.922 -28.406 0.214 1 98 429 ASN A C 1
ATOM 3387 O O . ASN A 1 429 ? -18.969 -27.875 -0.373 1 98 429 ASN A O 1
ATOM 3391 N N . THR A 1 430 ? -20.984 -27.781 0.482 1 97.25 430 THR A N 1
ATOM 3392 C CA . THR A 1 430 ? -21.312 -26.484 -0.078 1 97.25 430 THR A CA 1
ATOM 3393 C C . THR A 1 430 ? -20.406 -25.391 0.497 1 97.25 430 THR A C 1
ATOM 3395 O O . THR A 1 430 ? -20.359 -24.281 -0.022 1 97.25 430 THR A O 1
ATOM 3398 N N . GLN A 1 431 ? -19.703 -25.781 1.492 1 97.94 431 GLN A N 1
ATOM 3399 C CA . GLN A 1 431 ? -18.828 -24.797 2.121 1 97.94 431 GLN A CA 1
ATOM 3400 C C . GLN A 1 431 ? -17.781 -24.297 1.138 1 97.94 431 GLN A C 1
ATOM 3402 O O . GLN A 1 431 ? -17.469 -23.094 1.111 1 97.94 431 GLN A O 1
ATOM 3407 N N . TYR A 1 432 ? -17.219 -25.188 0.339 1 98.38 432 TYR A N 1
ATOM 3408 C CA . TYR A 1 432 ? -16.172 -24.797 -0.6 1 98.38 432 TYR A CA 1
ATOM 3409 C C . TYR A 1 432 ? -16.703 -23.812 -1.632 1 98.38 432 TYR A C 1
ATOM 3411 O O . TYR A 1 432 ? -16.047 -22.797 -1.915 1 98.38 432 TYR A O 1
ATOM 3419 N N . THR A 1 433 ? -17.875 -24.078 -2.115 1 98.12 433 THR A N 1
ATOM 3420 C CA . THR A 1 433 ? -18.484 -23.219 -3.117 1 98.12 433 THR A CA 1
ATOM 3421 C C . THR A 1 433 ? -18.859 -21.875 -2.51 1 98.12 433 THR A C 1
ATOM 3423 O O . THR A 1 433 ? -18.641 -20.828 -3.129 1 98.12 433 THR A O 1
ATOM 3426 N N . ARG A 1 434 ? -19.391 -21.906 -1.326 1 98 434 ARG A N 1
ATOM 3427 C CA . ARG A 1 434 ? -19.766 -20.656 -0.65 1 98 434 ARG A CA 1
ATOM 3428 C C . ARG A 1 434 ? -18.547 -19.766 -0.418 1 98 434 ARG A C 1
ATOM 3430 O O . ARG A 1 434 ? -18.594 -18.562 -0.676 1 98 434 ARG A O 1
ATOM 3437 N N . ILE A 1 435 ? -17.516 -20.375 -0.036 1 97.62 435 ILE A N 1
ATOM 3438 C CA . ILE A 1 435 ? -16.312 -19.609 0.312 1 97.62 435 ILE A CA 1
ATOM 3439 C C . ILE A 1 435 ? -15.68 -19.047 -0.954 1 97.62 435 ILE A C 1
ATOM 3441 O O . ILE A 1 435 ? -15.289 -17.875 -0.987 1 97.62 435 ILE A O 1
ATOM 3445 N N . VAL A 1 436 ? -15.586 -19.844 -1.996 1 98.19 436 VAL A N 1
ATOM 3446 C CA . VAL A 1 436 ? -14.93 -19.344 -3.203 1 98.19 436 VAL A CA 1
ATOM 3447 C C . VAL A 1 436 ? -15.789 -18.25 -3.842 1 98.19 436 VAL A C 1
ATOM 3449 O O . VAL A 1 436 ? -15.266 -17.297 -4.414 1 98.19 436 VAL A O 1
ATOM 3452 N N . LYS A 1 437 ? -17.047 -18.344 -3.709 1 97.94 437 LYS A N 1
ATOM 3453 C CA . LYS A 1 437 ? -17.938 -17.312 -4.242 1 97.94 437 LYS A CA 1
ATOM 3454 C C . LYS A 1 437 ? -17.75 -15.992 -3.494 1 97.94 437 LYS A C 1
ATOM 3456 O O . LYS A 1 437 ? -17.75 -14.922 -4.102 1 97.94 437 LYS A O 1
ATOM 3461 N N . LYS A 1 438 ? -17.594 -16.109 -2.207 1 96.69 438 LYS A N 1
ATOM 3462 C CA . LYS A 1 438 ? -17.297 -14.906 -1.431 1 96.69 438 LYS A CA 1
ATOM 3463 C C . LYS A 1 438 ? -15.961 -14.297 -1.856 1 96.69 438 LYS A C 1
ATOM 3465 O O . LYS A 1 438 ? -15.836 -13.078 -1.967 1 96.69 438 LYS A O 1
ATOM 3470 N N . ARG A 1 439 ? -15.023 -15.133 -2.104 1 96.5 439 ARG A N 1
ATOM 3471 C CA . ARG A 1 439 ? -13.719 -14.656 -2.549 1 96.5 439 ARG A CA 1
ATOM 3472 C C . ARG A 1 439 ? -13.805 -14.047 -3.945 1 96.5 439 ARG A C 1
ATOM 3474 O O . ARG A 1 439 ? -13.094 -13.086 -4.254 1 96.5 439 ARG A O 1
ATOM 3481 N N . GLN A 1 440 ? -14.641 -14.656 -4.742 1 97.62 440 GLN A N 1
ATOM 3482 C CA . GLN A 1 440 ? -14.891 -14.102 -6.07 1 97.62 440 GLN A CA 1
ATOM 3483 C C . GLN A 1 440 ? -15.422 -12.672 -5.977 1 97.62 440 GLN A C 1
ATOM 3485 O O . GLN A 1 440 ? -14.961 -11.789 -6.699 1 97.62 440 GLN A O 1
ATOM 3490 N N . GLU A 1 441 ? -16.328 -12.453 -5.066 1 96.94 441 GLU A N 1
ATOM 3491 C CA . GLU A 1 441 ? -16.891 -11.125 -4.855 1 96.94 441 GLU A CA 1
ATOM 3492 C C . GLU A 1 441 ? -15.805 -10.133 -4.43 1 96.94 441 GLU A C 1
ATOM 3494 O O . GLU A 1 441 ? -15.734 -9.016 -4.953 1 96.94 441 GLU A O 1
ATOM 3499 N N . LEU A 1 442 ? -15.016 -10.539 -3.516 1 96.44 442 LEU A N 1
ATOM 3500 C CA . LEU A 1 442 ? -13.93 -9.695 -3.037 1 96.44 442 LEU A CA 1
ATOM 3501 C C . LEU A 1 442 ? -12.945 -9.383 -4.164 1 96.44 442 LEU A C 1
ATOM 3503 O O . LEU A 1 442 ? -12.492 -8.25 -4.301 1 96.44 442 LEU A O 1
ATOM 3507 N N . PHE A 1 443 ? -12.656 -10.43 -4.918 1 96.69 443 PHE A N 1
ATOM 3508 C CA . PHE A 1 443 ? -11.703 -10.312 -6.008 1 96.69 443 PHE A CA 1
ATOM 3509 C C . PHE A 1 443 ? -12.164 -9.281 -7.027 1 96.69 443 PHE A C 1
ATOM 3511 O O . PHE A 1 443 ? -11.352 -8.508 -7.551 1 96.69 443 PHE A O 1
ATOM 3518 N N . HIS A 1 444 ? -13.43 -9.219 -7.262 1 96.88 444 HIS A N 1
ATOM 3519 C CA . HIS A 1 444 ? -13.969 -8.359 -8.312 1 96.88 444 HIS A CA 1
ATOM 3520 C C . HIS A 1 444 ? -14.383 -7 -7.75 1 96.88 444 HIS A C 1
ATOM 3522 O O . HIS A 1 444 ? -1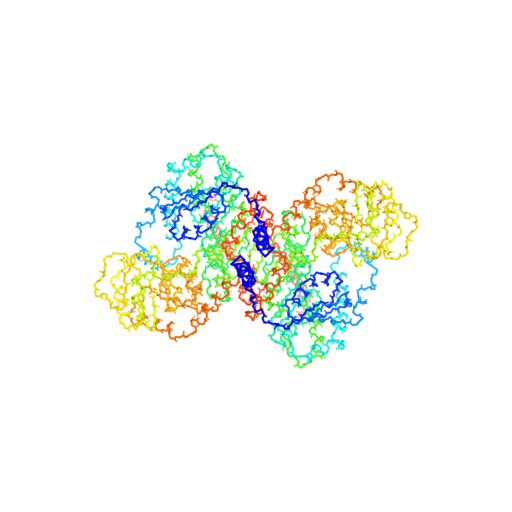4.617 -6.059 -8.508 1 96.88 444 HIS A O 1
ATOM 3528 N N . ASP A 1 445 ? -14.477 -6.902 -6.41 1 96.19 445 ASP A N 1
ATOM 3529 C CA . ASP A 1 445 ? -14.82 -5.625 -5.793 1 96.19 445 ASP A CA 1
ATOM 3530 C C . ASP A 1 445 ? -13.594 -4.727 -5.672 1 96.19 445 ASP A C 1
ATOM 3532 O O . ASP A 1 445 ? -12.969 -4.66 -4.609 1 96.19 445 ASP A O 1
ATOM 3536 N N . ARG A 1 446 ? -13.305 -4.047 -6.73 1 94.19 446 ARG A N 1
ATOM 3537 C CA . ARG A 1 446 ? -12.164 -3.145 -6.863 1 94.19 446 ARG A CA 1
ATOM 3538 C C . ARG A 1 446 ? -12.602 -1.798 -7.43 1 94.19 446 ARG A C 1
ATOM 3540 O O . ARG A 1 446 ? -13.547 -1.724 -8.211 1 94.19 446 ARG A O 1
ATOM 3547 N N . PRO A 1 447 ? -11.875 -0.734 -7 1 92.5 447 PRO A N 1
ATOM 3548 C CA . PRO A 1 447 ? -12.242 0.567 -7.562 1 92.5 447 PRO A CA 1
ATOM 3549 C C . PRO A 1 447 ? -12.055 0.629 -9.078 1 92.5 447 PRO A C 1
ATOM 3551 O O . PRO A 1 447 ? -12.773 1.364 -9.758 1 92.5 447 PRO A O 1
ATOM 3554 N N . MET A 1 448 ? -11.055 -0.081 -9.547 1 93.44 448 MET A N 1
ATOM 3555 C CA . MET A 1 448 ? -10.695 -0.167 -10.961 1 93.44 448 MET A CA 1
ATOM 3556 C C . MET A 1 448 ? -10.297 -1.59 -11.336 1 93.44 448 MET A C 1
ATOM 3558 O O . MET A 1 448 ? -9.648 -2.283 -10.547 1 93.44 448 MET A O 1
ATOM 3562 N N . LYS A 1 449 ? -10.688 -2.002 -12.57 1 95.12 449 LYS A N 1
ATOM 3563 C CA . LYS A 1 449 ? -10.211 -3.301 -13.039 1 95.12 449 LYS A CA 1
ATOM 3564 C C . LYS A 1 449 ? -8.688 -3.344 -13.07 1 95.12 449 LYS A C 1
ATOM 3566 O O . LYS A 1 449 ? -8.039 -2.334 -13.344 1 95.12 449 LYS A O 1
ATOM 3571 N N . PRO A 1 450 ? -8.164 -4.512 -12.805 1 96.12 450 PRO A N 1
ATOM 3572 C CA . PRO A 1 450 ? -6.703 -4.59 -12.695 1 96.12 450 PRO A CA 1
ATOM 3573 C C . PRO A 1 450 ? -5.992 -4.16 -13.977 1 96.12 450 PRO A C 1
ATOM 3575 O O . PRO A 1 450 ? -4.941 -3.52 -13.922 1 96.12 450 PRO A O 1
ATOM 3578 N N . LEU A 1 451 ? -6.516 -4.461 -15.125 1 97.19 451 LEU A N 1
ATOM 3579 C CA . LEU A 1 451 ? -5.895 -4.086 -16.391 1 97.19 451 LEU A CA 1
ATOM 3580 C C . LEU A 1 451 ? -5.891 -2.57 -16.562 1 97.19 451 LEU A C 1
ATOM 3582 O O . LEU A 1 451 ? -4.879 -1.99 -16.953 1 97.19 451 LEU A O 1
ATOM 3586 N N . ASP A 1 452 ? -6.984 -1.938 -16.25 1 96.69 452 ASP A N 1
ATOM 3587 C CA . ASP A 1 452 ? -7.074 -0.485 -16.344 1 96.69 452 ASP A CA 1
ATOM 3588 C C . ASP A 1 452 ? -6.09 0.188 -15.391 1 96.69 452 ASP A C 1
ATOM 3590 O O . ASP A 1 452 ? -5.473 1.197 -15.742 1 96.69 452 ASP A O 1
ATOM 3594 N N . GLU A 1 453 ? -6.02 -0.382 -14.25 1 96.75 453 GLU A N 1
ATOM 3595 C CA . GLU A 1 453 ? -5.086 0.16 -13.266 1 96.75 453 GLU A CA 1
ATOM 3596 C C . GLU A 1 453 ? -3.645 0.037 -13.758 1 96.75 453 GLU A C 1
ATOM 3598 O O . GLU A 1 453 ? -2.857 0.978 -13.625 1 96.75 453 GLU A O 1
ATOM 3603 N N . ALA A 1 454 ? -3.312 -1.131 -14.25 1 97.94 454 ALA A N 1
ATOM 3604 C CA . ALA A 1 454 ? -1.959 -1.344 -14.758 1 97.94 454 ALA A CA 1
ATOM 3605 C C . ALA A 1 454 ? -1.634 -0.363 -15.883 1 97.94 454 ALA A C 1
ATOM 3607 O O . ALA A 1 454 ? -0.559 0.241 -15.898 1 97.94 454 ALA A O 1
ATOM 3608 N N . VAL A 1 455 ? -2.553 -0.187 -16.812 1 97.69 455 VAL A N 1
ATOM 3609 C CA . VAL A 1 455 ? -2.359 0.737 -17.922 1 97.69 455 VAL A CA 1
ATOM 3610 C C . VAL A 1 455 ? -2.174 2.156 -17.391 1 97.69 455 VAL A C 1
ATOM 3612 O O . VAL A 1 455 ? -1.268 2.873 -17.812 1 97.69 455 VAL A O 1
ATOM 3615 N N . TYR A 1 456 ? -3.01 2.561 -16.453 1 97.31 456 TYR A N 1
ATOM 3616 C CA . TYR A 1 456 ? -2.92 3.887 -15.859 1 97.31 456 TYR A CA 1
ATOM 3617 C C . TYR A 1 456 ? -1.521 4.145 -15.305 1 97.31 456 TYR A C 1
ATOM 3619 O O . TYR A 1 456 ? -0.938 5.203 -15.547 1 97.31 456 TYR A O 1
ATOM 3627 N N . TRP A 1 457 ? -1.011 3.211 -14.602 1 97.75 457 TRP A N 1
ATOM 3628 C CA . TRP A 1 457 ? 0.252 3.434 -13.906 1 97.75 457 TRP A CA 1
ATOM 3629 C C . TRP A 1 457 ? 1.424 3.398 -14.875 1 97.75 457 TRP A C 1
ATOM 3631 O O . TRP A 1 457 ? 2.422 4.098 -14.68 1 97.75 457 TRP A O 1
ATOM 3641 N N . VAL A 1 458 ? 1.341 2.539 -15.938 1 98.06 458 VAL A N 1
ATOM 3642 C CA . VAL A 1 458 ? 2.357 2.621 -16.984 1 98.06 458 VAL A CA 1
ATOM 3643 C C . VAL A 1 458 ? 2.391 4.035 -17.562 1 98.06 458 VAL A C 1
ATOM 3645 O O . VAL A 1 458 ? 3.459 4.641 -17.672 1 98.06 458 VAL A O 1
ATOM 3648 N N . GLU A 1 459 ? 1.255 4.539 -17.875 1 97.75 459 GLU A N 1
ATOM 3649 C CA . GLU A 1 459 ? 1.157 5.875 -18.469 1 97.75 459 GLU A CA 1
ATOM 3650 C C . GLU A 1 459 ? 1.55 6.953 -17.453 1 97.75 459 GLU A C 1
ATOM 3652 O O . GLU A 1 459 ? 2.076 8 -17.828 1 97.75 459 GLU A O 1
ATOM 3657 N N . HIS A 1 460 ? 1.229 6.672 -16.141 1 97.25 460 HIS A N 1
ATOM 3658 C CA . HIS A 1 460 ? 1.692 7.574 -15.102 1 97.25 460 HIS A CA 1
ATOM 3659 C C . HIS A 1 460 ? 3.211 7.715 -15.125 1 97.25 460 HIS A C 1
ATOM 3661 O O . HIS A 1 460 ? 3.738 8.828 -15.062 1 97.25 460 HIS A O 1
ATOM 3667 N N . ILE A 1 461 ? 3.904 6.578 -15.219 1 97.38 461 ILE A N 1
ATOM 3668 C CA . ILE A 1 461 ? 5.363 6.586 -15.266 1 97.38 461 ILE A CA 1
ATOM 3669 C C . ILE A 1 461 ? 5.836 7.332 -16.516 1 97.38 461 ILE A C 1
ATOM 3671 O O . ILE A 1 461 ? 6.805 8.094 -16.453 1 97.38 461 ILE A O 1
ATOM 3675 N N . LEU A 1 462 ? 5.164 7.164 -17.609 1 96.75 462 LEU A N 1
ATOM 3676 C CA . LEU A 1 462 ? 5.508 7.844 -18.859 1 96.75 462 LEU A CA 1
ATOM 3677 C C . LEU A 1 462 ? 5.285 9.344 -18.734 1 96.75 462 LEU A C 1
ATOM 3679 O O . LEU A 1 462 ? 6.148 10.141 -19.109 1 96.75 462 LEU A O 1
ATOM 3683 N N . ARG A 1 463 ? 4.156 9.75 -18.156 1 95.25 463 ARG A N 1
ATOM 3684 C CA . ARG A 1 463 ? 3.795 11.156 -18.031 1 95.25 463 ARG A CA 1
ATOM 3685 C C . ARG A 1 463 ? 4.789 11.906 -17.156 1 95.25 463 ARG A C 1
ATOM 3687 O O . ARG A 1 463 ? 5.098 13.07 -17.406 1 95.25 463 ARG A O 1
ATOM 3694 N N . HIS A 1 464 ? 5.332 11.227 -16.141 1 95.44 464 HIS A N 1
ATOM 3695 C CA . HIS A 1 464 ? 6.137 11.93 -15.156 1 95.44 464 HIS A CA 1
ATOM 3696 C C . HIS A 1 464 ? 7.617 11.602 -15.312 1 95.44 464 HIS A C 1
ATOM 3698 O O . HIS A 1 464 ? 8.453 12.07 -14.531 1 95.44 464 HIS A O 1
ATOM 3704 N N . GLY A 1 465 ? 7.945 10.797 -16.266 1 93.94 465 GLY A N 1
ATOM 3705 C CA . GLY A 1 465 ? 9.336 10.508 -16.578 1 93.94 465 GLY A CA 1
ATOM 3706 C C . GLY A 1 465 ? 9.992 9.602 -15.547 1 93.94 465 GLY A C 1
ATOM 3707 O O . GLY A 1 465 ? 11.188 9.734 -15.258 1 93.94 465 GLY A O 1
ATOM 3708 N N . GLY A 1 466 ? 9.18 8.766 -14.914 1 95.56 466 GLY A N 1
ATOM 3709 C CA . GLY A 1 466 ? 9.703 7.848 -13.914 1 95.56 466 GLY A CA 1
ATOM 3710 C C . GLY A 1 466 ? 8.82 7.73 -12.688 1 95.56 466 GLY A C 1
ATOM 3711 O O . GLY A 1 466 ? 7.723 8.297 -12.648 1 95.56 466 GLY A O 1
ATOM 3712 N N . GLY A 1 467 ? 9.258 6.906 -11.742 1 94.44 467 GLY A N 1
ATOM 3713 C CA . GLY A 1 467 ? 8.453 6.648 -10.555 1 94.44 467 GLY A CA 1
ATOM 3714 C C . GLY A 1 467 ? 9.195 6.938 -9.258 1 94.44 467 GLY A C 1
ATOM 3715 O O . GLY A 1 467 ? 8.867 6.363 -8.219 1 94.44 467 GLY A O 1
ATOM 3716 N N . GLN A 1 468 ? 10.203 7.809 -9.305 1 89.44 468 GLN A N 1
ATOM 3717 C CA . GLN A 1 468 ? 10.984 8.125 -8.117 1 89.44 468 GLN A CA 1
ATOM 3718 C C . GLN A 1 468 ? 10.094 8.672 -7 1 89.44 468 GLN A C 1
ATOM 3720 O O . GLN A 1 468 ? 10.32 8.391 -5.82 1 89.44 468 GLN A O 1
ATOM 3725 N N . HIS A 1 469 ? 9.062 9.414 -7.344 1 90.81 469 HIS A N 1
ATOM 3726 C CA . HIS A 1 469 ? 8.164 10.023 -6.375 1 90.81 469 HIS A CA 1
ATOM 3727 C C . HIS A 1 469 ? 7.32 8.969 -5.664 1 90.81 469 HIS A C 1
ATOM 3729 O O . HIS A 1 469 ? 6.719 9.25 -4.625 1 90.81 469 HIS A O 1
ATOM 3735 N N . LEU A 1 470 ? 7.328 7.727 -6.168 1 92.25 470 LEU A N 1
ATOM 3736 C CA . LEU A 1 470 ? 6.559 6.637 -5.578 1 92.25 470 LEU A CA 1
ATOM 3737 C C . LEU A 1 470 ? 7.43 5.797 -4.648 1 92.25 470 LEU A C 1
ATOM 3739 O O . LEU A 1 470 ? 6.914 4.969 -3.893 1 92.25 470 LEU A O 1
ATOM 3743 N N . SER A 1 471 ? 8.703 6.027 -4.672 1 85.81 471 SER A N 1
ATOM 3744 C CA . SER A 1 471 ? 9.641 5.145 -3.988 1 85.81 471 SER A CA 1
ATOM 3745 C C . SER A 1 471 ? 9.742 5.492 -2.506 1 85.81 471 SER A C 1
ATOM 3747 O O . SER A 1 471 ? 9.758 6.668 -2.137 1 85.81 471 SER A O 1
ATOM 3749 N N . PRO A 1 472 ? 9.773 4.457 -1.683 1 80.19 472 PRO A N 1
ATOM 3750 C CA . PRO A 1 472 ? 9.977 4.719 -0.257 1 80.19 472 PRO A CA 1
ATOM 3751 C C . PRO A 1 472 ? 11.406 5.168 0.063 1 80.19 472 PRO A C 1
ATOM 3753 O O . PRO A 1 472 ? 12.32 4.953 -0.738 1 80.19 472 PRO A O 1
ATOM 3756 N N . ALA A 1 473 ? 11.562 5.789 1.218 1 76.06 473 ALA A N 1
ATOM 3757 C CA . ALA A 1 473 ? 12.875 6.27 1.636 1 76.06 473 ALA A CA 1
ATOM 3758 C C . ALA A 1 473 ? 13.844 5.105 1.835 1 76.06 473 ALA A C 1
ATOM 3760 O O . ALA A 1 473 ? 15.055 5.273 1.716 1 76.06 473 ALA A O 1
ATOM 3761 N N . THR A 1 474 ? 13.328 3.963 2.059 1 75.88 474 THR A N 1
ATOM 3762 C CA . THR A 1 474 ? 14.148 2.789 2.35 1 75.88 474 THR A CA 1
ATOM 3763 C C . THR A 1 474 ? 14.914 2.342 1.108 1 75.88 474 THR A C 1
ATOM 3765 O O . THR A 1 474 ? 15.875 1.575 1.208 1 75.88 474 THR A O 1
ATOM 3768 N N . ARG A 1 475 ? 14.477 2.783 -0.016 1 78.69 475 ARG A N 1
ATOM 3769 C CA . ARG A 1 475 ? 15.141 2.402 -1.261 1 78.69 475 ARG A CA 1
ATOM 3770 C C . ARG A 1 475 ? 16.625 2.727 -1.211 1 78.69 475 ARG A C 1
ATOM 3772 O O . ARG A 1 475 ? 17.438 1.996 -1.773 1 78.69 475 ARG A O 1
ATOM 3779 N N . ASN A 1 476 ? 16.922 3.791 -0.441 1 77.69 476 ASN A N 1
ATOM 3780 C CA . ASN A 1 476 ? 18.312 4.258 -0.444 1 77.69 476 ASN A CA 1
ATOM 3781 C C . ASN A 1 476 ? 19.094 3.709 0.747 1 77.69 476 ASN A C 1
ATOM 3783 O O . ASN A 1 476 ? 20.266 4.051 0.939 1 77.69 476 ASN A O 1
ATOM 3787 N N . LEU A 1 477 ? 18.469 2.9 1.481 1 80.38 477 LEU A N 1
ATOM 3788 C CA . LEU A 1 477 ? 19.125 2.281 2.629 1 80.38 477 LEU A CA 1
ATOM 3789 C C . LEU A 1 477 ? 19.594 0.87 2.291 1 80.38 477 LEU A C 1
ATOM 3791 O O . LEU A 1 477 ? 19.016 0.203 1.436 1 80.38 477 LEU A O 1
ATOM 3795 N N . ASN A 1 478 ? 20.719 0.557 2.955 1 80.56 478 ASN A N 1
ATOM 3796 C CA . ASN A 1 478 ? 21.078 -0.846 2.801 1 80.56 478 ASN A CA 1
ATOM 3797 C C . ASN A 1 478 ? 20.172 -1.76 3.609 1 80.56 478 ASN A C 1
ATOM 3799 O O . ASN A 1 478 ? 19.344 -1.285 4.391 1 80.56 478 ASN A O 1
ATOM 3803 N N . ARG A 1 479 ? 20.328 -2.986 3.457 1 76.25 479 ARG A N 1
ATOM 3804 C CA . ARG A 1 479 ? 19.422 -3.959 4.047 1 76.25 479 ARG A CA 1
ATOM 3805 C C . ARG A 1 479 ? 19.469 -3.906 5.57 1 76.25 479 ARG A C 1
ATOM 3807 O O . ARG A 1 479 ? 18.453 -4.055 6.242 1 76.25 479 ARG A O 1
ATOM 3814 N N . PHE A 1 480 ? 20.641 -3.77 6.031 1 81.75 480 PHE A N 1
ATOM 3815 C CA . PHE A 1 480 ? 20.859 -3.723 7.473 1 81.75 480 PHE A CA 1
ATOM 3816 C C . PHE A 1 480 ? 20.156 -2.506 8.078 1 81.75 480 PHE A C 1
ATOM 3818 O O . PHE A 1 480 ? 19.547 -2.6 9.148 1 81.75 480 PHE A O 1
ATOM 3825 N N . GLN A 1 481 ? 20.188 -1.436 7.363 1 83.56 481 GLN A N 1
ATOM 3826 C CA . GLN A 1 481 ? 19.562 -0.19 7.801 1 83.56 481 GLN A CA 1
ATOM 3827 C C . GLN A 1 481 ? 18.047 -0.233 7.609 1 83.56 481 GLN A C 1
ATOM 3829 O O . GLN A 1 481 ? 17.297 0.222 8.477 1 83.56 481 GLN A O 1
ATOM 3834 N N . ALA A 1 482 ? 17.656 -0.799 6.496 1 79.06 482 ALA A N 1
ATOM 3835 C CA . ALA A 1 482 ? 16.234 -0.833 6.156 1 79.06 482 ALA A CA 1
ATOM 3836 C C . ALA A 1 482 ? 15.453 -1.667 7.164 1 79.06 482 ALA A C 1
ATOM 3838 O O . ALA A 1 482 ? 14.289 -1.363 7.465 1 79.06 482 ALA A O 1
ATOM 3839 N N . LYS A 1 483 ? 16.094 -2.631 7.785 1 78.69 483 LYS A N 1
ATOM 3840 C CA . LYS A 1 483 ? 15.453 -3.494 8.773 1 78.69 483 LYS A CA 1
ATOM 3841 C C . LYS A 1 483 ? 15.695 -2.986 10.188 1 78.69 483 LYS A C 1
ATOM 3843 O O . LYS A 1 483 ? 15.305 -3.635 11.164 1 78.69 483 LYS A O 1
ATOM 3848 N N . MET A 1 484 ? 16.375 -1.945 10.336 1 84.19 484 MET A N 1
ATOM 3849 C CA . MET A 1 484 ? 16.672 -1.269 11.594 1 84.19 484 MET A CA 1
ATOM 3850 C C . MET A 1 484 ? 17.547 -2.139 12.492 1 84.19 484 MET A C 1
ATOM 3852 O O . MET A 1 484 ? 17.5 -2.012 13.711 1 84.19 484 MET A O 1
ATOM 3856 N N . LEU A 1 485 ? 18.281 -3.021 11.898 1 87.06 485 LEU A N 1
ATOM 3857 C CA . LEU A 1 485 ? 19.094 -3.938 12.688 1 87.06 485 LEU A CA 1
ATOM 3858 C C . LEU A 1 485 ? 20.203 -3.184 13.414 1 87.06 485 LEU A C 1
ATOM 3860 O O . LEU A 1 485 ? 20.578 -3.559 14.523 1 87.06 485 LEU A O 1
ATOM 3864 N N . ASP A 1 486 ? 20.719 -2.18 12.758 1 91.06 486 ASP A N 1
ATOM 3865 C CA . ASP A 1 486 ? 21.734 -1.36 13.406 1 91.06 486 ASP A CA 1
ATOM 3866 C C . ASP A 1 486 ? 21.172 -0.671 14.648 1 91.06 486 ASP A C 1
ATOM 3868 O O . ASP A 1 486 ? 21.828 -0.641 15.695 1 91.06 486 ASP A O 1
ATOM 3872 N N . VAL A 1 487 ? 19.953 -0.194 14.555 1 90.38 487 VAL A N 1
ATOM 3873 C CA . VAL A 1 487 ? 19.297 0.475 15.672 1 90.38 487 VAL A CA 1
ATOM 3874 C C . VAL A 1 487 ? 19.016 -0.535 16.781 1 90.38 487 VAL A C 1
ATOM 3876 O O . VAL A 1 487 ? 19.281 -0.269 17.953 1 90.38 487 VAL A O 1
ATOM 3879 N N . TYR A 1 488 ? 18.578 -1.721 16.438 1 90.06 488 TYR A N 1
ATOM 3880 C CA . TYR A 1 488 ? 18.266 -2.752 17.422 1 90.06 488 TYR A CA 1
ATOM 3881 C C . TYR A 1 488 ? 19.516 -3.227 18.125 1 90.06 488 TYR A C 1
ATOM 3883 O O . TYR A 1 488 ? 19.516 -3.418 19.344 1 90.06 488 TYR A O 1
ATOM 3891 N N . LEU A 1 489 ? 20.484 -3.396 17.406 1 91.94 489 LEU A N 1
ATOM 3892 C CA . LEU A 1 489 ? 21.75 -3.852 18 1 91.94 489 LEU A CA 1
ATOM 3893 C C . LEU A 1 489 ? 22.312 -2.801 18.938 1 91.94 489 LEU A C 1
ATOM 3895 O O . LEU A 1 489 ? 22.828 -3.141 20 1 91.94 489 LEU A O 1
ATOM 3899 N N . PHE A 1 490 ? 22.266 -1.574 18.5 1 94.5 490 PHE A N 1
ATOM 3900 C CA . PHE A 1 490 ? 22.719 -0.481 19.359 1 94.5 490 PHE A CA 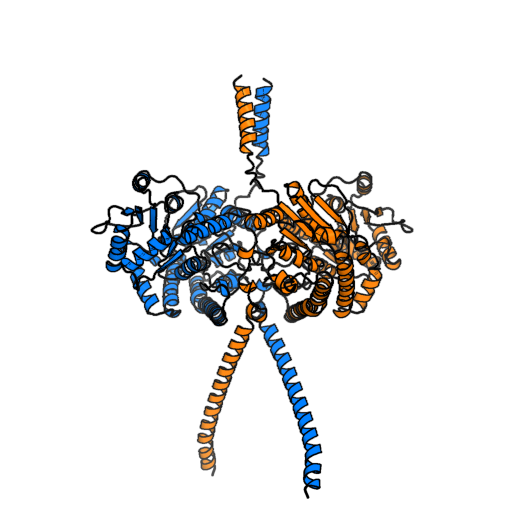1
ATOM 3901 C C . PHE A 1 490 ? 21.938 -0.454 20.672 1 94.5 490 PHE A C 1
ATOM 3903 O O . PHE A 1 490 ? 22.531 -0.348 21.75 1 94.5 490 PHE A O 1
ATOM 3910 N N . LEU A 1 491 ? 20.672 -0.563 20.578 1 93 491 LEU A N 1
ATOM 3911 C CA . LEU A 1 491 ? 19.812 -0.527 21.766 1 93 491 LEU A CA 1
ATOM 3912 C C . LEU A 1 491 ? 20.062 -1.747 22.641 1 93 491 LEU A C 1
ATOM 3914 O O . LEU A 1 491 ? 20.062 -1.639 23.875 1 93 491 LEU A O 1
ATOM 3918 N N . LEU A 1 492 ? 20.188 -2.859 22.062 1 91.75 492 LEU A N 1
ATOM 3919 C CA . LEU A 1 492 ? 20.5 -4.066 22.812 1 91.75 492 LEU A CA 1
ATOM 3920 C C . LEU A 1 492 ? 21.828 -3.914 23.562 1 91.75 492 LEU A C 1
ATOM 3922 O O . LEU A 1 492 ? 21.938 -4.336 24.719 1 91.75 492 LEU A O 1
ATOM 3926 N N . GLY A 1 493 ? 22.766 -3.375 22.875 1 92.69 493 GLY A N 1
ATOM 3927 C CA . GLY A 1 493 ? 24.031 -3.092 23.516 1 92.69 493 GLY A CA 1
ATOM 3928 C C . GLY A 1 493 ? 23.906 -2.141 24.688 1 92.69 493 GLY A C 1
ATOM 3929 O O . GLY A 1 493 ? 24.469 -2.383 25.766 1 92.69 493 GLY A O 1
ATOM 3930 N N . ALA A 1 494 ? 23.141 -1.096 24.484 1 93.94 494 ALA A N 1
ATOM 3931 C CA . ALA A 1 494 ? 22.938 -0.11 25.547 1 93.94 494 ALA A CA 1
ATOM 3932 C C . ALA A 1 494 ? 22.25 -0.739 26.766 1 93.94 494 ALA A C 1
ATOM 3934 O O . ALA A 1 494 ? 22.672 -0.52 27.906 1 93.94 494 ALA A O 1
ATOM 3935 N N . VAL A 1 495 ? 21.266 -1.511 26.484 1 92.69 495 VAL A N 1
ATOM 3936 C CA . VAL A 1 495 ? 20.547 -2.172 27.562 1 92.69 495 VAL A CA 1
ATOM 3937 C C . VAL A 1 495 ? 21.469 -3.16 28.281 1 92.69 495 VAL A C 1
ATOM 3939 O O . VAL A 1 495 ? 21.438 -3.266 29.5 1 92.69 495 VAL A O 1
ATOM 3942 N N . SER A 1 496 ? 22.234 -3.84 27.516 1 91.75 496 SER A N 1
ATOM 3943 C CA . SER A 1 496 ? 23.156 -4.797 28.094 1 91.75 496 SER A CA 1
ATOM 3944 C C . SER A 1 496 ? 24.172 -4.098 29.016 1 91.75 496 SER A C 1
ATOM 3946 O O . SER A 1 496 ? 24.469 -4.582 30.094 1 91.75 496 SER A O 1
ATOM 3948 N N . ILE A 1 497 ? 24.672 -3.008 28.609 1 94.62 497 ILE A N 1
ATOM 3949 C CA . ILE A 1 497 ? 25.625 -2.25 29.406 1 94.62 497 ILE A CA 1
ATOM 3950 C C . ILE A 1 497 ? 24.969 -1.773 30.688 1 94.62 497 ILE A C 1
ATOM 3952 O O . ILE A 1 497 ? 25.562 -1.873 31.766 1 94.62 497 ILE A O 1
ATOM 3956 N N . ILE A 1 498 ? 23.781 -1.354 30.562 1 94.81 498 ILE A N 1
ATOM 3957 C CA . ILE A 1 498 ? 23.047 -0.883 31.734 1 94.81 498 ILE A CA 1
ATOM 3958 C C . ILE A 1 498 ? 22.844 -2.039 32.719 1 94.81 498 ILE A C 1
ATOM 3960 O O . ILE A 1 498 ? 23.031 -1.883 33.906 1 94.81 498 ILE A O 1
ATOM 3964 N N . LEU A 1 499 ? 22.484 -3.121 32.219 1 94.06 499 LEU A N 1
ATOM 3965 C CA . LEU A 1 499 ? 22.25 -4.281 33.062 1 94.06 499 LEU A CA 1
ATOM 3966 C C . LEU A 1 499 ? 23.547 -4.738 33.719 1 94.06 499 LEU A C 1
ATOM 3968 O O . LEU A 1 499 ? 23.547 -5.129 34.906 1 94.06 499 LEU A O 1
ATOM 3972 N N . ILE A 1 500 ? 24.594 -4.68 33 1 94.06 500 ILE A N 1
ATOM 3973 C CA . ILE A 1 500 ? 25.906 -5.059 33.562 1 94.06 500 ILE A CA 1
ATOM 3974 C C . ILE A 1 500 ? 26.297 -4.086 34.656 1 94.06 500 ILE A C 1
ATOM 3976 O O . ILE A 1 500 ? 26.812 -4.5 35.719 1 94.06 500 ILE A O 1
ATOM 3980 N N . LEU A 1 501 ? 26.031 -2.857 34.438 1 95.19 501 LEU A N 1
ATOM 3981 C CA . LEU A 1 501 ? 26.344 -1.845 35.438 1 95.19 501 LEU A CA 1
ATOM 3982 C C . LEU A 1 501 ? 25.484 -2.023 36.688 1 95.19 501 LEU A C 1
ATOM 3984 O O . LEU A 1 501 ? 25.969 -1.885 37.812 1 95.19 501 LEU A O 1
ATOM 3988 N N . ILE A 1 502 ? 24.281 -2.307 36.406 1 95.44 502 ILE A N 1
ATOM 3989 C CA . ILE A 1 502 ? 23.391 -2.555 37.531 1 95.44 502 ILE A CA 1
ATOM 3990 C C . ILE A 1 502 ? 23.859 -3.793 38.281 1 95.44 502 ILE A C 1
ATOM 3992 O O . ILE A 1 502 ? 23.938 -3.775 39.5 1 95.44 502 ILE A O 1
ATOM 3996 N N . ALA A 1 503 ? 24.125 -4.816 37.625 1 93.81 503 ALA A N 1
ATOM 3997 C CA . ALA A 1 503 ? 24.594 -6.047 38.25 1 93.81 503 ALA A CA 1
ATOM 3998 C C . ALA A 1 503 ? 25.906 -5.816 39 1 93.81 503 ALA A C 1
ATOM 4000 O O . ALA A 1 503 ? 26.094 -6.332 40.125 1 93.81 503 ALA A O 1
ATOM 4001 N N . GLY A 1 504 ? 26.703 -5.105 38.406 1 93.25 504 GLY A N 1
ATOM 4002 C CA . GLY A 1 504 ? 27.969 -4.766 39.062 1 93.25 504 GLY A CA 1
ATOM 4003 C C . GLY A 1 504 ? 27.781 -3.951 40.344 1 93.25 504 GLY A C 1
ATOM 4004 O O . GLY A 1 504 ? 28.438 -4.199 41.344 1 93.25 504 GLY A O 1
ATOM 4005 N N . SER A 1 505 ? 26.922 -3.025 40.281 1 94.69 505 SER A N 1
ATOM 4006 C CA . SER A 1 505 ? 26.625 -2.191 41.438 1 94.69 505 SER A CA 1
ATOM 4007 C C . SER A 1 505 ? 26 -3.012 42.562 1 94.69 505 SER A C 1
ATOM 4009 O O . SER A 1 505 ? 26.344 -2.814 43.719 1 94.69 505 SER A O 1
ATOM 4011 N N . LEU A 1 506 ? 25.141 -3.85 42.156 1 94.5 506 LEU A N 1
ATOM 4012 C CA . LEU A 1 506 ? 24.531 -4.727 43.125 1 94.5 506 LEU A CA 1
ATOM 4013 C C . LEU A 1 506 ? 25.562 -5.656 43.75 1 94.5 506 LEU A C 1
ATOM 4015 O O . LEU A 1 506 ? 25.516 -5.91 44.969 1 94.5 506 LEU A O 1
ATOM 4019 N N . TYR A 1 507 ? 26.375 -6.137 42.906 1 93.06 507 TYR A N 1
ATOM 4020 C CA . TYR A 1 507 ? 27.438 -6.996 43.406 1 93.06 507 TYR A CA 1
ATOM 4021 C C . TYR A 1 507 ? 28.359 -6.238 44.344 1 93.06 507 TYR A C 1
ATOM 4023 O O . TYR A 1 507 ? 28.766 -6.766 45.406 1 93.06 507 TYR A O 1
ATOM 4031 N N . ALA A 1 508 ? 28.672 -5.07 44 1 92.88 508 ALA A N 1
ATOM 4032 C CA . ALA A 1 508 ? 29.5 -4.223 44.844 1 92.88 508 ALA A CA 1
ATOM 4033 C C . ALA A 1 508 ? 28.812 -3.939 46.188 1 92.88 508 ALA A C 1
ATOM 4035 O O . ALA A 1 508 ? 29.453 -3.979 47.219 1 92.88 508 ALA A O 1
ATOM 4036 N N . LEU A 1 509 ? 27.594 -3.682 46.094 1 93.62 509 LEU A N 1
ATOM 4037 C CA . LEU A 1 509 ? 26.828 -3.414 47.312 1 93.62 509 LEU A CA 1
ATOM 4038 C C . LEU A 1 509 ? 26.766 -4.648 48.188 1 93.62 509 LEU A C 1
ATOM 4040 O O . LEU A 1 509 ? 26.906 -4.543 49.438 1 93.62 509 LEU A O 1
ATOM 4044 N N . LEU A 1 510 ? 26.562 -5.746 47.625 1 92.25 510 LEU A N 1
ATOM 4045 C CA . LEU A 1 510 ? 26.516 -6.996 48.375 1 92.25 510 LEU A CA 1
ATOM 4046 C C . LEU A 1 510 ? 27.875 -7.309 49 1 92.25 510 LEU A C 1
ATOM 4048 O O . LEU A 1 510 ? 27.953 -7.828 50.125 1 92.25 510 LEU A O 1
ATOM 4052 N N . SER A 1 511 ? 28.906 -7 48.281 1 91.5 511 SER A N 1
ATOM 4053 C CA . SER A 1 511 ? 30.25 -7.223 48.781 1 91.5 511 SER A CA 1
ATOM 4054 C C . SER A 1 511 ? 30.547 -6.324 50 1 91.5 511 SER A C 1
ATOM 4056 O O . SER A 1 511 ? 31.203 -6.742 50.938 1 91.5 511 SER A O 1
ATOM 4058 N N . ILE A 1 512 ? 30 -5.18 49.938 1 90.75 512 ILE A N 1
ATOM 4059 C CA . ILE A 1 512 ? 30.172 -4.23 51.031 1 90.75 512 ILE A CA 1
ATOM 4060 C C . ILE A 1 512 ? 29.375 -4.707 52.25 1 90.75 512 ILE A C 1
ATOM 4062 O O . ILE A 1 512 ? 29.891 -4.707 53.375 1 90.75 512 ILE A O 1
ATOM 4066 N N . VAL A 1 513 ? 28.219 -5.188 52.031 1 90.38 513 VAL A N 1
ATOM 4067 C CA . VAL A 1 513 ? 27.359 -5.672 53.125 1 90.38 513 VAL A CA 1
ATOM 4068 C C . VAL A 1 513 ? 27.984 -6.91 53.75 1 90.38 513 VAL A C 1
ATOM 4070 O O . VAL A 1 513 ? 27.984 -7.055 54.969 1 90.38 513 VAL A O 1
ATOM 4073 N N . ARG A 1 514 ? 28.562 -7.77 52.969 1 88.62 514 ARG A N 1
ATOM 4074 C CA . ARG A 1 514 ? 29.188 -8.992 53.438 1 88.62 514 ARG A CA 1
ATOM 4075 C C . ARG A 1 514 ? 30.422 -8.68 54.281 1 88.62 514 ARG A C 1
ATOM 4077 O O . ARG A 1 514 ? 30.672 -9.359 55.281 1 88.62 514 ARG A O 1
ATOM 4084 N N . ARG A 1 515 ? 31.078 -7.676 53.969 1 86.69 515 ARG A N 1
ATOM 4085 C CA . ARG A 1 515 ? 32.281 -7.266 54.688 1 86.69 515 ARG A CA 1
ATOM 4086 C C . ARG A 1 515 ? 31.906 -6.691 56.062 1 86.69 515 ARG A C 1
ATOM 4088 O O . ARG A 1 515 ? 32.656 -6.855 57.031 1 86.69 515 ARG A O 1
ATOM 4095 N N . PHE A 1 516 ? 30.734 -6.137 56.156 1 84.19 516 PHE A N 1
ATOM 4096 C CA . PHE A 1 516 ? 30.297 -5.531 57.406 1 84.19 516 PHE A CA 1
ATOM 4097 C C . PHE A 1 516 ? 29.641 -6.566 58.312 1 84.19 516 PHE A C 1
ATOM 4099 O O . PHE A 1 516 ? 29.734 -6.484 59.531 1 84.19 516 PHE A O 1
ATOM 4106 N N . ILE A 1 517 ? 29.031 -7.508 57.75 1 77.94 517 ILE A N 1
ATOM 4107 C CA . ILE A 1 517 ? 28.344 -8.5 58.562 1 77.94 517 ILE A CA 1
ATOM 4108 C C . ILE A 1 517 ? 29.328 -9.586 59 1 77.94 517 ILE A C 1
ATOM 4110 O O . ILE A 1 517 ? 29.234 -10.094 60.125 1 77.94 517 ILE A O 1
ATOM 4114 N N . SER A 1 518 ? 30.266 -9.922 58.281 1 66.12 518 SER A N 1
ATOM 4115 C CA . SER A 1 518 ? 31.109 -11.062 58.625 1 66.12 518 SER A CA 1
ATOM 4116 C C . SER A 1 518 ? 31.938 -10.805 59.875 1 66.12 518 SER A C 1
ATOM 4118 O O . SER A 1 518 ? 32.094 -11.688 60.719 1 66.12 518 SER A O 1
ATOM 4120 N N . PRO A 1 519 ? 32.469 -9.703 60.094 1 63.56 519 PRO A N 1
ATOM 4121 C CA . PRO A 1 519 ? 33.281 -9.703 61.312 1 63.56 519 PRO A CA 1
ATOM 4122 C C . PRO A 1 519 ? 32.406 -9.75 62.594 1 63.56 519 PRO A C 1
ATOM 4124 O O . PRO A 1 519 ? 32.812 -10.328 63.594 1 63.56 519 PRO A O 1
ATOM 4127 N N . GLN A 1 520 ? 31.328 -9.234 62.562 1 55.19 520 GLN A N 1
ATOM 4128 C CA . GLN A 1 520 ? 30.609 -9.172 63.844 1 55.19 520 GLN A CA 1
ATOM 4129 C C . GLN A 1 520 ? 29.953 -10.516 64.188 1 55.19 520 GLN A C 1
ATOM 4131 O O . GLN A 1 520 ? 29.859 -10.891 65.312 1 55.19 520 GLN A O 1
ATOM 4136 N N . LEU A 1 521 ? 29.609 -11.273 63.25 1 51.44 521 LEU A N 1
ATOM 4137 C CA . LEU A 1 521 ? 29.047 -12.578 63.594 1 51.44 521 LEU A CA 1
ATOM 4138 C C . LEU A 1 521 ? 30.141 -13.547 64 1 51.44 521 LEU A C 1
ATOM 4140 O O . LEU A 1 521 ? 29.938 -14.383 64.875 1 51.44 521 LEU A O 1
ATOM 4144 N N . LYS A 1 522 ? 31.281 -13.383 63.406 1 54.84 522 LYS A N 1
ATOM 4145 C CA . LYS A 1 522 ? 32.344 -14.266 63.875 1 54.84 522 LYS A CA 1
ATOM 4146 C C . LYS A 1 522 ? 32.781 -13.867 65.312 1 54.84 522 LYS A C 1
ATOM 4148 O O . LYS A 1 522 ? 33.094 -14.727 66.125 1 54.84 522 LYS A O 1
ATOM 4153 N N . GLN A 1 523 ? 32.781 -12.719 65.688 1 52.28 523 GLN A N 1
ATOM 4154 C CA . GLN A 1 523 ? 33.156 -12.297 67 1 52.28 523 GLN A CA 1
ATOM 4155 C C . GLN A 1 523 ? 32.062 -12.602 68 1 52.28 523 GLN A C 1
ATOM 4157 O O . GLN A 1 523 ? 32.344 -12.875 69.188 1 52.28 523 GLN A O 1
ATOM 4162 N N . LYS A 1 524 ? 30.906 -12.531 67.75 1 52.16 524 LYS A N 1
ATOM 4163 C CA . LYS A 1 524 ? 29.938 -12.898 68.812 1 52.16 524 LYS A CA 1
ATOM 4164 C C . LYS A 1 524 ? 29.891 -14.406 69 1 52.16 524 LYS A C 1
ATOM 4166 O O . LYS A 1 524 ? 29.406 -14.883 70 1 52.16 524 LYS A O 1
ATOM 4171 N N . LEU A 1 525 ? 30.234 -15.125 68.062 1 51.66 525 LEU A N 1
ATOM 4172 C CA . LEU A 1 525 ? 30.234 -16.578 68.25 1 51.66 525 LEU A CA 1
ATOM 4173 C C . LEU A 1 525 ? 31.5 -17.031 69 1 51.66 525 LEU A C 1
ATOM 4175 O O . LEU A 1 525 ? 31.578 -18.156 69.438 1 51.66 525 LEU A O 1
ATOM 4179 N N . ASN A 1 526 ? 32.5 -16.219 69.062 1 40.47 526 ASN A N 1
ATOM 4180 C CA . ASN A 1 526 ? 33.562 -16.562 70.062 1 40.47 526 ASN A CA 1
ATOM 4181 C C . ASN A 1 526 ? 33.25 -16 71.438 1 40.47 526 ASN A C 1
ATOM 4183 O O . ASN A 1 526 ? 32.906 -14.828 71.562 1 40.47 526 ASN A O 1
ATOM 4187 N N . ILE B 1 1 ? -42 11.594 -38.5 1 41.25 1 ILE B N 1
ATOM 4188 C CA . ILE B 1 1 ? -42.469 10.656 -37.5 1 41.25 1 ILE B CA 1
ATOM 4189 C C . ILE B 1 1 ? -41.344 9.688 -37.125 1 41.25 1 ILE B C 1
ATOM 4191 O O . ILE B 1 1 ? -41.094 9.422 -35.938 1 41.25 1 ILE B O 1
ATOM 4195 N N . LEU B 1 2 ? -40.438 9.336 -38.156 1 48.28 2 LEU B N 1
ATOM 4196 C CA . LEU B 1 2 ? -39.406 8.344 -37.875 1 48.28 2 LEU B CA 1
ATOM 4197 C C . LEU B 1 2 ? -38.188 8.977 -37.188 1 48.28 2 LEU B C 1
ATOM 4199 O O . LEU B 1 2 ? -37.594 8.359 -36.312 1 48.28 2 LEU B O 1
ATOM 4203 N N . SER B 1 3 ? -37.844 10.305 -37.5 1 49.78 3 SER B N 1
ATOM 4204 C CA . SER B 1 3 ? -36.688 10.977 -36.906 1 49.78 3 SER B CA 1
ATOM 4205 C C . SER B 1 3 ? -36.969 11.289 -35.438 1 49.78 3 SER B C 1
ATOM 4207 O O . SER B 1 3 ? -36.062 11.188 -34.594 1 49.78 3 SER B O 1
ATOM 4209 N N . VAL B 1 4 ? -38.25 11.609 -35.062 1 49.56 4 VAL B N 1
ATOM 4210 C CA . VAL B 1 4 ? -38.656 11.875 -33.688 1 49.56 4 VAL B CA 1
ATOM 4211 C C . VAL B 1 4 ? -38.625 10.586 -32.875 1 49.56 4 VAL B C 1
ATOM 4213 O O . VAL B 1 4 ? -38.188 10.57 -31.719 1 49.56 4 VAL B O 1
ATOM 4216 N N . LEU B 1 5 ? -38.969 9.422 -33.469 1 48.91 5 LEU B N 1
ATOM 4217 C CA . LEU B 1 5 ? -38.938 8.148 -32.75 1 48.91 5 LEU B CA 1
ATOM 4218 C C . LEU B 1 5 ? -37.5 7.703 -32.5 1 48.91 5 LEU B C 1
ATOM 4220 O O . LEU B 1 5 ? -37.188 7.16 -31.422 1 48.91 5 LEU B O 1
ATOM 4224 N N . LEU B 1 6 ? -36.594 8.078 -33.406 1 50 6 LEU B N 1
ATOM 4225 C CA . LEU B 1 6 ? -35.188 7.676 -33.219 1 50 6 LEU B CA 1
ATOM 4226 C C . LEU B 1 6 ? -34.531 8.523 -32.125 1 50 6 LEU B C 1
ATOM 4228 O O . LEU B 1 6 ? -33.781 8.008 -31.297 1 50 6 LEU B O 1
ATOM 4232 N N . GLU B 1 7 ? -34.906 9.82 -32.062 1 49.31 7 GLU B N 1
ATOM 4233 C CA . GLU B 1 7 ? -34.375 10.68 -31.016 1 49.31 7 GLU B CA 1
ATOM 4234 C C . GLU B 1 7 ? -34.906 10.281 -29.656 1 49.31 7 GLU B C 1
ATOM 4236 O O . GLU B 1 7 ? -34.156 10.281 -28.656 1 49.31 7 GLU B O 1
ATOM 4241 N N . MET B 1 8 ? -36.188 9.883 -29.578 1 48.81 8 MET B N 1
ATOM 4242 C CA . MET B 1 8 ? -36.75 9.422 -28.312 1 48.81 8 MET B CA 1
ATOM 4243 C C . MET B 1 8 ? -36.125 8.086 -27.906 1 48.81 8 MET B C 1
ATOM 4245 O O . MET B 1 8 ? -35.875 7.84 -26.719 1 48.81 8 MET B O 1
ATOM 4249 N N . TRP B 1 9 ? -35.781 7.23 -28.891 1 50.56 9 TRP B N 1
ATOM 4250 C CA . TRP B 1 9 ? -35.156 5.957 -28.578 1 50.56 9 TRP B CA 1
ATOM 4251 C C . TRP B 1 9 ? -33.688 6.16 -28.125 1 50.56 9 TRP B C 1
ATOM 4253 O O . TRP B 1 9 ? -33.25 5.52 -27.188 1 50.56 9 TRP B O 1
ATOM 4263 N N . VAL B 1 10 ? -33 7.129 -28.719 1 45.59 10 VAL B N 1
ATOM 4264 C CA . VAL B 1 10 ? -31.641 7.391 -28.281 1 45.59 10 VAL B CA 1
ATOM 4265 C C . VAL B 1 10 ? -31.672 8.031 -26.891 1 45.59 10 VAL B C 1
ATOM 4267 O O . VAL B 1 10 ? -30.844 7.695 -26.031 1 45.59 10 VAL B O 1
ATOM 4270 N N . LYS B 1 11 ? -32.625 8.953 -26.578 1 45.09 11 LYS B N 1
ATOM 4271 C CA . LYS B 1 11 ? -32.781 9.492 -25.234 1 45.09 11 LYS B CA 1
ATOM 4272 C C . LYS B 1 11 ? -33.188 8.398 -24.25 1 45.09 11 LYS B C 1
ATOM 4274 O O . LYS B 1 11 ? -32.719 8.375 -23.109 1 45.09 11 LYS B O 1
ATOM 4279 N N . LEU B 1 12 ? -34.062 7.559 -24.75 1 45.81 12 LEU B N 1
ATOM 4280 C CA . LEU B 1 12 ? -34.406 6.438 -23.891 1 45.81 12 LEU B CA 1
ATOM 4281 C C . LEU B 1 12 ? -33.25 5.484 -23.719 1 45.81 12 LEU B C 1
ATOM 4283 O O . LEU B 1 12 ? -32.969 4.988 -22.625 1 45.81 12 LEU B O 1
ATOM 4287 N N . VAL B 1 13 ? -32.469 5.324 -24.812 1 44.34 13 VAL B N 1
ATOM 4288 C CA . VAL B 1 13 ? -31.312 4.457 -24.672 1 44.34 13 VAL B CA 1
ATOM 4289 C C . VAL B 1 13 ? -30.219 5.188 -23.891 1 44.34 13 VAL B C 1
ATOM 4291 O O . VAL B 1 13 ? -29.547 4.59 -23.062 1 44.34 13 VAL B O 1
ATOM 4294 N N . THR B 1 14 ? -30.016 6.535 -24.172 1 42.47 14 THR B N 1
ATOM 4295 C CA . THR B 1 14 ? -29.047 7.254 -23.359 1 42.47 14 THR B CA 1
ATOM 4296 C C . THR B 1 14 ? -29.531 7.352 -21.906 1 42.47 14 THR B C 1
ATOM 4298 O O . THR B 1 14 ? -28.734 7.227 -20.984 1 42.47 14 THR B O 1
ATOM 4301 N N . ILE B 1 15 ? -30.812 7.621 -21.703 1 41.94 15 ILE B N 1
ATOM 4302 C CA . ILE B 1 15 ? -31.359 7.543 -20.344 1 41.94 15 ILE B CA 1
ATOM 4303 C C . ILE B 1 15 ? -31.266 6.105 -19.844 1 41.94 15 ILE B C 1
ATOM 4305 O O . ILE B 1 15 ? -30.969 5.867 -18.672 1 41.94 15 ILE B O 1
ATOM 4309 N N . THR B 1 16 ? -31.516 5.129 -20.719 1 39.44 16 THR B N 1
ATOM 4310 C CA . THR B 1 16 ? -31.406 3.746 -20.266 1 39.44 16 THR B CA 1
ATOM 4311 C C . THR B 1 16 ? -29.953 3.352 -20.078 1 39.44 16 THR B C 1
ATOM 4313 O O . THR B 1 16 ? -29.609 2.607 -19.156 1 39.44 16 THR B O 1
ATOM 4316 N N . THR B 1 17 ? -29.078 3.779 -21.016 1 38.19 17 THR B N 1
ATOM 4317 C CA . THR B 1 17 ? -27.719 3.281 -20.844 1 38.19 17 THR B CA 1
ATOM 4318 C C . THR B 1 17 ? -27.031 3.973 -19.672 1 38.19 17 THR B C 1
ATOM 4320 O O . THR B 1 17 ? -25.969 3.541 -19.234 1 38.19 17 THR B O 1
ATOM 4323 N N . LEU B 1 18 ? -27.375 5.254 -19.438 1 36.47 18 LEU B N 1
ATOM 4324 C CA . LEU B 1 18 ? -26.875 5.66 -18.125 1 36.47 18 LEU B CA 1
ATOM 4325 C C . LEU B 1 18 ? -27.422 4.758 -17.031 1 36.47 18 LEU B C 1
ATOM 4327 O O . LEU B 1 18 ? -28.078 5.234 -16.094 1 36.47 18 LEU B O 1
ATOM 4331 N N . PHE B 1 19 ? -27.906 3.68 -17.359 1 34.66 19 PHE B N 1
ATOM 4332 C CA . PHE B 1 19 ? -27.875 2.787 -16.203 1 34.66 19 PHE B CA 1
ATOM 4333 C C . PHE B 1 19 ? -26.547 2.887 -15.484 1 34.66 19 PHE B C 1
ATOM 4335 O O . PHE B 1 19 ? -25.547 2.299 -15.914 1 34.66 19 PHE B O 1
ATOM 4342 N N . ILE B 1 20 ? -26.125 4.082 -15.094 1 37.5 20 ILE B N 1
ATOM 4343 C CA . ILE B 1 20 ? -25.219 4.027 -13.953 1 37.5 20 ILE B CA 1
ATOM 4344 C C . ILE B 1 20 ? -25.438 2.73 -13.18 1 37.5 20 ILE B C 1
ATOM 4346 O O . ILE B 1 20 ? -26.531 2.48 -12.672 1 37.5 20 ILE B O 1
ATOM 4350 N N . CYS B 1 21 ? -24.984 1.667 -13.648 1 38.22 21 CYS B N 1
ATOM 4351 C CA . CYS B 1 21 ? -24.906 0.632 -12.617 1 38.22 21 CYS B CA 1
ATOM 4352 C C . CYS B 1 21 ? -24.938 1.242 -11.227 1 38.22 21 CYS B C 1
ATOM 4354 O O . CYS B 1 21 ? -23.906 1.649 -10.695 1 38.22 21 CYS B O 1
ATOM 4356 N N . ILE B 1 22 ? -25.875 2.127 -10.977 1 42.94 22 ILE B N 1
ATOM 4357 C CA . ILE B 1 22 ? -26.203 2.404 -9.578 1 42.94 22 ILE B CA 1
ATOM 4358 C C . ILE B 1 22 ? -26.062 1.127 -8.758 1 42.94 22 ILE B C 1
ATOM 4360 O O . ILE B 1 22 ? -26.859 0.2 -8.891 1 42.94 22 ILE B O 1
ATOM 4364 N N . VAL B 1 23 ? -24.922 0.645 -8.688 1 48.75 23 VAL B N 1
ATOM 4365 C CA . VAL B 1 23 ? -24.844 -0.295 -7.574 1 48.75 23 VAL B CA 1
ATOM 4366 C C . VAL B 1 23 ? -25.844 0.107 -6.492 1 48.75 23 VAL B C 1
ATOM 4368 O O . VAL B 1 23 ? -25.75 1.204 -5.934 1 48.75 23 VAL B O 1
ATOM 4371 N N . GLU B 1 24 ? -27.109 -0.168 -6.715 1 54.66 24 GLU B N 1
ATOM 4372 C CA . GLU B 1 24 ? -28.109 -0.01 -5.664 1 54.66 24 GLU B CA 1
ATOM 4373 C C . GLU B 1 24 ? -27.484 -0.123 -4.281 1 54.66 24 GLU B C 1
ATOM 4375 O O . GLU B 1 24 ? -26.938 -1.173 -3.922 1 54.66 24 GLU B O 1
ATOM 4380 N N . ILE B 1 25 ? -26.891 0.943 -3.863 1 67.12 25 ILE B N 1
ATOM 4381 C CA . ILE B 1 25 ? -26.328 0.96 -2.518 1 67.12 25 ILE B CA 1
ATOM 4382 C C . ILE B 1 25 ? -27.453 0.952 -1.485 1 67.12 25 ILE B C 1
ATOM 4384 O O . ILE B 1 25 ? -28.391 1.755 -1.568 1 67.12 25 ILE B O 1
ATOM 4388 N N . GLU B 1 26 ? -27.562 -0.083 -0.792 1 79.38 26 GLU B N 1
ATOM 4389 C CA . GLU B 1 26 ? -28.469 -0.137 0.353 1 79.38 26 GLU B CA 1
ATOM 4390 C C . GLU B 1 26 ? -28.109 0.916 1.396 1 79.38 26 GLU B C 1
ATOM 4392 O O . GLU B 1 26 ? -26.938 1.016 1.805 1 79.38 26 GLU B O 1
ATOM 4397 N N . PRO B 1 27 ? -29.031 1.871 1.629 1 91.88 27 PRO B N 1
ATOM 4398 C CA . PRO B 1 27 ? -28.766 2.883 2.652 1 91.88 27 PRO B CA 1
ATOM 4399 C C . PRO B 1 27 ? -28.359 2.275 3.99 1 91.88 27 PRO B C 1
ATOM 4401 O O . PRO B 1 27 ? -28.891 1.246 4.398 1 91.88 27 PRO B O 1
ATOM 4404 N N . SER B 1 28 ? -27.297 2.771 4.48 1 96.5 28 SER B N 1
ATOM 4405 C CA . SER B 1 28 ? -26.797 2.346 5.785 1 96.5 28 SER B CA 1
ATOM 4406 C C . SER B 1 28 ? -26.75 3.512 6.766 1 96.5 28 SER B C 1
ATOM 4408 O O . SER B 1 28 ? -26.812 4.676 6.363 1 96.5 28 SER B O 1
ATOM 4410 N N . ARG B 1 29 ? -26.797 3.205 8.023 1 97.12 29 ARG B N 1
ATOM 4411 C CA . ARG B 1 29 ? -26.609 4.199 9.078 1 97.12 29 ARG B CA 1
ATOM 4412 C C . ARG B 1 29 ? -25.156 4.301 9.492 1 97.12 29 ARG B C 1
ATOM 4414 O O . ARG B 1 29 ? -24.578 3.334 9.984 1 97.12 29 ARG B O 1
ATOM 4421 N N . ILE B 1 30 ? -24.578 5.457 9.281 1 97.75 30 ILE B N 1
ATOM 4422 C CA . ILE B 1 30 ? -23.156 5.656 9.484 1 97.75 30 ILE B CA 1
ATOM 4423 C C . ILE B 1 30 ? -22.938 6.668 10.609 1 97.75 30 ILE B C 1
ATOM 4425 O O . ILE B 1 30 ? -23.547 7.742 10.609 1 97.75 30 ILE B O 1
ATOM 4429 N N . LEU B 1 31 ? -22.141 6.332 11.602 1 97.25 31 LEU B N 1
ATOM 4430 C CA . LEU B 1 31 ? -21.719 7.266 12.633 1 97.25 31 LEU B CA 1
ATOM 4431 C C . LEU B 1 31 ? -20.297 7.742 12.398 1 97.25 31 LEU B C 1
ATOM 4433 O O . LEU B 1 31 ? -19.375 6.926 12.281 1 97.25 31 LEU B O 1
ATOM 4437 N N . ALA B 1 32 ? -20.125 8.992 12.219 1 96.62 32 ALA B N 1
ATOM 4438 C CA . ALA B 1 32 ? -18.812 9.625 12.195 1 96.62 32 ALA B CA 1
ATOM 4439 C C . ALA B 1 32 ? -18.531 10.336 13.516 1 96.62 32 ALA B C 1
ATOM 4441 O O . ALA B 1 32 ? -19.406 10.961 14.094 1 96.62 32 ALA B O 1
ATOM 4442 N N . ALA B 1 33 ? -17.312 10.125 13.977 1 94.56 33 ALA B N 1
ATOM 4443 C CA . ALA B 1 33 ? -16.984 10.703 15.281 1 94.56 33 ALA B CA 1
ATOM 4444 C C . ALA B 1 33 ? -15.703 11.523 15.211 1 94.56 33 ALA B C 1
ATOM 4446 O O . ALA B 1 33 ? -14.633 10.984 14.93 1 94.56 33 ALA B O 1
ATOM 4447 N N . SER B 1 34 ? -15.773 12.734 15.375 1 91.62 34 SER B N 1
ATOM 4448 C CA . SER B 1 34 ? -14.68 13.68 15.555 1 91.62 34 SER B CA 1
ATOM 4449 C C . SER B 1 34 ? -14.945 14.617 16.734 1 91.62 34 SER B C 1
ATOM 4451 O O . SER B 1 34 ? -15.328 15.773 16.547 1 91.62 34 SER B O 1
ATOM 4453 N N . CYS B 1 35 ? -14.633 14.133 17.922 1 89.44 35 CYS B N 1
ATOM 4454 C CA . CYS B 1 35 ? -15.078 14.797 19.141 1 89.44 35 CYS B CA 1
ATOM 4455 C C . CYS B 1 35 ? -13.984 15.695 19.703 1 89.44 35 CYS B C 1
ATOM 4457 O O . CYS B 1 35 ? -14.023 16.922 19.531 1 89.44 35 CYS B O 1
ATOM 4459 N N . VAL B 1 36 ? -12.977 15.047 20.281 1 85.12 36 VAL B N 1
ATOM 4460 C CA . VAL B 1 36 ? -11.859 15.836 20.797 1 85.12 36 VAL B CA 1
ATOM 4461 C C . VAL B 1 36 ? -10.914 16.203 19.641 1 85.12 36 VAL B C 1
ATOM 4463 O O . VAL B 1 36 ? -9.906 15.523 19.438 1 85.12 36 VAL B O 1
ATOM 4466 N N . ALA B 1 37 ? -11.352 17.219 18.938 1 82.5 37 ALA B N 1
ATOM 4467 C CA . ALA B 1 37 ? -10.641 17.547 17.703 1 82.5 37 ALA B CA 1
ATOM 4468 C C . ALA B 1 37 ? -10.727 19.047 17.422 1 82.5 37 ALA B C 1
ATOM 4470 O O . ALA B 1 37 ? -11.641 19.719 17.891 1 82.5 37 ALA B O 1
ATOM 4471 N N . THR B 1 38 ? -9.766 19.516 16.703 1 81.5 38 THR B N 1
ATOM 4472 C CA . THR B 1 38 ? -9.805 20.891 16.219 1 81.5 38 THR B CA 1
ATOM 4473 C C . THR B 1 38 ? -10.727 21 15 1 81.5 38 THR B C 1
ATOM 4475 O O . THR B 1 38 ? -11.188 19.984 14.469 1 81.5 38 THR B O 1
ATOM 4478 N N . LYS B 1 39 ? -11.016 22.219 14.648 1 84.5 39 LYS B N 1
ATOM 4479 C CA . LYS B 1 39 ? -11.852 22.469 13.477 1 84.5 39 LYS B CA 1
ATOM 4480 C C . LYS B 1 39 ? -11.234 21.875 12.219 1 84.5 39 LYS B C 1
ATOM 4482 O O . LYS B 1 39 ? -11.953 21.438 11.312 1 84.5 39 LYS B O 1
ATOM 4487 N N . SER B 1 40 ? -9.922 21.859 12.203 1 86.56 40 SER B N 1
ATOM 4488 C CA . SER B 1 40 ? -9.211 21.297 11.055 1 86.56 40 SER B CA 1
ATOM 4489 C C . SER B 1 40 ? -9.57 19.828 10.852 1 86.56 40 SER B C 1
ATOM 4491 O O . SER B 1 40 ? -9.672 19.359 9.719 1 86.56 40 SER B O 1
ATOM 4493 N N . HIS B 1 41 ? -9.766 19.109 11.938 1 88.19 41 HIS B N 1
ATOM 4494 C CA . HIS B 1 41 ? -10.172 17.719 11.828 1 88.19 41 HIS B CA 1
ATOM 4495 C C . HIS B 1 41 ? -11.547 17.594 11.188 1 88.19 41 HIS B C 1
ATOM 4497 O O . HIS B 1 41 ? -11.766 16.719 10.336 1 88.19 41 HIS B O 1
ATOM 4503 N N . LYS B 1 42 ? -12.383 18.453 11.656 1 87.19 42 LYS B N 1
ATOM 4504 C CA . LYS B 1 42 ? -13.711 18.422 11.055 1 87.19 42 LYS B CA 1
ATOM 4505 C C . LYS B 1 42 ? -13.648 18.719 9.562 1 87.19 42 LYS B C 1
ATOM 4507 O O . LYS B 1 42 ? -14.312 18.047 8.766 1 87.19 42 LYS B O 1
ATOM 4512 N N . TYR B 1 43 ? -12.805 19.641 9.156 1 88.94 43 TYR B N 1
ATOM 4513 C CA . TYR B 1 43 ? -12.742 20.078 7.762 1 88.94 43 TYR B CA 1
ATOM 4514 C C . TYR B 1 43 ? -12.25 18.953 6.863 1 88.94 43 TYR B C 1
ATOM 4516 O O . TYR B 1 43 ? -12.656 18.859 5.699 1 88.94 43 TYR B O 1
ATOM 4524 N N . VAL B 1 44 ? -11.438 18.141 7.363 1 90.25 44 VAL B N 1
ATOM 4525 C CA . VAL B 1 44 ? -10.914 17.062 6.523 1 90.25 44 VAL B CA 1
ATOM 4526 C C . VAL B 1 44 ? -11.906 15.906 6.484 1 90.25 44 VAL B C 1
ATOM 4528 O O . VAL B 1 44 ? -11.984 15.188 5.488 1 90.25 44 VAL B O 1
ATOM 4531 N N . PHE B 1 45 ? -12.734 15.789 7.504 1 88.12 45 PHE B N 1
ATOM 4532 C CA . PHE B 1 45 ? -13.688 14.688 7.641 1 88.12 45 PHE B CA 1
ATOM 4533 C C . PHE B 1 45 ? -14.969 14.984 6.867 1 88.12 45 PHE B C 1
ATOM 4535 O O . PHE B 1 45 ? -15.586 14.078 6.309 1 88.12 45 PHE B O 1
ATOM 4542 N N . MET B 1 46 ? -15.328 16.172 6.824 1 92.94 46 MET B N 1
ATOM 4543 C CA . MET B 1 46 ? -16.672 16.578 6.43 1 92.94 46 MET B CA 1
ATOM 4544 C C . MET B 1 46 ? -16.938 16.219 4.969 1 92.94 46 MET B C 1
ATOM 4546 O O . MET B 1 46 ? -18.031 15.773 4.617 1 92.94 46 MET B O 1
ATOM 4550 N N . PRO B 1 47 ? -15.953 16.391 4.098 1 95.88 47 PRO B N 1
ATOM 4551 C CA . PRO B 1 47 ? -16.234 16.016 2.715 1 95.88 47 PRO B CA 1
ATOM 4552 C C . PRO B 1 47 ? -16.703 14.562 2.584 1 95.88 47 PRO B C 1
ATOM 4554 O O . PRO B 1 47 ? -17.625 14.273 1.823 1 95.88 47 PRO B O 1
ATOM 4557 N N . LEU B 1 48 ? -16.078 13.648 3.307 1 97.38 48 LEU B N 1
ATOM 4558 C CA . LEU B 1 48 ? -16.453 12.242 3.271 1 97.38 48 LEU B CA 1
ATOM 4559 C C . LEU B 1 48 ? -17.859 12.039 3.844 1 97.38 48 LEU B C 1
ATOM 4561 O O . LEU B 1 48 ? -18.688 11.367 3.236 1 97.38 48 LEU B O 1
ATOM 4565 N N . VAL B 1 49 ? -18.109 12.711 4.973 1 96.81 49 VAL B N 1
ATOM 4566 C CA . VAL B 1 49 ? -19.391 12.609 5.668 1 96.81 49 VAL B CA 1
ATOM 4567 C C . VAL B 1 49 ? -20.516 13.125 4.762 1 96.81 49 VAL B C 1
ATOM 4569 O O . VAL B 1 49 ? -21.547 12.469 4.613 1 96.81 49 VAL B O 1
ATOM 4572 N N . GLU B 1 50 ? -20.281 14.211 4.172 1 97.06 50 GLU B N 1
ATOM 4573 C CA . GLU B 1 50 ? -21.266 14.812 3.293 1 97.06 50 GLU B CA 1
ATOM 4574 C C . GLU B 1 50 ? -21.5 13.953 2.051 1 97.06 50 GLU B C 1
ATOM 4576 O O . GLU B 1 50 ? -22.641 13.805 1.601 1 97.06 50 GLU B O 1
ATOM 4581 N N . ALA B 1 51 ? -20.422 13.43 1.478 1 97.19 51 ALA B N 1
ATOM 4582 C CA . ALA B 1 51 ? -20.531 12.594 0.283 1 97.19 51 ALA B CA 1
ATOM 4583 C C . ALA B 1 51 ? -21.359 11.344 0.565 1 97.19 51 ALA B C 1
ATOM 4585 O O . ALA B 1 51 ? -22.188 10.938 -0.254 1 97.19 51 ALA B O 1
ATOM 4586 N N . LEU B 1 52 ? -21.141 10.734 1.706 1 97.88 52 LEU B N 1
ATOM 4587 C CA . LEU B 1 52 ? -21.891 9.539 2.09 1 97.88 52 LEU B CA 1
ATOM 4588 C C . LEU B 1 52 ? -23.375 9.859 2.275 1 97.88 52 LEU B C 1
ATOM 4590 O O . LEU B 1 52 ? -24.234 9.078 1.872 1 97.88 52 LEU B O 1
ATOM 4594 N N . ALA B 1 53 ? -23.656 11.023 2.863 1 97.5 53 ALA B N 1
ATOM 4595 C CA . ALA B 1 53 ? -25.047 11.461 3.021 1 97.5 53 ALA B CA 1
ATOM 4596 C C . ALA B 1 53 ? -25.703 11.68 1.665 1 97.5 53 ALA B C 1
ATOM 4598 O O . ALA B 1 53 ? -26.844 11.266 1.451 1 97.5 53 ALA B O 1
ATOM 4599 N N . ARG B 1 54 ? -25 12.281 0.774 1 96.12 54 ARG B N 1
ATOM 4600 C CA . ARG B 1 54 ? -25.531 12.57 -0.554 1 96.12 54 ARG B CA 1
ATOM 4601 C C . ARG B 1 54 ? -25.797 11.289 -1.332 1 96.12 54 ARG B C 1
ATOM 4603 O O . ARG B 1 54 ? -26.641 11.258 -2.223 1 96.12 54 ARG B O 1
ATOM 4610 N N . ARG B 1 55 ? -25.078 10.266 -1.011 1 95.62 55 ARG B N 1
ATOM 4611 C CA . ARG B 1 55 ? -25.25 8.984 -1.683 1 95.62 55 ARG B CA 1
ATOM 4612 C C . ARG B 1 55 ? -26.422 8.211 -1.099 1 95.62 55 ARG B C 1
ATOM 4614 O O . ARG B 1 55 ? -26.703 7.074 -1.501 1 95.62 55 ARG B O 1
ATOM 4621 N N . GLY B 1 56 ? -27.078 8.766 -0.041 1 95.69 56 GLY B N 1
ATOM 4622 C CA . GLY B 1 56 ? -28.312 8.188 0.459 1 95.69 56 GLY B CA 1
ATOM 4623 C C . GLY B 1 56 ? -28.156 7.527 1.817 1 95.69 56 GLY B C 1
ATOM 4624 O O . GLY B 1 56 ? -29.141 7.039 2.393 1 95.69 56 GLY B O 1
ATOM 4625 N N . HIS B 1 57 ? -26.953 7.504 2.355 1 97.81 57 HIS B N 1
ATOM 4626 C CA . HIS B 1 57 ? -26.766 6.965 3.697 1 97.81 57 HIS B CA 1
ATOM 4627 C C . HIS B 1 57 ? -27.281 7.934 4.758 1 97.81 57 HIS B C 1
ATOM 4629 O O . HIS B 1 57 ? -27.297 9.148 4.539 1 97.81 57 HIS B O 1
ATOM 4635 N N . GLU B 1 58 ? -27.781 7.418 5.844 1 97.25 58 GLU B N 1
ATOM 4636 C CA . GLU B 1 58 ? -28.031 8.234 7.027 1 97.25 58 GLU B CA 1
ATOM 4637 C C . GLU B 1 58 ? -26.766 8.43 7.848 1 97.25 58 GLU B C 1
ATOM 4639 O O . GLU B 1 58 ? -26.25 7.477 8.438 1 97.25 58 GLU B O 1
ATOM 4644 N N . VAL B 1 59 ? -26.328 9.641 7.871 1 97.44 59 VAL B N 1
ATOM 4645 C CA . VAL B 1 59 ? -25.047 9.883 8.516 1 97.44 59 VAL B CA 1
ATOM 4646 C C . VAL B 1 59 ? -25.234 10.781 9.742 1 97.44 59 VAL B C 1
ATOM 4648 O O . VAL B 1 59 ? -25.953 11.781 9.672 1 97.44 59 VAL B O 1
ATOM 4651 N N . VAL B 1 60 ? -24.719 10.359 10.859 1 95.94 60 VAL B N 1
ATOM 4652 C CA . VAL B 1 60 ? -24.641 11.172 12.07 1 95.94 60 VAL B CA 1
ATOM 4653 C C . VAL B 1 60 ? -23.172 11.469 12.391 1 95.94 60 VAL B C 1
ATOM 4655 O O . VAL B 1 60 ? -22.344 10.562 12.398 1 95.94 60 VAL B O 1
ATOM 4658 N N . ILE B 1 61 ? -22.859 12.68 12.562 1 95.12 61 ILE B N 1
ATOM 4659 C CA . ILE B 1 61 ? -21.5 13.016 13 1 95.12 61 ILE B CA 1
ATOM 4660 C C . ILE B 1 61 ? -21.562 13.664 14.383 1 95.12 61 ILE B C 1
ATOM 4662 O O . ILE B 1 61 ? -22.359 14.586 14.609 1 95.12 61 ILE B O 1
ATOM 4666 N N . ILE B 1 62 ? -20.812 13.141 15.312 1 93.19 62 ILE B N 1
ATOM 4667 C CA . ILE B 1 62 ? -20.656 13.758 16.625 1 93.19 62 ILE B CA 1
ATOM 4668 C C . ILE B 1 62 ? -19.422 14.664 16.609 1 93.19 62 ILE B C 1
ATOM 4670 O O . ILE B 1 62 ? -18.312 14.211 16.312 1 93.19 62 ILE B O 1
ATOM 4674 N N . THR B 1 63 ? -19.547 15.922 16.844 1 91.44 63 THR B N 1
ATOM 4675 C CA . THR B 1 63 ? -18.5 16.922 16.688 1 91.44 63 THR B CA 1
ATOM 4676 C C . THR B 1 63 ? -18.703 18.078 17.672 1 91.44 63 THR B C 1
ATOM 4678 O O . THR B 1 63 ? -19.812 18.281 18.172 1 91.44 63 THR B O 1
ATOM 4681 N N . PRO B 1 64 ? -17.641 18.797 18.031 1 89.88 64 PRO B N 1
ATOM 4682 C CA . PRO B 1 64 ? -17.781 19.938 18.922 1 89.88 64 PRO B CA 1
ATOM 4683 C C . PRO B 1 64 ? -18.281 21.188 1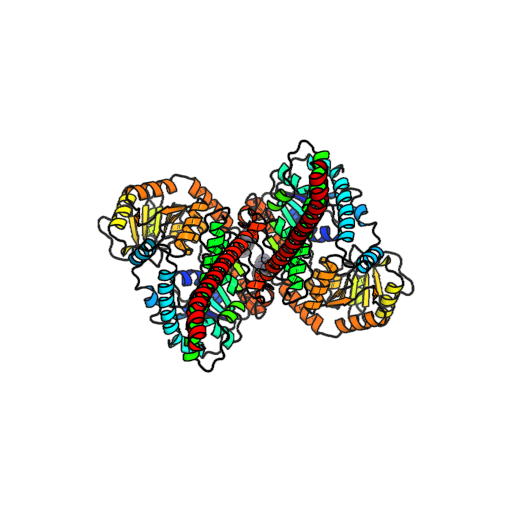8.188 1 89.88 64 PRO B C 1
ATOM 4685 O O . PRO B 1 64 ? -18.641 22.188 18.828 1 89.88 64 PRO B O 1
ATOM 4688 N N . PHE B 1 65 ? -18.406 21.188 16.922 1 88.44 65 PHE B N 1
ATOM 4689 C CA . PHE B 1 65 ? -18.625 22.422 16.172 1 88.44 65 PHE B CA 1
ATOM 4690 C C . PHE B 1 65 ? -20.016 22.438 15.555 1 88.44 65 PHE B C 1
ATOM 4692 O O . PHE B 1 65 ? -20.5 21.406 15.078 1 88.44 65 PHE B O 1
ATOM 4699 N N . LYS B 1 66 ? -20.562 23.578 15.531 1 86.94 66 LYS B N 1
ATOM 4700 C CA . LYS B 1 66 ? -21.875 23.75 14.938 1 86.94 66 LYS B CA 1
ATOM 4701 C C . LYS B 1 66 ? -21.828 23.594 13.422 1 86.94 66 LYS B C 1
ATOM 4703 O O . LYS B 1 66 ? -20.812 23.906 12.797 1 86.94 66 LYS B O 1
ATOM 4708 N N . PRO B 1 67 ? -22.953 23.125 12.883 1 87.69 67 PRO B N 1
ATOM 4709 C CA . PRO B 1 67 ? -22.984 22.953 11.43 1 87.69 67 PRO B CA 1
ATOM 4710 C C . PRO B 1 67 ? -22.906 24.266 10.672 1 87.69 67 PRO B C 1
ATOM 4712 O O . PRO B 1 67 ? -23.453 25.281 11.117 1 87.69 67 PRO B O 1
ATOM 4715 N N . GLU B 1 68 ? -22.219 24.219 9.617 1 82 68 GLU B N 1
ATOM 4716 C CA . GLU B 1 68 ? -22.125 25.391 8.75 1 82 68 GLU B CA 1
ATOM 4717 C C . GLU B 1 68 ? -23.203 25.359 7.668 1 82 68 GLU B C 1
ATOM 4719 O O . GLU B 1 68 ? -23.578 26.406 7.141 1 82 68 GLU B O 1
ATOM 4724 N N . LYS B 1 69 ? -23.656 24.203 7.301 1 86.75 69 LYS B N 1
ATOM 4725 C CA . LYS B 1 69 ? -24.688 24 6.293 1 86.75 69 LYS B CA 1
ATOM 4726 C C . LYS B 1 69 ? -25.547 22.781 6.617 1 86.75 69 LYS B C 1
ATOM 4728 O O . LYS B 1 69 ? -25.109 21.891 7.355 1 86.75 69 LYS B O 1
ATOM 4733 N N . LYS B 1 70 ? -26.75 22.859 6.066 1 91.25 70 LYS B N 1
ATOM 4734 C CA . LYS B 1 70 ? -27.656 21.719 6.23 1 91.25 70 LYS B CA 1
ATOM 4735 C C . LYS B 1 70 ? -27.562 20.766 5.035 1 91.25 70 LYS B C 1
ATOM 4737 O O . LYS B 1 70 ? -27.641 21.203 3.885 1 91.25 70 LYS B O 1
ATOM 4742 N N . ILE B 1 71 ? -27.328 19.562 5.309 1 93.56 71 ILE B N 1
ATOM 4743 C CA . ILE B 1 71 ? -27.266 18.531 4.273 1 93.56 71 ILE B CA 1
ATOM 4744 C C . ILE B 1 71 ? -28.297 17.438 4.566 1 93.56 71 ILE B C 1
ATOM 4746 O O . ILE B 1 71 ? -28.406 16.969 5.703 1 93.56 71 ILE B O 1
ATOM 4750 N N . ALA B 1 72 ? -29.031 17.062 3.51 1 94.25 72 ALA B N 1
ATOM 4751 C CA . ALA B 1 72 ? -30 15.977 3.67 1 94.25 72 ALA B CA 1
ATOM 4752 C C . ALA B 1 72 ? -29.312 14.695 4.148 1 94.25 72 ALA B C 1
ATOM 4754 O O . ALA B 1 72 ? -28.203 14.383 3.727 1 94.25 72 ALA B O 1
ATOM 4755 N N . ASN B 1 73 ? -29.922 13.953 5.086 1 95.88 73 ASN B N 1
ATOM 4756 C CA . ASN B 1 73 ? -29.5 12.656 5.598 1 95.88 73 ASN B CA 1
ATOM 4757 C C . ASN B 1 73 ? -28.281 12.789 6.523 1 95.88 73 ASN B C 1
ATOM 4759 O O . ASN B 1 73 ? -27.672 11.789 6.883 1 95.88 73 ASN B O 1
ATOM 4763 N N . LEU B 1 74 ? -27.906 14.055 6.793 1 96.81 74 LEU B N 1
ATOM 4764 C CA . LEU B 1 74 ? -26.781 14.281 7.703 1 96.81 74 LEU B CA 1
ATOM 4765 C C . LEU B 1 74 ? -27.266 14.961 8.984 1 96.81 74 LEU B C 1
ATOM 4767 O O . LEU B 1 74 ? -27.891 16.016 8.938 1 96.81 74 LEU B O 1
ATOM 4771 N N . THR B 1 75 ? -27.062 14.328 10.078 1 95.06 75 THR B N 1
ATOM 4772 C CA . THR B 1 75 ? -27.312 14.898 11.391 1 95.06 75 THR B CA 1
ATOM 4773 C C . THR B 1 75 ? -26 15.219 12.109 1 95.06 75 THR B C 1
ATOM 4775 O O . THR B 1 75 ? -25.172 14.336 12.289 1 95.06 75 THR B O 1
ATOM 4778 N N . GLU B 1 76 ? -25.781 16.438 12.484 1 93.69 76 GLU B N 1
ATOM 4779 C CA . GLU B 1 76 ? -24.609 16.828 13.258 1 93.69 76 GLU B CA 1
ATOM 4780 C C . GLU B 1 76 ? -24.953 16.953 14.742 1 93.69 76 GLU B C 1
ATOM 4782 O O . GLU B 1 76 ? -25.672 17.875 15.141 1 93.69 76 GLU B O 1
ATOM 4787 N N . LEU B 1 77 ? -24.5 16.016 15.477 1 92.62 77 LEU B N 1
ATOM 4788 C CA . LEU B 1 77 ? -24.656 16.031 16.922 1 92.62 77 LEU B CA 1
ATOM 4789 C C . LEU B 1 77 ? -23.547 16.828 17.594 1 92.62 77 LEU B C 1
ATOM 4791 O O . LEU B 1 77 ? -22.438 16.312 17.766 1 92.62 77 LEU B O 1
ATOM 4795 N N . VAL B 1 78 ? -23.859 18 18.078 1 92.12 78 VAL B N 1
ATOM 4796 C CA . VAL B 1 78 ? -22.859 18.891 18.641 1 92.12 78 VAL B CA 1
ATOM 4797 C C . VAL B 1 78 ? -22.781 18.688 20.156 1 92.12 78 VAL B C 1
ATOM 4799 O O . VAL B 1 78 ? -23.812 18.688 20.844 1 92.12 78 VAL B O 1
ATOM 4802 N N . ILE B 1 79 ? -21.625 18.453 20.625 1 91.44 79 ILE B N 1
ATOM 4803 C CA . ILE B 1 79 ? -21.391 18.328 22.062 1 91.44 79 ILE B CA 1
ATOM 4804 C C . ILE B 1 79 ? -21.156 19.719 22.672 1 91.44 79 ILE B C 1
ATOM 4806 O O . ILE B 1 79 ? -20.125 20.344 22.406 1 91.44 79 ILE B O 1
ATOM 4810 N N . ASP B 1 80 ? -21.953 20.062 23.516 1 83.81 80 ASP B N 1
ATOM 4811 C CA . ASP B 1 80 ? -21.891 21.391 24.125 1 83.81 80 ASP B CA 1
ATOM 4812 C C . ASP B 1 80 ? -20.594 21.562 24.938 1 83.81 80 ASP B C 1
ATOM 4814 O O . ASP B 1 80 ? -20.172 20.625 25.625 1 83.81 80 ASP B O 1
ATOM 4818 N N . ASN B 1 81 ? -19.969 22.672 24.891 1 80 81 ASN B N 1
ATOM 4819 C CA . ASN B 1 81 ? -18.844 23.109 25.703 1 80 81 ASN B CA 1
ATOM 4820 C C . ASN B 1 81 ? -17.547 22.406 25.281 1 80 81 ASN B C 1
ATOM 4822 O O . ASN B 1 81 ? -16.484 22.672 25.844 1 80 81 ASN B O 1
ATOM 4826 N N . LEU B 1 82 ? -17.672 21.547 24.391 1 84 82 LEU B N 1
ATOM 4827 C CA . LEU B 1 82 ? -16.453 20.828 23.984 1 84 82 LEU B CA 1
ATOM 4828 C C . LEU B 1 82 ? -15.523 21.75 23.188 1 84 82 LEU B C 1
ATOM 4830 O O . LEU B 1 82 ? -14.305 21.641 23.297 1 84 82 LEU B O 1
ATOM 4834 N N . GLU B 1 83 ? -16.062 22.625 22.422 1 79.06 83 GLU B N 1
ATOM 4835 C CA . GLU B 1 83 ? -15.266 23.562 21.641 1 79.06 83 GLU B CA 1
ATOM 4836 C C . GLU B 1 83 ? -14.398 24.438 22.547 1 79.06 83 GLU B C 1
ATOM 4838 O O . GLU B 1 83 ? -13.297 24.828 22.172 1 79.06 83 GLU B O 1
ATOM 4843 N N . SER B 1 84 ? -14.891 24.719 23.703 1 75.88 84 SER B N 1
ATOM 4844 C CA . SER B 1 84 ? -14.211 25.609 24.641 1 75.88 84 SER B CA 1
ATOM 4845 C C . SER B 1 84 ? -12.93 24.969 25.172 1 75.88 84 SER B C 1
ATOM 4847 O O . SER B 1 84 ? -12.023 25.672 25.625 1 75.88 84 SER B O 1
ATOM 4849 N N . VAL B 1 85 ? -12.906 23.656 25.125 1 72.31 85 VAL B N 1
ATOM 4850 C CA . VAL B 1 85 ? -11.727 22.938 25.609 1 72.31 85 VAL B CA 1
ATOM 4851 C C . VAL B 1 85 ? -10.523 23.297 24.734 1 72.31 85 VAL B C 1
ATOM 4853 O O . VAL B 1 85 ? -9.383 23.297 25.219 1 72.31 85 VAL B O 1
ATOM 4856 N N . PHE B 1 86 ? -10.727 23.734 23.5 1 69.69 86 PHE B N 1
ATOM 4857 C CA . PHE B 1 86 ? -9.656 24.047 22.562 1 69.69 86 PHE B CA 1
ATOM 4858 C C . PHE B 1 86 ? -9.422 25.547 22.469 1 69.69 86 PHE B C 1
ATOM 4860 O O . PHE B 1 86 ? -8.359 25.984 22.031 1 69.69 86 PHE B O 1
ATOM 4867 N N . GLU B 1 87 ? -10.398 26.406 22.641 1 61.44 87 GLU B N 1
ATOM 4868 C CA . GLU B 1 87 ? -10.344 27.844 22.438 1 61.44 87 GLU B CA 1
ATOM 4869 C C . GLU B 1 87 ? -9.469 28.516 23.5 1 61.44 87 GLU B C 1
ATOM 4871 O O . GLU B 1 87 ? -8.812 29.516 23.219 1 61.44 87 GLU B O 1
ATOM 4876 N N . GLU B 1 88 ? -9.414 28.078 24.641 1 55.91 88 GLU B N 1
ATOM 4877 C CA . GLU B 1 88 ? -8.875 28.875 25.734 1 55.91 88 GLU B CA 1
ATOM 4878 C C . GLU B 1 88 ? -7.348 28.875 25.719 1 55.91 88 GLU B C 1
ATOM 4880 O O . GLU B 1 88 ? -6.715 29.391 26.641 1 55.91 88 GLU B O 1
ATOM 4885 N N . ASN B 1 89 ? -6.824 28.641 24.562 1 59.09 89 ASN B N 1
ATOM 4886 C CA . ASN B 1 89 ? -5.379 28.562 24.734 1 59.09 89 ASN B CA 1
ATOM 4887 C C . ASN B 1 89 ? -4.652 29.594 23.875 1 59.09 89 ASN B C 1
ATOM 4889 O O . ASN B 1 89 ? -4.98 29.766 22.688 1 59.09 89 ASN B O 1
ATOM 4893 N N . ASP B 1 90 ? -4.09 30.641 24.562 1 64.62 90 ASP B N 1
ATOM 4894 C CA . ASP B 1 90 ? -3.152 31.516 23.859 1 64.62 90 ASP B CA 1
ATOM 4895 C C . ASP B 1 90 ? -2.041 30.703 23.203 1 64.62 90 ASP B C 1
ATOM 4897 O O . ASP B 1 90 ? -1.017 30.422 23.812 1 64.62 90 ASP B O 1
ATOM 4901 N N . TRP B 1 91 ? -2.209 30.484 21.906 1 68.06 91 TRP B N 1
ATOM 4902 C CA . TRP B 1 91 ? -1.312 29.578 21.203 1 68.06 91 TRP B CA 1
ATOM 4903 C C . TRP B 1 91 ? 0.051 30.219 20.969 1 68.06 91 TRP B C 1
ATOM 4905 O O . TRP B 1 91 ? 1.07 29.531 20.922 1 68.06 91 TRP B O 1
ATOM 4915 N N . PHE B 1 92 ? 0.132 31.562 20.875 1 74.44 92 PHE B N 1
ATOM 4916 C CA . PHE B 1 92 ? 1.41 32.219 20.672 1 74.44 92 PHE B CA 1
ATOM 4917 C C . PHE B 1 92 ? 2.291 32.125 21.906 1 74.44 92 PHE B C 1
ATOM 4919 O O . PHE B 1 92 ? 3.49 31.875 21.797 1 74.44 92 PHE B O 1
ATOM 4926 N N . GLU B 1 93 ? 1.588 32.25 22.969 1 70.94 93 GLU B N 1
ATOM 4927 C CA . GLU B 1 93 ? 2.355 32.156 24.203 1 70.94 93 GLU B CA 1
ATOM 4928 C C . GLU B 1 93 ? 2.742 30.703 24.516 1 70.94 93 GLU B C 1
ATOM 4930 O O . GLU B 1 93 ? 3.861 30.438 24.953 1 70.94 93 GLU B O 1
ATOM 4935 N N . LYS B 1 94 ? 1.857 29.891 24.312 1 68.38 94 LYS B N 1
ATOM 4936 C CA . LYS B 1 94 ? 2.115 28.484 24.594 1 68.38 94 LYS B CA 1
ATOM 4937 C C . LYS B 1 94 ? 3.172 27.922 23.656 1 68.38 94 LYS B C 1
ATOM 4939 O O . LYS B 1 94 ? 4.035 27.141 24.078 1 68.38 94 LYS B O 1
ATOM 4944 N N . ALA B 1 95 ? 3.025 28.344 22.484 1 65.81 95 ALA B N 1
ATOM 4945 C CA . ALA B 1 95 ? 4.004 27.891 21.484 1 65.81 95 ALA B CA 1
ATOM 4946 C C . ALA B 1 95 ? 5.41 28.359 21.859 1 65.81 95 ALA B C 1
ATOM 4948 O O . ALA B 1 95 ? 6.371 27.594 21.766 1 65.81 95 ALA B O 1
ATOM 4949 N N . LYS B 1 96 ? 5.453 29.562 22.219 1 67.25 96 LYS B N 1
ATOM 4950 C CA . LYS B 1 96 ? 6.73 30.109 22.656 1 67.25 96 LYS B CA 1
ATOM 4951 C C . LYS B 1 96 ? 7.285 29.328 23.844 1 67.25 96 LYS B C 1
ATOM 4953 O O . LYS B 1 96 ? 8.484 29.047 23.906 1 67.25 96 LYS B O 1
ATOM 4958 N N . ALA B 1 97 ? 6.379 29.062 24.672 1 66.25 97 ALA B N 1
ATOM 4959 C CA . ALA B 1 97 ? 6.785 28.328 25.875 1 66.25 97 ALA B CA 1
ATOM 4960 C C . ALA B 1 97 ? 7.293 26.938 25.531 1 66.25 97 ALA B C 1
ATOM 4962 O O . ALA B 1 97 ? 8.281 26.469 26.094 1 66.25 97 ALA B O 1
ATOM 4963 N N . ILE B 1 98 ? 6.645 26.297 24.594 1 65.75 98 ILE B N 1
ATOM 4964 C CA . ILE B 1 98 ? 7.004 24.953 24.172 1 65.75 98 ILE B CA 1
ATOM 4965 C C . ILE B 1 98 ? 8.352 24.984 23.453 1 65.75 98 ILE B C 1
ATOM 4967 O O . ILE B 1 98 ? 9.211 24.125 23.688 1 65.75 98 ILE B O 1
ATOM 4971 N N . LYS B 1 99 ? 8.445 25.906 22.578 1 63.94 99 LYS B N 1
ATOM 4972 C CA . LYS B 1 99 ? 9.68 26.016 21.812 1 63.94 99 LYS B CA 1
ATOM 4973 C C . LYS B 1 99 ? 10.859 26.344 22.719 1 63.94 99 LYS B C 1
ATOM 4975 O O . LYS B 1 99 ? 11.977 25.844 22.5 1 63.94 99 LYS B O 1
ATOM 4980 N N . ASN B 1 100 ? 10.609 27.219 23.672 1 62.69 100 ASN B N 1
ATOM 4981 C CA . ASN B 1 100 ? 11.672 27.609 24.594 1 62.69 100 ASN B CA 1
ATOM 4982 C C . ASN B 1 100 ? 12.102 26.453 25.484 1 62.69 100 ASN B C 1
ATOM 4984 O O . ASN B 1 100 ? 13.25 26.375 25.922 1 62.69 100 ASN B O 1
ATOM 4988 N N . LYS B 1 101 ? 11.117 25.688 25.828 1 59.59 101 LYS B N 1
ATOM 4989 C CA . LYS B 1 101 ? 11.438 24.578 26.703 1 59.59 101 LYS B CA 1
ATOM 4990 C C . LYS B 1 101 ? 12.086 23.438 25.938 1 59.59 101 LYS B C 1
ATOM 4992 O O . LYS B 1 101 ? 12.664 22.516 26.531 1 59.59 101 LYS B O 1
ATOM 4997 N N . GLY B 1 102 ? 12.328 23.719 24.719 1 53.75 102 GLY B N 1
ATOM 4998 C CA . GLY B 1 102 ? 12.883 22.656 23.906 1 53.75 102 GLY B CA 1
ATOM 4999 C C . GLY B 1 102 ? 11.953 21.469 23.75 1 53.75 102 GLY B C 1
ATOM 5000 O O . GLY B 1 102 ? 10.852 21.453 24.297 1 53.75 102 GLY B O 1
ATOM 5001 N N . PHE B 1 103 ? 12.164 20.562 22.797 1 51.44 103 PHE B N 1
ATOM 5002 C CA . PHE B 1 103 ? 11.383 19.344 22.594 1 51.44 103 PHE B CA 1
ATOM 5003 C C . PHE B 1 103 ? 11.234 18.562 23.891 1 51.44 103 PHE B C 1
ATOM 5005 O O . PHE B 1 103 ? 12.117 17.797 24.25 1 51.44 103 PHE B O 1
ATOM 5012 N N . SER B 1 104 ? 10.711 19.188 24.953 1 50.84 104 SER B N 1
ATOM 5013 C CA . SER B 1 104 ? 10.438 18.266 26.047 1 50.84 104 SER B CA 1
ATOM 5014 C C . SER B 1 104 ? 9.125 17.531 25.828 1 50.84 104 SER B C 1
ATOM 5016 O O . SER B 1 104 ? 8.07 18.156 25.688 1 50.84 104 SER B O 1
ATOM 5018 N N . PHE B 1 105 ? 9.148 16.312 25.312 1 56.31 105 PHE B N 1
ATOM 5019 C CA . PHE B 1 105 ? 8.047 15.383 25.125 1 56.31 105 PHE B CA 1
ATOM 5020 C C . PHE B 1 105 ? 7.066 15.445 26.297 1 56.31 105 PHE B C 1
ATOM 5022 O O . PHE B 1 105 ? 5.852 15.375 26.094 1 56.31 105 PHE B O 1
ATOM 5029 N N . THR B 1 106 ? 7.504 15.953 27.422 1 56.78 106 THR B N 1
ATOM 5030 C CA . THR B 1 106 ? 6.703 15.82 28.625 1 56.78 106 THR B CA 1
ATOM 5031 C C . THR B 1 106 ? 5.664 16.938 28.719 1 56.78 106 THR B C 1
ATOM 5033 O O . THR B 1 106 ? 4.484 16.672 28.969 1 56.78 106 THR B O 1
ATOM 5036 N N . PRO B 1 107 ? 6.098 18.125 28.312 1 59.78 107 PRO B N 1
ATOM 5037 C CA . PRO B 1 107 ? 5.09 19.172 28.484 1 59.78 107 PRO B CA 1
ATOM 5038 C C . PRO B 1 107 ? 3.969 19.078 27.453 1 59.78 107 PRO B C 1
ATOM 5040 O O . PRO B 1 107 ? 2.801 19.297 27.781 1 59.78 107 PRO B O 1
ATOM 5043 N N . LEU B 1 108 ? 4.25 18.688 26.297 1 63.81 108 LEU B N 1
ATOM 5044 C CA . LEU B 1 108 ? 3.232 18.562 25.25 1 63.81 108 LEU B CA 1
ATOM 5045 C C . LEU B 1 108 ? 2.291 17.391 25.562 1 63.81 108 LEU B C 1
ATOM 5047 O O . LEU B 1 108 ? 1.074 17.531 25.406 1 63.81 108 LEU B O 1
ATOM 5051 N N . SER B 1 109 ? 2.895 16.406 26.047 1 67.56 109 SER B N 1
ATOM 5052 C CA . SER B 1 109 ? 2.098 15.219 26.391 1 67.56 109 SER B CA 1
ATOM 5053 C C . SER B 1 109 ? 1.129 15.516 27.531 1 67.56 109 SER B C 1
ATOM 5055 O O . SER B 1 109 ? -0.006 15.039 27.516 1 67.56 109 SER B O 1
ATOM 5057 N N . ASP B 1 110 ? 1.612 16.359 28.422 1 69.38 110 ASP B N 1
ATOM 5058 C CA . ASP B 1 110 ? 0.764 16.703 29.562 1 69.38 110 ASP B CA 1
ATOM 5059 C C . ASP B 1 110 ? -0.406 17.594 29.125 1 69.38 110 ASP B C 1
ATOM 5061 O O . ASP B 1 110 ? -1.543 17.375 29.547 1 69.38 110 ASP B O 1
ATOM 5065 N N . ILE B 1 111 ? -0.095 18.516 28.312 1 69.62 111 ILE B N 1
ATOM 5066 C CA . ILE B 1 111 ? -1.135 19.422 27.828 1 69.62 111 ILE B CA 1
ATOM 5067 C C . ILE B 1 111 ? -2.152 18.641 27 1 69.62 111 ILE B C 1
ATOM 5069 O O . ILE B 1 111 ? -3.361 18.781 27.203 1 69.62 111 ILE B O 1
ATOM 5073 N N . LEU B 1 112 ? -1.677 17.828 26.172 1 73 112 LEU B N 1
ATOM 5074 C CA . LEU B 1 112 ? -2.559 17.031 25.328 1 73 112 LEU B CA 1
ATOM 5075 C C . LEU B 1 112 ? -3.365 16.047 26.156 1 73 112 LEU B C 1
ATOM 5077 O O . LEU B 1 112 ? -4.539 15.805 25.875 1 73 112 LEU B O 1
ATOM 5081 N N . GLY B 1 113 ? -2.678 15.586 27.188 1 74.94 113 GLY B N 1
ATOM 5082 C CA . GLY B 1 113 ? -3.357 14.664 28.094 1 74.94 113 GLY B CA 1
ATOM 5083 C C . GLY B 1 113 ? -4.512 15.312 28.844 1 74.94 113 GLY B C 1
ATOM 5084 O O . GLY B 1 113 ? -5.574 14.703 28.984 1 74.94 113 GLY B O 1
ATOM 5085 N N . GLU B 1 114 ? -4.297 16.5 29.219 1 76.69 114 GLU B N 1
ATOM 5086 C CA . GLU B 1 114 ? -5.34 17.234 29.938 1 76.69 114 GLU B CA 1
ATOM 5087 C C . GLU B 1 114 ? -6.516 17.562 29.031 1 76.69 114 GLU B C 1
ATOM 5089 O O . GLU B 1 114 ? -7.676 17.422 29.422 1 76.69 114 GLU B O 1
ATOM 5094 N N . ILE B 1 115 ? -6.211 17.953 27.859 1 78.75 115 ILE B N 1
ATOM 5095 C CA . ILE B 1 115 ? -7.238 18.281 26.875 1 78.75 115 ILE B CA 1
ATOM 5096 C C . ILE B 1 115 ? -8.055 17.031 26.547 1 78.75 115 ILE B C 1
ATOM 5098 O O . ILE B 1 115 ? -9.289 17.078 26.5 1 78.75 115 ILE B O 1
ATOM 5102 N N . GLU B 1 116 ? -7.32 16.031 26.406 1 81.38 116 GLU B N 1
ATOM 5103 C CA . GLU B 1 116 ? -7.977 14.766 26.062 1 81.38 116 GLU B CA 1
ATOM 5104 C C . GLU B 1 116 ? -8.883 14.289 27.203 1 81.38 116 GLU B C 1
ATOM 5106 O O . GLU B 1 116 ? -10.016 13.859 26.953 1 81.38 116 GLU B O 1
ATOM 5111 N N . GLU B 1 117 ? -8.359 14.391 28.406 1 83.06 117 GLU B N 1
ATOM 5112 C CA . GLU B 1 117 ? -9.148 13.945 29.547 1 83.06 117 GLU B CA 1
ATOM 5113 C C . GLU B 1 117 ? -10.43 14.773 29.688 1 83.06 117 GLU B C 1
ATOM 5115 O O . GLU B 1 117 ? -11.516 14.219 29.859 1 83.06 117 GLU B O 1
ATOM 5120 N N . GLU B 1 118 ? -10.266 16.016 29.609 1 85.38 118 GLU B N 1
ATOM 5121 C CA . GLU B 1 118 ? -11.422 16.906 29.734 1 85.38 118 GLU B CA 1
ATOM 5122 C C . GLU B 1 118 ? -12.406 16.672 28.594 1 85.38 118 GLU B C 1
ATOM 5124 O O . GLU B 1 118 ? -13.625 16.672 28.797 1 85.38 118 GLU B O 1
ATOM 5129 N N . GLY B 1 119 ? -11.891 16.562 27.422 1 88.38 119 GLY B N 1
ATOM 5130 C CA . GLY B 1 119 ? -12.742 16.328 26.266 1 88.38 119 GLY B CA 1
ATOM 5131 C C . GLY B 1 119 ? -13.523 15.039 26.344 1 88.38 119 GLY B C 1
ATOM 5132 O O . GLY B 1 119 ? -14.719 15 26.031 1 88.38 119 GLY B O 1
ATOM 5133 N N . VAL B 1 120 ? -12.859 14.023 26.781 1 88.44 120 VAL B N 1
ATOM 5134 C CA . VAL B 1 120 ? -13.492 12.711 26.906 1 88.44 120 VAL B CA 1
ATOM 5135 C C . VAL B 1 120 ? -14.594 12.773 27.969 1 88.44 120 VAL B C 1
ATOM 5137 O O . VAL B 1 120 ? -15.711 12.305 27.734 1 88.44 120 VAL B O 1
ATOM 5140 N N . ARG B 1 121 ? -14.273 13.359 29.078 1 87.75 121 ARG B N 1
ATOM 5141 C CA . ARG B 1 121 ? -15.25 13.477 30.156 1 87.75 121 ARG B CA 1
ATOM 5142 C C . ARG B 1 121 ? -16.469 14.281 29.703 1 87.75 121 ARG B C 1
ATOM 5144 O O . ARG B 1 121 ? -17.609 13.891 29.969 1 87.75 121 ARG B O 1
ATOM 5151 N N . THR B 1 122 ? -16.219 15.359 29.078 1 90.19 122 THR B N 1
ATOM 5152 C CA . THR B 1 122 ? -17.297 16.219 28.594 1 90.19 122 THR B CA 1
ATOM 5153 C C . THR B 1 122 ? -18.188 15.484 27.609 1 90.19 122 THR B C 1
ATOM 5155 O O . THR B 1 122 ? -19.422 15.594 27.672 1 90.19 122 THR B O 1
ATOM 5158 N N . THR B 1 123 ? -17.609 14.719 26.734 1 91.5 123 THR B N 1
ATOM 5159 C CA . THR B 1 123 ? -18.359 13.992 25.719 1 91.5 123 THR B CA 1
ATOM 5160 C C . THR B 1 123 ? -19.203 12.891 26.359 1 91.5 123 THR B C 1
ATOM 5162 O O . THR B 1 123 ? -20.406 12.805 26.125 1 91.5 123 THR B O 1
ATOM 5165 N N . LEU B 1 124 ? -18.594 12.102 27.203 1 88.62 124 LEU B N 1
ATOM 5166 C CA . LEU B 1 124 ? -19.234 10.914 27.75 1 88.62 124 LEU B CA 1
ATOM 5167 C C . LEU B 1 124 ? -20.359 11.305 28.703 1 88.62 124 LEU B C 1
ATOM 5169 O O . LEU B 1 124 ? -21.297 10.516 28.922 1 88.62 124 LEU B O 1
ATOM 5173 N N . THR B 1 125 ? -20.312 12.484 29.234 1 89.25 125 THR B N 1
ATOM 5174 C CA . THR B 1 125 ? -21.328 12.898 30.203 1 89.25 125 THR B CA 1
ATOM 5175 C C . THR B 1 125 ? -22.391 13.758 29.531 1 89.25 125 THR B C 1
ATOM 5177 O O . THR B 1 125 ? -23.375 14.148 30.156 1 89.25 125 THR B O 1
ATOM 5180 N N . SER B 1 126 ? -22.234 14.047 28.297 1 90.62 126 SER B N 1
ATOM 5181 C CA . SER B 1 126 ? -23.188 14.898 27.578 1 90.62 126 SER B CA 1
ATOM 5182 C C . SER B 1 126 ? -24.484 14.156 27.312 1 90.62 126 SER B C 1
ATOM 5184 O O . SER B 1 126 ? -24.5 12.93 27.203 1 90.62 126 SER B O 1
ATOM 5186 N N . VAL B 1 127 ? -25.562 14.922 27.156 1 89.81 127 VAL B N 1
ATOM 5187 C CA . VAL B 1 127 ? -26.891 14.375 26.844 1 89.81 127 VAL B CA 1
ATOM 5188 C C . VAL B 1 127 ? -26.875 13.773 25.438 1 89.81 127 VAL B C 1
ATOM 5190 O O . VAL B 1 127 ? -27.422 12.695 25.219 1 89.81 127 VAL B O 1
ATOM 5193 N N . ALA B 1 128 ? -26.219 14.445 24.562 1 88.19 128 ALA B N 1
ATOM 5194 C CA . ALA B 1 128 ? -26.156 13.992 23.172 1 88.19 128 ALA B CA 1
ATOM 5195 C C . ALA B 1 128 ? -25.516 12.602 23.078 1 88.19 128 ALA B C 1
ATOM 5197 O O . ALA B 1 128 ? -26 11.742 22.344 1 88.19 128 ALA B O 1
ATOM 5198 N N . PHE B 1 129 ? -24.516 12.406 23.828 1 88.75 129 PHE B N 1
ATOM 5199 C CA . PHE B 1 129 ? -23.844 11.117 23.781 1 88.75 129 PHE B CA 1
ATOM 5200 C C . PHE B 1 129 ? -24.703 10.031 24.422 1 88.75 129 PHE B C 1
ATOM 5202 O O . PHE B 1 129 ? -24.75 8.898 23.922 1 88.75 129 PHE B O 1
ATOM 5209 N N . LYS B 1 130 ? -25.297 10.352 25.5 1 87.19 130 LYS B N 1
ATOM 5210 C CA . LYS B 1 130 ? -26.156 9.375 26.156 1 87.19 130 LYS B CA 1
ATOM 5211 C C . LYS B 1 130 ? -27.281 8.906 25.219 1 87.19 130 LYS B C 1
ATOM 5213 O O . LYS B 1 130 ? -27.609 7.723 25.188 1 87.19 130 LYS B O 1
ATOM 5218 N N . GLU B 1 131 ? -27.75 9.812 24.5 1 87.19 131 GLU B N 1
ATOM 5219 C CA . GLU B 1 131 ? -28.781 9.469 23.531 1 87.19 131 GLU B CA 1
ATOM 5220 C C . GLU B 1 131 ? -28.219 8.586 22.422 1 87.19 131 GLU B C 1
ATOM 5222 O O . GLU B 1 131 ? -28.859 7.617 22 1 87.19 131 GLU B O 1
ATOM 5227 N N . LEU B 1 132 ? -27.109 8.961 21.953 1 89.25 132 LEU B N 1
ATOM 5228 C CA . LEU B 1 132 ? -26.438 8.172 20.922 1 89.25 132 LEU B CA 1
ATOM 5229 C C . LEU B 1 132 ? -26.141 6.766 21.422 1 89.25 132 LEU B C 1
ATOM 5231 O O . LEU B 1 132 ? -26.359 5.785 20.719 1 89.25 132 LEU B O 1
ATOM 5235 N N . TYR B 1 133 ? -25.656 6.703 22.656 1 86.62 133 TYR B N 1
ATOM 5236 C CA . TYR B 1 133 ? -25.281 5.434 23.266 1 86.62 133 TYR B CA 1
ATOM 5237 C C . TYR B 1 133 ? -26.484 4.52 23.406 1 86.62 133 TYR B C 1
ATOM 5239 O O . TYR B 1 133 ? -26.359 3.299 23.297 1 86.62 133 TYR B O 1
ATOM 5247 N N . GLY B 1 134 ? -27.656 5.082 23.625 1 84.88 134 GLY B N 1
ATOM 5248 C CA . GLY B 1 134 ? -28.875 4.32 23.828 1 84.88 134 GLY B CA 1
ATOM 5249 C C . GLY B 1 134 ? -29.609 4.023 22.531 1 84.88 134 GLY B C 1
ATOM 5250 O O . GLY B 1 134 ? -30.594 3.287 22.516 1 84.88 134 GLY B O 1
ATOM 5251 N N . SER B 1 135 ? -29.141 4.473 21.438 1 86.38 135 SER B N 1
ATOM 5252 C CA . SER B 1 135 ? -29.828 4.32 20.172 1 86.38 135 SER B CA 1
ATOM 5253 C C . SER B 1 135 ? -29.609 2.922 19.594 1 86.38 135 SER B C 1
ATOM 5255 O O . SER B 1 135 ? -28.875 2.113 20.156 1 86.38 135 SER B O 1
ATOM 5257 N N . GLU B 1 136 ? -30.422 2.473 18.422 1 85.81 136 GLU B N 1
ATOM 5258 C CA . GLU B 1 136 ? -30.422 1.166 17.766 1 85.81 136 GLU B CA 1
ATOM 5259 C C . GLU B 1 136 ? -29.062 0.858 17.141 1 85.81 136 GLU B C 1
ATOM 5261 O O . GLU B 1 136 ? -28.844 -0.257 16.672 1 85.81 136 GLU B O 1
ATOM 5266 N N . GLY B 1 137 ? -28.234 1.633 17.078 1 90.69 137 GLY B N 1
ATOM 5267 C CA . GLY B 1 137 ? -26.891 1.345 16.609 1 90.69 137 GLY B CA 1
ATOM 5268 C C . GLY B 1 137 ? -26.641 1.773 15.18 1 90.69 137 GLY B C 1
ATOM 5269 O O . GLY B 1 137 ? -27.547 2.297 14.523 1 90.69 137 GLY B O 1
ATOM 5270 N N . PHE B 1 138 ? -25.469 1.633 14.688 1 96.44 138 PHE B N 1
ATOM 5271 C CA . PHE B 1 138 ? -25 2.035 13.367 1 96.44 138 PHE B CA 1
ATOM 5272 C C . PHE B 1 138 ? -24.328 0.87 12.656 1 96.44 138 PHE B C 1
ATOM 5274 O O . PHE B 1 138 ? -23.906 -0.096 13.289 1 96.44 138 PHE B O 1
ATOM 5281 N N . ASP B 1 139 ? -24.328 0.987 11.328 1 97 139 ASP B N 1
ATOM 5282 C CA . ASP B 1 139 ? -23.781 -0.086 10.508 1 97 139 ASP B CA 1
ATOM 5283 C C . ASP B 1 139 ? -22.266 0.04 10.383 1 97 139 ASP B C 1
ATOM 5285 O O . ASP B 1 139 ? -21.578 -0.919 10.016 1 97 139 ASP B O 1
ATOM 5289 N N . ILE B 1 140 ? -21.781 1.2 10.641 1 97.31 140 ILE B N 1
ATOM 5290 C CA . ILE B 1 140 ? -20.344 1.437 10.555 1 97.31 140 ILE B CA 1
ATOM 5291 C C . ILE B 1 140 ? -19.969 2.666 11.383 1 97.31 140 ILE B C 1
ATOM 5293 O O . ILE B 1 140 ? -20.75 3.609 11.492 1 97.31 140 ILE B O 1
ATOM 5297 N N . LEU B 1 141 ? -18.859 2.607 12.055 1 96.75 141 LEU B N 1
ATOM 5298 C CA . LEU B 1 141 ? -18.297 3.723 12.805 1 96.75 141 LEU B CA 1
ATOM 5299 C C . LEU B 1 141 ? -17.047 4.258 12.117 1 96.75 141 LEU B C 1
ATOM 5301 O O . LEU B 1 141 ? -16.094 3.506 11.867 1 96.75 141 LEU B O 1
ATOM 5305 N N . ILE B 1 142 ? -17.062 5.504 11.727 1 97.25 142 ILE B N 1
ATOM 5306 C CA . ILE B 1 142 ? -15.867 6.207 11.25 1 97.25 142 ILE B CA 1
ATOM 5307 C C . ILE B 1 142 ? -15.336 7.117 12.352 1 97.25 142 ILE B C 1
ATOM 5309 O O . ILE B 1 142 ? -16.016 8.07 12.766 1 97.25 142 ILE B O 1
ATOM 5313 N N . VAL B 1 143 ? -14.164 6.852 12.797 1 94.88 143 VAL B N 1
ATOM 5314 C CA . VAL B 1 143 ? -13.695 7.535 14 1 94.88 143 VAL B CA 1
ATOM 5315 C C . VAL B 1 143 ? -12.398 8.281 13.695 1 94.88 143 VAL B C 1
ATOM 5317 O O . VAL B 1 143 ? -11.516 7.75 13.016 1 94.88 143 VAL B O 1
ATOM 5320 N N . ASP B 1 144 ? -12.344 9.508 14.109 1 92.94 144 ASP B N 1
ATOM 5321 C CA . ASP B 1 144 ? -11.086 10.242 14.141 1 92.94 144 ASP B CA 1
ATOM 5322 C C . ASP B 1 144 ? -10.07 9.562 15.055 1 92.94 144 ASP B C 1
ATOM 5324 O O . ASP B 1 144 ? -10.297 9.438 16.266 1 92.94 144 ASP B O 1
ATOM 5328 N N . ALA B 1 145 ? -8.984 9.141 14.508 1 87.88 145 ALA B N 1
ATOM 5329 C CA . ALA B 1 145 ? -8.031 8.305 15.234 1 87.88 145 ALA B CA 1
ATOM 5330 C C . ALA B 1 145 ? -7.223 9.141 16.219 1 87.88 145 ALA B C 1
ATOM 5332 O O . ALA B 1 145 ? -6.426 8.602 17 1 87.88 145 ALA B O 1
ATOM 5333 N N . TYR B 1 146 ? -7.457 10.359 16.219 1 83.25 146 TYR B N 1
ATOM 5334 C CA . TYR B 1 146 ? -6.785 11.258 17.156 1 83.25 146 TYR B CA 1
ATOM 5335 C C . TYR B 1 146 ? -7.801 12.055 17.969 1 83.25 146 TYR B C 1
ATOM 5337 O O . TYR B 1 146 ? -8.219 13.141 17.562 1 83.25 146 TYR B O 1
ATOM 5345 N N . GLY B 1 147 ? -8.117 11.523 19.094 1 82.69 147 GLY B N 1
ATOM 5346 C CA . GLY B 1 147 ? -8.961 12.281 20 1 82.69 147 GLY B CA 1
ATOM 5347 C C . GLY B 1 147 ? -10.367 11.719 20.109 1 82.69 147 GLY B C 1
ATOM 5348 O O . GLY B 1 147 ? -11.188 12.227 20.875 1 82.69 147 GLY B O 1
ATOM 5349 N N . SER B 1 148 ? -10.656 10.719 19.344 1 89.5 148 SER B N 1
ATOM 5350 C CA . SER B 1 148 ? -12.008 10.172 19.406 1 89.5 148 SER B CA 1
ATOM 5351 C C . SER B 1 148 ? -11.984 8.664 19.578 1 89.5 148 SER B C 1
ATOM 5353 O O . SER B 1 148 ? -13.023 8 19.453 1 89.5 148 SER B O 1
ATOM 5355 N N . GLU B 1 149 ? -10.844 8.07 19.875 1 86.19 149 GLU B N 1
ATOM 5356 C CA . GLU B 1 149 ? -10.68 6.629 20.016 1 86.19 149 GLU B CA 1
ATOM 5357 C C . GLU B 1 149 ? -11.547 6.082 21.141 1 86.19 149 GLU B C 1
ATOM 5359 O O . GLU B 1 149 ? -11.93 4.91 21.125 1 86.19 149 GLU B O 1
ATOM 5364 N N . PHE B 1 150 ? -11.883 6.938 22.125 1 88.06 150 PHE B N 1
ATOM 5365 C CA . PHE B 1 150 ? -12.688 6.52 23.266 1 88.06 150 PHE B CA 1
ATOM 5366 C C . PHE B 1 150 ? -14.094 6.129 22.828 1 88.06 150 PHE B C 1
ATOM 5368 O O . PHE B 1 150 ? -14.844 5.527 23.594 1 88.06 150 PHE B O 1
ATOM 5375 N N . LEU B 1 151 ? -14.422 6.32 21.578 1 90.75 151 LEU B N 1
ATOM 5376 C CA . LEU B 1 151 ? -15.742 5.965 21.062 1 90.75 151 LEU B CA 1
ATOM 5377 C C . LEU B 1 151 ? -15.703 4.602 20.375 1 90.75 151 LEU B C 1
ATOM 5379 O O . LEU B 1 151 ? -16.75 4.074 19.969 1 90.75 151 LEU B O 1
ATOM 5383 N N . LEU B 1 152 ? -14.555 3.971 20.234 1 89.94 152 LEU B N 1
ATOM 5384 C CA . LEU B 1 152 ? -14.391 2.668 19.594 1 89.94 152 LEU B CA 1
ATOM 5385 C C . LEU B 1 152 ? -15.266 1.619 20.281 1 89.94 152 LEU B C 1
ATOM 5387 O O . LEU B 1 152 ? -15.797 0.729 19.609 1 89.94 152 LEU B O 1
ATOM 5391 N N . PRO B 1 153 ? -15.492 1.714 21.578 1 87.62 153 PRO B N 1
ATOM 5392 C CA . PRO B 1 153 ? -16.328 0.708 22.234 1 87.62 153 PRO B CA 1
ATOM 5393 C C . PRO B 1 153 ? -17.766 0.7 21.688 1 87.62 153 PRO B C 1
ATOM 5395 O O . PRO B 1 153 ? -18.469 -0.311 21.797 1 87.62 153 PRO B O 1
ATOM 5398 N N . LEU B 1 154 ? -18.219 1.802 21.094 1 88.81 154 LEU B N 1
ATOM 5399 C CA . LEU B 1 154 ? -19.547 1.84 20.484 1 88.81 154 LEU B CA 1
ATOM 5400 C C . LEU B 1 154 ? -19.656 0.828 19.359 1 88.81 154 LEU B C 1
ATOM 5402 O O . LEU B 1 154 ? -20.703 0.221 19.156 1 88.81 154 LEU B O 1
ATOM 5406 N N . ALA B 1 155 ? -18.594 0.731 18.625 1 90.19 155 ALA B N 1
ATOM 5407 C CA . ALA B 1 155 ? -18.578 -0.227 17.531 1 90.19 155 ALA B CA 1
ATOM 5408 C C . ALA B 1 155 ? -18.734 -1.655 18.031 1 90.19 155 ALA B C 1
ATOM 5410 O O . ALA B 1 155 ? -19.391 -2.482 17.406 1 90.19 155 ALA B O 1
ATOM 5411 N N . SER B 1 156 ? -18.062 -1.923 19.109 1 86.31 156 SER B N 1
ATOM 5412 C CA . SER B 1 156 ? -18.203 -3.242 19.719 1 86.31 156 SER B CA 1
ATOM 5413 C C . SER B 1 156 ? -19.625 -3.486 20.188 1 86.31 156 SER B C 1
ATOM 5415 O O . SER B 1 156 ? -20.156 -4.586 20.031 1 86.31 156 SER B O 1
ATOM 5417 N N . LYS B 1 157 ? -20.188 -2.48 20.812 1 86.25 157 LYS B N 1
ATOM 5418 C CA . LYS B 1 157 ? -21.562 -2.561 21.297 1 86.25 157 LYS B CA 1
ATOM 5419 C C . LYS B 1 157 ? -22.516 -2.891 20.172 1 86.25 157 LYS B C 1
ATOM 5421 O O . LYS B 1 157 ? -23.453 -3.678 20.344 1 86.25 157 LYS B O 1
ATOM 5426 N N . TRP B 1 158 ? -22.281 -2.363 19.047 1 91 158 TRP B N 1
ATOM 5427 C CA . TRP B 1 158 ? -23.219 -2.508 17.938 1 91 158 TRP B CA 1
ATOM 5428 C C . TRP B 1 158 ? -22.719 -3.562 16.953 1 91 158 TRP B C 1
ATOM 5430 O O . TRP B 1 158 ? -23.359 -3.818 15.93 1 91 158 TRP B O 1
ATOM 5440 N N . ASN B 1 159 ? -21.609 -4.215 17.219 1 90.31 159 ASN B N 1
ATOM 5441 C CA . ASN B 1 159 ? -20.984 -5.16 16.297 1 90.31 159 ASN B CA 1
ATOM 5442 C C . ASN B 1 159 ? -20.828 -4.562 14.898 1 90.31 159 ASN B C 1
ATOM 5444 O O . ASN B 1 159 ? -21.234 -5.176 13.906 1 90.31 159 ASN B O 1
ATOM 5448 N N . ALA B 1 160 ? -20.391 -3.318 14.914 1 94.44 160 ALA B N 1
ATOM 5449 C CA . ALA B 1 160 ? -20.219 -2.578 13.664 1 94.44 160 ALA B CA 1
ATOM 5450 C C . ALA B 1 160 ? -18.75 -2.486 13.289 1 94.44 160 ALA B C 1
ATOM 5452 O O . ALA B 1 160 ? -17.875 -2.344 14.156 1 94.44 160 ALA B O 1
ATOM 5453 N N . PRO B 1 161 ? -18.438 -2.596 11.953 1 96.62 161 PRO B N 1
ATOM 5454 C CA . PRO B 1 161 ? -17.062 -2.359 11.531 1 96.62 161 PRO B CA 1
ATOM 5455 C C . PRO B 1 161 ? -16.594 -0.938 11.828 1 96.62 161 PRO B C 1
ATOM 5457 O O . PRO B 1 161 ? -17.406 -0.033 12 1 96.62 161 PRO B O 1
ATOM 5460 N N . VAL B 1 162 ? -15.281 -0.803 11.914 1 96.06 162 VAL B N 1
ATOM 5461 C CA . VAL B 1 162 ? -14.688 0.476 12.281 1 96.06 162 VAL B CA 1
ATOM 5462 C C . VAL B 1 162 ? -13.75 0.948 11.172 1 96.06 162 VAL B C 1
ATOM 5464 O O . VAL B 1 162 ? -12.961 0.161 10.641 1 96.06 162 VAL B O 1
ATOM 5467 N N . ILE B 1 163 ? -13.898 2.174 10.812 1 96.81 163 ILE B N 1
ATOM 5468 C CA . ILE B 1 163 ? -12.922 2.869 9.984 1 96.81 163 ILE B CA 1
ATOM 5469 C C . ILE B 1 163 ? -12.273 3.992 10.781 1 96.81 163 ILE B C 1
ATOM 5471 O O . ILE B 1 163 ? -12.961 4.879 11.297 1 96.81 163 ILE B O 1
ATOM 5475 N N . SER B 1 164 ? -11.016 3.902 10.945 1 94.75 164 SER B N 1
ATOM 5476 C CA . SER B 1 164 ? -10.273 4.977 11.602 1 94.75 164 SER B CA 1
ATOM 5477 C C . SER B 1 164 ? -9.719 5.965 10.578 1 94.75 164 SER B C 1
ATOM 5479 O O . SER B 1 164 ? -9.234 5.566 9.516 1 94.75 164 SER B O 1
ATOM 5481 N N . PHE B 1 165 ? -9.836 7.199 10.898 1 93.62 165 PHE B N 1
ATOM 5482 C CA . PHE B 1 165 ? -9.328 8.258 10.047 1 93.62 165 PHE B CA 1
ATOM 5483 C C . PHE B 1 165 ? -8.172 8.992 10.719 1 93.62 165 PHE B C 1
ATOM 5485 O O . PHE B 1 165 ? -8.352 9.594 11.789 1 93.62 165 PHE B O 1
ATOM 5492 N N . ILE B 1 166 ? -7.039 8.914 10.148 1 89.69 166 ILE B N 1
ATOM 5493 C CA . ILE B 1 166 ? -5.879 9.648 10.641 1 89.69 166 ILE B CA 1
ATOM 5494 C C . ILE B 1 166 ? -5.77 10.992 9.922 1 89.69 166 ILE B C 1
ATOM 5496 O O . ILE B 1 166 ? -5.406 11.047 8.742 1 89.69 166 ILE B O 1
ATOM 5500 N N . PRO B 1 167 ? -6.023 12.07 10.57 1 87.25 167 PRO B N 1
ATOM 5501 C CA . PRO B 1 167 ? -6.137 13.375 9.914 1 87.25 167 PRO B CA 1
ATOM 5502 C C . PRO B 1 167 ? -4.777 13.961 9.539 1 87.25 167 PRO B C 1
ATOM 5504 O O . PRO B 1 167 ? -4.707 14.898 8.734 1 87.25 167 PRO B O 1
ATOM 5507 N N . SER B 1 168 ? -3.697 13.453 10.164 1 78.56 168 SER B N 1
ATOM 5508 C CA . SER B 1 168 ? -2.369 13.984 9.867 1 78.56 168 SER B CA 1
ATOM 5509 C C . SER B 1 168 ? -1.35 12.859 9.711 1 78.56 168 SER B C 1
ATOM 5511 O O . SER B 1 168 ? -1.504 11.789 10.297 1 78.56 168 SER B O 1
ATOM 5513 N N . MET B 1 169 ? -0.437 13.094 8.898 1 65.75 169 MET B N 1
ATOM 5514 C CA . MET B 1 169 ? 0.568 12.07 8.633 1 65.75 169 MET B CA 1
ATOM 5515 C C . MET B 1 169 ? 1.611 12.031 9.742 1 65.75 169 MET B C 1
ATOM 5517 O O . MET B 1 169 ? 2.312 11.031 9.906 1 65.75 169 MET B O 1
ATOM 5521 N N . PHE B 1 170 ? 1.741 13.25 10.367 1 60.22 170 PHE B N 1
ATOM 5522 C CA . PHE B 1 170 ? 2.719 13.258 11.445 1 60.22 170 PHE B CA 1
ATOM 5523 C C . PHE B 1 170 ? 2.303 12.312 12.562 1 60.22 170 PHE B C 1
ATOM 5525 O O . PHE B 1 170 ? 3.1 12.008 13.453 1 60.22 170 PHE B O 1
ATOM 5532 N N . ILE B 1 171 ? 1.313 11.57 12.258 1 57.09 171 ILE B N 1
ATOM 5533 C CA . ILE B 1 171 ? 0.895 10.734 13.383 1 57.09 171 ILE B CA 1
ATOM 5534 C C . ILE B 1 171 ? 1.871 9.578 13.555 1 57.09 171 ILE B C 1
ATOM 5536 O O . ILE B 1 171 ? 2.201 8.883 12.586 1 57.09 171 ILE B O 1
ATOM 5540 N N . PRO B 1 172 ? 2.367 9.523 14.797 1 58.53 172 PRO B N 1
ATOM 5541 C CA . PRO B 1 172 ? 3.381 8.523 15.148 1 58.53 172 PRO B CA 1
ATOM 5542 C C . PRO B 1 172 ? 3.078 7.145 14.562 1 58.53 172 PRO B C 1
ATOM 5544 O O . PRO B 1 172 ? 1.912 6.75 14.484 1 58.53 172 PRO B O 1
ATOM 5547 N N . ALA B 1 173 ? 3.982 6.73 13.938 1 61.06 173 ALA B N 1
ATOM 5548 C CA . ALA B 1 173 ? 3.963 5.348 13.469 1 61.06 173 ALA B CA 1
ATOM 5549 C C . ALA B 1 173 ? 3.223 4.445 14.445 1 61.06 173 ALA B C 1
ATOM 5551 O O . ALA B 1 173 ? 2.713 3.389 14.07 1 61.06 173 ALA B O 1
ATOM 5552 N N . SER B 1 174 ? 2.982 5.066 15.586 1 68 174 SER B N 1
ATOM 5553 C CA . SER B 1 174 ? 2.375 4.281 16.656 1 68 174 SER B CA 1
ATOM 5554 C C . SER B 1 174 ? 0.905 4 16.359 1 68 174 SER B C 1
ATOM 5556 O O . SER B 1 174 ? 0.412 2.904 16.641 1 68 174 SER B O 1
ATOM 5558 N N . ILE B 1 175 ? 0.263 4.949 15.75 1 72.62 175 ILE B N 1
ATOM 5559 C CA . ILE B 1 175 ? -1.164 4.77 15.508 1 72.62 175 ILE B CA 1
ATOM 5560 C C . ILE B 1 175 ? -1.374 3.693 14.445 1 72.62 175 ILE B C 1
ATOM 5562 O O . ILE B 1 175 ? -2.164 2.768 14.633 1 72.62 175 ILE B O 1
ATOM 5566 N N . THR B 1 176 ? -0.589 3.775 13.398 1 73.38 176 THR B N 1
ATOM 5567 C CA . THR B 1 176 ? -0.697 2.799 12.32 1 73.38 176 THR B CA 1
ATOM 5568 C C . THR B 1 176 ? -0.309 1.407 12.812 1 73.38 176 THR B C 1
ATOM 5570 O O . THR B 1 176 ? -0.926 0.412 12.43 1 73.38 176 THR B O 1
ATOM 5573 N N . ARG B 1 177 ? 0.559 1.471 13.695 1 73.5 177 ARG B N 1
ATOM 5574 C CA . ARG B 1 177 ? 1.02 0.19 14.219 1 73.5 177 ARG B CA 1
ATOM 5575 C C . ARG B 1 177 ? -0.048 -0.459 15.094 1 73.5 177 ARG B C 1
ATOM 5577 O O . ARG B 1 177 ? -0.263 -1.671 15.023 1 73.5 177 ARG B O 1
ATOM 5584 N N . ARG B 1 178 ? -0.652 0.359 15.859 1 75.69 178 ARG B N 1
ATOM 5585 C CA . ARG B 1 178 ? -1.688 -0.173 16.734 1 75.69 178 ARG B CA 1
ATOM 5586 C C . ARG B 1 178 ? -2.865 -0.714 15.938 1 75.69 178 ARG B C 1
ATOM 5588 O O . ARG B 1 178 ? -3.602 -1.583 16.406 1 75.69 178 ARG B O 1
ATOM 5595 N N . MET B 1 179 ? -2.889 -0.229 14.727 1 76.81 179 MET B N 1
ATOM 5596 C CA . MET B 1 179 ? -4.008 -0.645 13.891 1 76.81 179 MET B CA 1
ATOM 5597 C C . MET B 1 179 ? -3.576 -1.718 12.898 1 76.81 179 MET B C 1
ATOM 5599 O O . MET B 1 179 ? -4.281 -1.991 11.922 1 76.81 179 MET B O 1
ATOM 5603 N N . GLY B 1 180 ? -2.34 -2.312 13.141 1 67.12 180 GLY B N 1
ATOM 5604 C CA . GLY B 1 180 ? -1.911 -3.494 12.406 1 67.12 180 GLY B CA 1
ATOM 5605 C C . GLY B 1 180 ? -0.906 -3.188 11.312 1 67.12 180 GLY B C 1
ATOM 5606 O O . GLY B 1 180 ? -0.482 -4.086 10.586 1 67.12 180 GLY B O 1
ATOM 5607 N N . GLY B 1 181 ? -0.563 -1.952 11.156 1 68.25 181 GLY B N 1
ATOM 5608 C CA . GLY B 1 181 ? 0.399 -1.603 10.125 1 68.25 181 GLY B CA 1
ATOM 5609 C C . GLY B 1 181 ? 1.838 -1.824 10.547 1 68.25 181 GLY B C 1
ATOM 5610 O O . GLY B 1 181 ? 2.127 -1.95 11.742 1 68.25 181 GLY B O 1
ATOM 5611 N N . ILE B 1 182 ? 2.652 -2.25 9.523 1 62.53 182 ILE B N 1
ATOM 5612 C CA . ILE B 1 182 ? 4.094 -2.273 9.758 1 62.53 182 ILE B CA 1
ATOM 5613 C C . ILE B 1 182 ? 4.707 -0.947 9.312 1 62.53 182 ILE B C 1
ATOM 5615 O O . ILE B 1 182 ? 4.672 -0.601 8.133 1 62.53 182 ILE B O 1
ATOM 5619 N N . VAL B 1 183 ? 4.453 0.073 10.055 1 57.44 183 VAL B N 1
ATOM 5620 C CA . VAL B 1 183 ? 4.816 1.376 9.508 1 57.44 183 VAL B CA 1
ATOM 5621 C C . VAL B 1 183 ? 6.309 1.622 9.703 1 57.44 183 VAL B C 1
ATOM 5623 O O . VAL B 1 183 ? 6.895 1.182 10.695 1 57.44 183 VAL B O 1
ATOM 5626 N N . ASP B 1 184 ? 6.895 2.164 8.625 1 60.19 184 ASP B N 1
ATOM 5627 C CA . ASP B 1 184 ? 8.258 2.686 8.578 1 60.19 184 ASP B CA 1
ATOM 5628 C C . ASP B 1 184 ? 8.438 3.838 9.57 1 60.19 184 ASP B C 1
ATOM 5630 O O . ASP B 1 184 ? 7.66 4.793 9.562 1 60.19 184 ASP B O 1
ATOM 5634 N N . HIS B 1 185 ? 9.117 3.658 10.633 1 58.06 185 HIS B N 1
ATOM 5635 C CA . HIS B 1 185 ? 9.367 4.621 11.703 1 58.06 185 HIS B CA 1
ATOM 5636 C C . HIS B 1 185 ? 9.703 5.996 11.133 1 58.06 185 HIS B C 1
ATOM 5638 O O . HIS B 1 185 ? 9.531 7.012 11.812 1 58.06 185 HIS B O 1
ATOM 5644 N N . LEU B 1 186 ? 10.094 6.039 9.922 1 58.44 186 LEU B N 1
ATOM 5645 C CA . LEU B 1 186 ? 10.633 7.281 9.383 1 58.44 186 LEU B CA 1
ATOM 5646 C C . LEU B 1 186 ? 9.508 8.258 9.047 1 58.44 186 LEU B C 1
ATOM 5648 O O . LEU B 1 186 ? 9.719 9.477 9.047 1 58.44 186 LEU B O 1
ATOM 5652 N N . ALA B 1 187 ? 8.398 7.758 8.648 1 53.88 187 ALA B N 1
ATOM 5653 C CA . ALA B 1 187 ? 7.352 8.664 8.195 1 53.88 187 ALA B CA 1
ATOM 5654 C C . ALA B 1 187 ? 6.93 9.625 9.305 1 53.88 187 ALA B C 1
ATOM 5656 O O . ALA B 1 187 ? 6.426 10.719 9.031 1 53.88 187 ALA B O 1
ATOM 5657 N N . ALA B 1 188 ? 7.125 9.297 10.562 1 50.81 188 ALA B N 1
ATOM 5658 C CA . ALA B 1 188 ? 6.453 9.992 11.656 1 50.81 188 ALA B CA 1
ATOM 5659 C C . ALA B 1 188 ? 7.141 11.32 11.961 1 50.81 188 ALA B C 1
ATOM 5661 O O . ALA B 1 188 ? 6.484 12.281 12.367 1 50.81 188 ALA B O 1
ATOM 5662 N N . PHE B 1 189 ? 8.508 11.461 11.984 1 53.34 189 PHE B N 1
ATOM 5663 C CA . PHE B 1 189 ? 9.047 12.578 12.758 1 53.34 189 PHE B CA 1
ATOM 5664 C C . PHE B 1 189 ? 9.734 13.586 11.844 1 53.34 189 PHE B C 1
ATOM 5666 O O . PHE B 1 189 ? 10.953 13.75 11.906 1 53.34 189 PHE B O 1
ATOM 5673 N N . GLY B 1 190 ? 8.742 14.125 10.844 1 57.03 190 GLY B N 1
ATOM 5674 C CA . GLY B 1 190 ? 9.25 15.297 10.141 1 57.03 190 GLY B CA 1
ATOM 5675 C C . GLY B 1 190 ? 10.648 15.102 9.586 1 57.03 190 GLY B C 1
ATOM 5676 O O . GLY B 1 190 ? 11.469 16.016 9.625 1 57.03 190 GLY B O 1
ATOM 5677 N N . ASN B 1 191 ? 10.883 13.898 9.219 1 60.5 191 ASN B N 1
ATOM 5678 C CA . ASN B 1 191 ? 12.203 13.602 8.68 1 60.5 191 ASN B CA 1
ATOM 5679 C C . ASN B 1 191 ? 12.43 14.289 7.332 1 60.5 191 ASN B C 1
ATOM 5681 O O . ASN B 1 191 ? 11.68 14.062 6.383 1 60.5 191 ASN B O 1
ATOM 5685 N N . THR B 1 192 ? 13.297 15.242 7.418 1 65.38 192 THR B N 1
ATOM 5686 C CA . THR B 1 192 ? 13.594 16 6.207 1 65.38 192 THR B CA 1
ATOM 5687 C C . THR B 1 192 ? 14.805 15.406 5.484 1 65.38 192 THR B C 1
ATOM 5689 O O . THR B 1 192 ? 15.18 15.883 4.414 1 65.38 192 THR B O 1
ATOM 5692 N N . GLU B 1 193 ? 15.25 14.258 6.164 1 68.5 193 GLU B N 1
ATOM 5693 C CA . GLU B 1 193 ? 16.391 13.664 5.488 1 68.5 193 GLU B CA 1
ATOM 5694 C C . GLU B 1 193 ? 15.953 12.75 4.348 1 68.5 193 GLU B C 1
ATOM 5696 O O . GLU B 1 193 ? 15.031 11.945 4.516 1 68.5 193 GLU B O 1
ATOM 5701 N N . LYS B 1 194 ? 16.516 12.992 3.227 1 66.56 194 LYS B N 1
ATOM 5702 C CA . LYS B 1 194 ? 16.219 12.133 2.088 1 66.56 194 LYS B CA 1
ATOM 5703 C C . LYS B 1 194 ? 16.578 10.68 2.383 1 66.56 194 LYS B C 1
ATOM 5705 O O . LYS B 1 194 ? 15.828 9.766 2.037 1 66.56 194 LYS B O 1
ATOM 5710 N N . ILE B 1 195 ? 17.812 10.555 3.014 1 72.94 195 ILE B N 1
ATOM 5711 C CA . ILE B 1 195 ? 18.25 9.266 3.535 1 72.94 195 ILE B CA 1
ATOM 5712 C C . ILE B 1 195 ? 18.328 9.328 5.059 1 72.94 195 ILE B C 1
ATOM 5714 O O . ILE B 1 195 ? 19.203 9.984 5.617 1 72.94 195 ILE B O 1
ATOM 5718 N N . PRO B 1 196 ? 17.422 8.648 5.625 1 78.69 196 PRO B N 1
ATOM 5719 C CA . PRO B 1 196 ? 17.422 8.75 7.086 1 78.69 196 PRO B CA 1
ATOM 5720 C C . PRO B 1 196 ? 18.703 8.234 7.719 1 78.69 196 PRO B C 1
ATOM 5722 O O . PRO B 1 196 ? 19.109 7.094 7.48 1 78.69 196 PRO B O 1
ATOM 5725 N N . SER B 1 197 ? 19.359 9.102 8.477 1 84.94 197 SER B N 1
ATOM 5726 C CA . SER B 1 197 ? 20.562 8.711 9.195 1 84.94 197 SER B CA 1
ATOM 5727 C C . SER B 1 197 ? 20.25 7.75 10.336 1 84.94 197 SER B C 1
ATOM 5729 O O . SER B 1 197 ? 19.094 7.543 10.68 1 84.94 197 SER B O 1
ATOM 5731 N N . PHE B 1 198 ? 21.328 7.191 10.93 1 87.94 198 PHE B N 1
ATOM 5732 C CA . PHE B 1 198 ? 21.172 6.305 12.078 1 87.94 198 PHE B CA 1
ATOM 5733 C C . PHE B 1 198 ? 20.469 7.016 13.227 1 87.94 198 PHE B C 1
ATOM 5735 O O . PHE B 1 198 ? 19.547 6.465 13.836 1 87.94 198 PHE B O 1
ATOM 5742 N N . VAL B 1 199 ? 20.859 8.211 13.508 1 86.88 199 VAL B N 1
ATOM 5743 C CA . VAL B 1 199 ? 20.344 8.984 14.625 1 86.88 199 VAL B CA 1
ATOM 5744 C C . VAL B 1 199 ? 18.859 9.289 14.398 1 86.88 199 VAL B C 1
ATOM 5746 O O . VAL B 1 199 ? 18.047 9.18 15.32 1 86.88 199 VAL B O 1
ATOM 5749 N N . THR B 1 200 ? 18.531 9.617 13.148 1 82.69 200 THR B N 1
ATOM 5750 C CA . THR B 1 200 ? 17.141 9.914 12.82 1 82.69 200 THR B CA 1
ATOM 5751 C C . THR B 1 200 ? 16.25 8.688 13.016 1 82.69 200 THR B C 1
ATOM 5753 O O . THR B 1 200 ? 15.164 8.789 13.578 1 82.69 200 THR B O 1
ATOM 5756 N N . ARG B 1 201 ? 16.75 7.586 12.586 1 83.88 201 ARG B N 1
ATOM 5757 C CA . ARG B 1 201 ? 16 6.336 12.727 1 83.88 201 ARG B CA 1
ATOM 5758 C C . ARG B 1 201 ? 15.875 5.93 14.188 1 83.88 201 ARG B C 1
ATOM 5760 O O . ARG B 1 201 ? 14.82 5.461 14.625 1 83.88 201 ARG B O 1
ATOM 5767 N N . LEU B 1 202 ? 16.969 6.125 14.945 1 86.62 202 LEU B N 1
ATOM 5768 C CA . LEU B 1 202 ? 16.953 5.812 16.375 1 86.62 202 LEU B CA 1
ATOM 5769 C C . LEU B 1 202 ? 15.945 6.668 17.109 1 86.62 202 LEU B C 1
ATOM 5771 O O . LEU B 1 202 ? 15.141 6.152 17.891 1 86.62 202 LEU B O 1
ATOM 5775 N N . ILE B 1 203 ? 15.961 7.918 16.859 1 81.75 203 ILE B N 1
ATOM 5776 C CA . ILE B 1 203 ? 15.07 8.852 17.531 1 81.75 203 ILE B CA 1
ATOM 5777 C C . ILE B 1 203 ? 13.617 8.539 17.172 1 81.75 203 ILE B C 1
ATOM 5779 O O . ILE B 1 203 ? 12.742 8.523 18.031 1 81.75 203 ILE B O 1
ATOM 5783 N N . ALA B 1 204 ? 13.414 8.297 15.844 1 78.75 204 ALA B N 1
ATOM 5784 C CA . ALA B 1 204 ? 12.07 7.965 15.391 1 78.75 204 ALA B CA 1
ATOM 5785 C C . ALA B 1 204 ? 11.547 6.711 16.078 1 78.75 204 ALA B C 1
ATOM 5787 O O . ALA B 1 204 ? 10.391 6.66 16.5 1 78.75 204 ALA B O 1
ATOM 5788 N N . TYR B 1 205 ? 12.414 5.719 16.188 1 80.5 205 TYR B N 1
ATOM 5789 C CA . TYR B 1 205 ? 12.039 4.473 16.844 1 80.5 205 TYR B CA 1
ATOM 5790 C C . TYR B 1 205 ? 11.703 4.711 18.312 1 80.5 205 TYR B C 1
ATOM 5792 O O . TYR B 1 205 ? 10.703 4.195 18.828 1 80.5 205 TYR B O 1
ATOM 5800 N N . LEU B 1 206 ? 12.492 5.469 19.031 1 81.19 206 LEU B N 1
ATOM 5801 C CA . LEU B 1 206 ? 12.312 5.719 20.453 1 81.19 206 LEU B CA 1
ATOM 5802 C C . LEU B 1 206 ? 11.062 6.555 20.703 1 81.19 206 LEU B C 1
ATOM 5804 O O . LEU B 1 206 ? 10.273 6.238 21.594 1 81.19 206 LEU B O 1
ATOM 5808 N N . ILE B 1 207 ? 10.82 7.586 19.953 1 77.31 207 ILE B N 1
ATOM 5809 C CA . ILE B 1 207 ? 9.664 8.453 20.109 1 77.31 207 ILE B CA 1
ATOM 5810 C C . ILE B 1 207 ? 8.383 7.672 19.812 1 77.31 207 ILE B C 1
ATOM 5812 O O . ILE B 1 207 ? 7.398 7.781 20.547 1 77.31 207 ILE B O 1
ATOM 5816 N N . GLY B 1 208 ? 8.445 6.914 18.734 1 76.62 208 GLY B N 1
ATOM 5817 C CA . GLY B 1 208 ? 7.293 6.086 18.406 1 76.62 208 GLY B CA 1
ATOM 5818 C C . GLY B 1 208 ? 6.891 5.152 19.531 1 76.62 208 GLY B C 1
ATOM 5819 O O . GLY B 1 208 ? 5.707 5.012 19.844 1 76.62 208 GLY B O 1
ATOM 5820 N N . ASN B 1 209 ? 7.867 4.578 20.156 1 78.62 209 ASN B N 1
ATOM 5821 C CA . ASN B 1 209 ? 7.582 3.654 21.25 1 78.62 209 ASN B CA 1
ATOM 5822 C C . ASN B 1 209 ? 7.129 4.395 22.5 1 78.62 209 ASN B C 1
ATOM 5824 O O . ASN B 1 209 ? 6.293 3.891 23.266 1 78.62 209 ASN B O 1
ATOM 5828 N N . LEU B 1 210 ? 7.703 5.496 22.703 1 78 210 LEU B N 1
ATOM 5829 C CA . LEU B 1 210 ? 7.297 6.297 23.859 1 78 210 LEU B CA 1
ATOM 5830 C C . LEU B 1 210 ? 5.832 6.703 23.75 1 78 210 LEU B C 1
ATOM 5832 O O . LEU B 1 210 ? 5.102 6.688 24.734 1 78 210 LEU B O 1
ATOM 5836 N N . PHE B 1 211 ? 5.406 7.047 22.562 1 77.19 211 PHE B N 1
ATOM 5837 C CA . PHE B 1 211 ? 4.012 7.41 22.344 1 77.19 211 PHE B CA 1
ATOM 5838 C C . PHE B 1 211 ? 3.098 6.211 22.578 1 77.19 211 PHE B C 1
ATOM 5840 O O . PHE B 1 211 ? 1.996 6.359 23.109 1 77.19 211 PHE B O 1
ATOM 5847 N N . ASP B 1 212 ? 3.564 5.105 22.172 1 77.62 212 ASP B N 1
ATOM 5848 C CA . ASP B 1 212 ? 2.785 3.889 22.375 1 77.62 212 ASP B CA 1
ATOM 5849 C C . ASP B 1 212 ? 2.609 3.582 23.859 1 77.62 212 ASP B C 1
ATOM 5851 O O . ASP B 1 212 ? 1.525 3.184 24.281 1 77.62 212 ASP B O 1
ATOM 5855 N N . ILE B 1 213 ? 3.676 3.744 24.531 1 78.75 213 ILE B N 1
ATOM 5856 C CA . ILE B 1 213 ? 3.646 3.473 25.969 1 78.75 213 ILE B CA 1
ATOM 5857 C C . ILE B 1 213 ? 2.754 4.492 26.672 1 78.75 213 ILE B C 1
ATOM 5859 O O . ILE B 1 213 ? 1.934 4.133 27.516 1 78.75 213 ILE B O 1
ATOM 5863 N N . ASP B 1 214 ? 2.889 5.703 26.281 1 78.88 214 ASP B N 1
ATOM 5864 C CA . ASP B 1 214 ? 2.072 6.762 26.875 1 78.88 214 ASP B CA 1
ATOM 5865 C C . ASP B 1 214 ? 0.589 6.527 26.594 1 78.88 214 ASP B C 1
ATOM 5867 O O . ASP B 1 214 ? -0.25 6.719 27.484 1 78.88 214 ASP B O 1
ATOM 5871 N N . TRP B 1 215 ? 0.288 6.156 25.406 1 78.88 215 TRP B N 1
ATOM 5872 C CA . TRP B 1 215 ? -1.09 5.848 25.031 1 78.88 215 TRP B CA 1
ATOM 5873 C C . TRP B 1 215 ? -1.635 4.695 25.859 1 78.88 215 TRP B C 1
ATOM 5875 O O . TRP B 1 215 ? -2.746 4.77 26.391 1 78.88 215 TRP B O 1
ATOM 5885 N N . SER B 1 216 ? -0.848 3.666 26.031 1 77.12 216 SER B N 1
ATOM 5886 C CA . SER B 1 216 ? -1.321 2.459 26.703 1 77.12 216 SER B CA 1
ATOM 5887 C C . SER B 1 216 ? -1.467 2.682 28.203 1 77.12 216 SER B C 1
ATOM 5889 O O . SER B 1 216 ? -2.455 2.256 28.812 1 77.12 216 SER B O 1
ATOM 5891 N N . ILE B 1 217 ? -0.551 3.416 28.766 1 80.31 217 ILE B N 1
ATOM 5892 C CA . ILE B 1 217 ? -0.495 3.469 30.234 1 80.31 217 ILE B CA 1
ATOM 5893 C C . ILE B 1 217 ? -1.242 4.703 30.734 1 80.31 217 ILE B C 1
ATOM 5895 O O . ILE B 1 217 ? -1.775 4.707 31.844 1 80.31 217 ILE B O 1
ATOM 5899 N N . ASN B 1 218 ? -1.299 5.68 29.938 1 79.88 218 ASN B N 1
ATOM 5900 C CA . ASN B 1 218 ? -1.905 6.914 30.422 1 79.88 218 ASN B CA 1
ATOM 5901 C C . ASN B 1 218 ? -3.262 7.168 29.766 1 79.88 218 ASN B C 1
ATOM 5903 O O . ASN B 1 218 ? -4.305 6.906 30.375 1 79.88 218 ASN B O 1
ATOM 5907 N N . LEU B 1 219 ? -3.24 7.406 28.531 1 77.5 219 LEU B N 1
ATOM 5908 C CA . LEU B 1 219 ? -4.465 7.855 27.875 1 77.5 219 LEU B CA 1
ATOM 5909 C C . LEU B 1 219 ? -5.465 6.711 27.75 1 77.5 219 LEU B C 1
ATOM 5911 O O . LEU B 1 219 ? -6.637 6.863 28.109 1 77.5 219 LEU B O 1
ATOM 5915 N N . GLY B 1 220 ? -4.973 5.578 27.234 1 80.12 220 GLY B N 1
ATOM 5916 C CA . GLY B 1 220 ? -5.848 4.426 27.094 1 80.12 220 GLY B CA 1
ATOM 5917 C C . GLY B 1 220 ? -6.418 3.943 28.406 1 80.12 220 GLY B C 1
ATOM 5918 O O . GLY B 1 220 ? -7.613 3.654 28.5 1 80.12 220 GLY B O 1
ATOM 5919 N N . SER B 1 221 ? -5.594 3.945 29.391 1 83.44 221 SER B N 1
ATOM 5920 C CA . SER B 1 221 ? -6.027 3.502 30.703 1 83.44 221 SER B CA 1
ATOM 5921 C C . SER B 1 221 ? -7.035 4.473 31.312 1 83.44 221 SER B C 1
ATOM 5923 O O . SER B 1 221 ? -8 4.055 31.953 1 83.44 221 SER B O 1
ATOM 5925 N N . MET B 1 222 ? -6.762 5.719 31.125 1 82.31 222 MET B N 1
ATOM 5926 C CA . MET B 1 222 ? -7.676 6.742 31.641 1 82.31 222 MET B CA 1
ATOM 5927 C C . MET B 1 222 ? -9.055 6.605 31 1 82.31 222 MET B C 1
ATOM 5929 O O . MET B 1 222 ? -10.07 6.668 31.688 1 82.31 222 MET B O 1
ATOM 5933 N N . ILE B 1 223 ? -9.141 6.41 29.719 1 83.19 223 ILE B N 1
ATOM 5934 C CA . ILE B 1 223 ? -10.391 6.277 28.969 1 83.19 223 ILE B CA 1
ATOM 5935 C C . ILE B 1 223 ? -11.141 5.035 29.453 1 83.19 223 ILE B C 1
ATOM 5937 O O . ILE B 1 223 ? -12.352 5.086 29.672 1 83.19 223 ILE B O 1
ATOM 5941 N N . GLU B 1 224 ? -10.414 3.98 29.562 1 85.81 224 GLU B N 1
ATOM 5942 C CA . GLU B 1 224 ? -11.031 2.727 29.984 1 85.81 224 GLU B CA 1
ATOM 5943 C C . GLU B 1 224 ? -11.602 2.842 31.391 1 85.81 224 GLU B C 1
ATOM 5945 O O . GLU B 1 224 ? -12.68 2.307 31.672 1 85.81 224 GLU B O 1
ATOM 5950 N N . LEU B 1 225 ? -10.922 3.543 32.281 1 85.62 225 LEU B N 1
ATOM 5951 C CA . LEU B 1 225 ? -11.406 3.762 33.625 1 85.62 225 LEU B CA 1
ATOM 5952 C C . LEU B 1 225 ? -12.68 4.609 33.625 1 85.62 225 LEU B C 1
ATOM 5954 O O . LEU B 1 225 ? -13.617 4.328 34.375 1 85.62 225 LEU B O 1
ATOM 5958 N N . LEU B 1 226 ? -12.695 5.613 32.812 1 83.12 226 LEU B N 1
ATOM 5959 C CA . LEU B 1 226 ? -13.859 6.488 32.719 1 83.12 226 LEU B CA 1
ATOM 5960 C C . LEU B 1 226 ? -15.062 5.734 32.156 1 83.12 226 LEU B C 1
ATOM 5962 O O . LEU B 1 226 ? -16.188 5.922 32.625 1 83.12 226 LEU B O 1
ATOM 5966 N N . MET B 1 227 ? -14.852 4.957 31.172 1 82.88 227 MET B N 1
ATOM 5967 C CA . MET B 1 227 ? -15.922 4.176 30.562 1 82.88 227 MET B CA 1
ATOM 5968 C C . MET B 1 227 ? -16.484 3.162 31.562 1 82.88 227 MET B C 1
ATOM 5970 O O . MET B 1 227 ? -17.688 2.941 31.609 1 82.88 227 MET B O 1
ATOM 5974 N N . LYS B 1 228 ? -15.586 2.523 32.281 1 84.62 228 LYS B N 1
ATOM 5975 C CA . LYS B 1 228 ? -16.016 1.565 33.281 1 84.62 228 LYS B CA 1
ATOM 5976 C C . LYS B 1 228 ? -16.859 2.244 34.375 1 84.62 228 LYS B C 1
ATOM 5978 O O . LYS B 1 228 ? -17.812 1.649 34.875 1 84.62 228 LYS B O 1
ATOM 5983 N N . GLU B 1 229 ? -16.5 3.398 34.625 1 85.12 229 GLU B N 1
ATOM 5984 C CA . GLU B 1 229 ? -17.234 4.168 35.625 1 85.12 229 GLU B CA 1
ATOM 5985 C C . GLU B 1 229 ? -18.625 4.547 35.125 1 85.12 229 GLU B C 1
ATOM 5987 O O . GLU B 1 229 ? -19.594 4.461 35.875 1 85.12 229 GLU B O 1
ATOM 5992 N N . LEU B 1 230 ? -18.719 4.953 33.938 1 80 230 LEU B N 1
ATOM 5993 C CA . LEU B 1 230 ? -19.953 5.52 33.406 1 80 230 LEU B CA 1
ATOM 5994 C C . LEU B 1 230 ? -20.859 4.426 32.844 1 80 230 LEU B C 1
ATOM 5996 O O . LEU B 1 230 ? -22.078 4.582 32.812 1 80 230 LEU B O 1
ATOM 6000 N N . TYR B 1 231 ? -20.219 3.387 32.344 1 79.69 231 TYR B N 1
ATOM 6001 C CA . TYR B 1 231 ? -20.953 2.268 31.781 1 79.69 231 TYR B CA 1
ATOM 6002 C C . TYR B 1 231 ? -20.469 0.94 32.344 1 79.69 231 TYR B C 1
ATOM 6004 O O . TYR B 1 231 ? -19.938 0.102 31.609 1 79.69 231 TYR B O 1
ATOM 6012 N N . PRO B 1 232 ? -20.688 0.689 33.562 1 79.44 232 PRO B N 1
ATOM 6013 C CA . PRO B 1 232 ? -20.125 -0.449 34.281 1 79.44 232 PRO B CA 1
ATOM 6014 C C . PRO B 1 232 ? -20.625 -1.793 33.75 1 79.44 232 PRO B C 1
ATOM 6016 O O . PRO B 1 232 ? -19.969 -2.816 33.938 1 79.44 232 PRO B O 1
ATOM 6019 N N . ASN B 1 233 ? -21.703 -1.849 33.094 1 75.25 233 ASN B N 1
ATOM 6020 C CA . ASN B 1 233 ? -22.297 -3.113 32.656 1 75.25 233 ASN B CA 1
ATOM 6021 C C . ASN B 1 233 ? -21.812 -3.539 31.297 1 75.25 233 ASN B C 1
ATOM 6023 O O . ASN B 1 233 ? -22.109 -4.637 30.828 1 75.25 233 ASN B O 1
ATOM 6027 N N . ASP B 1 234 ? -21.109 -2.715 30.734 1 71.88 234 ASP B N 1
ATOM 6028 C CA . ASP B 1 234 ? -20.656 -3.039 29.375 1 71.88 234 ASP B CA 1
ATOM 6029 C C . ASP B 1 234 ? -19.25 -3.631 29.391 1 71.88 234 ASP B C 1
ATOM 6031 O O . ASP B 1 234 ? -18.375 -3.156 30.109 1 71.88 234 ASP B O 1
ATOM 6035 N N . ILE B 1 235 ? -19.188 -4.891 28.984 1 61.84 235 ILE B N 1
ATOM 6036 C CA . ILE B 1 235 ? -17.875 -5.52 28.828 1 61.84 235 ILE B CA 1
ATOM 6037 C C . ILE B 1 235 ? -17.094 -4.809 27.719 1 61.84 235 ILE B C 1
ATOM 6039 O O . ILE B 1 235 ? -17.547 -4.719 26.578 1 61.84 235 ILE B O 1
ATOM 6043 N N . MET B 1 236 ? -15.977 -4.207 28.281 1 69 236 MET B N 1
ATOM 6044 C CA . MET B 1 236 ? -15.305 -3.422 27.25 1 69 236 MET B CA 1
ATOM 6045 C C . MET B 1 236 ? -13.984 -4.074 26.844 1 69 236 MET B C 1
ATOM 6047 O O . MET B 1 236 ? -13.203 -4.492 27.703 1 69 236 MET B O 1
ATOM 6051 N N . THR B 1 237 ? -13.898 -4.527 25.625 1 78.12 237 THR B N 1
ATOM 6052 C CA . THR B 1 237 ? -12.609 -4.82 25.016 1 78.12 237 THR B CA 1
ATOM 6053 C C . THR B 1 237 ? -11.656 -3.639 25.172 1 78.12 237 THR B C 1
ATOM 6055 O O . THR B 1 237 ? -12.078 -2.482 25.125 1 78.12 237 THR B O 1
ATOM 6058 N N . SER B 1 238 ? -10.414 -3.953 25.547 1 82.81 238 SER B N 1
ATOM 6059 C CA . SER B 1 238 ? -9.438 -2.877 25.719 1 82.81 238 SER B CA 1
ATOM 6060 C C . SER B 1 238 ? -9.359 -2.012 24.469 1 82.81 238 SER B C 1
ATOM 6062 O O . SER B 1 238 ? -9.586 -2.494 23.359 1 82.81 238 SER B O 1
ATOM 6064 N N . LEU B 1 239 ? -9.055 -0.751 24.688 1 84.62 239 LEU B N 1
ATOM 6065 C CA . LEU B 1 239 ? -8.938 0.18 23.562 1 84.62 239 LEU B CA 1
ATOM 6066 C C . LEU B 1 239 ? -7.859 -0.274 22.594 1 84.62 239 LEU B C 1
ATOM 6068 O O . LEU B 1 239 ? -8.016 -0.129 21.375 1 84.62 239 LEU B O 1
ATOM 6072 N N . THR B 1 240 ? -6.816 -0.841 23.156 1 80.5 240 THR B N 1
ATOM 6073 C CA . THR B 1 240 ? -5.723 -1.321 22.312 1 80.5 240 THR B CA 1
ATOM 6074 C C . THR B 1 240 ? -6.191 -2.453 21.406 1 80.5 240 THR B C 1
ATOM 6076 O O . THR B 1 240 ? -5.832 -2.502 20.234 1 80.5 240 THR B O 1
ATOM 6079 N N . GLU B 1 241 ? -6.961 -3.299 21.953 1 82.5 241 GLU B N 1
ATOM 6080 C CA . GLU B 1 241 ? -7.492 -4.406 21.156 1 82.5 241 GLU B CA 1
ATOM 6081 C C . GLU B 1 241 ? -8.492 -3.914 20.125 1 82.5 241 GLU B C 1
ATOM 6083 O O . GLU B 1 241 ? -8.531 -4.434 19 1 82.5 241 GLU B O 1
ATOM 6088 N N . LEU B 1 242 ? -9.25 -2.93 20.5 1 86.56 242 LEU B N 1
ATOM 6089 C CA . LEU B 1 242 ? -10.227 -2.379 19.562 1 86.56 242 LEU B CA 1
ATOM 6090 C C . LEU B 1 242 ? -9.531 -1.677 18.391 1 86.56 242 LEU B C 1
ATOM 6092 O O . LEU B 1 242 ? -9.977 -1.774 17.25 1 86.56 242 LEU B O 1
ATOM 6096 N N . GLU B 1 243 ? -8.469 -0.963 18.672 1 87.25 243 GLU B N 1
ATOM 6097 C CA . GLU B 1 243 ? -7.695 -0.32 17.609 1 87.25 243 GLU B CA 1
ATOM 6098 C C . GLU B 1 243 ? -7.109 -1.352 16.656 1 87.25 243 GLU B C 1
ATOM 6100 O O . GLU B 1 243 ? -7.117 -1.15 15.438 1 87.25 243 GLU B O 1
ATOM 6105 N N . LYS B 1 244 ? -6.715 -2.414 17.234 1 82.44 244 LYS B N 1
ATOM 6106 C CA . LYS B 1 244 ? -6.129 -3.488 16.438 1 82.44 244 LYS B CA 1
ATOM 6107 C C . LYS B 1 244 ? -7.16 -4.105 15.508 1 82.44 244 LYS B C 1
ATOM 6109 O O . LYS B 1 244 ? -6.816 -4.578 14.422 1 82.44 244 LYS B O 1
ATOM 6114 N N . MET B 1 245 ? -8.367 -4.035 15.883 1 84.94 245 MET B N 1
ATOM 6115 C CA . MET B 1 245 ? -9.43 -4.699 15.133 1 84.94 245 MET B CA 1
ATOM 6116 C C . MET B 1 245 ? -10.055 -3.748 14.117 1 84.94 245 MET B C 1
ATOM 6118 O O . MET B 1 245 ? -11.062 -4.078 13.492 1 84.94 245 MET B O 1
ATOM 6122 N N . THR B 1 246 ? -9.477 -2.604 13.977 1 92.31 246 THR B N 1
ATOM 6123 C CA . THR B 1 246 ? -9.977 -1.65 12.992 1 92.31 246 THR B CA 1
ATOM 6124 C C . THR B 1 246 ? -10 -2.275 11.594 1 92.31 246 THR B C 1
ATOM 6126 O O . THR B 1 246 ? -9.039 -2.934 11.188 1 92.31 246 THR B O 1
ATOM 6129 N N . ASP B 1 247 ? -11.047 -2.084 10.914 1 95.19 247 ASP B N 1
ATOM 6130 C CA . ASP B 1 247 ? -11.266 -2.744 9.633 1 95.19 247 ASP B CA 1
ATOM 6131 C C . ASP B 1 247 ? -10.539 -2.016 8.508 1 95.19 247 ASP B C 1
ATOM 6133 O O . ASP B 1 247 ? -10.055 -2.643 7.559 1 95.19 247 ASP B O 1
ATOM 6137 N N . LEU B 1 248 ? -10.508 -0.733 8.594 1 95.81 248 LEU B N 1
ATOM 6138 C CA . LEU B 1 248 ? -9.898 0.109 7.566 1 95.81 248 LEU B CA 1
ATOM 6139 C C . LEU B 1 248 ? -9.375 1.406 8.172 1 95.81 248 LEU B C 1
ATOM 6141 O O . LEU B 1 248 ? -9.945 1.927 9.133 1 95.81 248 LEU B O 1
ATOM 6145 N N . VAL B 1 249 ? -8.273 1.869 7.676 1 93.88 249 VAL B N 1
ATOM 6146 C CA . VAL B 1 249 ? -7.684 3.123 8.133 1 93.88 249 VAL B CA 1
ATOM 6147 C C . VAL B 1 249 ? -7.512 4.074 6.945 1 93.88 249 VAL B C 1
ATOM 6149 O O . VAL B 1 249 ? -6.871 3.725 5.949 1 93.88 249 VAL B O 1
ATOM 6152 N N . PHE B 1 250 ? -8.117 5.191 7.07 1 94.44 250 PHE B N 1
ATOM 6153 C CA . PHE B 1 250 ? -7.832 6.27 6.133 1 94.44 250 PHE B CA 1
ATOM 6154 C C . PHE B 1 250 ? -6.719 7.164 6.664 1 94.44 250 PHE B C 1
ATOM 6156 O O . PHE B 1 250 ? -6.727 7.547 7.836 1 94.44 250 PHE B O 1
ATOM 6163 N N . ILE B 1 251 ? -5.805 7.414 5.824 1 90.94 251 ILE B N 1
ATOM 6164 C CA . ILE B 1 251 ? -4.707 8.312 6.164 1 90.94 251 ILE B CA 1
ATOM 6165 C C . ILE B 1 251 ? -4.773 9.562 5.297 1 90.94 251 ILE B C 1
ATOM 6167 O O . ILE B 1 251 ? -4.875 9.477 4.07 1 90.94 251 ILE B O 1
ATOM 6171 N N . ASN B 1 252 ? -4.75 10.688 5.969 1 91.62 252 ASN B N 1
ATOM 6172 C CA . ASN B 1 252 ? -4.707 11.953 5.246 1 91.62 252 ASN B CA 1
ATOM 6173 C C . ASN B 1 252 ? -3.318 12.219 4.664 1 91.62 252 ASN B C 1
ATOM 6175 O O . ASN B 1 252 ? -2.652 13.18 5.051 1 91.62 252 ASN B O 1
ATOM 6179 N N . GLY B 1 253 ? -2.939 11.352 3.721 1 89.19 253 GLY B N 1
ATOM 6180 C CA . GLY B 1 253 ? -1.61 11.414 3.131 1 89.19 253 GLY B CA 1
ATOM 6181 C C . GLY B 1 253 ? -1.603 11.102 1.646 1 89.19 253 GLY B C 1
ATOM 6182 O O . GLY B 1 253 ? -2.633 10.734 1.076 1 89.19 253 GLY B O 1
ATOM 6183 N N . HIS B 1 254 ? -0.572 11.359 1.051 1 91.19 254 HIS B N 1
ATOM 6184 C CA . HIS B 1 254 ? -0.258 11.125 -0.354 1 91.19 254 HIS B CA 1
ATOM 6185 C C . HIS B 1 254 ? 1.245 11.203 -0.603 1 91.19 254 HIS B C 1
ATOM 6187 O O . HIS B 1 254 ? 1.953 11.961 0.066 1 91.19 254 HIS B O 1
ATOM 6193 N N . TYR B 1 255 ? 1.705 10.531 -1.53 1 88.25 255 TYR B N 1
ATOM 6194 C CA . TYR B 1 255 ? 3.146 10.469 -1.746 1 88.25 255 TYR B CA 1
ATOM 6195 C C . TYR B 1 255 ? 3.686 11.812 -2.219 1 88.25 255 TYR B C 1
ATOM 6197 O O . TYR B 1 255 ? 4.891 12.062 -2.154 1 88.25 255 TYR B O 1
ATOM 6205 N N . SER B 1 256 ? 2.84 12.672 -2.748 1 89.12 256 SER B N 1
ATOM 6206 C CA . SER B 1 256 ? 3.289 14 -3.137 1 89.12 256 SER B CA 1
ATOM 6207 C C . SER B 1 256 ? 3.348 14.938 -1.934 1 89.12 256 SER B C 1
ATOM 6209 O O . SER B 1 256 ? 3.934 16.016 -2.01 1 89.12 256 SER B O 1
ATOM 6211 N N . LEU B 1 257 ? 2.729 14.516 -0.824 1 86 257 LEU B N 1
ATOM 6212 C CA . LEU B 1 257 ? 2.682 15.336 0.386 1 86 257 LEU B CA 1
ATOM 6213 C C . LEU B 1 257 ? 3.736 14.875 1.388 1 86 257 LEU B C 1
ATOM 6215 O O . LEU B 1 257 ? 4.387 15.703 2.029 1 86 257 LEU B O 1
ATOM 6219 N N . ASN B 1 258 ? 3.807 13.562 1.452 1 80.5 258 ASN B N 1
ATOM 6220 C CA . ASN B 1 258 ? 4.648 12.953 2.477 1 80.5 258 ASN B CA 1
ATOM 6221 C C . ASN B 1 258 ? 5.559 11.875 1.886 1 80.5 258 ASN B C 1
ATOM 6223 O O . ASN B 1 258 ? 5.547 11.648 0.676 1 80.5 258 ASN B O 1
ATOM 6227 N N . LEU B 1 259 ? 6.32 11.398 2.811 1 76.5 259 LEU B N 1
ATOM 6228 C CA . LEU B 1 259 ? 7.176 10.297 2.387 1 76.5 259 LEU B CA 1
ATOM 6229 C C . LEU B 1 259 ? 6.348 9.062 2.043 1 76.5 259 LEU B C 1
ATOM 6231 O O . LEU B 1 259 ? 5.363 8.766 2.723 1 76.5 259 LEU B O 1
ATOM 6235 N N . ALA B 1 260 ? 6.789 8.43 0.948 1 79.75 260 ALA B N 1
ATOM 6236 C CA . ALA B 1 260 ? 6.137 7.188 0.549 1 79.75 260 ALA B CA 1
ATOM 6237 C C . ALA B 1 260 ? 6.262 6.129 1.64 1 79.75 260 ALA B C 1
ATOM 6239 O O . ALA B 1 260 ? 7.348 5.922 2.189 1 79.75 260 ALA B O 1
ATOM 6240 N N . GLN B 1 261 ? 5.102 5.52 2.004 1 78.69 261 GLN B N 1
ATOM 6241 C CA . GLN B 1 261 ? 5.078 4.504 3.051 1 78.69 261 GLN B CA 1
ATOM 6242 C C . GLN B 1 261 ? 4.559 3.174 2.516 1 78.69 261 GLN B C 1
ATOM 6244 O O . GLN B 1 261 ? 3.736 3.148 1.597 1 78.69 261 GLN B O 1
ATOM 6249 N N . SER B 1 262 ? 5.117 2.154 3.139 1 83 262 SER B N 1
ATOM 6250 C CA . SER B 1 262 ? 4.547 0.841 2.865 1 83 262 SER B CA 1
ATOM 6251 C C . SER B 1 262 ? 3.312 0.585 3.725 1 83 262 SER B C 1
ATOM 6253 O O . SER B 1 262 ? 3.396 0.583 4.953 1 83 262 SER B O 1
ATOM 6255 N N . LEU B 1 263 ? 2.193 0.421 3.09 1 84.62 263 LEU B N 1
ATOM 6256 C CA . LEU B 1 263 ? 0.937 0.248 3.812 1 84.62 263 LEU B CA 1
ATOM 6257 C C . LEU B 1 263 ? 0.259 -1.061 3.416 1 84.62 263 LEU B C 1
ATOM 6259 O O . LEU B 1 263 ? 0.302 -1.46 2.25 1 84.62 263 LEU B O 1
ATOM 6263 N N . PRO B 1 264 ? -0.315 -1.713 4.414 1 86.88 264 PRO B N 1
ATOM 6264 C CA . PRO B 1 264 ? -1.16 -2.855 4.062 1 86.88 264 PRO B CA 1
ATOM 6265 C C . PRO B 1 264 ? -2.471 -2.439 3.398 1 86.88 264 PRO B C 1
ATOM 6267 O O . PRO B 1 264 ? -2.809 -1.252 3.383 1 86.88 264 PRO B O 1
ATOM 6270 N N . PRO B 1 265 ? -3.209 -3.363 2.863 1 90 265 PRO B N 1
ATOM 6271 C CA . PRO B 1 265 ? -4.422 -3.025 2.119 1 90 265 PRO B CA 1
ATOM 6272 C C . PRO B 1 265 ? -5.484 -2.361 2.99 1 90 265 PRO B C 1
ATOM 6274 O O . PRO B 1 265 ? -6.352 -1.649 2.479 1 90 265 PRO B O 1
ATOM 6277 N N . ASN B 1 266 ? -5.453 -2.6 4.266 1 92.12 266 ASN B N 1
ATOM 6278 C CA . ASN B 1 266 ? -6.461 -2 5.129 1 92.12 266 ASN B CA 1
ATOM 6279 C C . ASN B 1 266 ? -6.102 -0.563 5.496 1 92.12 266 ASN B C 1
ATOM 6281 O O . ASN B 1 266 ? -6.785 0.062 6.312 1 92.12 266 ASN B O 1
ATOM 6285 N N . MET B 1 267 ? -5.102 -0.035 4.969 1 91.38 267 MET B N 1
ATOM 6286 C CA . MET B 1 267 ? -4.723 1.365 5.141 1 91.38 267 MET B CA 1
ATOM 6287 C C . MET B 1 267 ? -4.625 2.07 3.793 1 91.38 267 MET B C 1
ATOM 6289 O O . MET B 1 267 ? -3.918 1.608 2.895 1 91.38 267 MET B O 1
ATOM 6293 N N . ARG B 1 268 ? -5.336 3.156 3.707 1 92.19 268 ARG B N 1
ATOM 6294 C CA . ARG B 1 268 ? -5.422 3.846 2.424 1 92.19 268 ARG B CA 1
ATOM 6295 C C . ARG B 1 268 ? -5.137 5.336 2.584 1 92.19 268 ARG B C 1
ATOM 6297 O O . ARG B 1 268 ? -5.676 5.98 3.486 1 92.19 268 ARG B O 1
ATOM 6304 N N . ASN B 1 269 ? -4.258 5.777 1.7 1 91.94 269 ASN B N 1
ATOM 6305 C CA . ASN B 1 269 ? -4.051 7.219 1.632 1 91.94 269 ASN B CA 1
ATOM 6306 C C . ASN B 1 269 ? -5.188 7.918 0.889 1 91.94 269 ASN B C 1
ATOM 6308 O O . ASN B 1 269 ? -5.48 7.578 -0.259 1 91.94 269 ASN B O 1
ATOM 6312 N N . VAL B 1 270 ? -5.805 8.898 1.536 1 94.81 270 VAL B N 1
ATOM 6313 C CA . VAL B 1 270 ? -6.891 9.648 0.91 1 94.81 270 VAL B CA 1
ATOM 6314 C C . VAL B 1 270 ? -6.648 11.141 1.071 1 94.81 270 VAL B C 1
ATOM 6316 O O . VAL B 1 270 ? -7.59 11.906 1.295 1 94.81 270 VAL B O 1
ATOM 6319 N N . GLY B 1 271 ? -5.387 11.5 1.033 1 94.12 271 GLY B N 1
ATOM 6320 C CA . GLY B 1 271 ? -5.051 12.906 1.158 1 94.12 271 GLY B CA 1
ATOM 6321 C C . GLY B 1 271 ? -5.723 13.781 0.115 1 94.12 271 GLY B C 1
ATOM 6322 O O . GLY B 1 271 ? -5.816 13.398 -1.054 1 94.12 271 GLY B O 1
ATOM 6323 N N . GLY B 1 272 ? -6.23 14.969 0.553 1 95.56 272 GLY B N 1
ATOM 6324 C CA . GLY B 1 272 ? -6.832 15.93 -0.357 1 95.56 272 GLY B CA 1
ATOM 6325 C C . GLY B 1 272 ? -8.352 15.883 -0.352 1 95.56 272 GLY B C 1
ATOM 6326 O O . GLY B 1 272 ? -8.992 16.453 -1.236 1 95.56 272 GLY B O 1
ATOM 6327 N N . LEU B 1 273 ? -8.945 15.234 0.647 1 96.31 273 LEU B N 1
ATOM 6328 C CA . LEU B 1 273 ? -10.398 15.172 0.729 1 96.31 273 LEU B CA 1
ATOM 6329 C C . LEU B 1 273 ? -11 16.578 0.753 1 96.31 273 LEU B C 1
ATOM 6331 O O . LEU B 1 273 ? -12.07 16.812 0.193 1 96.31 273 LEU B O 1
ATOM 6335 N N . HIS B 1 274 ? -10.266 17.5 1.416 1 95.06 274 HIS B N 1
ATOM 6336 C CA . HIS B 1 274 ? -10.805 18.844 1.618 1 95.06 274 HIS B CA 1
ATOM 6337 C C . HIS B 1 274 ? -10.492 19.75 0.432 1 95.06 274 HIS B C 1
ATOM 6339 O O . HIS B 1 274 ? -11.016 20.859 0.338 1 95.06 274 HIS B O 1
ATOM 6345 N N . CYS B 1 275 ? -9.594 19.281 -0.457 1 96.44 275 CYS B N 1
ATOM 6346 C CA . CYS B 1 275 ? -9.219 20.109 -1.598 1 96.44 275 CYS B CA 1
ATOM 6347 C C . CYS B 1 275 ? -10.375 20.234 -2.58 1 96.44 275 CYS B C 1
ATOM 6349 O O . CYS B 1 275 ? -11.078 19.266 -2.85 1 96.44 275 CYS B O 1
ATOM 6351 N N . LYS B 1 276 ? -10.57 21.406 -3.039 1 94.44 276 LYS B N 1
ATOM 6352 C CA . LYS B 1 276 ? -11.609 21.672 -4.031 1 94.44 276 LYS B CA 1
ATOM 6353 C C . LYS B 1 276 ? -11.094 22.594 -5.141 1 94.44 276 LYS B C 1
ATOM 6355 O O . LYS B 1 276 ? -10.086 23.281 -4.961 1 94.44 276 LYS B O 1
ATOM 6360 N N . GLU B 1 277 ? -11.727 22.5 -6.215 1 94 277 GLU B N 1
ATOM 6361 C CA . GLU B 1 277 ? -11.414 23.453 -7.285 1 94 277 GLU B CA 1
ATOM 6362 C C . GLU B 1 277 ? -11.773 24.875 -6.891 1 94 277 GLU B C 1
ATOM 6364 O O . GLU B 1 277 ? -12.758 25.109 -6.184 1 94 277 GLU B O 1
ATOM 6369 N N . SER B 1 278 ? -10.961 25.781 -7.332 1 95.5 278 SER B N 1
ATOM 6370 C CA . SER B 1 278 ? -11.195 27.188 -7.023 1 95.5 278 SER B CA 1
ATOM 6371 C C . SER B 1 278 ? -12.43 27.719 -7.75 1 95.5 278 SER B C 1
ATOM 6373 O O . SER B 1 278 ? -12.648 27.406 -8.922 1 95.5 278 SER B O 1
ATOM 6375 N N . GLU B 1 279 ? -13.203 28.469 -6.992 1 95.88 279 GLU B N 1
ATOM 6376 C CA . GLU B 1 279 ? -14.375 29.156 -7.535 1 95.88 279 GLU B CA 1
ATOM 6377 C C . GLU B 1 279 ? -14.133 30.656 -7.637 1 95.88 279 GLU B C 1
ATOM 6379 O O . GLU B 1 279 ? -13.07 31.156 -7.246 1 95.88 279 GLU B O 1
ATOM 6384 N N . ASP B 1 280 ? -15.133 31.328 -8.203 1 96.19 280 ASP B N 1
ATOM 6385 C CA . ASP B 1 280 ? -15.023 32.781 -8.32 1 96.19 280 ASP B CA 1
ATOM 6386 C C . ASP B 1 280 ? -14.977 33.438 -6.945 1 96.19 280 ASP B C 1
ATOM 6388 O O . ASP B 1 280 ? -15.688 33 -6.023 1 96.19 280 ASP B O 1
ATOM 6392 N N . LEU B 1 281 ? -14.219 34.5 -6.883 1 96.81 281 LEU B N 1
ATOM 6393 C CA . LEU B 1 281 ? -14.062 35.219 -5.613 1 96.81 281 LEU B CA 1
ATOM 6394 C C . LEU B 1 281 ? -15.219 36.156 -5.367 1 96.81 281 LEU B C 1
ATOM 6396 O O . LEU B 1 281 ? -15.836 36.656 -6.316 1 96.81 281 LEU B O 1
ATOM 6400 N N . PRO B 1 282 ? -15.508 36.406 -4.059 1 96 282 PRO B N 1
ATOM 6401 C CA . PRO B 1 282 ? -16.422 37.5 -3.777 1 96 282 PRO B CA 1
ATOM 6402 C C . PRO B 1 282 ? -15.977 38.812 -4.426 1 96 282 PRO B C 1
ATOM 6404 O O . PRO B 1 282 ? -14.773 39.062 -4.555 1 96 282 PRO B O 1
ATOM 6407 N N . GLN B 1 283 ? -16.922 39.625 -4.746 1 95.62 283 GLN B N 1
ATOM 6408 C CA . GLN B 1 283 ? -16.688 40.844 -5.539 1 95.62 283 GLN B CA 1
ATOM 6409 C C . GLN B 1 283 ? -15.656 41.75 -4.863 1 95.62 283 GLN B C 1
ATOM 6411 O O . GLN B 1 283 ? -14.789 42.312 -5.531 1 95.62 283 GLN B O 1
ATOM 6416 N N . ASP B 1 284 ? -15.711 41.875 -3.623 1 95.31 284 ASP B N 1
ATOM 6417 C CA . ASP B 1 284 ? -14.828 42.781 -2.9 1 95.31 284 ASP B CA 1
ATOM 6418 C C . ASP B 1 284 ? -13.375 42.312 -2.977 1 95.31 284 ASP B C 1
ATOM 6420 O O . ASP B 1 284 ? -12.461 43.125 -3.15 1 95.31 284 ASP B O 1
ATOM 6424 N N . ILE B 1 285 ? -13.172 41.031 -2.873 1 96.75 285 ILE B N 1
ATOM 6425 C CA . ILE B 1 285 ? -11.828 40.469 -2.955 1 96.75 285 ILE B CA 1
ATOM 6426 C C . ILE B 1 285 ? -11.32 40.562 -4.391 1 96.75 285 ILE B C 1
ATOM 6428 O O . ILE B 1 285 ? -10.164 40.906 -4.629 1 96.75 285 ILE B O 1
ATOM 6432 N N . GLU B 1 286 ? -12.219 40.25 -5.309 1 96.19 286 GLU B N 1
ATOM 6433 C CA . GLU B 1 286 ? -11.852 40.344 -6.719 1 96.19 286 GLU B CA 1
ATOM 6434 C C . GLU B 1 286 ? -11.406 41.75 -7.109 1 96.19 286 GLU B C 1
ATOM 6436 O O . GLU B 1 286 ? -10.422 41.906 -7.828 1 96.19 286 GLU B O 1
ATOM 6441 N N . GLU B 1 287 ? -12.141 42.688 -6.633 1 96.06 287 GLU B N 1
ATOM 6442 C CA . GLU B 1 287 ? -11.805 44.094 -6.918 1 96.06 287 GLU B CA 1
ATOM 6443 C C . GLU B 1 287 ? -10.453 44.469 -6.316 1 96.06 287 GLU B C 1
ATOM 6445 O O . GLU B 1 287 ? -9.664 45.156 -6.945 1 96.06 287 GLU B O 1
ATOM 6450 N N . PHE B 1 288 ? -10.273 44 -5.18 1 96.75 288 PHE B N 1
ATOM 6451 C CA . PHE B 1 288 ? -9.031 44.312 -4.48 1 96.75 288 PHE B CA 1
ATOM 6452 C C . PHE B 1 288 ? -7.832 43.75 -5.238 1 96.75 288 PHE B C 1
ATOM 6454 O O . PHE B 1 288 ? -6.789 44.406 -5.328 1 96.75 288 PHE B O 1
ATOM 6461 N N . ILE B 1 289 ? -7.953 42.5 -5.809 1 94.81 289 ILE B N 1
ATOM 6462 C CA . ILE B 1 289 ? -6.781 41.875 -6.387 1 94.81 289 ILE B CA 1
ATOM 6463 C C . ILE B 1 289 ? -6.684 42.188 -7.871 1 94.81 289 ILE B C 1
ATOM 6465 O O . ILE B 1 289 ? -5.688 41.875 -8.523 1 94.81 289 ILE B O 1
ATOM 6469 N N . SER B 1 290 ? -7.715 42.812 -8.445 1 90.69 290 SER B N 1
ATOM 6470 C CA . SER B 1 290 ? -7.773 43.094 -9.875 1 90.69 290 SER B CA 1
ATOM 6471 C C . SER B 1 290 ? -6.574 43.938 -10.32 1 90.69 290 SER B C 1
ATOM 6473 O O . SER B 1 290 ? -6.031 43.719 -11.406 1 90.69 290 SER B O 1
ATOM 6475 N N . ASP B 1 291 ? -6.172 44.812 -9.484 1 86.62 291 ASP B N 1
ATOM 6476 C CA . ASP B 1 291 ? -5.078 45.719 -9.883 1 86.62 291 ASP B CA 1
ATOM 6477 C C . ASP B 1 291 ? -3.734 45.156 -9.391 1 86.62 291 ASP B C 1
ATOM 6479 O O . ASP B 1 291 ? -2.707 45.844 -9.516 1 86.62 291 ASP B O 1
ATOM 6483 N N . GLY B 1 292 ? -3.748 44.094 -8.82 1 88.25 292 GLY B N 1
ATOM 6484 C CA . GLY B 1 292 ? -2.525 43.469 -8.32 1 88.25 292 GLY B CA 1
ATOM 6485 C C . GLY B 1 292 ? -1.759 42.719 -9.391 1 88.25 292 GLY B C 1
ATOM 6486 O O . GLY B 1 292 ? -1.604 41.5 -9.305 1 88.25 292 GLY B O 1
ATOM 6487 N N . ASP B 1 293 ? -1.078 43.344 -10.328 1 89.5 293 ASP B N 1
ATOM 6488 C CA . ASP B 1 293 ? -0.433 42.75 -11.484 1 89.5 293 ASP B CA 1
ATOM 6489 C C . ASP B 1 293 ? 0.778 41.906 -11.07 1 89.5 293 ASP B C 1
ATOM 6491 O O . ASP B 1 293 ? 1.169 41 -11.773 1 89.5 293 ASP B O 1
ATOM 6495 N N . GLU B 1 294 ? 1.324 42.312 -9.875 1 94.94 294 GLU B N 1
ATOM 6496 C CA . GLU B 1 294 ? 2.5 41.562 -9.414 1 94.94 294 GLU B CA 1
ATOM 6497 C C . GLU B 1 294 ? 2.102 40.312 -8.648 1 94.94 294 GLU B C 1
ATOM 6499 O O . GLU B 1 294 ? 2.959 39.531 -8.258 1 94.94 294 GLU B O 1
ATOM 6504 N N . GLY B 1 295 ? 0.817 40.188 -8.43 1 97.12 295 GLY B N 1
ATOM 6505 C CA . GLY B 1 295 ? 0.342 38.969 -7.816 1 97.12 295 GLY B CA 1
ATOM 6506 C C . GLY B 1 295 ? -0.23 39.156 -6.426 1 97.12 295 GLY B C 1
ATOM 6507 O O . GLY B 1 295 ? -0.28 40.312 -5.93 1 97.12 295 GLY B O 1
ATOM 6508 N N . VAL B 1 296 ? -0.709 38.062 -5.84 1 98.31 296 VAL B N 1
ATOM 6509 C CA . VAL B 1 296 ? -1.407 38.094 -4.559 1 98.31 296 VAL B CA 1
ATOM 6510 C C . VAL B 1 296 ? -0.717 37.125 -3.586 1 98.31 296 VAL B C 1
ATOM 6512 O O . VAL B 1 296 ? -0.28 36.031 -3.975 1 98.31 296 VAL B O 1
ATOM 6515 N N . ILE B 1 297 ? -0.557 37.562 -2.367 1 98.69 297 ILE B N 1
ATOM 6516 C CA . ILE B 1 297 ? -0.087 36.75 -1.262 1 98.69 297 ILE B CA 1
ATOM 6517 C C . ILE B 1 297 ? -1.233 36.5 -0.287 1 98.69 297 ILE B C 1
ATOM 6519 O O . ILE B 1 297 ? -1.905 37.438 0.154 1 98.69 297 ILE B O 1
ATOM 6523 N N . LEU B 1 298 ? -1.517 35.25 -0.047 1 98.5 298 LEU B N 1
ATOM 6524 C CA . LEU B 1 298 ? -2.506 34.844 0.948 1 98.5 298 LEU B CA 1
ATOM 6525 C C . LEU B 1 298 ? -1.843 34.562 2.291 1 98.5 298 LEU B C 1
ATOM 6527 O O . LEU B 1 298 ? -0.961 33.688 2.385 1 98.5 298 LEU B O 1
ATOM 6531 N N . PHE B 1 299 ? -2.213 35.312 3.312 1 97.88 299 PHE B N 1
ATOM 6532 C CA . PHE B 1 299 ? -1.687 35.125 4.66 1 97.88 299 PHE B CA 1
ATOM 6533 C C . PHE B 1 299 ? -2.773 34.625 5.602 1 97.88 299 PHE B C 1
ATOM 6535 O O . PHE B 1 299 ? -3.689 35.375 5.953 1 97.88 299 PHE B O 1
ATOM 6542 N N . SER B 1 300 ? -2.633 33.344 5.988 1 94.81 300 SER B N 1
ATOM 6543 C CA . SER B 1 300 ? -3.582 32.688 6.891 1 94.81 300 SER B CA 1
ATOM 6544 C C . SER B 1 300 ? -2.873 31.797 7.887 1 94.81 300 SER B C 1
ATOM 6546 O O . SER B 1 300 ? -2.182 30.844 7.492 1 94.81 300 SER B O 1
ATOM 6548 N N . LEU B 1 301 ? -3.047 32 9.172 1 89.06 301 LEU B N 1
ATOM 6549 C CA . LEU B 1 301 ? -2.414 31.172 10.195 1 89.06 301 LEU B CA 1
ATOM 6550 C C . LEU B 1 301 ? -3.373 30.109 10.703 1 89.06 301 LEU B C 1
ATOM 6552 O O . LEU B 1 301 ? -3.324 29.719 11.875 1 89.06 301 LEU B O 1
ATOM 6556 N N . GLY B 1 302 ? -4.293 29.719 9.859 1 77.81 302 GLY B N 1
ATOM 6557 C CA . GLY B 1 302 ? -5.172 28.609 10.148 1 77.81 302 GLY B CA 1
ATOM 6558 C C . GLY B 1 302 ? -6.277 28.953 11.133 1 77.81 302 GLY B C 1
ATOM 6559 O O . GLY B 1 302 ? -6.398 30.094 11.555 1 77.81 302 GLY B O 1
ATOM 6560 N N . SER B 1 303 ? -7.059 27.984 11.477 1 67.88 303 SER B N 1
ATOM 6561 C CA . SER B 1 303 ? -8.227 28.156 12.328 1 67.88 303 SER B CA 1
ATOM 6562 C C . SER B 1 303 ? -7.84 28.172 13.805 1 67.88 303 SER B C 1
ATOM 6564 O O . SER B 1 303 ? -8.586 28.672 14.641 1 67.88 303 SER B O 1
ATOM 6566 N N . ALA B 1 304 ? -6.676 27.719 14.023 1 65.69 304 ALA B N 1
ATOM 6567 C CA . ALA B 1 304 ? -6.32 27.484 15.422 1 65.69 304 ALA B CA 1
ATOM 6568 C C . ALA B 1 304 ? -5.629 28.703 16.031 1 65.69 304 ALA B C 1
ATOM 6570 O O . ALA B 1 304 ? -5.66 28.906 17.234 1 65.69 304 ALA B O 1
ATOM 6571 N N . ILE B 1 305 ? -5.086 29.531 15.133 1 74.62 305 ILE B N 1
ATOM 6572 C CA . ILE B 1 305 ? -4.297 30.641 15.641 1 74.62 305 ILE B CA 1
ATOM 6573 C C . ILE B 1 305 ? -4.863 31.969 15.117 1 74.62 305 ILE B C 1
ATOM 6575 O O . ILE B 1 305 ? -4.625 32.344 13.969 1 74.62 305 ILE B O 1
ATOM 6579 N N . PRO B 1 306 ? -5.496 32.625 16 1 77.5 306 PRO B N 1
ATOM 6580 C CA . PRO B 1 306 ? -6.008 33.906 15.57 1 77.5 306 PRO B CA 1
ATOM 6581 C C . PRO B 1 306 ? -4.906 34.938 15.375 1 77.5 306 PRO B C 1
ATOM 6583 O O . PRO B 1 306 ? -4.188 35.281 16.328 1 77.5 306 PRO B O 1
ATOM 6586 N N . SER B 1 307 ? -4.832 35.469 14.203 1 82.75 307 SER B N 1
ATOM 6587 C CA . SER B 1 307 ? -3.795 36.438 13.867 1 82.75 307 SER B CA 1
ATOM 6588 C C . SER B 1 307 ? -3.873 37.656 14.766 1 82.75 307 SER B C 1
ATOM 6590 O O . SER B 1 307 ? -2.861 38.312 15.023 1 82.75 307 SER B O 1
ATOM 6592 N N . GLU B 1 308 ? -5.031 37.906 15.258 1 84.56 308 GLU B N 1
ATOM 6593 C CA . GLU B 1 308 ? -5.242 39.125 16.047 1 84.56 308 GLU B CA 1
ATOM 6594 C C . GLU B 1 308 ? -4.539 39.031 17.391 1 84.56 308 GLU B C 1
ATOM 6596 O O . GLU B 1 308 ? -4.383 40.031 18.078 1 84.56 308 GLU B O 1
ATOM 6601 N N . GLN B 1 309 ? -4.18 37.844 17.734 1 83.19 309 GLN B N 1
ATOM 6602 C CA . GLN B 1 309 ? -3.465 37.656 19 1 83.19 309 GLN B CA 1
ATOM 6603 C C . GLN B 1 309 ? -1.958 37.812 18.797 1 83.19 309 GLN B C 1
ATOM 6605 O O . GLN B 1 309 ? -1.187 37.656 19.75 1 83.19 309 GLN B O 1
ATOM 6610 N N . MET B 1 310 ? -1.607 38.156 17.672 1 88.25 310 MET B N 1
ATOM 6611 C CA . MET B 1 310 ? -0.188 38.25 17.344 1 88.25 310 MET B CA 1
ATOM 6612 C C . MET B 1 310 ? 0.468 39.375 18.141 1 88.25 310 MET B C 1
ATOM 6614 O O . MET B 1 310 ? -0.057 40.5 18.188 1 88.25 310 MET B O 1
ATOM 6618 N N . PRO B 1 311 ? 1.571 39.094 18.766 1 89.12 311 PRO B N 1
ATOM 6619 C CA . PRO B 1 311 ? 2.299 40.188 19.438 1 89.12 311 PRO B CA 1
ATOM 6620 C C . PRO B 1 311 ? 2.664 41.312 18.5 1 89.12 311 PRO B C 1
ATOM 6622 O O . PRO B 1 311 ? 2.967 41.094 17.328 1 89.12 311 PRO B O 1
ATOM 6625 N N . LYS B 1 312 ? 2.746 42.5 19.062 1 92.06 312 LYS B N 1
ATOM 6626 C CA . LYS B 1 312 ? 2.965 43.719 18.281 1 92.06 312 LYS B CA 1
ATOM 6627 C C . LYS B 1 312 ? 4.262 43.656 17.484 1 92.06 312 LYS B C 1
ATOM 6629 O O . LYS B 1 312 ? 4.332 44.125 16.344 1 92.06 312 LYS B O 1
ATOM 6634 N N . GLN B 1 313 ? 5.246 43.031 18.094 1 92.38 313 GLN B N 1
ATOM 6635 C CA . GLN B 1 313 ? 6.543 42.938 17.438 1 92.38 313 GLN B CA 1
ATOM 6636 C C . GLN B 1 313 ? 6.426 42.156 16.125 1 92.38 313 GLN B C 1
ATOM 6638 O O . GLN B 1 313 ? 7.023 42.562 15.117 1 92.38 313 GLN B O 1
ATOM 6643 N N . TYR B 1 314 ? 5.723 41.094 16.109 1 93.06 314 TYR B N 1
ATOM 6644 C CA . TYR B 1 314 ? 5.539 40.312 14.891 1 93.06 314 TYR B CA 1
ATOM 6645 C C . TYR B 1 314 ? 4.637 41.031 13.898 1 93.06 314 TYR B C 1
ATOM 6647 O O . TYR B 1 314 ? 4.906 41.062 12.695 1 93.06 314 TYR B O 1
ATOM 6655 N N . LEU B 1 315 ? 3.586 41.625 14.453 1 94.56 315 LEU B N 1
ATOM 6656 C CA . LEU B 1 315 ? 2.643 42.375 13.625 1 94.56 315 LEU B CA 1
ATOM 6657 C C . LEU B 1 315 ? 3.352 43.469 12.852 1 94.56 315 LEU B C 1
ATOM 6659 O O . LEU B 1 315 ? 3.145 43.625 11.648 1 94.56 315 LEU B O 1
ATOM 6663 N N . ASP B 1 316 ? 4.145 44.188 13.555 1 96.12 316 ASP B N 1
ATOM 6664 C CA . ASP B 1 316 ? 4.891 45.281 12.938 1 96.12 316 ASP B CA 1
ATOM 6665 C C . ASP B 1 316 ? 5.84 44.75 11.867 1 96.12 316 ASP B C 1
ATOM 6667 O O . ASP B 1 316 ? 5.988 45.375 10.805 1 96.12 316 ASP B O 1
ATOM 6671 N N . ALA B 1 317 ? 6.492 43.688 12.164 1 97.06 317 ALA B N 1
ATOM 6672 C CA . ALA B 1 317 ? 7.418 43.094 11.203 1 97.06 317 ALA B CA 1
ATOM 6673 C C . ALA B 1 317 ? 6.699 42.719 9.906 1 97.06 317 ALA B C 1
ATOM 6675 O O . ALA B 1 317 ? 7.176 43.031 8.812 1 97.06 317 ALA B O 1
ATOM 6676 N N . PHE B 1 318 ? 5.555 42.094 10.016 1 97.62 318 PHE B N 1
ATOM 6677 C CA . PHE B 1 318 ? 4.781 41.688 8.844 1 97.62 318 PHE B CA 1
ATOM 6678 C C . PHE B 1 318 ? 4.27 42.906 8.086 1 97.62 318 PHE B C 1
ATOM 6680 O O . PHE B 1 318 ? 4.441 43 6.871 1 97.62 318 PHE B O 1
ATOM 6687 N N . ALA B 1 319 ? 3.674 43.812 8.828 1 97.81 319 ALA B N 1
ATOM 6688 C CA . ALA B 1 319 ? 3.09 45 8.211 1 97.81 319 ALA B CA 1
ATOM 6689 C C . ALA B 1 319 ? 4.145 45.812 7.445 1 97.81 319 ALA B C 1
ATOM 6691 O O . ALA B 1 319 ? 3.908 46.219 6.312 1 97.81 319 ALA B O 1
ATOM 6692 N N . ASN B 1 320 ? 5.277 45.969 8.094 1 98.25 320 ASN B N 1
ATOM 6693 C CA . ASN B 1 320 ? 6.352 46.719 7.461 1 98.25 320 ASN B CA 1
ATOM 6694 C C . ASN B 1 320 ? 6.918 46 6.242 1 98.25 320 ASN B C 1
ATOM 6696 O O . ASN B 1 320 ? 7.211 46.625 5.223 1 98.25 320 ASN B O 1
ATOM 6700 N N . ALA B 1 321 ? 7.098 44.719 6.336 1 98.56 321 ALA B N 1
ATOM 6701 C CA . ALA B 1 321 ? 7.574 43.938 5.199 1 98.56 321 ALA B CA 1
ATOM 6702 C C . ALA B 1 321 ? 6.582 44 4.039 1 98.56 321 ALA B C 1
ATOM 6704 O O . ALA B 1 321 ? 6.98 44.188 2.885 1 98.56 321 ALA B O 1
ATOM 6705 N N . PHE B 1 322 ? 5.293 43.906 4.348 1 98.62 322 PHE B N 1
ATOM 6706 C CA . PHE B 1 322 ? 4.25 43.906 3.33 1 98.62 322 PHE B CA 1
ATOM 6707 C C . PHE B 1 322 ? 4.168 45.25 2.625 1 98.62 322 PHE B C 1
ATOM 6709 O O . PHE B 1 322 ? 3.914 45.312 1.421 1 98.62 322 PHE B O 1
ATOM 6716 N N . ARG B 1 323 ? 4.402 46.281 3.369 1 98.06 323 ARG B N 1
ATOM 6717 C CA . ARG B 1 323 ? 4.363 47.625 2.816 1 98.06 323 ARG B CA 1
ATOM 6718 C C . ARG B 1 323 ? 5.395 47.781 1.706 1 98.06 323 ARG B C 1
ATOM 6720 O O . ARG B 1 323 ? 5.188 48.562 0.765 1 98.06 323 ARG B O 1
ATOM 6727 N N . ARG B 1 324 ? 6.441 47.031 1.805 1 98.12 324 ARG B N 1
ATOM 6728 C CA . ARG B 1 324 ? 7.547 47.125 0.858 1 98.12 324 ARG B CA 1
ATOM 6729 C C . ARG B 1 324 ? 7.262 46.312 -0.404 1 98.12 324 ARG B C 1
ATOM 6731 O O . ARG B 1 324 ? 7.945 46.469 -1.417 1 98.12 324 ARG B O 1
ATOM 6738 N N . LEU B 1 325 ? 6.258 45.5 -0.46 1 98.12 325 LEU B N 1
ATOM 6739 C CA . LEU B 1 325 ? 6 44.562 -1.555 1 98.12 325 LEU B CA 1
ATOM 6740 C C . LEU B 1 325 ? 5.027 45.188 -2.562 1 98.12 325 LEU B C 1
ATOM 6742 O O . LEU B 1 325 ? 4.082 45.875 -2.178 1 98.12 325 LEU B O 1
ATOM 6746 N N . PRO B 1 326 ? 5.262 44.938 -3.797 1 97.38 326 PRO B N 1
ATOM 6747 C CA . PRO B 1 326 ? 4.297 45.406 -4.801 1 97.38 326 PRO B CA 1
ATOM 6748 C C . PRO B 1 326 ? 3.059 44.5 -4.883 1 97.38 326 PRO B C 1
ATOM 6750 O O . PRO B 1 326 ? 2.064 44.875 -5.508 1 97.38 326 PRO B O 1
ATOM 6753 N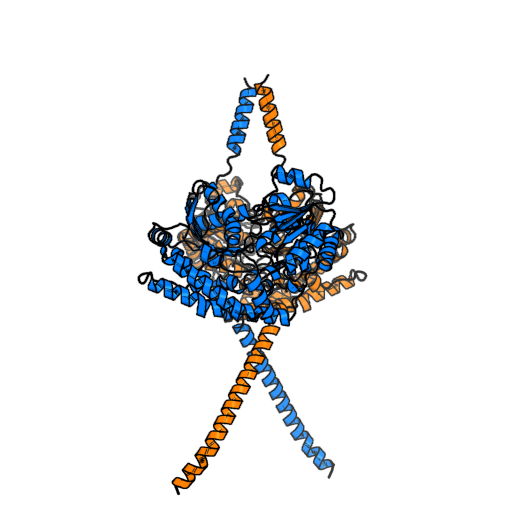 N . GLN B 1 327 ? 3.088 43.312 -4.281 1 98.12 327 GLN B N 1
ATOM 6754 C CA . GLN B 1 327 ? 1.981 42.375 -4.309 1 98.12 327 GLN B CA 1
ATOM 6755 C C . GLN B 1 327 ? 0.833 42.844 -3.418 1 98.12 327 GLN B C 1
ATOM 6757 O O . GLN B 1 327 ? 1.041 43.625 -2.486 1 98.12 327 GLN B O 1
ATOM 6762 N N . LYS B 1 328 ? -0.353 42.375 -3.734 1 98.38 328 LYS B N 1
ATOM 6763 C CA . LYS B 1 328 ? -1.49 42.5 -2.826 1 98.38 328 LYS B CA 1
ATOM 6764 C C . LYS B 1 328 ? -1.488 41.375 -1.789 1 98.38 328 LYS B C 1
ATOM 6766 O O . LYS B 1 328 ? -1.159 40.25 -2.104 1 98.38 328 LYS B O 1
ATOM 6771 N N . ILE B 1 329 ? -1.779 41.781 -0.593 1 98.44 329 ILE B N 1
ATOM 6772 C CA . ILE B 1 329 ? -1.798 40.781 0.48 1 98.44 329 ILE B CA 1
ATOM 6773 C C . ILE B 1 329 ? -3.217 40.656 1.028 1 98.44 329 ILE B C 1
ATOM 6775 O O . ILE B 1 329 ? -3.846 41.625 1.396 1 98.44 329 ILE B O 1
ATOM 6779 N N . ILE B 1 330 ? -3.732 39.469 1.033 1 98.12 330 ILE B N 1
ATOM 6780 C CA . ILE B 1 330 ? -4.98 39.156 1.715 1 98.12 330 ILE B CA 1
ATOM 6781 C C . ILE B 1 330 ? -4.68 38.438 3.025 1 98.12 330 ILE B C 1
ATOM 6783 O O . ILE B 1 330 ? -4.133 37.312 3.02 1 98.12 330 ILE B O 1
ATOM 6787 N N . TRP B 1 331 ? -5.027 39.031 4.105 1 97.31 331 TRP B N 1
ATOM 6788 C CA . TRP B 1 331 ? -4.641 38.594 5.441 1 97.31 331 TRP B CA 1
ATOM 6789 C C . TRP B 1 331 ? -5.871 38.25 6.277 1 97.31 331 TRP B C 1
ATOM 6791 O O . TRP B 1 331 ? -6.695 39.125 6.562 1 97.31 331 TRP B O 1
ATOM 6801 N N . ARG B 1 332 ? -5.984 36.938 6.652 1 95.38 332 ARG B N 1
ATOM 6802 C CA . ARG B 1 332 ? -7.066 36.562 7.551 1 95.38 332 ARG B CA 1
ATOM 6803 C C . ARG B 1 332 ? -6.895 37.188 8.93 1 95.38 332 ARG B C 1
ATOM 6805 O O . ARG B 1 332 ? -5.906 36.938 9.617 1 95.38 332 ARG B O 1
ATOM 6812 N N . TRP B 1 333 ? -7.77 38 9.328 1 92.19 333 TRP B N 1
ATOM 6813 C CA . TRP B 1 333 ? -7.723 38.812 10.547 1 92.19 333 TRP B CA 1
ATOM 6814 C C . TRP B 1 333 ? -9.117 38.969 11.141 1 92.19 333 TRP B C 1
ATOM 6816 O O . TRP B 1 333 ? -9.992 39.562 10.508 1 92.19 333 TRP B O 1
ATOM 6826 N N . SER B 1 334 ? -9.156 38.281 12.336 1 85.62 334 SER B N 1
ATOM 6827 C CA . SER B 1 334 ? -10.445 38.406 13.008 1 85.62 334 SER B CA 1
ATOM 6828 C C . SER B 1 334 ? -10.438 39.531 14.016 1 85.62 334 SER B C 1
ATOM 6830 O O . SER B 1 334 ? -9.5 39.656 14.812 1 85.62 334 SER B O 1
ATOM 6832 N N . GLY B 1 335 ? -11.18 40.562 13.844 1 82.69 335 GLY B N 1
ATOM 6833 C CA . GLY B 1 335 ? -11.25 41.688 14.773 1 82.69 335 GLY B CA 1
ATOM 6834 C C . GLY B 1 335 ? -11.094 43.031 14.109 1 82.69 335 GLY B C 1
ATOM 6835 O O . GLY B 1 335 ? -11.266 43.156 12.898 1 82.69 335 GLY B O 1
ATOM 6836 N N . GLU B 1 336 ? -10.75 43.969 15.023 1 90.5 336 GLU B N 1
ATOM 6837 C CA . GLU B 1 336 ? -10.547 45.312 14.523 1 90.5 336 GLU B CA 1
ATOM 6838 C C . GLU B 1 336 ? -9.195 45.438 13.82 1 90.5 336 GLU B C 1
ATOM 6840 O O . GLU B 1 336 ? -8.195 44.875 14.273 1 90.5 336 GLU B O 1
ATOM 6845 N N . PRO B 1 337 ? -9.273 46.094 12.719 1 93.88 337 PRO B N 1
ATOM 6846 C CA . PRO B 1 337 ? -7.996 46.312 12.039 1 93.88 337 PRO B CA 1
ATOM 6847 C C . PRO B 1 337 ? -6.953 46.969 12.945 1 93.88 337 PRO B C 1
ATOM 6849 O O . PRO B 1 337 ? -7.297 47.844 13.773 1 93.88 337 PRO B O 1
ATOM 6852 N N . PHE B 1 338 ? -5.789 46.531 12.805 1 92.81 338 PHE B N 1
ATOM 6853 C CA . PHE B 1 338 ? -4.715 47.156 13.578 1 92.81 338 PHE B CA 1
ATOM 6854 C C . PHE B 1 338 ? -4.34 48.5 12.992 1 92.81 338 PHE B C 1
ATOM 6856 O O . PHE B 1 338 ? -4.777 48.875 11.898 1 92.81 338 PHE B O 1
ATOM 6863 N N . GLU B 1 339 ? -3.471 49.188 13.711 1 92.19 339 GLU B N 1
ATOM 6864 C CA . GLU B 1 339 ? -3.08 50.531 13.289 1 92.19 339 GLU B CA 1
ATOM 6865 C C . GLU B 1 339 ? -2.129 50.5 12.094 1 92.19 339 GLU B C 1
ATOM 6867 O O . GLU B 1 339 ? -1.264 49.625 12.023 1 92.19 339 GLU B O 1
ATOM 6872 N N . ASN B 1 340 ? -2.295 51.375 11.109 1 92.38 340 ASN B N 1
ATOM 6873 C CA . ASN B 1 340 ? -1.406 51.594 9.969 1 92.38 340 ASN B CA 1
ATOM 6874 C C . ASN B 1 340 ? -1.326 50.375 9.086 1 92.38 340 ASN B C 1
ATOM 6876 O O . ASN B 1 340 ? -0.234 49.906 8.727 1 92.38 340 ASN B O 1
ATOM 6880 N N . VAL B 1 341 ? -2.488 49.812 8.859 1 97.19 341 VAL B N 1
ATOM 6881 C CA . VAL B 1 341 ? -2.545 48.719 7.891 1 97.19 341 VAL B CA 1
ATOM 6882 C C . VAL B 1 341 ? -2.018 49.188 6.543 1 97.19 341 VAL B C 1
ATOM 6884 O O . VAL B 1 341 ? -2.461 50.219 6.023 1 97.19 341 VAL B O 1
ATOM 6887 N N . PRO B 1 342 ? -1.062 48.5 6.012 1 97.62 342 PRO B N 1
ATOM 6888 C CA . PRO B 1 342 ? -0.565 48.906 4.695 1 97.62 342 PRO B CA 1
ATOM 6889 C C . PRO B 1 342 ? -1.668 48.969 3.641 1 97.62 342 PRO B C 1
ATOM 6891 O O . PRO B 1 342 ? -2.609 48.188 3.682 1 97.62 342 PRO B O 1
ATOM 6894 N N . GLU B 1 343 ? -1.575 49.812 2.586 1 96 343 GLU B N 1
ATOM 6895 C CA . GLU B 1 343 ? -2.59 50.031 1.56 1 96 343 GLU B CA 1
ATOM 6896 C C . GLU B 1 343 ? -2.791 48.781 0.705 1 96 343 GLU B C 1
ATOM 6898 O O . GLU B 1 343 ? -3.887 48.531 0.189 1 96 343 GLU B O 1
ATOM 6903 N N . ASN B 1 344 ? -1.76 48.031 0.595 1 97.88 344 ASN B N 1
ATOM 6904 C CA . ASN B 1 344 ? -1.839 46.875 -0.258 1 97.88 344 ASN B CA 1
ATOM 6905 C C . ASN B 1 344 ? -2.289 45.625 0.526 1 97.88 344 ASN B C 1
ATOM 6907 O O . ASN B 1 344 ? -2.156 44.5 0.049 1 97.88 344 ASN B O 1
ATOM 6911 N N . VAL B 1 345 ? -2.764 45.812 1.751 1 97.94 345 VAL B N 1
ATOM 6912 C CA . VAL B 1 345 ? -3.197 44.688 2.588 1 97.94 345 VAL B CA 1
ATOM 6913 C C . VAL B 1 345 ? -4.707 44.781 2.807 1 97.94 345 VAL B C 1
ATOM 6915 O O . VAL B 1 345 ? -5.234 45.812 3.174 1 97.94 345 VAL B O 1
ATOM 6918 N N . MET B 1 346 ? -5.371 43.688 2.566 1 97.25 346 MET B N 1
ATOM 6919 C CA . MET B 1 346 ? -6.781 43.531 2.904 1 97.25 346 MET B CA 1
ATOM 6920 C C . MET B 1 346 ? -6.957 42.562 4.09 1 97.25 346 MET B C 1
ATOM 6922 O O . MET B 1 346 ? -6.457 41.438 4.07 1 97.25 346 MET B O 1
ATOM 6926 N N . LEU B 1 347 ? -7.633 43.062 5.125 1 96.44 347 LEU B N 1
ATOM 6927 C CA . LEU B 1 347 ? -7.965 42.25 6.293 1 96.44 347 LEU B CA 1
ATOM 6928 C C . LEU B 1 347 ? -9.398 41.75 6.211 1 96.44 347 LEU B C 1
ATOM 6930 O O . LEU B 1 347 ? -10.32 42.5 5.93 1 96.44 347 LEU B O 1
ATOM 6934 N N . ARG B 1 348 ? -9.508 40.406 6.391 1 93.44 348 ARG B N 1
ATOM 6935 C CA . ARG B 1 348 ? -10.836 39.812 6.426 1 93.44 348 ARG B CA 1
ATOM 6936 C C . ARG B 1 348 ? -10.922 38.719 7.488 1 93.44 348 ARG B C 1
ATOM 6938 O O . ARG B 1 348 ? -9.984 37.938 7.664 1 93.44 348 ARG B O 1
ATOM 6945 N N . SER B 1 349 ? -12.078 38.688 8.164 1 90.12 349 SER B N 1
ATOM 6946 C CA . SER B 1 349 ? -12.289 37.688 9.227 1 90.12 349 SER B CA 1
ATOM 6947 C C . SER B 1 349 ? -12.5 36.312 8.648 1 90.12 349 SER B C 1
ATOM 6949 O O . SER B 1 349 ? -12.18 35.312 9.297 1 90.12 349 SER B O 1
ATOM 6951 N N . TRP B 1 350 ? -13.117 36.25 7.535 1 88.69 350 TRP B N 1
ATOM 6952 C CA . TRP B 1 350 ? -13.32 35 6.816 1 88.69 350 TRP B CA 1
ATOM 6953 C C . TRP B 1 350 ? -12.844 35.125 5.371 1 88.69 350 TRP B C 1
ATOM 6955 O O . TRP B 1 350 ? -13.031 36.156 4.734 1 88.69 350 TRP B O 1
ATOM 6965 N N . LEU B 1 351 ? -12.188 34.062 4.902 1 93.19 351 LEU B N 1
ATOM 6966 C CA . LEU B 1 351 ? -11.68 34.031 3.533 1 93.19 351 LEU B CA 1
ATOM 6967 C C . LEU 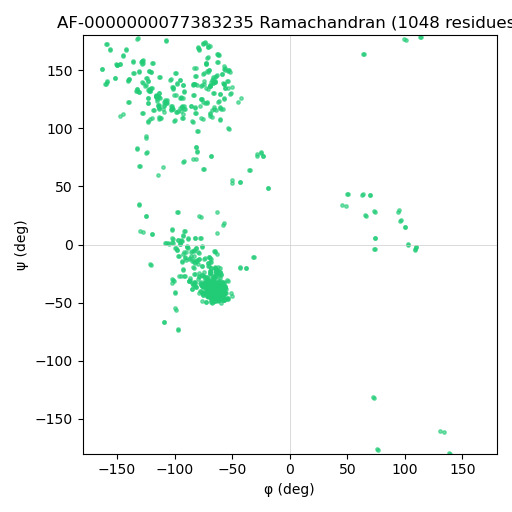B 1 351 ? -12.047 32.719 2.85 1 93.19 351 LEU B C 1
ATOM 6969 O O . LEU B 1 351 ? -11.984 31.641 3.471 1 93.19 351 LEU B O 1
ATOM 6973 N N . PRO B 1 352 ? -12.547 32.812 1.625 1 95.38 352 PRO B N 1
ATOM 6974 C CA . PRO B 1 352 ? -12.539 31.578 0.811 1 95.38 352 PRO B CA 1
ATOM 6975 C C . PRO B 1 352 ? -11.125 31.141 0.419 1 95.38 352 PRO B C 1
ATOM 6977 O O . PRO B 1 352 ? -10.734 31.281 -0.744 1 95.38 352 PRO B O 1
ATOM 6980 N N . GLN B 1 353 ? -10.43 30.594 1.322 1 95.12 353 GLN B N 1
ATOM 6981 C CA . GLN B 1 353 ? -8.992 30.375 1.261 1 95.12 353 GLN B CA 1
ATOM 6982 C C . GLN B 1 353 ? -8.602 29.625 -0.01 1 95.12 353 GLN B C 1
ATOM 6984 O O . GLN B 1 353 ? -7.684 30.047 -0.724 1 95.12 353 GLN B O 1
ATOM 6989 N N . GLN B 1 354 ? -9.297 28.578 -0.373 1 96.44 354 GLN B N 1
ATOM 6990 C CA . GLN B 1 354 ? -8.898 27.766 -1.515 1 96.44 354 GLN B CA 1
ATOM 6991 C C . GLN B 1 354 ? -9.234 28.453 -2.832 1 96.44 354 GLN B C 1
ATOM 6993 O O . GLN B 1 354 ? -8.555 28.234 -3.84 1 96.44 354 GLN B O 1
ATOM 6998 N N . ASP B 1 355 ? -10.297 29.344 -2.771 1 98 355 ASP B N 1
ATOM 6999 C CA . ASP B 1 355 ? -10.594 30.125 -3.963 1 98 355 ASP B CA 1
ATOM 7000 C C . ASP B 1 355 ? -9.5 31.156 -4.23 1 98 355 ASP B C 1
ATOM 7002 O O . ASP B 1 355 ? -9.141 31.406 -5.383 1 98 355 ASP B O 1
ATOM 7006 N N . ILE B 1 356 ? -9.016 31.672 -3.174 1 97.88 356 ILE B N 1
ATOM 7007 C CA . ILE B 1 356 ? -7.926 32.625 -3.307 1 97.88 356 ILE B CA 1
ATOM 7008 C C . ILE B 1 356 ? -6.645 31.906 -3.711 1 97.88 356 ILE B C 1
ATOM 7010 O O . ILE B 1 356 ? -5.941 32.344 -4.629 1 97.88 356 ILE B O 1
ATOM 7014 N N . ALA B 1 357 ? -6.371 30.781 -3.062 1 97.75 357 ALA B N 1
ATOM 7015 C CA . ALA B 1 357 ? -5.164 30 -3.332 1 97.75 357 ALA B CA 1
ATOM 7016 C C . ALA B 1 357 ? -5.129 29.531 -4.785 1 97.75 357 ALA B C 1
ATOM 7018 O O . ALA B 1 357 ? -4.062 29.484 -5.402 1 97.75 357 ALA B O 1
ATOM 7019 N N . GLY B 1 358 ? -6.309 29.234 -5.301 1 97.38 358 GLY B N 1
ATOM 7020 C CA . GLY B 1 358 ? -6.395 28.703 -6.652 1 97.38 358 GLY B CA 1
ATOM 7021 C C . GLY B 1 358 ? -6.523 29.797 -7.707 1 97.38 358 GLY B C 1
ATOM 7022 O O . GLY B 1 358 ? -6.602 29.484 -8.898 1 97.38 358 GLY B O 1
ATOM 7023 N N . HIS B 1 359 ? -6.578 31.047 -7.285 1 97.19 359 HIS B N 1
ATOM 7024 C CA . HIS B 1 359 ? -6.68 32.156 -8.234 1 97.19 359 HIS B CA 1
ATOM 7025 C C . HIS B 1 359 ? -5.398 32.312 -9.055 1 97.19 359 HIS B C 1
ATOM 7027 O O . HIS B 1 359 ? -4.297 32.156 -8.516 1 97.19 359 HIS B O 1
ATOM 7033 N N . PRO B 1 360 ? -5.465 32.594 -10.328 1 95.62 360 PRO B N 1
ATOM 7034 C CA . PRO B 1 360 ? -4.281 32.656 -11.195 1 95.62 360 PRO B CA 1
ATOM 7035 C C . PRO B 1 360 ? -3.273 33.719 -10.742 1 95.62 360 PRO B C 1
ATOM 7037 O O . PRO B 1 360 ? -2.09 33.625 -11.078 1 95.62 360 PRO B O 1
ATOM 7040 N N . LYS B 1 361 ? -3.705 34.688 -9.953 1 97.25 361 LYS B N 1
ATOM 7041 C CA . LYS B 1 361 ? -2.816 35.75 -9.531 1 97.25 361 LYS B CA 1
ATOM 7042 C C . LYS B 1 361 ? -2.111 35.406 -8.219 1 97.25 361 LYS B C 1
ATOM 7044 O O . LYS B 1 361 ? -1.164 36.094 -7.82 1 97.25 361 LYS B O 1
ATOM 7049 N N . THR B 1 362 ? -2.566 34.344 -7.527 1 98.06 362 THR B N 1
ATOM 7050 C CA . THR B 1 362 ? -1.95 34.031 -6.25 1 98.06 362 THR B CA 1
ATOM 7051 C C . THR B 1 362 ? -0.552 33.438 -6.457 1 98.06 362 THR B C 1
ATOM 7053 O O . THR B 1 362 ? -0.358 32.562 -7.289 1 98.06 362 THR B O 1
ATOM 7056 N N . ARG B 1 363 ? 0.4 33.969 -5.625 1 98.25 363 ARG B N 1
ATOM 7057 C CA . ARG B 1 363 ? 1.795 33.594 -5.855 1 98.25 363 ARG B CA 1
ATOM 7058 C C . ARG B 1 363 ? 2.391 32.938 -4.625 1 98.25 363 ARG B C 1
ATOM 7060 O O . ARG B 1 363 ? 3.424 32.25 -4.715 1 98.25 363 ARG B O 1
ATOM 7067 N N . LEU B 1 364 ? 1.724 33.125 -3.508 1 98.75 364 LEU B N 1
ATOM 7068 C CA . LEU B 1 364 ? 2.348 32.656 -2.279 1 98.75 364 LEU B CA 1
ATOM 7069 C C . LEU B 1 364 ? 1.312 32.469 -1.177 1 98.75 364 LEU B C 1
ATOM 7071 O O . LEU B 1 364 ? 0.405 33.281 -1.03 1 98.75 364 LEU B O 1
ATOM 7075 N N . LEU B 1 365 ? 1.43 31.391 -0.433 1 98.75 365 LEU B N 1
ATOM 7076 C CA . LEU B 1 365 ? 0.687 31.172 0.802 1 98.75 365 LEU B CA 1
ATOM 7077 C C . LEU B 1 365 ? 1.6 31.297 2.016 1 98.75 365 LEU B C 1
ATOM 7079 O O . LEU B 1 365 ? 2.646 30.656 2.086 1 98.75 365 LEU B O 1
ATOM 7083 N N . ILE B 1 366 ? 1.293 32.156 2.926 1 98.38 366 ILE B N 1
ATOM 7084 C CA . ILE B 1 366 ? 1.943 32.25 4.23 1 98.38 366 ILE B CA 1
ATOM 7085 C C . ILE B 1 366 ? 1.051 31.625 5.293 1 98.38 366 ILE B C 1
ATOM 7087 O O . ILE B 1 366 ? -0.093 32.031 5.484 1 98.38 366 ILE B O 1
ATOM 7091 N N . SER B 1 367 ? 1.537 30.562 5.91 1 96.31 367 SER B N 1
ATOM 7092 C CA . SER B 1 367 ? 0.728 29.781 6.84 1 96.31 367 SER B CA 1
ATOM 7093 C C . SER B 1 367 ? 1.567 29.25 7.996 1 96.31 367 SER B C 1
ATOM 7095 O O . SER B 1 367 ? 2.799 29.328 7.961 1 96.31 367 SER B O 1
ATOM 7097 N N . HIS B 1 368 ? 0.899 28.859 9.031 1 92.5 368 HIS B N 1
ATOM 7098 C CA . HIS B 1 368 ? 1.614 28.203 10.133 1 92.5 368 HIS B CA 1
ATOM 7099 C C . HIS B 1 368 ? 2.021 26.781 9.758 1 92.5 368 HIS B C 1
ATOM 7101 O O . HIS B 1 368 ? 2.766 26.141 10.5 1 92.5 368 HIS B O 1
ATOM 7107 N N . GLY B 1 369 ? 1.469 26.281 8.641 1 91.38 369 GLY B N 1
ATOM 7108 C CA . GLY B 1 369 ? 1.953 25 8.125 1 91.38 369 GLY B CA 1
ATOM 7109 C C . GLY B 1 369 ? 1.142 23.812 8.609 1 91.38 369 GLY B C 1
ATOM 7110 O O . GLY B 1 369 ? 1.676 22.719 8.766 1 91.38 369 GLY B O 1
ATOM 7111 N N . GLY B 1 370 ? -0.171 24.078 8.898 1 89.81 370 GLY B N 1
ATOM 7112 C CA . GLY B 1 370 ? -1.035 22.953 9.164 1 89.81 370 GLY B CA 1
ATOM 7113 C C . GLY B 1 370 ? -1.163 22 7.98 1 89.81 370 GLY B C 1
ATOM 7114 O O . GLY B 1 370 ? -0.857 22.375 6.848 1 89.81 370 GLY B O 1
ATOM 7115 N N . MET B 1 371 ? -1.614 20.844 8.234 1 89.94 371 MET B N 1
ATOM 7116 C CA . MET B 1 371 ? -1.704 19.828 7.188 1 89.94 371 MET B CA 1
ATOM 7117 C C . MET B 1 371 ? -2.637 20.281 6.07 1 89.94 371 MET B C 1
ATOM 7119 O O . MET B 1 371 ? -2.326 20.109 4.891 1 89.94 371 MET B O 1
ATOM 7123 N N . LEU B 1 372 ? -3.758 20.891 6.402 1 93.5 372 LEU B N 1
ATOM 7124 C CA . LEU B 1 372 ? -4.738 21.266 5.387 1 93.5 372 LEU B CA 1
ATOM 7125 C C . LEU B 1 372 ? -4.199 22.375 4.496 1 93.5 372 LEU B C 1
ATOM 7127 O O . LEU B 1 372 ? -4.285 22.297 3.271 1 93.5 372 LEU B O 1
ATOM 7131 N N . SER B 1 373 ? -3.586 23.391 5.137 1 94.62 373 SER B N 1
ATOM 7132 C CA . SER B 1 373 ? -3.051 24.5 4.359 1 94.62 373 SER B CA 1
ATOM 7133 C C . SER B 1 373 ? -1.879 24.062 3.49 1 94.62 373 SER B C 1
ATOM 7135 O O . SER B 1 373 ? -1.743 24.5 2.348 1 94.62 373 SER B O 1
ATOM 7137 N N . THR B 1 374 ? -1.068 23.266 4.062 1 94.06 374 THR B N 1
ATOM 7138 C CA . THR B 1 374 ? 0.066 22.766 3.295 1 94.06 374 THR B CA 1
ATOM 7139 C C . THR B 1 374 ? -0.411 21.922 2.109 1 94.06 374 THR B C 1
ATOM 7141 O O . THR B 1 374 ? 0.146 22.016 1.013 1 94.06 374 THR B O 1
ATOM 7144 N N . THR B 1 375 ? -1.396 21.094 2.34 1 95.88 375 THR B N 1
ATOM 7145 C CA . THR B 1 375 ? -1.987 20.312 1.257 1 95.88 375 THR B CA 1
ATOM 7146 C C . THR B 1 375 ? -2.607 21.234 0.209 1 95.88 375 THR B C 1
ATOM 7148 O O . THR B 1 375 ? -2.496 20.984 -0.992 1 95.88 375 THR B O 1
ATOM 7151 N N . GLU B 1 376 ? -3.227 22.328 0.659 1 96.94 376 GLU B N 1
ATOM 7152 C CA . GLU B 1 376 ? -3.842 23.281 -0.257 1 96.94 376 GLU B CA 1
ATOM 7153 C C . GLU B 1 376 ? -2.791 23.969 -1.12 1 96.94 376 GLU B C 1
ATOM 7155 O O . GLU B 1 376 ? -3.041 24.281 -2.289 1 96.94 376 GLU B O 1
ATOM 7160 N N . ALA B 1 377 ? -1.652 24.219 -0.525 1 97.88 377 ALA B N 1
ATOM 7161 C CA . ALA B 1 377 ? -0.561 24.797 -1.304 1 97.88 377 ALA B CA 1
ATOM 7162 C C . ALA B 1 377 ? -0.214 23.922 -2.5 1 97.88 377 ALA B C 1
ATOM 7164 O O . ALA B 1 377 ? -0.077 24.406 -3.623 1 97.88 377 ALA B O 1
ATOM 7165 N N . ILE B 1 378 ? -0.169 22.641 -2.293 1 97.69 378 ILE B N 1
ATOM 7166 C CA . ILE B 1 378 ? 0.167 21.688 -3.352 1 97.69 378 ILE B CA 1
ATOM 7167 C C . ILE B 1 378 ? -1.023 21.531 -4.293 1 97.69 378 ILE B C 1
ATOM 7169 O O . ILE B 1 378 ? -0.863 21.562 -5.516 1 97.69 378 ILE B O 1
ATOM 7173 N N . CYS B 1 379 ? -2.158 21.422 -3.715 1 97.56 379 CYS B N 1
ATOM 7174 C CA . CYS B 1 379 ? -3.385 21.234 -4.48 1 97.56 379 CYS B CA 1
ATOM 7175 C C . CYS B 1 379 ? -3.574 22.359 -5.492 1 97.56 379 CYS B C 1
ATOM 7177 O O . CYS B 1 379 ? -4.043 22.125 -6.609 1 97.56 379 CYS B O 1
ATOM 7179 N N . HIS B 1 380 ? -3.197 23.562 -5.098 1 98.25 380 HIS B N 1
ATOM 7180 C CA . HIS B 1 380 ? -3.426 24.719 -5.945 1 98.25 380 HIS B CA 1
ATOM 7181 C C . HIS B 1 380 ? -2.125 25.203 -6.586 1 98.25 380 HIS B C 1
ATOM 7183 O O . HIS B 1 380 ? -2.115 26.203 -7.312 1 98.25 380 HIS B O 1
ATOM 7189 N N . GLY B 1 381 ? -1.032 24.531 -6.32 1 98.06 381 GLY B N 1
ATOM 7190 C CA . GLY B 1 381 ? 0.229 24.766 -7.008 1 98.06 381 GLY B CA 1
ATOM 7191 C C . GLY B 1 381 ? 0.864 26.094 -6.66 1 98.06 381 GLY B C 1
ATOM 7192 O O . GLY B 1 381 ? 1.344 26.812 -7.543 1 98.06 381 GLY B O 1
ATOM 7193 N N . ILE B 1 382 ? 0.848 26.469 -5.367 1 98.5 382 ILE B N 1
ATOM 7194 C CA . ILE B 1 382 ? 1.477 27.719 -4.961 1 98.5 382 ILE B CA 1
ATOM 7195 C C . ILE B 1 382 ? 2.514 27.453 -3.873 1 98.5 382 ILE B C 1
ATOM 7197 O O . ILE B 1 382 ? 2.311 26.594 -3.012 1 98.5 382 ILE B O 1
ATOM 7201 N N . PRO B 1 383 ? 3.654 28.156 -3.857 1 98.75 383 PRO B N 1
ATOM 7202 C CA . PRO B 1 383 ? 4.652 28 -2.799 1 98.75 383 PRO B CA 1
ATOM 7203 C C . PRO B 1 383 ? 4.125 28.391 -1.424 1 98.75 383 PRO B C 1
ATOM 7205 O O . PRO B 1 383 ? 3.111 29.094 -1.328 1 98.75 383 PRO B O 1
ATOM 7208 N N . ILE B 1 384 ? 4.879 27.953 -0.371 1 98.69 384 ILE B N 1
ATOM 7209 C CA . ILE B 1 384 ? 4.391 28.203 0.979 1 98.69 384 ILE B CA 1
ATOM 7210 C C . ILE B 1 384 ? 5.523 28.75 1.845 1 98.69 384 ILE B C 1
ATOM 7212 O O . ILE B 1 384 ? 6.664 28.281 1.744 1 98.69 384 ILE B O 1
ATOM 7216 N N . LEU B 1 385 ? 5.289 29.781 2.543 1 98.75 385 LEU B N 1
ATOM 7217 C CA . LEU B 1 385 ? 6.105 30.219 3.672 1 98.75 385 LEU B CA 1
ATOM 7218 C C . LEU B 1 385 ? 5.488 29.766 4.992 1 98.75 385 LEU B C 1
ATOM 7220 O O . LEU B 1 385 ? 4.391 30.203 5.348 1 98.75 385 LEU B O 1
ATOM 7224 N N . GLY B 1 386 ? 6.223 28.891 5.617 1 96.69 386 GLY B N 1
ATOM 7225 C CA . GLY B 1 386 ? 5.688 28.344 6.852 1 96.69 386 GLY B CA 1
ATOM 7226 C C . GLY B 1 386 ? 6.281 28.969 8.094 1 96.69 386 GLY B C 1
ATOM 7227 O O . GLY B 1 386 ? 7.492 29.188 8.172 1 96.69 386 GLY B O 1
ATOM 7228 N N . LEU B 1 387 ? 5.426 29.312 9.023 1 93.19 387 LEU B N 1
ATOM 7229 C CA . LEU B 1 387 ? 5.793 29.75 10.367 1 93.19 387 LEU B CA 1
ATOM 7230 C C . LEU B 1 387 ? 5.125 28.891 11.422 1 93.19 387 LEU B C 1
ATOM 7232 O O . LEU B 1 387 ? 4.145 29.312 12.047 1 93.19 387 LEU B O 1
ATOM 7236 N N . PRO B 1 388 ? 5.719 27.703 11.648 1 88.75 388 PRO B N 1
ATOM 7237 C CA . PRO B 1 388 ? 5.062 26.75 12.539 1 88.75 388 PRO B CA 1
ATOM 7238 C C . PRO B 1 388 ? 5.117 27.172 14.008 1 88.75 388 PRO B C 1
ATOM 7240 O O . PRO B 1 388 ? 6.078 27.812 14.43 1 88.75 388 PRO B O 1
ATOM 7243 N N . PHE B 1 389 ? 4.109 26.797 14.75 1 80.06 389 PHE B N 1
ATOM 7244 C CA . PHE B 1 389 ? 4.078 26.984 16.188 1 80.06 389 PHE B CA 1
ATOM 7245 C C . PHE B 1 389 ? 4.441 25.688 16.922 1 80.06 389 PHE B C 1
ATOM 7247 O O . PHE B 1 389 ? 5.309 25.688 17.797 1 80.06 389 PHE B O 1
ATOM 7254 N N . TRP B 1 390 ? 3.637 24.594 16.547 1 70.94 390 TRP B N 1
ATOM 7255 C CA . TRP B 1 390 ? 3.84 23.328 17.234 1 70.94 390 TRP B CA 1
ATOM 7256 C C . TRP B 1 390 ? 3.289 22.172 16.406 1 70.94 390 TRP B C 1
ATOM 7258 O O . TRP B 1 390 ? 2.73 22.375 15.336 1 70.94 390 TRP B O 1
ATOM 7268 N N . GLY B 1 391 ? 3.604 20.969 16.938 1 71.5 391 GLY B N 1
ATOM 7269 C CA . GLY B 1 391 ? 2.986 19.766 16.422 1 71.5 391 GLY B CA 1
ATOM 7270 C C . GLY B 1 391 ? 3.504 19.359 15.062 1 71.5 391 GLY B C 1
ATOM 7271 O O . GLY B 1 391 ? 4.711 19.375 14.82 1 71.5 391 GLY B O 1
ATOM 7272 N N . ASP B 1 392 ? 2.518 19.078 14.203 1 79.12 392 ASP B N 1
ATOM 7273 C CA . ASP B 1 392 ? 2.863 18.562 12.883 1 79.12 392 ASP B CA 1
ATOM 7274 C C . ASP B 1 392 ? 3.225 19.703 11.93 1 79.12 392 ASP B C 1
ATOM 7276 O O . ASP B 1 392 ? 3.783 19.469 10.859 1 79.12 392 ASP B O 1
ATOM 7280 N N . GLN B 1 393 ? 3.07 20.922 12.383 1 85.94 393 GLN B N 1
ATOM 7281 C CA . GLN B 1 393 ? 3.33 22.078 11.523 1 85.94 393 GLN B CA 1
ATOM 7282 C C . GLN B 1 393 ? 4.797 22.141 11.109 1 85.94 393 GLN B C 1
ATOM 7284 O O . GLN B 1 393 ? 5.109 22.359 9.938 1 85.94 393 GLN B O 1
ATOM 7289 N N . ASP B 1 394 ? 5.609 21.875 12.133 1 83.5 394 ASP B N 1
ATOM 7290 C CA . ASP B 1 394 ? 7.043 21.891 11.852 1 83.5 394 ASP B CA 1
ATOM 7291 C C . ASP B 1 394 ? 7.418 20.828 10.82 1 83.5 394 ASP B C 1
ATOM 7293 O O . ASP B 1 394 ? 8.195 21.094 9.906 1 83.5 394 ASP B O 1
ATOM 7297 N N . ALA B 1 395 ? 6.855 19.734 11 1 82.5 395 ALA B N 1
ATOM 7298 C CA . ALA B 1 395 ? 7.16 18.641 10.086 1 82.5 395 ALA B CA 1
ATOM 7299 C C . ALA B 1 395 ? 6.637 18.922 8.688 1 82.5 395 ALA B C 1
ATOM 7301 O O . ALA B 1 395 ? 7.32 18.656 7.695 1 82.5 395 ALA B O 1
ATOM 7302 N N . ASN B 1 396 ? 5.445 19.453 8.57 1 88 396 ASN B N 1
ATOM 7303 C CA . ASN B 1 396 ? 4.852 19.781 7.281 1 88 396 ASN B CA 1
ATOM 7304 C C . ASN B 1 396 ? 5.695 20.781 6.504 1 88 396 ASN B C 1
ATOM 7306 O O . ASN B 1 396 ? 5.969 20.594 5.316 1 88 396 ASN B O 1
ATOM 7310 N N . ILE B 1 397 ? 6.121 21.797 7.223 1 90.94 397 ILE B N 1
ATOM 7311 C CA . ILE B 1 397 ? 6.875 22.844 6.555 1 90.94 397 ILE B CA 1
ATOM 7312 C C . ILE B 1 397 ? 8.289 22.359 6.254 1 90.94 397 ILE B C 1
ATOM 7314 O O . ILE B 1 397 ? 8.867 22.703 5.219 1 90.94 397 ILE B O 1
ATOM 7318 N N . ALA B 1 398 ? 8.812 21.562 7.164 1 87.88 398 ALA B N 1
ATOM 7319 C CA . ALA B 1 398 ? 10.125 20.984 6.895 1 87.88 398 ALA B CA 1
ATOM 7320 C C . ALA B 1 398 ? 10.117 20.172 5.605 1 87.88 398 ALA B C 1
ATOM 7322 O O . ALA B 1 398 ? 11.086 20.172 4.848 1 87.88 398 ALA B O 1
ATOM 7323 N N . LEU B 1 399 ? 9.102 19.484 5.352 1 87.69 399 LEU B N 1
ATOM 7324 C CA . LEU B 1 399 ? 8.977 18.703 4.121 1 87.69 399 LEU B CA 1
ATOM 7325 C C . LEU B 1 399 ? 8.867 19.625 2.912 1 87.69 399 LEU B C 1
ATOM 7327 O O . LEU B 1 399 ? 9.414 19.328 1.849 1 87.69 399 LEU B O 1
ATOM 7331 N N . ALA B 1 400 ? 8.141 20.719 3.068 1 93.25 400 ALA B N 1
ATOM 7332 C CA . ALA B 1 400 ? 8.031 21.688 1.987 1 93.25 400 ALA B CA 1
ATOM 7333 C C . ALA B 1 400 ? 9.398 22.25 1.614 1 93.25 400 ALA B C 1
ATOM 7335 O O . ALA B 1 400 ? 9.703 22.438 0.432 1 93.25 400 ALA B O 1
ATOM 7336 N N . VAL B 1 401 ? 10.188 22.484 2.658 1 93.69 401 VAL B N 1
ATOM 7337 C CA . VAL B 1 401 ? 11.539 23 2.447 1 93.69 401 VAL B CA 1
ATOM 7338 C C . VAL B 1 401 ? 12.398 21.938 1.775 1 93.69 401 VAL B C 1
ATOM 7340 O O . VAL B 1 401 ? 13.07 22.219 0.776 1 93.69 401 VAL B O 1
ATOM 7343 N N . ARG B 1 402 ? 12.312 20.781 2.268 1 88.5 402 ARG B N 1
ATOM 7344 C CA . ARG B 1 402 ? 13.078 19.656 1.719 1 88.5 402 ARG B CA 1
ATOM 7345 C C . ARG B 1 402 ? 12.75 19.438 0.247 1 88.5 402 ARG B C 1
ATOM 7347 O O . ARG B 1 402 ? 13.641 19.203 -0.568 1 88.5 402 ARG B O 1
ATOM 7354 N N . ASP B 1 403 ? 11.516 19.516 -0.061 1 90.38 403 ASP B N 1
ATOM 7355 C CA . ASP B 1 403 ? 11.039 19.188 -1.402 1 90.38 403 ASP B CA 1
ATOM 7356 C C . ASP B 1 403 ? 11.172 20.391 -2.338 1 90.38 403 ASP B C 1
ATOM 7358 O O . ASP B 1 403 ? 10.992 20.25 -3.551 1 90.38 403 ASP B O 1
ATOM 7362 N N . GLY B 1 404 ? 11.391 21.562 -1.808 1 95 404 GLY B N 1
ATOM 7363 C CA . GLY B 1 404 ? 11.82 22.703 -2.609 1 95 404 GLY B CA 1
ATOM 7364 C C . GLY B 1 404 ? 10.68 23.594 -3.025 1 95 404 GLY B C 1
ATOM 7365 O O . GLY B 1 404 ? 10.781 24.328 -4.02 1 95 404 GLY B O 1
ATOM 7366 N N . TYR B 1 405 ? 9.523 23.516 -2.289 1 97.19 405 TYR B N 1
ATOM 7367 C CA . TYR B 1 405 ? 8.422 24.375 -2.715 1 97.19 405 TYR B CA 1
ATOM 7368 C C . TYR B 1 405 ? 8.031 25.344 -1.603 1 97.19 405 TYR B C 1
ATOM 7370 O O . TYR B 1 405 ? 7.012 26.031 -1.702 1 97.19 405 TYR B O 1
ATOM 7378 N N . GLY B 1 406 ? 8.82 25.406 -0.532 1 97.88 406 GLY B N 1
ATOM 7379 C CA . GLY B 1 406 ? 8.531 26.328 0.566 1 97.88 406 GLY B CA 1
ATOM 7380 C C . GLY B 1 406 ? 9.758 26.688 1.384 1 97.88 406 GLY B C 1
ATOM 7381 O O . GLY B 1 406 ? 10.828 26.109 1.188 1 97.88 406 GLY B O 1
ATOM 7382 N N . LEU B 1 407 ? 9.617 27.672 2.203 1 98.25 407 LEU B N 1
ATOM 7383 C CA . LEU B 1 407 ? 10.625 28.078 3.178 1 98.25 407 LEU B CA 1
ATOM 7384 C C . LEU B 1 407 ? 10.023 28.188 4.574 1 98.25 407 LEU B C 1
ATOM 7386 O O . LEU B 1 407 ? 8.797 28.234 4.723 1 98.25 407 LEU B O 1
ATOM 7390 N N . LYS B 1 408 ? 10.867 28.094 5.543 1 96.38 408 LYS B N 1
ATOM 7391 C CA . LYS B 1 408 ? 10.453 28.125 6.941 1 96.38 408 LYS B CA 1
ATOM 7392 C C . LYS B 1 408 ? 11.102 29.297 7.684 1 96.38 408 LYS B C 1
ATOM 7394 O O . LYS B 1 408 ? 12.281 29.578 7.492 1 96.38 408 LYS B O 1
ATOM 7399 N N . LEU B 1 409 ? 10.344 30 8.438 1 95.88 409 LEU B N 1
ATOM 7400 C CA . LEU B 1 409 ? 10.852 31.016 9.367 1 95.88 409 LEU B CA 1
ATOM 7401 C C . LEU B 1 409 ? 10.422 30.703 10.797 1 95.88 409 LEU B C 1
ATOM 7403 O O . LEU B 1 409 ? 9.352 30.125 11.023 1 95.88 409 LEU B O 1
ATOM 7407 N N . GLU B 1 410 ? 11.273 31.109 11.672 1 90.62 410 GLU B N 1
ATOM 7408 C CA . GLU B 1 410 ? 10.961 31 13.094 1 90.62 410 GLU B CA 1
ATOM 7409 C C . GLU B 1 410 ? 10.445 32.312 13.648 1 90.62 410 GLU B C 1
ATOM 7411 O O . GLU B 1 410 ? 10.961 33.375 13.312 1 90.62 410 GLU B O 1
ATOM 7416 N N . TRP B 1 411 ? 9.477 32.219 14.445 1 88.5 411 TRP B N 1
ATOM 7417 C CA . TRP B 1 411 ? 8.82 33.406 14.984 1 88.5 411 TRP B CA 1
ATOM 7418 C C . TRP B 1 411 ? 9.82 34.281 15.742 1 88.5 411 TRP B C 1
ATOM 7420 O O . TRP B 1 411 ? 9.859 35.5 15.555 1 88.5 411 TRP B O 1
ATOM 7430 N N . ASN B 1 412 ? 10.648 33.656 16.5 1 85.5 412 ASN B N 1
ATOM 7431 C CA . ASN B 1 412 ? 11.57 34.406 17.359 1 85.5 412 ASN B CA 1
ATOM 7432 C C . ASN B 1 412 ? 12.617 35.156 16.547 1 85.5 412 ASN B C 1
ATOM 7434 O O . ASN B 1 412 ? 13.266 36.062 17.047 1 85.5 412 ASN B O 1
ATOM 7438 N N . ASP B 1 413 ? 12.758 34.812 15.312 1 90.88 413 ASP B N 1
ATOM 7439 C CA . ASP B 1 413 ? 13.789 35.406 14.469 1 90.88 413 ASP B CA 1
ATOM 7440 C C . ASP B 1 413 ? 13.195 36.469 13.547 1 90.88 413 ASP B C 1
ATOM 7442 O O . ASP B 1 413 ? 13.922 37.125 12.805 1 90.88 413 ASP B O 1
ATOM 7446 N N . LEU B 1 414 ? 11.961 36.812 13.625 1 94.56 414 LEU B N 1
ATOM 7447 C CA . LEU B 1 414 ? 11.273 37.594 12.609 1 94.56 414 LEU B CA 1
ATOM 7448 C C . LEU B 1 414 ? 11.695 39.062 12.688 1 94.56 414 LEU B C 1
ATOM 7450 O O . LEU B 1 414 ? 11.672 39.656 13.766 1 94.56 414 LEU B O 1
ATOM 7454 N N . THR B 1 415 ? 12.172 39.5 11.656 1 97.25 415 THR B N 1
ATOM 7455 C CA . THR B 1 415 ? 12.414 40.906 11.414 1 97.25 415 THR B CA 1
ATOM 7456 C C . THR B 1 415 ? 11.805 41.344 10.078 1 97.25 415 THR B C 1
ATOM 7458 O O . THR B 1 415 ? 11.516 40.5 9.227 1 97.25 415 THR B O 1
ATOM 7461 N N . GLU B 1 416 ? 11.578 42.656 10.047 1 98 416 GLU B N 1
ATOM 7462 C CA . GLU B 1 416 ? 11.07 43.188 8.797 1 98 416 GLU B CA 1
ATOM 7463 C C . GLU B 1 416 ? 11.914 42.75 7.605 1 98 416 GLU B C 1
ATOM 7465 O O . GLU B 1 416 ? 11.375 42.281 6.602 1 98 416 GLU B O 1
ATOM 7470 N N . ASP B 1 417 ? 13.227 42.75 7.734 1 98.5 417 ASP B N 1
ATOM 7471 C CA . ASP B 1 417 ? 14.141 42.438 6.641 1 98.5 417 ASP B CA 1
ATOM 7472 C C . ASP B 1 417 ? 14.117 40.938 6.332 1 98.5 417 ASP B C 1
ATOM 7474 O O . ASP B 1 417 ? 14.133 40.531 5.168 1 98.5 417 ASP B O 1
ATOM 7478 N N . LEU B 1 418 ? 14.109 40.156 7.328 1 98.38 418 LEU B N 1
ATOM 7479 C CA . LEU B 1 418 ? 14.078 38.719 7.129 1 98.38 418 LEU B CA 1
ATOM 7480 C C . LEU B 1 418 ? 12.812 38.312 6.395 1 98.38 418 LEU B C 1
ATOM 7482 O O . LEU B 1 418 ? 12.867 37.5 5.465 1 98.38 418 LEU B O 1
ATOM 7486 N N . LEU B 1 419 ? 11.719 38.812 6.824 1 98.56 419 LEU B N 1
ATOM 7487 C CA . LEU B 1 419 ? 10.438 38.531 6.191 1 98.56 419 LEU B CA 1
ATOM 7488 C C . LEU B 1 419 ? 10.438 38.969 4.734 1 98.56 419 LEU B C 1
ATOM 7490 O O . LEU B 1 419 ? 10.078 38.219 3.84 1 98.56 419 LEU B O 1
ATOM 7494 N N . TYR B 1 420 ? 10.867 40.219 4.543 1 98.69 420 TYR B N 1
ATOM 7495 C CA . TYR B 1 420 ? 10.883 40.781 3.197 1 98.69 420 TYR B CA 1
ATOM 7496 C C . TYR B 1 420 ? 11.766 39.969 2.27 1 98.69 420 TYR B C 1
ATOM 7498 O O . TYR B 1 420 ? 11.344 39.594 1.163 1 98.69 420 TYR B O 1
ATOM 7506 N N . ASN B 1 421 ? 12.938 39.594 2.727 1 98.69 421 ASN B N 1
ATOM 7507 C CA . ASN B 1 421 ? 13.891 38.844 1.905 1 98.69 421 ASN B CA 1
ATOM 7508 C C . ASN B 1 421 ? 13.391 37.438 1.603 1 98.69 421 ASN B C 1
ATOM 7510 O O . ASN B 1 421 ? 13.555 36.938 0.487 1 98.69 421 ASN B O 1
ATOM 7514 N N . THR B 1 422 ? 12.812 36.781 2.586 1 98.75 422 THR B N 1
ATOM 7515 C CA . THR B 1 422 ? 12.328 35.406 2.406 1 98.75 422 THR B CA 1
ATOM 7516 C C . THR B 1 422 ? 11.148 35.375 1.44 1 98.75 422 THR B C 1
ATOM 7518 O O . THR B 1 422 ? 11.086 34.531 0.551 1 98.75 422 THR B O 1
ATOM 7521 N N . ILE B 1 423 ? 10.227 36.344 1.614 1 98.81 423 ILE B N 1
ATOM 7522 C CA . ILE B 1 423 ? 9.062 36.438 0.745 1 98.81 423 ILE B CA 1
ATOM 7523 C C . ILE B 1 423 ? 9.5 36.75 -0.686 1 98.81 423 ILE B C 1
ATOM 7525 O O . ILE B 1 423 ? 9.039 36.094 -1.633 1 98.81 423 ILE B O 1
ATOM 7529 N N . THR B 1 424 ? 10.398 37.656 -0.862 1 98.62 424 THR B N 1
ATOM 7530 C CA . THR B 1 424 ? 10.883 38.031 -2.186 1 98.62 424 THR B CA 1
ATOM 7531 C C . THR B 1 424 ? 11.594 36.844 -2.854 1 98.62 424 THR B C 1
ATOM 7533 O O . THR B 1 424 ? 11.492 36.656 -4.066 1 98.62 424 THR B O 1
ATOM 7536 N N . GLU B 1 425 ? 12.305 36.062 -2.074 1 98.62 425 GLU B N 1
ATOM 7537 C CA . GLU B 1 425 ? 12.945 34.844 -2.596 1 98.62 425 GLU B CA 1
ATOM 7538 C C . GLU B 1 425 ? 11.906 33.875 -3.156 1 98.62 425 GLU B C 1
ATOM 7540 O O . GLU B 1 425 ? 12.062 33.375 -4.266 1 98.62 425 GLU B O 1
ATOM 7545 N N . LEU B 1 426 ? 10.891 33.656 -2.436 1 98.69 426 LEU B N 1
ATOM 7546 C CA . LEU B 1 426 ? 9.844 32.719 -2.838 1 98.69 426 LEU B CA 1
ATOM 7547 C C . LEU B 1 426 ? 9.117 33.219 -4.078 1 98.69 426 LEU B C 1
ATOM 7549 O O . LEU B 1 426 ? 8.68 32.438 -4.91 1 98.69 426 LEU B O 1
ATOM 7553 N N . LEU B 1 427 ? 9.008 34.562 -4.199 1 98.12 427 LEU B N 1
ATOM 7554 C CA . LEU B 1 427 ? 8.25 35.156 -5.293 1 98.12 427 LEU B CA 1
ATOM 7555 C C . LEU B 1 427 ? 9.086 35.219 -6.566 1 98.12 427 LEU B C 1
ATOM 7557 O O . LEU B 1 427 ? 8.555 35.062 -7.668 1 98.12 427 LEU B O 1
ATOM 7561 N N . ASN B 1 428 ? 10.352 35.406 -6.43 1 97.44 428 ASN B N 1
ATOM 7562 C CA . ASN B 1 428 ? 11.172 35.688 -7.594 1 97.44 428 ASN B CA 1
ATOM 7563 C C . ASN B 1 428 ? 11.938 34.469 -8.086 1 97.44 428 ASN B C 1
ATOM 7565 O O . ASN B 1 428 ? 12.281 34.375 -9.266 1 97.44 428 ASN B O 1
ATOM 7569 N N . ASN B 1 429 ? 12.312 33.594 -7.184 1 98 429 ASN B N 1
ATOM 7570 C CA . ASN B 1 429 ? 12.953 32.375 -7.594 1 98 429 ASN B CA 1
ATOM 7571 C C . ASN B 1 429 ? 11.945 31.359 -8.156 1 98 429 ASN B C 1
ATOM 7573 O O . ASN B 1 429 ? 11.18 30.766 -7.398 1 98 429 ASN B O 1
ATOM 7577 N N . THR B 1 430 ? 11.977 31.156 -9.391 1 97.25 430 THR B N 1
ATOM 7578 C CA . THR B 1 430 ? 10.953 30.391 -10.102 1 97.25 430 THR B CA 1
ATOM 7579 C C . THR B 1 430 ? 11.047 28.922 -9.75 1 97.25 430 THR B C 1
ATOM 7581 O O . THR B 1 430 ? 10.125 28.141 -10.047 1 97.25 430 THR B O 1
ATOM 7584 N N . GLN B 1 431 ? 12.094 28.594 -9.102 1 97.94 431 GLN B N 1
ATOM 7585 C CA . GLN B 1 431 ? 12.266 27.188 -8.742 1 97.94 431 GLN B CA 1
ATOM 7586 C C . GLN B 1 431 ? 11.141 26.703 -7.828 1 97.94 431 GLN B C 1
ATOM 7588 O O . GLN B 1 431 ? 10.648 25.594 -7.977 1 97.94 431 GLN B O 1
ATOM 7593 N N . TYR B 1 432 ? 10.742 27.531 -6.883 1 98.38 432 TYR B N 1
ATOM 7594 C CA . TYR B 1 432 ? 9.703 27.141 -5.934 1 98.38 432 TYR B CA 1
ATOM 7595 C C . TYR B 1 432 ? 8.383 26.891 -6.645 1 98.38 432 TYR B C 1
ATOM 7597 O O . TYR B 1 432 ? 7.711 25.891 -6.387 1 98.38 432 TYR B O 1
ATOM 7605 N N . THR B 1 433 ? 8.07 27.781 -7.551 1 98.12 433 THR B N 1
ATOM 7606 C CA . THR B 1 433 ? 6.828 27.656 -8.297 1 98.12 433 THR B CA 1
ATOM 7607 C C . THR B 1 433 ? 6.867 26.453 -9.227 1 98.12 433 THR B C 1
ATOM 7609 O O . THR B 1 433 ? 5.883 25.703 -9.336 1 98.12 433 THR B O 1
ATOM 7612 N N . ARG B 1 434 ? 7.977 26.234 -9.859 1 98 434 ARG B N 1
ATOM 7613 C CA . ARG B 1 434 ? 8.125 25.094 -10.758 1 98 434 ARG B CA 1
ATOM 7614 C C . ARG B 1 434 ? 7.961 23.781 -10.008 1 98 434 ARG B C 1
ATOM 7616 O O . ARG B 1 434 ? 7.258 22.891 -10.469 1 98 434 ARG B O 1
ATOM 7623 N N . ILE B 1 435 ? 8.523 23.734 -8.883 1 97.62 435 ILE B N 1
ATOM 7624 C CA . ILE B 1 435 ? 8.516 22.5 -8.109 1 97.62 435 ILE B CA 1
ATOM 7625 C C . ILE B 1 435 ? 7.113 22.234 -7.57 1 97.62 435 ILE B C 1
ATOM 7627 O O . ILE B 1 435 ? 6.617 21.109 -7.645 1 97.62 435 ILE B O 1
ATOM 7631 N N . VAL B 1 436 ? 6.461 23.25 -7.047 1 98.19 436 VAL B N 1
ATOM 7632 C CA . VAL B 1 436 ? 5.145 23.016 -6.469 1 98.19 436 VAL B CA 1
ATOM 7633 C C . VAL B 1 436 ? 4.148 22.672 -7.574 1 98.19 436 VAL B C 1
ATOM 7635 O O . VAL B 1 436 ? 3.236 21.859 -7.371 1 98.19 436 VAL B O 1
ATOM 7638 N N . LYS B 1 437 ? 4.344 23.203 -8.711 1 98 437 LYS B N 1
ATOM 7639 C CA . LYS B 1 437 ? 3.467 22.875 -9.836 1 98 437 LYS B CA 1
ATOM 7640 C C . LYS B 1 437 ? 3.635 21.422 -10.25 1 98 437 LYS B C 1
ATOM 7642 O O . LYS B 1 437 ? 2.658 20.75 -10.586 1 98 437 LYS B O 1
ATOM 7647 N N . LYS B 1 438 ? 4.855 20.969 -10.25 1 96.69 438 LYS B N 1
ATOM 7648 C CA . LYS B 1 438 ? 5.098 19.562 -10.516 1 96.69 438 LYS B CA 1
ATOM 7649 C C . LYS B 1 438 ? 4.434 18.688 -9.461 1 96.69 438 LYS B C 1
ATOM 7651 O O . LYS B 1 438 ? 3.852 17.641 -9.781 1 96.69 438 LYS B O 1
ATOM 7656 N N . ARG B 1 439 ? 4.512 19.109 -8.258 1 96.5 439 ARG B N 1
ATOM 7657 C CA . ARG B 1 439 ? 3.883 18.359 -7.176 1 96.5 439 ARG B CA 1
ATOM 7658 C C . ARG B 1 439 ? 2.361 18.391 -7.293 1 96.5 439 ARG B C 1
ATOM 7660 O O . ARG B 1 439 ? 1.685 17.422 -6.961 1 96.5 439 ARG B O 1
ATOM 7667 N N . GLN B 1 440 ? 1.89 19.531 -7.727 1 97.62 440 GLN B N 1
ATOM 7668 C CA . GLN B 1 440 ? 0.459 19.656 -7.984 1 97.62 440 GLN B CA 1
ATOM 7669 C C . GLN B 1 440 ? -0.004 18.625 -9.016 1 97.62 440 GLN B C 1
ATOM 7671 O O . GLN B 1 440 ? -1.033 17.984 -8.828 1 97.62 440 GLN B O 1
ATOM 7676 N N . GLU B 1 441 ? 0.764 18.469 -10.047 1 96.94 441 GLU B N 1
ATOM 7677 C CA . GLU B 1 441 ? 0.446 17.484 -11.086 1 96.94 441 GLU B CA 1
ATOM 7678 C C . GLU B 1 441 ? 0.427 16.078 -10.516 1 96.94 441 GLU B C 1
ATOM 7680 O O . GLU B 1 441 ? -0.491 15.297 -10.797 1 96.94 441 GLU B O 1
ATOM 7685 N N . LEU B 1 442 ? 1.418 15.766 -9.773 1 96.44 442 LEU B N 1
ATOM 7686 C CA . LEU B 1 442 ? 1.5 14.445 -9.148 1 96.44 442 LEU B CA 1
ATOM 7687 C C . LEU B 1 442 ? 0.32 14.211 -8.211 1 96.44 442 LEU B C 1
ATOM 7689 O O . LEU B 1 442 ? -0.26 13.125 -8.195 1 96.44 442 LEU B O 1
ATOM 7693 N N . PHE B 1 443 ? 0.025 15.25 -7.445 1 96.69 443 PHE B N 1
ATOM 7694 C CA . PHE B 1 443 ? -1.047 15.172 -6.457 1 96.69 443 PHE B CA 1
ATOM 7695 C C . PHE B 1 443 ? -2.379 14.859 -7.129 1 96.69 443 PHE B C 1
ATOM 7697 O O . PHE B 1 443 ? -3.178 14.086 -6.602 1 96.69 443 PHE B O 1
ATOM 7704 N N . HIS B 1 444 ? -2.582 15.398 -8.289 1 96.88 444 HIS B N 1
ATOM 7705 C CA . HIS B 1 444 ? -3.869 15.273 -8.961 1 96.88 444 HIS B CA 1
ATOM 7706 C C . HIS B 1 444 ? -3.877 14.086 -9.914 1 96.88 444 HIS B C 1
ATOM 7708 O O . HIS B 1 444 ? -4.938 13.664 -10.383 1 96.88 444 HIS B O 1
ATOM 7714 N N . ASP B 1 445 ? -2.689 13.555 -10.234 1 96.19 445 ASP B N 1
ATOM 7715 C CA . ASP B 1 445 ? -2.613 12.383 -11.102 1 96.19 445 ASP B CA 1
ATOM 7716 C C . ASP B 1 445 ? -2.877 11.102 -10.32 1 96.19 445 ASP B C 1
ATOM 7718 O O . ASP B 1 445 ? -1.939 10.406 -9.922 1 96.19 445 ASP B O 1
ATOM 7722 N N . ARG B 1 446 ? -4.121 10.805 -10.172 1 94.19 446 ARG B N 1
ATOM 7723 C CA . ARG B 1 446 ? -4.621 9.641 -9.438 1 94.19 446 ARG B CA 1
ATOM 7724 C C . ARG B 1 446 ? -5.66 8.883 -10.258 1 94.19 446 ARG B C 1
ATOM 7726 O O . ARG B 1 446 ? -6.387 9.484 -11.055 1 94.19 446 ARG B O 1
ATOM 7733 N N . PRO B 1 447 ? -5.699 7.547 -10.031 1 92.5 447 PRO B N 1
ATOM 7734 C CA . PRO B 1 447 ? -6.719 6.801 -10.773 1 92.5 447 PRO B CA 1
ATOM 7735 C C . PRO B 1 447 ? -8.141 7.238 -10.422 1 92.5 447 PRO B C 1
ATOM 7737 O O . PRO B 1 447 ? -9.039 7.16 -11.266 1 92.5 447 PRO B O 1
ATOM 7740 N N . MET B 1 448 ? -8.312 7.609 -9.18 1 93.5 448 MET B N 1
ATOM 7741 C CA . MET B 1 448 ? -9.586 8.062 -8.625 1 93.5 448 MET B CA 1
ATOM 7742 C C . MET B 1 448 ? -9.383 9.234 -7.68 1 93.5 448 MET B C 1
ATOM 7744 O O . MET B 1 448 ? -8.406 9.273 -6.934 1 93.5 448 MET B O 1
ATOM 7748 N N . LYS B 1 449 ? -10.352 10.203 -7.727 1 95.12 449 LYS B N 1
ATOM 7749 C CA . LYS B 1 449 ? -10.281 11.281 -6.746 1 95.12 449 LYS B CA 1
ATOM 7750 C C . LYS B 1 449 ? -10.328 10.727 -5.32 1 95.12 449 LYS B C 1
ATOM 7752 O O . LYS B 1 449 ? -10.992 9.719 -5.062 1 95.12 449 LYS B O 1
ATOM 7757 N N . PRO B 1 450 ? -9.641 11.406 -4.441 1 96.19 450 PRO B N 1
ATOM 7758 C CA . PRO B 1 450 ? -9.547 10.859 -3.086 1 96.19 450 PRO B CA 1
ATOM 7759 C C . PRO B 1 450 ? -10.906 10.695 -2.42 1 96.19 450 PRO B C 1
ATOM 7761 O O . PRO B 1 450 ? -11.133 9.719 -1.696 1 96.19 450 PRO B O 1
ATOM 7764 N N . LEU B 1 451 ? -11.836 11.578 -2.635 1 97.19 451 LEU B N 1
ATOM 7765 C CA . LEU B 1 451 ? -13.156 11.484 -2.031 1 97.19 451 LEU B CA 1
ATOM 7766 C C . LEU B 1 451 ? -13.914 10.273 -2.562 1 97.19 451 LEU B C 1
ATOM 7768 O O . LEU B 1 451 ? -14.523 9.531 -1.792 1 97.19 451 LEU B O 1
ATOM 7772 N N . ASP B 1 452 ? -13.852 10.055 -3.846 1 96.75 452 ASP B N 1
ATOM 7773 C CA . ASP B 1 452 ? -14.5 8.898 -4.449 1 96.75 452 ASP B CA 1
ATOM 7774 C C . ASP B 1 452 ? -13.914 7.594 -3.922 1 96.75 452 ASP B C 1
ATOM 7776 O O . ASP B 1 452 ? -14.641 6.629 -3.68 1 96.75 452 ASP B O 1
ATOM 7780 N N . GLU B 1 453 ? -12.641 7.617 -3.805 1 96.81 453 GLU B N 1
ATOM 7781 C CA . GLU B 1 453 ? -11.969 6.434 -3.277 1 96.81 453 GLU B CA 1
ATOM 7782 C C . GLU B 1 453 ? -12.398 6.148 -1.841 1 96.81 453 GLU B C 1
ATOM 7784 O O . GLU B 1 453 ? -12.672 5 -1.481 1 96.81 453 GLU B O 1
ATOM 7789 N N . ALA B 1 454 ? -12.406 7.191 -1.036 1 97.94 454 ALA B N 1
ATOM 7790 C CA . ALA B 1 454 ? -12.82 7.023 0.355 1 97.94 454 ALA B CA 1
ATOM 7791 C C . ALA B 1 454 ? -14.25 6.484 0.444 1 97.94 454 ALA B C 1
ATOM 7793 O O . ALA B 1 454 ? -14.516 5.551 1.207 1 97.94 454 ALA B O 1
ATOM 7794 N N . VAL B 1 455 ? -15.148 7.039 -0.336 1 97.75 455 VAL B N 1
ATOM 7795 C CA . VAL B 1 455 ? -16.531 6.594 -0.349 1 97.75 455 VAL B CA 1
ATOM 7796 C C . VAL B 1 455 ? -16.609 5.129 -0.775 1 97.75 455 VAL B C 1
ATOM 7798 O O . VAL B 1 455 ? -17.297 4.324 -0.149 1 97.75 455 VAL B O 1
ATOM 7801 N N . TYR B 1 456 ? -15.891 4.777 -1.822 1 97.31 456 TYR B N 1
ATOM 7802 C CA . TYR B 1 456 ? -15.867 3.402 -2.312 1 97.31 456 TYR B CA 1
ATOM 7803 C C . TYR B 1 456 ? -15.492 2.434 -1.196 1 97.31 456 TYR B C 1
ATOM 7805 O O . TYR B 1 456 ? -16.141 1.4 -1.019 1 97.31 456 TYR B O 1
ATOM 7813 N N . TRP B 1 457 ? -14.484 2.754 -0.475 1 97.81 457 TRP B N 1
ATOM 7814 C CA . TRP B 1 457 ? -13.953 1.812 0.51 1 97.81 457 TRP B CA 1
ATOM 7815 C C . TRP B 1 457 ? -14.867 1.74 1.731 1 97.81 457 TRP B C 1
ATOM 7817 O O . TRP B 1 457 ? -14.984 0.688 2.365 1 97.81 457 TRP B O 1
ATOM 7827 N N . VAL B 1 458 ? -15.5 2.893 2.123 1 98.12 458 VAL B N 1
ATOM 7828 C CA . VAL B 1 458 ? -16.516 2.805 3.168 1 98.12 458 VAL B CA 1
ATOM 7829 C C . VAL B 1 458 ? -17.609 1.814 2.754 1 98.12 458 VAL B C 1
ATOM 7831 O O . VAL B 1 458 ? -17.969 0.924 3.525 1 98.12 458 VAL B O 1
ATOM 7834 N N . GLU B 1 459 ? -18.062 1.954 1.564 1 97.81 459 GLU B N 1
ATOM 7835 C CA . GLU B 1 459 ? -19.125 1.087 1.062 1 97.81 459 GLU B CA 1
ATOM 7836 C C . GLU B 1 459 ? -18.641 -0.345 0.885 1 97.81 459 GLU B C 1
ATOM 7838 O O . GLU B 1 459 ? -19.406 -1.297 1.032 1 97.81 459 GLU B O 1
ATOM 7843 N N . HIS B 1 460 ? -17.312 -0.475 0.512 1 97.31 460 HIS B N 1
ATOM 7844 C CA . HIS B 1 460 ? -16.719 -1.805 0.464 1 97.31 460 HIS B CA 1
ATOM 7845 C C . HIS B 1 460 ? -16.828 -2.508 1.812 1 97.31 460 HIS B C 1
ATOM 7847 O O . HIS B 1 460 ? -17.219 -3.676 1.878 1 97.31 460 HIS B O 1
ATOM 7853 N N . ILE B 1 461 ? -16.484 -1.789 2.885 1 97.44 461 ILE B N 1
ATOM 7854 C CA . ILE B 1 461 ? -16.562 -2.35 4.23 1 97.44 461 ILE B CA 1
ATOM 7855 C C . ILE B 1 461 ? -18.016 -2.711 4.555 1 97.44 461 ILE B C 1
ATOM 7857 O O . ILE B 1 461 ? -18.281 -3.756 5.156 1 97.44 461 ILE B O 1
ATOM 7861 N N . LEU B 1 462 ? -18.938 -1.894 4.152 1 96.81 462 LEU B N 1
ATOM 7862 C CA . LEU B 1 462 ? -20.359 -2.143 4.387 1 96.81 462 LEU B CA 1
ATOM 7863 C C . LEU B 1 462 ? -20.828 -3.367 3.609 1 96.81 462 LEU B C 1
ATOM 7865 O O . LEU B 1 462 ? -21.516 -4.234 4.164 1 96.81 462 LEU B O 1
ATOM 7869 N N . ARG B 1 463 ? -20.422 -3.479 2.342 1 95.31 463 ARG B N 1
ATOM 7870 C CA . ARG B 1 463 ? -20.859 -4.566 1.476 1 95.31 463 ARG B CA 1
ATOM 7871 C C . ARG B 1 463 ? -20.359 -5.914 1.994 1 95.31 463 ARG B C 1
ATOM 7873 O O . ARG B 1 463 ? -21.062 -6.922 1.882 1 95.31 463 ARG B O 1
ATOM 7880 N N . HIS B 1 464 ? -19.188 -5.918 2.613 1 95.44 464 HIS B N 1
ATOM 7881 C CA . HIS B 1 464 ? -18.578 -7.195 2.963 1 95.44 464 HIS B CA 1
ATOM 7882 C C . HIS B 1 464 ? -18.625 -7.434 4.469 1 95.44 464 HIS B C 1
ATOM 7884 O O . HIS B 1 464 ? -18.109 -8.445 4.957 1 95.44 464 HIS B O 1
ATOM 7890 N N . GLY B 1 465 ? -19.188 -6.539 5.195 1 93.88 465 GLY B N 1
ATOM 7891 C CA . GLY B 1 465 ? -19.391 -6.727 6.625 1 93.88 465 GLY B CA 1
ATOM 7892 C C . GLY B 1 465 ? -18.109 -6.598 7.426 1 93.88 465 GLY B C 1
ATOM 7893 O O . GLY B 1 465 ? -17.922 -7.285 8.43 1 93.88 465 GLY B O 1
ATOM 7894 N N . GLY B 1 466 ? -17.172 -5.812 6.898 1 95.56 466 GLY B N 1
ATOM 7895 C CA . GLY B 1 466 ? -15.906 -5.613 7.586 1 95.56 466 GLY B CA 1
ATOM 7896 C C . GLY B 1 466 ? -14.711 -5.617 6.648 1 95.56 466 GLY B C 1
ATOM 7897 O O . GLY B 1 466 ? -14.875 -5.664 5.43 1 95.56 466 GLY B O 1
ATOM 7898 N N . GLY B 1 467 ? -13.531 -5.441 7.23 1 94.44 467 GLY B N 1
ATOM 7899 C CA . GLY B 1 467 ? -12.32 -5.344 6.43 1 94.44 467 GLY B CA 1
ATOM 7900 C C . GLY B 1 467 ? -11.258 -6.352 6.828 1 94.44 467 GLY B C 1
ATOM 7901 O O . GLY B 1 467 ? -10.07 -6.129 6.602 1 94.44 467 GLY B O 1
ATOM 7902 N N . GLN B 1 468 ? -11.664 -7.473 7.438 1 89.31 468 GLN B N 1
ATOM 7903 C CA . GLN B 1 468 ? -10.711 -8.484 7.871 1 89.31 468 GLN B CA 1
ATOM 7904 C C . GLN B 1 468 ? -9.875 -9 6.699 1 89.31 468 GLN B C 1
ATOM 7906 O O . GLN B 1 468 ? -8.688 -9.297 6.852 1 89.31 468 GLN B O 1
ATOM 7911 N N . HIS B 1 469 ? -10.469 -9.102 5.535 1 90.81 469 HIS B N 1
ATOM 7912 C CA . HIS B 1 469 ? -9.805 -9.617 4.344 1 90.81 469 HIS B CA 1
ATOM 7913 C C . HIS B 1 469 ? -8.711 -8.656 3.867 1 90.81 469 HIS B C 1
ATOM 7915 O O . HIS B 1 469 ? -7.855 -9.039 3.066 1 90.81 469 HIS B O 1
ATOM 7921 N N . LEU B 1 470 ? -8.688 -7.426 4.402 1 92.19 470 LEU B N 1
ATOM 7922 C CA . LEU B 1 470 ? -7.703 -6.422 4.016 1 92.19 470 LEU B CA 1
ATOM 7923 C C . LEU B 1 470 ? -6.535 -6.402 4.996 1 92.19 470 LEU B C 1
ATOM 7925 O O . LEU B 1 470 ? -5.512 -5.77 4.734 1 92.19 470 LEU B O 1
ATOM 7929 N N . SER B 1 471 ? -6.676 -7.09 6.082 1 85.62 471 SER B N 1
ATOM 7930 C CA . SER B 1 471 ? -5.719 -6.969 7.176 1 85.62 471 SER B CA 1
ATOM 7931 C C . SER B 1 471 ? -4.496 -7.852 6.945 1 85.62 471 SER B C 1
ATOM 7933 O O . SER B 1 471 ? -4.621 -8.984 6.473 1 85.62 471 SER B O 1
ATOM 7935 N N . PRO B 1 472 ? -3.336 -7.297 7.242 1 80.12 472 PRO B N 1
ATOM 7936 C CA . PRO B 1 472 ? -2.131 -8.125 7.137 1 80.12 472 PRO B CA 1
ATOM 7937 C C . PRO B 1 472 ? -2.049 -9.188 8.234 1 80.12 472 PRO B C 1
ATOM 7939 O O . PRO B 1 472 ? -2.727 -9.07 9.258 1 80.12 472 PRO B O 1
ATOM 7942 N N . ALA B 1 473 ? -1.227 -10.188 7.996 1 76.06 473 ALA B N 1
ATOM 7943 C CA . ALA B 1 473 ? -1.06 -11.273 8.969 1 76.06 473 ALA B CA 1
ATOM 7944 C C . ALA B 1 473 ? -0.448 -10.75 10.266 1 76.06 473 ALA B C 1
ATOM 7946 O O . ALA B 1 473 ? -0.653 -11.336 11.328 1 76.06 473 ALA B O 1
ATOM 7947 N N . THR B 1 474 ? 0.211 -9.672 10.195 1 75.81 474 THR B N 1
ATOM 7948 C CA . THR B 1 474 ? 0.917 -9.117 11.344 1 75.81 474 THR B CA 1
ATOM 7949 C C . THR B 1 474 ? -0.07 -8.578 12.375 1 75.81 474 THR B C 1
ATOM 7951 O O . THR B 1 474 ? 0.295 -8.344 13.523 1 75.81 474 THR B O 1
ATOM 7954 N N . ARG B 1 475 ? -1.262 -8.352 11.961 1 78.69 475 ARG B N 1
ATOM 7955 C CA . ARG B 1 475 ? -2.273 -7.824 12.867 1 78.69 475 ARG B CA 1
ATOM 7956 C C . ARG B 1 475 ? -2.393 -8.68 14.125 1 78.69 475 ARG B C 1
ATOM 7958 O O . ARG B 1 475 ? -2.637 -8.164 15.219 1 78.69 475 ARG B O 1
ATOM 7965 N N . ASN B 1 476 ? -2.127 -9.992 13.922 1 77.75 476 ASN B N 1
ATOM 7966 C CA . ASN B 1 476 ? -2.354 -10.914 15.031 1 77.75 476 ASN B CA 1
ATOM 7967 C C . ASN B 1 476 ? -1.062 -11.203 15.789 1 77.75 476 ASN B C 1
ATOM 7969 O O . ASN B 1 476 ? -1.053 -12.016 16.719 1 77.75 476 ASN B O 1
ATOM 7973 N N . LEU B 1 477 ? -0.049 -10.57 15.422 1 80.5 477 LEU B N 1
ATOM 7974 C CA . LEU B 1 477 ? 1.231 -10.734 16.094 1 80.5 477 LEU B CA 1
ATOM 7975 C C . LEU B 1 477 ? 1.468 -9.609 17.094 1 80.5 477 LEU B C 1
ATOM 7977 O O . LEU B 1 477 ? 0.964 -8.5 16.922 1 80.5 477 LEU B O 1
ATOM 7981 N N . ASN B 1 478 ? 2.176 -10.039 18.156 1 80.69 478 ASN B N 1
ATOM 7982 C CA . ASN B 1 478 ? 2.578 -8.945 19.031 1 80.69 478 ASN B CA 1
ATOM 7983 C C . ASN B 1 478 ? 3.703 -8.117 18.422 1 80.69 478 ASN B C 1
ATOM 7985 O O . ASN B 1 478 ? 4.254 -8.484 17.375 1 80.69 478 ASN B O 1
ATOM 7989 N N . ARG B 1 479 ? 4.035 -7.086 19.031 1 76.44 479 ARG B N 1
ATOM 7990 C CA . ARG B 1 479 ? 4.98 -6.129 18.469 1 76.44 479 ARG B CA 1
ATOM 7991 C C . ARG B 1 479 ? 6.359 -6.758 18.297 1 76.44 479 ARG B C 1
ATOM 7993 O O . ARG B 1 479 ? 7.059 -6.473 17.328 1 76.44 479 ARG B O 1
ATOM 8000 N N . PHE B 1 480 ? 6.703 -7.5 19.266 1 81.75 480 PHE B N 1
ATOM 8001 C CA . PHE B 1 480 ? 8.008 -8.148 19.25 1 81.75 480 PHE B CA 1
ATOM 8002 C C . PHE B 1 480 ? 8.102 -9.133 18.078 1 81.75 480 PHE B C 1
ATOM 8004 O O . PHE B 1 480 ? 9.133 -9.203 17.406 1 81.75 480 PHE B O 1
ATOM 8011 N N . GLN B 1 481 ? 7.031 -9.773 17.797 1 83.62 481 GLN B N 1
ATOM 8012 C CA . GLN B 1 481 ? 6.961 -10.742 16.703 1 83.62 481 GLN B CA 1
ATOM 8013 C C . GLN B 1 481 ? 6.836 -10.039 15.352 1 83.62 481 GLN B C 1
ATOM 8015 O O . GLN B 1 481 ? 7.473 -10.438 14.375 1 83.62 481 GLN B O 1
ATOM 8020 N N . ALA B 1 482 ? 6.039 -8.992 15.344 1 79.12 482 ALA B N 1
ATOM 8021 C CA . ALA B 1 482 ? 5.773 -8.281 14.094 1 79.12 482 ALA B CA 1
ATOM 8022 C C . ALA B 1 482 ? 7.043 -7.637 13.547 1 79.12 482 ALA B C 1
ATOM 8024 O O . ALA B 1 482 ? 7.227 -7.547 12.328 1 79.12 482 ALA B O 1
ATOM 8025 N N . LYS B 1 483 ? 7.973 -7.297 14.414 1 78.69 483 LYS B N 1
ATOM 8026 C CA . LYS B 1 483 ? 9.234 -6.68 14.008 1 78.69 483 LYS B CA 1
ATOM 8027 C C . LYS B 1 483 ? 10.336 -7.723 13.852 1 78.69 483 LYS B C 1
ATOM 8029 O O . LYS B 1 483 ? 11.492 -7.379 13.602 1 78.69 483 LYS B O 1
ATOM 8034 N N . MET B 1 484 ? 10.039 -8.922 14.078 1 84.19 484 MET B N 1
ATOM 8035 C CA . MET B 1 484 ? 10.93 -10.07 13.922 1 84.19 484 MET B CA 1
ATOM 8036 C C . MET B 1 484 ? 12.078 -10.016 14.93 1 84.19 484 MET B C 1
ATOM 8038 O O . MET B 1 484 ? 13.156 -10.555 14.68 1 84.19 484 MET B O 1
ATOM 8042 N N . LEU B 1 485 ? 11.875 -9.352 16.016 1 87.06 485 LEU B N 1
ATOM 8043 C CA . LEU B 1 485 ? 12.938 -9.195 17 1 87.06 485 LEU B CA 1
ATOM 8044 C C . LEU B 1 485 ? 13.289 -10.531 17.641 1 87.06 485 LEU B C 1
ATOM 8046 O O . LEU B 1 485 ? 14.445 -10.781 17.984 1 87.06 485 LEU B O 1
ATOM 8050 N N . ASP B 1 486 ? 12.266 -11.344 17.828 1 91 486 ASP B N 1
ATOM 8051 C CA . ASP B 1 486 ? 12.523 -12.672 18.375 1 91 486 ASP B CA 1
ATOM 8052 C C . ASP B 1 486 ? 13.406 -13.484 17.438 1 91 486 ASP B C 1
ATOM 8054 O O . ASP B 1 486 ? 14.344 -14.148 17.875 1 91 486 ASP B O 1
ATOM 8058 N N . VAL B 1 487 ? 13.172 -13.367 16.141 1 90.38 487 VAL B N 1
ATOM 8059 C CA . VAL B 1 487 ? 13.953 -14.086 15.148 1 90.38 487 VAL B CA 1
ATOM 8060 C C . VAL B 1 487 ? 15.375 -13.531 15.109 1 90.38 487 VAL B C 1
ATOM 8062 O O . VAL B 1 487 ? 16.344 -14.289 15.109 1 90.38 487 VAL B O 1
ATOM 8065 N N . TYR B 1 488 ? 15.531 -12.227 15.188 1 89.94 488 TYR B N 1
ATOM 8066 C CA . TYR B 1 488 ? 16.844 -11.594 15.148 1 89.94 488 TYR B CA 1
ATOM 8067 C C . TYR B 1 488 ? 17.656 -11.945 16.375 1 89.94 488 TYR B C 1
ATOM 8069 O O . TYR B 1 488 ? 18.859 -12.234 16.281 1 89.94 488 TYR B O 1
ATOM 8077 N N . LEU B 1 489 ? 17.047 -11.914 17.438 1 91.94 489 LEU B N 1
ATOM 8078 C CA . LEU B 1 489 ? 17.734 -12.242 18.688 1 91.94 489 LEU B CA 1
ATOM 8079 C C . LEU B 1 489 ? 18.188 -13.695 18.703 1 91.94 489 LEU B C 1
ATOM 8081 O O . LEU B 1 489 ? 19.281 -14.008 19.156 1 91.94 489 LEU B O 1
ATOM 8085 N N . PHE B 1 490 ? 17.297 -14.547 18.25 1 94.5 490 PHE B N 1
ATOM 8086 C CA . PHE B 1 490 ? 17.641 -15.961 18.156 1 94.5 490 PHE B CA 1
ATOM 8087 C C . PHE B 1 490 ? 18.859 -16.156 17.25 1 94.5 490 PHE B C 1
ATOM 8089 O O . PHE B 1 490 ? 19.797 -16.875 17.609 1 94.5 490 PHE B O 1
ATOM 8096 N N . LEU B 1 491 ? 18.859 -15.555 16.125 1 93 491 LEU B N 1
ATOM 8097 C CA . LEU B 1 491 ? 19.953 -15.688 15.172 1 93 491 LEU B CA 1
ATOM 8098 C C . LEU B 1 491 ? 21.234 -15.078 15.727 1 93 491 LEU B C 1
ATOM 8100 O O . LEU B 1 491 ? 22.312 -15.633 15.531 1 93 491 LEU B O 1
ATOM 8104 N N . LEU B 1 492 ? 21.125 -13.969 16.328 1 91.81 492 LEU B N 1
ATOM 8105 C CA . LEU B 1 492 ? 22.281 -13.352 16.969 1 91.81 492 LEU B CA 1
ATOM 8106 C C . LEU B 1 492 ? 22.875 -14.273 18.031 1 91.81 492 LEU B C 1
ATOM 8108 O O . LEU B 1 492 ? 24.094 -14.391 18.141 1 91.81 492 LEU B O 1
ATOM 8112 N N . GLY B 1 493 ? 22 -14.836 18.781 1 92.69 493 GLY B N 1
ATOM 8113 C CA . GLY B 1 493 ? 22.453 -15.812 19.766 1 92.69 493 GLY B CA 1
ATOM 8114 C C . GLY B 1 493 ? 23.172 -17 19.141 1 92.69 493 GLY B C 1
ATOM 8115 O O . GLY B 1 493 ? 24.234 -17.406 19.609 1 92.69 493 GLY B O 1
ATOM 8116 N N . ALA B 1 494 ? 22.594 -17.5 18.078 1 93.88 494 ALA B N 1
ATOM 8117 C CA . ALA B 1 494 ? 23.188 -18.641 17.391 1 93.88 494 ALA B CA 1
ATOM 8118 C C . ALA B 1 494 ? 24.562 -18.297 16.828 1 93.88 494 ALA B C 1
ATOM 8120 O O . ALA B 1 494 ? 25.516 -19.062 16.984 1 93.88 494 ALA B O 1
ATOM 8121 N N . VAL B 1 495 ? 24.625 -17.156 16.234 1 92.69 495 VAL B N 1
ATOM 8122 C CA . VAL B 1 495 ? 25.891 -16.719 15.664 1 92.69 495 VAL B CA 1
ATOM 8123 C C . VAL B 1 495 ? 26.922 -16.5 16.781 1 92.69 495 VAL B C 1
ATOM 8125 O O . VAL B 1 495 ? 28.094 -16.859 16.625 1 92.69 495 VAL B O 1
ATOM 8128 N N . SER B 1 496 ? 26.469 -15.945 17.844 1 91.75 496 SER B N 1
ATOM 8129 C CA . SER B 1 496 ? 27.375 -15.719 18.969 1 91.75 496 SER B CA 1
ATOM 8130 C C . SER B 1 496 ? 27.906 -17.031 19.531 1 91.75 496 SER B C 1
ATOM 8132 O O . SER B 1 496 ? 29.094 -17.141 19.828 1 91.75 496 SER B O 1
ATOM 8134 N N . ILE B 1 497 ? 27.094 -18 19.625 1 94.62 497 ILE B N 1
ATOM 8135 C CA . ILE B 1 497 ? 27.5 -19.312 20.125 1 94.62 497 ILE B CA 1
ATOM 8136 C C . ILE B 1 497 ? 28.516 -19.938 19.172 1 94.62 497 ILE B C 1
ATOM 8138 O O . ILE B 1 497 ? 29.531 -20.484 19.609 1 94.62 497 ILE B O 1
ATOM 8142 N N . ILE B 1 498 ? 28.25 -19.781 17.953 1 94.88 498 ILE B N 1
ATOM 8143 C CA . ILE B 1 498 ? 29.156 -20.328 16.953 1 94.88 498 ILE B CA 1
ATOM 8144 C C . ILE B 1 498 ? 30.516 -19.625 17.047 1 94.88 498 ILE B C 1
ATOM 8146 O O . ILE B 1 498 ? 31.562 -20.281 17.016 1 94.88 498 ILE B O 1
ATOM 8150 N N . LEU B 1 499 ? 30.5 -18.391 17.188 1 93.94 499 LEU B N 1
ATOM 8151 C CA . LEU B 1 499 ? 31.75 -17.641 17.281 1 93.94 499 LEU B CA 1
ATOM 8152 C C . LEU B 1 499 ? 32.5 -18 18.547 1 93.94 499 LEU B C 1
ATOM 8154 O O . LEU B 1 499 ? 33.719 -18.109 18.547 1 93.94 499 LEU B O 1
ATOM 8158 N N . ILE B 1 500 ? 31.797 -18.188 19.609 1 94.12 500 ILE B N 1
ATOM 8159 C CA . ILE B 1 500 ? 32.406 -18.578 20.875 1 94.12 500 ILE B CA 1
ATOM 8160 C C . ILE B 1 500 ? 33.031 -19.969 20.734 1 94.12 500 ILE B C 1
ATOM 8162 O O . ILE B 1 500 ? 34.156 -20.203 21.203 1 94.12 500 ILE B O 1
ATOM 8166 N N . LEU B 1 501 ? 32.375 -20.812 20.047 1 95.31 501 LEU B N 1
ATOM 8167 C CA . LEU B 1 501 ? 32.875 -22.156 19.828 1 95.31 501 LEU B CA 1
ATOM 8168 C C . LEU B 1 501 ? 34.125 -22.125 18.938 1 95.31 501 LEU B C 1
ATOM 8170 O O . LEU B 1 501 ? 35.094 -22.859 19.188 1 95.31 501 LEU B O 1
ATOM 8174 N N . ILE B 1 502 ? 34 -21.328 18 1 95.44 502 ILE B N 1
ATOM 8175 C CA . ILE B 1 502 ? 35.156 -21.188 17.109 1 95.44 502 ILE B CA 1
ATOM 8176 C C . ILE B 1 502 ? 36.312 -20.594 17.891 1 95.44 502 ILE B C 1
ATOM 8178 O O . ILE B 1 502 ? 37.438 -21.094 17.781 1 95.44 502 ILE B O 1
ATOM 8182 N N . ALA B 1 503 ? 36.125 -19.594 18.594 1 93.88 503 ALA B N 1
ATOM 8183 C CA . ALA B 1 503 ? 37.156 -18.953 19.391 1 93.88 503 ALA B CA 1
ATOM 8184 C C . ALA B 1 503 ? 37.719 -19.938 20.422 1 93.88 503 ALA B C 1
ATOM 8186 O O . ALA B 1 503 ? 38.938 -19.984 20.641 1 93.88 503 ALA B O 1
ATOM 8187 N N . GLY B 1 504 ? 36.875 -20.641 20.984 1 93.31 504 GLY B N 1
ATOM 8188 C CA . GLY B 1 504 ? 37.312 -21.656 21.922 1 93.31 504 GLY B CA 1
ATOM 8189 C C . GLY B 1 504 ? 38.156 -22.734 21.281 1 93.31 504 GLY B C 1
ATOM 8190 O O . GLY B 1 504 ? 39.188 -23.156 21.859 1 93.31 504 GLY B O 1
ATOM 8191 N N . SER B 1 505 ? 37.75 -23.156 20.156 1 94.75 505 SER B N 1
ATOM 8192 C CA . SER B 1 505 ? 38.5 -24.172 19.422 1 94.75 505 SER B CA 1
ATOM 8193 C C . SER B 1 505 ? 39.875 -23.656 19 1 94.75 505 SER B C 1
ATOM 8195 O O . SER B 1 505 ? 40.875 -24.375 19.094 1 94.75 505 SER B O 1
ATOM 8197 N N . LEU B 1 506 ? 39.875 -22.469 18.578 1 94.56 506 LEU B N 1
ATOM 8198 C CA . LEU B 1 506 ? 41.125 -21.844 18.203 1 94.56 506 LEU B CA 1
ATOM 8199 C C . LEU B 1 506 ? 42.031 -21.688 19.406 1 94.56 506 LEU B C 1
ATOM 8201 O O . LEU B 1 506 ? 43.25 -21.906 19.312 1 94.56 506 LEU B O 1
ATOM 8205 N N . TYR B 1 507 ? 41.438 -21.281 20.453 1 93.06 507 TYR B N 1
ATOM 8206 C CA . TYR B 1 507 ? 42.188 -21.156 21.703 1 93.06 507 TYR B CA 1
ATOM 8207 C C . TYR B 1 507 ? 42.75 -22.5 22.141 1 93.06 507 TYR B C 1
ATOM 8209 O O . TYR B 1 507 ? 43.906 -22.609 22.562 1 93.06 507 TYR B O 1
ATOM 8217 N N . ALA B 1 508 ? 41.969 -23.484 22.031 1 93.06 508 ALA B N 1
ATOM 8218 C CA . ALA B 1 508 ? 42.375 -24.828 22.391 1 93.06 508 ALA B CA 1
ATOM 8219 C C . ALA B 1 508 ? 43.531 -25.297 21.484 1 93.06 508 ALA B C 1
ATOM 8221 O O . ALA B 1 508 ? 44.5 -25.906 21.953 1 93.06 508 ALA B O 1
ATOM 8222 N N . LEU B 1 509 ? 43.406 -25.031 20.281 1 93.75 509 LEU B N 1
ATOM 8223 C CA . LEU B 1 509 ? 44.438 -25.406 19.312 1 93.75 509 LEU B CA 1
ATOM 8224 C C . LEU B 1 509 ? 45.719 -24.672 19.594 1 93.75 509 LEU B C 1
ATOM 8226 O O . LEU B 1 509 ? 46.812 -25.266 19.531 1 93.75 509 LEU B O 1
ATOM 8230 N N . LEU B 1 510 ? 45.625 -23.438 19.891 1 92.38 510 LEU B N 1
ATOM 8231 C CA . LEU B 1 510 ? 46.812 -22.641 20.203 1 92.38 510 LEU B CA 1
ATOM 8232 C C . LEU B 1 510 ? 47.469 -23.125 21.484 1 92.38 510 LEU B C 1
ATOM 8234 O O . LEU B 1 510 ? 48.688 -23.125 21.594 1 92.38 510 LEU B O 1
ATOM 8238 N N . SER B 1 511 ? 46.656 -23.516 22.406 1 91.62 511 SER B N 1
ATOM 8239 C CA . SER B 1 511 ? 47.188 -24.031 23.672 1 91.62 511 SER B CA 1
ATOM 8240 C C . SER B 1 511 ? 47.938 -25.344 23.453 1 91.62 511 SER B C 1
ATOM 8242 O O . SER B 1 511 ? 48.969 -25.594 24.094 1 91.62 511 SER B O 1
ATOM 8244 N N . ILE B 1 512 ? 47.469 -26.094 22.547 1 90.94 512 ILE B N 1
ATOM 8245 C CA . ILE B 1 512 ? 48.125 -27.375 22.219 1 90.94 512 ILE B CA 1
ATOM 8246 C C . ILE B 1 512 ? 49.438 -27.109 21.5 1 90.94 512 ILE B C 1
ATOM 8248 O O . ILE B 1 512 ? 50.469 -27.719 21.844 1 90.94 512 ILE B O 1
ATOM 8252 N N . VAL B 1 513 ? 49.438 -26.172 20.641 1 90.56 513 VAL B N 1
ATOM 8253 C CA . VAL B 1 513 ? 50.656 -25.828 19.891 1 90.56 513 VAL B CA 1
ATOM 8254 C C . VAL B 1 513 ? 51.688 -25.266 20.828 1 90.56 513 VAL B C 1
ATOM 8256 O O . VAL B 1 513 ? 52.875 -25.594 20.734 1 90.56 513 VAL B O 1
ATOM 8259 N N . ARG B 1 514 ? 51.312 -24.438 21.781 1 88.81 514 ARG B N 1
ATOM 8260 C CA . ARG B 1 514 ? 52.219 -23.828 22.75 1 88.81 514 ARG B CA 1
ATOM 8261 C C . ARG B 1 514 ? 52.844 -24.891 23.656 1 88.81 514 ARG B C 1
ATOM 8263 O O . ARG B 1 514 ? 54.031 -24.781 24.016 1 88.81 514 ARG B O 1
ATOM 8270 N N . ARG B 1 515 ? 52.156 -25.875 23.969 1 86.94 515 ARG B N 1
ATOM 8271 C CA . ARG B 1 515 ? 52.656 -26.953 24.828 1 86.94 515 ARG B CA 1
ATOM 8272 C C . ARG B 1 515 ? 53.688 -27.797 24.094 1 86.94 515 ARG B C 1
ATOM 8274 O O . ARG B 1 515 ? 54.625 -28.297 24.703 1 86.94 515 ARG B O 1
ATOM 8281 N N . PHE B 1 516 ? 53.562 -27.859 22.781 1 84.56 516 PHE B N 1
ATOM 8282 C CA . PHE B 1 516 ? 54.5 -28.656 22 1 84.56 516 PHE B CA 1
ATOM 8283 C C . PHE B 1 516 ? 55.75 -27.859 21.641 1 84.56 516 PHE B C 1
ATOM 8285 O O . PHE B 1 516 ? 56.844 -28.422 21.547 1 84.56 516 PHE B O 1
ATOM 8292 N N . ILE B 1 517 ? 55.656 -26.625 21.516 1 77.94 517 ILE B N 1
ATOM 8293 C CA . ILE B 1 517 ? 56.812 -25.828 21.125 1 77.94 517 ILE B CA 1
ATOM 8294 C C . ILE B 1 517 ? 57.594 -25.453 22.375 1 77.94 517 ILE B C 1
ATOM 8296 O O . ILE B 1 517 ? 58.844 -25.406 22.328 1 77.94 517 ILE B O 1
ATOM 8300 N N . SER B 1 518 ? 57.094 -25.266 23.484 1 66.44 518 SER B N 1
ATOM 8301 C CA . SER B 1 518 ? 57.812 -24.75 24.625 1 66.44 518 SER B CA 1
ATOM 8302 C C . SER B 1 518 ? 58.844 -25.766 25.125 1 66.44 518 SER B C 1
ATOM 8304 O O . SER B 1 518 ? 59.969 -25.391 25.484 1 66.44 518 SER B O 1
ATOM 8306 N N . PRO B 1 519 ? 58.625 -27.016 25.234 1 63.72 519 PRO B N 1
ATOM 8307 C CA . PRO B 1 519 ? 59.75 -27.766 25.797 1 63.72 519 PRO B CA 1
ATOM 8308 C C . PRO B 1 519 ? 60.938 -27.875 24.859 1 63.72 519 PRO B C 1
ATOM 8310 O O . PRO B 1 519 ? 62.094 -27.906 25.297 1 63.72 519 PRO B O 1
ATOM 8313 N N . GLN B 1 520 ? 60.781 -27.891 23.656 1 55.69 520 GLN B N 1
ATOM 8314 C CA . GLN B 1 520 ? 61.938 -28.141 22.812 1 55.69 520 GLN B CA 1
ATOM 8315 C C . GLN B 1 520 ? 62.781 -26.875 22.656 1 55.69 520 GLN B C 1
ATOM 8317 O O . GLN B 1 520 ? 64 -26.938 22.578 1 55.69 520 GLN B O 1
ATOM 8322 N N . LEU B 1 521 ? 62.281 -25.734 22.703 1 51.69 521 LEU B N 1
ATOM 8323 C CA . LEU B 1 521 ? 63.094 -24.547 22.609 1 51.69 521 LEU B CA 1
ATOM 8324 C C . LEU B 1 521 ? 63.844 -24.297 23.922 1 51.69 521 LEU B C 1
ATOM 8326 O O . LEU B 1 521 ? 65 -23.844 23.922 1 51.69 521 LEU B O 1
ATOM 8330 N N . LYS B 1 522 ? 63.188 -24.656 25.016 1 55.59 522 LYS B N 1
ATOM 8331 C CA . LYS B 1 522 ? 63.969 -24.484 26.234 1 55.59 522 LYS B CA 1
ATOM 8332 C C . LYS B 1 522 ? 65.062 -25.516 26.328 1 55.59 522 LYS B C 1
ATOM 8334 O O . LYS B 1 522 ? 66.188 -25.219 26.828 1 55.59 522 LYS B O 1
ATOM 8339 N N . GLN B 1 523 ? 65 -26.656 25.875 1 52.28 523 GLN B N 1
ATOM 8340 C CA . GLN B 1 523 ? 66.062 -27.656 25.922 1 52.28 523 GLN B CA 1
ATOM 8341 C C . GLN B 1 523 ? 67.125 -27.375 24.875 1 52.28 523 GLN B C 1
ATOM 8343 O O . GLN B 1 523 ? 68.312 -27.672 25.094 1 52.28 523 GLN B O 1
ATOM 8348 N N . LYS B 1 524 ? 66.875 -26.906 23.781 1 52.91 524 LYS B N 1
ATOM 8349 C CA . LYS B 1 524 ? 68 -26.609 22.875 1 52.91 524 LYS B CA 1
ATOM 8350 C C . LYS B 1 524 ? 68.812 -25.391 23.359 1 52.91 524 LYS B C 1
ATOM 8352 O O . LYS B 1 524 ? 69.938 -25.203 22.969 1 52.91 524 LYS B O 1
ATOM 8357 N N . LEU B 1 525 ? 68.25 -24.516 24.031 1 51.88 525 LEU B N 1
ATOM 8358 C CA . LEU B 1 525 ? 69 -23.359 24.5 1 51.88 525 LEU B CA 1
ATOM 8359 C C . LEU B 1 525 ? 69.812 -23.703 25.766 1 51.88 525 LEU B C 1
ATOM 8361 O O . LEU B 1 525 ? 70.688 -22.953 26.156 1 51.88 525 LEU B O 1
ATOM 8365 N N . ASN B 1 526 ? 69.562 -24.797 26.422 1 42.19 526 ASN B N 1
ATOM 8366 C CA . ASN B 1 526 ? 70.562 -25.25 27.391 1 42.19 526 ASN B CA 1
ATOM 8367 C C . ASN B 1 526 ? 71.625 -26.141 26.75 1 42.19 526 ASN B C 1
ATOM 8369 O O . ASN B 1 526 ? 71.25 -27.062 26 1 42.19 526 ASN B O 1
#

pLDDT: mean 85.02, std 14.56, range [34.19, 98.81]